Protein AF-0000000082943530 (afdb_homodimer)

Solvent-accessible surface area (backbone atoms only — not comparable to full-atom values): 60719 Å² total; per-residue (Å²): 135,61,68,66,60,54,50,53,49,55,56,57,59,56,68,56,74,73,66,83,82,76,66,76,71,78,73,72,63,73,65,62,85,60,69,64,61,62,66,66,70,58,71,59,71,58,67,74,68,72,62,75,57,73,74,65,75,77,60,71,38,73,65,57,91,74,58,45,68,85,57,67,60,75,74,64,62,39,77,55,64,95,71,57,57,83,59,52,65,48,61,49,38,38,66,67,66,25,68,68,56,41,46,41,34,31,53,23,17,39,54,50,33,54,74,78,33,87,86,64,75,79,63,41,61,65,54,50,35,30,51,52,22,50,45,47,44,47,18,49,41,36,59,83,44,82,67,38,51,66,30,79,47,69,92,44,35,35,67,57,55,49,74,70,47,54,64,68,59,51,54,48,50,65,62,28,59,33,47,32,61,72,85,73,42,57,89,84,49,87,50,43,64,41,45,59,47,51,52,53,50,31,53,46,34,47,58,39,40,44,72,57,51,52,35,27,47,50,78,46,67,45,73,48,85,51,90,54,94,49,56,38,78,42,75,89,41,89,55,33,40,10,45,41,30,39,35,34,20,28,53,84,22,46,60,41,40,70,46,68,55,52,60,80,64,53,68,70,78,65,88,90,52,54,70,50,48,49,51,50,52,61,74,36,60,90,58,57,65,35,22,24,36,39,36,40,44,46,82,51,53,44,59,65,51,48,53,54,34,50,74,34,38,23,37,40,39,25,33,45,52,70,82,53,70,92,58,65,59,75,46,58,66,52,87,72,51,72,76,39,73,46,54,33,19,36,90,80,19,45,24,42,35,31,34,23,64,79,47,79,43,34,37,37,21,31,73,42,62,84,52,70,36,75,69,84,48,60,44,100,87,64,45,76,42,67,42,41,47,53,57,55,54,46,60,62,41,54,48,3,49,55,46,33,53,52,55,32,56,59,53,44,54,77,67,80,57,77,54,64,59,57,51,52,48,46,41,46,62,69,15,52,44,44,48,38,25,50,54,49,47,29,70,54,51,67,51,86,72,44,67,70,58,48,50,49,54,31,31,56,59,36,44,50,68,64,87,58,78,67,67,56,70,75,65,42,66,60,39,77,40,69,51,85,49,52,47,74,99,49,100,44,58,41,64,37,56,12,54,59,59,30,54,53,31,29,74,74,65,31,62,78,49,20,73,74,66,42,61,62,23,44,25,20,22,73,36,42,87,89,42,52,23,33,40,74,68,49,39,57,68,70,58,118,135,61,67,66,59,52,51,52,48,56,57,55,58,55,67,55,77,71,68,82,84,77,67,74,70,80,72,71,64,71,66,60,83,61,68,62,63,61,67,66,70,58,72,58,71,58,67,73,67,74,64,76,57,74,72,66,74,76,61,71,38,72,64,58,89,73,56,44,68,84,57,68,61,74,73,64,62,40,78,54,65,93,71,57,57,84,59,50,66,48,62,49,36,38,67,68,66,26,69,68,54,41,46,43,34,31,53,23,18,38,54,50,34,54,73,79,32,88,86,62,74,77,64,42,61,66,54,49,35,30,50,52,21,52,45,48,44,46,16,49,41,36,59,86,44,81,68,39,50,64,30,81,46,70,91,44,35,34,67,56,55,50,73,70,46,54,65,67,60,50,54,48,49,65,63,29,60,33,47,32,60,74,86,74,43,54,89,86,51,87,51,43,64,42,45,60,47,51,54,53,51,32,53,46,35,47,57,38,40,43,72,58,51,54,35,26,47,50,77,43,68,44,73,48,84,52,90,54,94,48,56,38,77,41,76,90,41,89,56,33,40,11,45,41,30,40,34,35,20,27,54,83,21,47,58,39,42,70,46,66,56,52,61,82,64,53,68,72,77,66,88,89,52,54,70,50,47,48,52,50,52,60,73,36,60,90,57,57,65,35,22,24,37,39,35,40,43,47,82,52,52,44,59,66,52,48,54,54,33,49,75,34,38,23,37,40,38,26,34,46,52,71,82,54,69,94,57,64,60,76,46,60,67,50,88,69,53,73,75,38,74,49,55,32,18,36,90,80,20,45,23,42,36,30,34,22,64,81,47,81,42,35,37,37,22,32,71,43,61,84,52,70,35,72,68,84,47,59,43,99,88,64,44,73,42,66,44,41,47,53,57,56,53,46,59,62,40,53,46,4,50,55,47,32,53,52,56,31,58,58,51,44,53,77,68,80,57,76,54,65,61,56,51,52,49,46,42,47,63,68,14,52,44,44,48,37,24,49,54,51,47,29,68,53,51,67,52,86,72,45,68,70,58,48,49,50,54,31,32,56,60,37,46,50,67,64,87,58,76,67,69,57,71,74,65,42,64,59,39,78,40,69,51,84,48,50,46,74,98,50,99,44,58,40,64,37,57,12,56,59,60,30,53,53,31,29,74,73,64,32,63,76,50,20,74,74,65,42,62,64,22,45,25,21,20,74,34,41,88,90,41,51,22,32,40,75,69,49,40,56,69,71,55,119

Sequence (1088 aa):
MDLDNILEALDESFEYDSGGDYKPTSSDQSSDSSDSDIPSVNDTSQSSFSNTTTENSQQWNNVTTFNQSHFVFEENRSLLCDLGPDCKPIDVYNLFLNDDILDTIVVETNRQALRYKNTWTNTNSMDVKQFLGIVMYTGLVSYPKISDYWSRQKFFHNTFISKIMPRNRFQELLRFFHVADNDSIIEGDRLGKIQPLVCKLVSIFKKIKVPGENIVIDETMIPFRGRLIFKQYIPNKTSKYGVKLFKICDNIGYTYDCIIYSGKNTTPTCSEITTATKVVLQLMNDYLYKGRTLIIDNYYTSLNLAHILLSKDTHMVGTLRKNAKGFPKDITNAKIKKGEIKGKEDDKGVVVSIWKDKRDVRMVSTKHGIEMISTGKTSRNGVVIKKPEAIIFYNKNKQGIDVSDQMTSYFTPLRKTIRWYHKVAFQLLLGTAVVNSLLIYKELTGNKIQISNFRQQIIEELVKSQDFNLVSPSSRKHKLIETDEKLGQGNKKKRRRCVKCYEKLVSEKGRAVAQKTCKTTTLYCNSCEKNPAFCLECFQASHKMDLDNILEALDESFEYDSGGDYKPTSSDQSSDSSDSDIPSVNDTSQSSFSNTTTENSQQWNNVTTFNQSHFVFEENRSLLCDLGPDCKPIDVYNLFLNDDILDTIVVETNRQALRYKNTWTNTNSMDVKQFLGIVMYTGLVSYPKISDYWSRQKFFHNTFISKIMPRNRFQELLRFFHVADNDSIIEGDRLGKIQPLVCKLVSIFKKIKVPGENIVIDETMIPFRGRLIFKQYIPNKTSKYGVKLFKICDNIGYTYDCIIYSGKNTTPTCSEITTATKVVLQLMNDYLYKGRTLIIDNYYTSLNLAHILLSKDTHMVGTLRKNAKGFPKDITNAKIKKGEIKGKEDDKGVVVSIWKDKRDVRMVSTKHGIEMISTGKTSRNGVVIKKPEAIIFYNKNKQGIDVSDQMTSYFTPLRKTIRWYHKVAFQLLLGTAVVNSLLIYKELTGNKIQISNFRQQIIEELVKSQDFNLVSPSSRKHKLIETDEKLGQGNKKKRRRCVKCYEKLVSEKGRAVAQKTCKTTTLYCNSCEKNPAFCLECFQASHK

Foldseek 3Di:
DDPLVVVVVVVVLQPFLPDDPPPPDPPPPCPPVPPPPPPPCPCVCPVPPCPVPPVPVQDWFFFDQPQFDAFDFADDWDFDDPDFQPDALQVLLCLQVDPVQLVLQQVQLQVQLVVPPVPDDRDHSLNVLLLLLVLLVCLLPPDSYLCLCVDCDPVRDDCPNCQQDPSVSSSSCLNSGFRADPVPADPPPLCRRFVVVQVSNLVSLQNRIDAGQEKEKDKDFQAADADDPQWAADPVDPRGTHWIKIFMWWLQAATNHIFTDDDCVSQVDDPPDDPLLRRVCVNCVVPFLRQHEYEYEQVNDAPVSQVVRVVRNYKYKYWHDLPGPPDDNCFSVPDDDAQDKGWIAGNNQWIWMWHHHVHIIIMIISHGTQDWDFPPDADPVGHTDIDGPSVSVNVSTNCNNVNLNVQLSRSQSDDHHNDRSSSVSSSVSSRNSSSNSVVVSCVNNVDPDDSSVSSVSNSVVSSPDPPPPPPPVLPVLFDKDFAPDDDPPDNHADWAFAPVQLVVCCVVPNNVVSVVPGDTDRIFGPSDDPGGHHDPVRCVVPND/DDPLVVVVVVVVLQPFLPDDPPPPDSPPPCPPPPPPPPPPCPCVCPVPPCPVPPVPVQDWFFFDQPQFDAFDFADDWDFPDPDFQPDALQVLLCLQVDPVQLVLQQVQLQVQLVVPDVPDDRDHSLNVLLLLLVLLVCLLPPDSYLCLCVDCDPVRDDCPNCQQDPSVSSSSCLNSGFRADPVPADPPPLCRRFVVVQVSNLVSLQNRIDAGQEKEKDKDFQAADADDPQWAADPVDPRGIHWIKIFMWWLQAATNHIFTDDDCVSQVDDPPDDPLLRRVCVNCVVPFLRQHEYEYEQVNDAPVSQVVRVVRNYKYKYWHDLPGPPDDNCFSVPDDDAQDKGWIAGNNQWIWMWHHHVHIIIMIISHGTQDWDFPPDADPVRHTDIDGPSVSVNVSTNCNNVNLNVQLSRSQSDDHHNDRSSSVSSSVSSRNSSSNSVVVSCVNNVDPDDSSVSSVSNSVVSSPDDPPPPVPVLPQLFDKDFACDDDPPDNHADWDFAPVQLVVCCVVPNNVVSVVPGDTDRIFGPSDDPGGHHDPVRCVVPND

Radius of gyration: 35.15 Å; Cα contacts (8 Å, |Δi|>4): 1768; chains: 2; bounding box: 118×69×71 Å

Secondary structure (DSSP, 8-state):
--HHHHHHHHHHTS-----S-----GGGG-------------------------------EE--TT-----------EE-----TT--HHHHHHHHS-HHHHHHHHHHHHHHHHHH-TTPPPP-HHHHHHHHHHHHHHHHSB-SSGGGGG--STTT--HHHHTTS-HHHHHHHHHH--SS-GGGPPTT-TTTTTHHHHHHHHHHHHHHEE--SEEEEEEEEEE--S--TT-EE-TTSSS-EEEEEEEEE-TT--EEEEEE--GGGGS-S-TTS-HHHHHHHHHHGGG-SS--EEEE-TTT--HHHHHHHHHTT-EEEEE--TT-TTS-HHHHT----TT-EEEEE-TTS-EEEEEESSSEEEEEESS--S-EEEEEEE-TTSPEEEEEHHHHHHHHHHHHHHHHHHHHHTT------S-HHHHHHHHIIIIIHHHHHHHHHHHHH-----HHHHHHHHHHHHH---S------------EEE---BSTTSSPBPPEE-HHHHHHHHHHH-HHHHHHHSPEESEEESSSTT--B--HHHHHHH--/--HHHHHHHHHHTS-----S-----GGGG-------------------------------EE--TT-----------EE-----TT--HHHHHHHHS-HHHHHHHHHHHHHHHHHH-TTPPPP-HHHHHHHHHHHHHHHHSB-SSGGGGG--STTT--HHHHTTS-HHHHHHHHHH---S-GGGPPTT-TTTTTHHHHHHHHHHHHHHEE--SEEEEEEEEEE--S--TT-EE-TTSSS-EEEEEEEEE-TT--EEEEEE--GGGGS-S-TTS-HHHHHHHHHHGGG-SS--EEEE-TTT--HHHHHHHHHTT-EEEEE--TT-TTS-HHHHT----TT-EEEEE-TTS-EEEEEESSSEEEEEESS--S-EEEEEEE-TTSPEEEEEHHHHHHHHHHHHHHHHHHHHHTT------S-HHHHHHHHIIIIIHHHHHHHHHHHHH-----HHHHHHHHHHHHH---S------------EEE---BSTTSSPBPPEE-HHHHHHHHHHH-HHHHHHHSPEESEEESSSTT--B--HHHHHHH--

pLDDT: mean 82.44, std 21.34, range [21.8, 98.44]

InterPro domains:
  IPR029526 PiggyBac transposable element-derived protein [PF13843] (89-437)

Organism: Aphis glycines (NCBI:txid307491)

Structure (mmCIF, N/CA/C/O backbone):
data_AF-0000000082943530-model_v1
#
loop_
_entity.id
_entity.type
_entity.pdbx_description
1 polymer 'PiggyBac transposable element-derived protein domain-containing protein'
#
loop_
_atom_site.group_PDB
_atom_site.id
_atom_site.type_symbol
_atom_site.label_atom_id
_atom_site.label_alt_id
_atom_site.label_comp_id
_atom_site.label_asym_id
_atom_site.label_entity_id
_atom_site.label_seq_id
_atom_site.pdbx_PDB_ins_code
_atom_site.Cartn_x
_atom_site.Cartn_y
_atom_site.Cartn_z
_atom_site.occupancy
_atom_site.B_iso_or_equiv
_atom_site.auth_seq_id
_atom_site.auth_comp_id
_atom_site.auth_asym_id
_atom_site.auth_atom_id
_atom_site.pdbx_PDB_model_num
ATOM 1 N N . MET A 1 1 ? -3.836 -16.422 -26.797 1 31.38 1 MET A N 1
ATOM 2 C CA . MET A 1 1 ? -4.52 -15.312 -26.141 1 31.38 1 MET A CA 1
ATOM 3 C C . MET A 1 1 ? -3.523 -14.234 -25.719 1 31.38 1 MET A C 1
ATOM 5 O O . MET A 1 1 ? -2.539 -14.523 -25.031 1 31.38 1 MET A O 1
ATOM 9 N N . ASP A 1 2 ? -3.475 -13.148 -26.484 1 34.59 2 ASP A N 1
ATOM 10 C CA . ASP A 1 2 ? -2.504 -12.062 -26.484 1 34.59 2 ASP A CA 1
ATOM 11 C C . ASP A 1 2 ? -2.504 -11.312 -25.156 1 34.59 2 ASP A C 1
ATOM 13 O O . ASP A 1 2 ? -3.561 -11.102 -24.562 1 34.59 2 ASP A O 1
ATOM 17 N N . LEU A 1 3 ? -1.346 -11.352 -24.578 1 37.81 3 LEU A N 1
ATOM 18 C CA . LEU A 1 3 ? -1.031 -10.664 -23.328 1 37.81 3 LEU A CA 1
ATOM 19 C C . LEU A 1 3 ? -1.659 -9.273 -23.297 1 37.81 3 LEU A C 1
ATOM 21 O O . LEU A 1 3 ? -2.117 -8.82 -22.25 1 37.81 3 LEU A O 1
ATOM 25 N N . ASP A 1 4 ? -1.754 -8.641 -24.453 1 38.44 4 ASP A N 1
ATOM 26 C CA . ASP A 1 4 ? -2.301 -7.289 -24.531 1 38.44 4 ASP A CA 1
ATOM 27 C C . ASP A 1 4 ? -3.768 -7.262 -24.094 1 38.44 4 ASP A C 1
ATOM 29 O O . ASP A 1 4 ? -4.203 -6.34 -23.406 1 38.44 4 ASP A O 1
ATOM 33 N N . ASN A 1 5 ? -4.449 -8.273 -24.422 1 38.62 5 ASN A N 1
ATOM 34 C CA . ASN A 1 5 ? -5.871 -8.344 -24.109 1 38.62 5 ASN A CA 1
ATOM 35 C C . ASN A 1 5 ? -6.094 -8.602 -22.609 1 38.62 5 ASN A C 1
ATOM 37 O O . ASN A 1 5 ? -7.109 -8.18 -22.062 1 38.62 5 ASN A O 1
ATOM 41 N N . ILE A 1 6 ? -5.188 -9.32 -22.078 1 38.5 6 ILE A N 1
ATOM 42 C CA . ILE A 1 6 ? -5.328 -9.617 -20.656 1 38.5 6 ILE A CA 1
ATOM 43 C C . ILE A 1 6 ? -5.086 -8.344 -19.844 1 38.5 6 ILE A C 1
ATOM 45 O O . ILE A 1 6 ? -5.852 -8.031 -18.922 1 38.5 6 ILE A O 1
ATOM 49 N N . LEU A 1 7 ? -4.145 -7.621 -20.219 1 40 7 LEU A N 1
ATOM 50 C CA . LEU A 1 7 ? -3.797 -6.402 -19.5 1 40 7 LEU A CA 1
ATOM 51 C C . LEU A 1 7 ? -4.855 -5.324 -19.719 1 40 7 LEU A C 1
ATOM 53 O O . LEU A 1 7 ? -5.168 -4.566 -18.797 1 40 7 LEU A O 1
ATOM 57 N N . GLU A 1 8 ? -5.363 -5.258 -20.953 1 39.41 8 GLU A N 1
ATOM 58 C CA . GLU A 1 8 ? -6.453 -4.32 -21.219 1 39.41 8 GLU A CA 1
ATOM 59 C C . GLU A 1 8 ? -7.668 -4.637 -20.344 1 39.41 8 GLU A C 1
ATOM 61 O O . GLU A 1 8 ? -8.312 -3.73 -19.812 1 39.41 8 GLU A O 1
ATOM 66 N N . ALA A 1 9 ? -7.844 -5.867 -20.188 1 37.56 9 ALA A N 1
ATOM 67 C CA . ALA A 1 9 ? -8.969 -6.312 -19.359 1 37.56 9 ALA A CA 1
ATOM 68 C C . ALA A 1 9 ? -8.703 -6.039 -17.891 1 37.56 9 ALA A C 1
ATOM 70 O O . ALA A 1 9 ? -9.625 -5.715 -17.125 1 37.56 9 ALA A O 1
ATOM 71 N N . LEU A 1 10 ? -7.555 -6.254 -17.516 1 36.28 10 LEU A N 1
ATOM 72 C CA . LEU A 1 10 ? -7.188 -5.934 -16.141 1 36.28 10 LEU A CA 1
ATOM 73 C C . LEU A 1 10 ? -7.32 -4.434 -15.883 1 36.28 10 LEU A C 1
ATOM 75 O O . LEU A 1 10 ? -7.738 -4.027 -14.797 1 36.28 10 LEU A O 1
ATOM 79 N N . ASP A 1 11 ? -6.906 -3.619 -16.797 1 36.06 11 ASP A N 1
ATOM 80 C CA . ASP A 1 11 ? -7.012 -2.168 -16.672 1 36.06 11 ASP A CA 1
ATOM 81 C C . ASP A 1 11 ? -8.469 -1.731 -16.578 1 36.06 11 ASP A C 1
ATOM 83 O O . ASP A 1 11 ? -8.781 -0.746 -15.906 1 36.06 11 ASP A O 1
ATOM 87 N N . GLU A 1 12 ? -9.289 -2.438 -17.328 1 35.44 12 GLU A N 1
ATOM 88 C CA . GLU A 1 12 ? -10.711 -2.086 -17.312 1 35.44 12 GLU A CA 1
ATOM 89 C C . GLU A 1 12 ? -11.344 -2.408 -15.953 1 35.44 12 GLU A C 1
ATOM 91 O O . GLU A 1 12 ? -12.469 -1.997 -15.68 1 35.44 12 GLU A O 1
ATOM 96 N N . SER A 1 13 ? -10.719 -3.258 -15.305 1 34.78 13 SER A N 1
ATOM 97 C CA . SER A 1 13 ? -11.406 -3.621 -14.07 1 34.78 13 SER A CA 1
ATOM 98 C C . SER A 1 13 ? -11.445 -2.451 -13.094 1 34.78 13 SER A C 1
ATOM 100 O O . SER A 1 13 ? -12.188 -2.484 -12.109 1 34.78 13 SER A O 1
ATOM 102 N N . PHE A 1 14 ? -10.352 -1.693 -13.047 1 34.03 14 PHE A N 1
ATOM 103 C CA . PHE A 1 14 ? -10.555 -0.511 -12.219 1 34.03 14 PHE A CA 1
ATOM 104 C C . PHE A 1 14 ? -11.352 0.545 -12.969 1 34.03 14 PHE A C 1
ATOM 106 O O . PHE A 1 14 ? -10.875 1.113 -13.953 1 34.03 14 PHE A O 1
ATOM 113 N N . GLU A 1 15 ? -12.547 0.462 -13.078 1 32.41 15 GLU A N 1
ATOM 114 C CA . GLU A 1 15 ? -13.398 1.515 -13.633 1 32.41 15 GLU A CA 1
ATOM 115 C C . GLU A 1 15 ? -12.867 2.898 -13.266 1 32.41 15 GLU A C 1
ATOM 117 O O . GLU A 1 15 ? -12.781 3.244 -12.086 1 32.41 15 GLU A O 1
ATOM 122 N N . TYR A 1 16 ? -11.945 3.406 -14.016 1 31.28 16 TYR A N 1
ATOM 123 C CA . TYR A 1 16 ? -11.695 4.84 -13.914 1 31.28 16 TYR A CA 1
ATOM 124 C C . TYR A 1 16 ? -13 5.609 -13.742 1 31.28 16 TYR A C 1
ATOM 126 O O . TYR A 1 16 ? -14.039 5.195 -14.25 1 31.28 16 TYR A O 1
ATOM 134 N N . ASP A 1 17 ? -13.117 6.262 -12.742 1 32.56 17 ASP A N 1
ATOM 135 C CA . ASP A 1 17 ? -14.195 7.246 -12.742 1 32.56 17 ASP A CA 1
ATOM 136 C C . ASP A 1 17 ? -14.32 7.922 -14.102 1 32.56 17 ASP A C 1
ATOM 138 O O . ASP A 1 17 ? -13.375 8.562 -14.578 1 32.56 17 ASP A O 1
ATOM 142 N N . SER A 1 18 ? -14.938 7.316 -15.164 1 30.66 18 SER A N 1
ATOM 143 C CA . SER A 1 18 ? -15.219 7.691 -16.547 1 30.66 18 SER A CA 1
ATOM 144 C C . SER A 1 18 ? -15.641 9.156 -16.656 1 30.66 18 SER A C 1
ATOM 146 O O . SER A 1 18 ? -16.828 9.461 -16.703 1 30.66 18 SER A O 1
ATOM 148 N N . GLY A 1 19 ? -15.25 10.242 -16.031 1 27.19 19 GLY A N 1
ATOM 149 C CA . GLY A 1 19 ? -15.742 11.406 -16.75 1 27.19 19 GLY A CA 1
ATOM 150 C C . GLY A 1 19 ? -15.43 11.375 -18.234 1 27.19 19 GLY A C 1
ATOM 151 O O . GLY A 1 19 ? -16.094 10.672 -19 1 27.19 19 GLY A O 1
ATOM 152 N N . GLY A 1 20 ? -14.57 12.453 -18.922 1 26 20 GLY A N 1
ATOM 153 C CA . GLY A 1 20 ? -14.414 12.773 -20.328 1 26 20 GLY A CA 1
ATOM 154 C C . GLY A 1 20 ? -13.766 11.656 -21.125 1 26 20 GLY A C 1
ATOM 155 O O . GLY A 1 20 ? -13.18 10.734 -20.547 1 26 20 GLY A O 1
ATOM 156 N N . ASP A 1 21 ? -14.062 11.547 -22.594 1 26.47 21 ASP A N 1
ATOM 157 C CA . ASP A 1 21 ? -13.695 10.781 -23.781 1 26.47 21 ASP A CA 1
ATOM 158 C C . ASP A 1 21 ? -12.188 10.578 -23.859 1 26.47 21 ASP A C 1
ATOM 160 O O . ASP A 1 21 ? -11.633 10.414 -24.953 1 26.47 21 ASP A O 1
ATOM 164 N N . TYR A 1 22 ? -11.398 10.914 -23 1 23.77 22 TYR A N 1
ATOM 165 C CA . TYR A 1 22 ? -10.008 10.766 -23.438 1 23.77 22 TYR A CA 1
ATOM 166 C C . TYR A 1 22 ? -9.641 9.297 -23.609 1 23.77 22 TYR A C 1
ATOM 168 O O . TYR A 1 22 ? -9.68 8.531 -22.641 1 23.77 22 TYR A O 1
ATOM 176 N N . LYS A 1 23 ? -9.977 8.812 -24.875 1 26.34 23 LYS A N 1
ATOM 177 C CA . LYS A 1 23 ? -9.43 7.512 -25.25 1 26.34 23 LYS A CA 1
ATOM 178 C C . LYS A 1 23 ? -7.91 7.496 -25.141 1 26.34 23 LYS A C 1
ATOM 180 O O . LYS A 1 23 ? -7.223 8.25 -25.828 1 26.34 23 LYS A O 1
ATOM 185 N N . PRO A 1 24 ? -7.324 7.098 -24.094 1 24.23 24 PRO A N 1
ATOM 186 C CA . PRO A 1 24 ? -5.879 7.004 -24.312 1 24.23 24 PRO A CA 1
ATOM 187 C C . PRO A 1 24 ? -5.52 6.188 -25.547 1 24.23 24 PRO A C 1
ATOM 189 O O . PRO A 1 24 ? -6.23 5.242 -25.906 1 24.23 24 PRO A O 1
ATOM 192 N N . THR A 1 25 ? -5.062 6.781 -26.656 1 23.48 25 THR A N 1
ATOM 193 C CA . THR A 1 25 ? -4.434 6.027 -27.734 1 23.48 25 THR A CA 1
ATOM 194 C C . THR A 1 25 ? -3.572 4.898 -27.172 1 23.48 25 THR A C 1
ATOM 196 O O . THR A 1 25 ? -3.029 5.012 -26.078 1 23.48 25 THR A O 1
ATOM 199 N N . SER A 1 26 ? -3.785 3.605 -27.719 1 24.55 26 SER A N 1
ATOM 200 C CA . SER A 1 26 ? -3.201 2.285 -27.5 1 24.55 26 SER A CA 1
ATOM 201 C C . SER A 1 26 ? -1.699 2.379 -27.25 1 24.55 26 SER A C 1
ATOM 203 O O . SER A 1 26 ? -1.053 1.377 -26.938 1 24.55 26 SER A O 1
ATOM 205 N N . SER A 1 27 ? -1.104 3.467 -27.891 1 23.84 27 SER A N 1
ATOM 206 C CA . SER A 1 27 ? 0.335 3.289 -28.062 1 23.84 27 SER A CA 1
ATOM 207 C C . SER A 1 27 ? 1.042 3.176 -26.719 1 23.84 27 SER A C 1
ATOM 209 O O . SER A 1 27 ? 2.203 2.768 -26.656 1 23.84 27 SER A O 1
ATOM 211 N N . ASP A 1 28 ? 0.485 3.867 -25.781 1 24.17 28 ASP A N 1
ATOM 212 C CA . ASP A 1 28 ? 1.468 4.141 -24.734 1 24.17 28 ASP A CA 1
ATOM 213 C C . ASP A 1 28 ? 1.644 2.932 -23.812 1 24.17 28 ASP A C 1
ATOM 215 O O . ASP A 1 28 ? 2.094 3.07 -22.672 1 24.17 28 ASP A O 1
ATOM 219 N N . GLN A 1 29 ? 1.028 1.757 -24.172 1 24.05 29 GLN A N 1
ATOM 220 C CA . GLN A 1 29 ? 1.048 0.671 -23.203 1 24.05 29 GLN A CA 1
ATOM 221 C C . GLN A 1 29 ? 2.477 0.235 -22.891 1 24.05 29 GLN A C 1
ATOM 223 O O . GLN A 1 29 ? 2.693 -0.67 -22.078 1 24.05 29 GLN A O 1
ATOM 228 N N . SER A 1 30 ? 3.273 0.29 -23.938 1 23.98 30 SER A N 1
ATOM 229 C CA . SER A 1 30 ? 4.484 -0.478 -23.672 1 23.98 30 SER A CA 1
ATOM 230 C C . SER A 1 30 ? 5.188 0.008 -22.406 1 23.98 30 SER A C 1
ATOM 232 O O . SER A 1 30 ? 5.883 1.027 -22.438 1 23.98 30 SER A O 1
ATOM 234 N N . SER A 1 31 ? 4.375 0.162 -21.391 1 22.88 31 SER A N 1
ATOM 235 C CA . SER A 1 31 ? 5.188 0.484 -20.219 1 22.88 31 SER A CA 1
ATOM 236 C C . SER A 1 31 ? 6.309 -0.53 -20.031 1 22.88 31 SER A C 1
ATOM 238 O O . SER A 1 31 ? 6.059 -1.686 -19.688 1 22.88 31 SER A O 1
ATOM 240 N N . ASP A 1 32 ? 7.188 -0.664 -21 1 22.2 32 ASP A N 1
ATOM 241 C CA . ASP A 1 32 ? 8.523 -1.17 -20.688 1 22.2 32 ASP A CA 1
ATOM 242 C C . ASP A 1 32 ? 8.961 -0.761 -19.281 1 22.2 32 ASP A C 1
ATOM 244 O O . ASP A 1 32 ? 8.906 0.42 -18.938 1 22.2 32 ASP A O 1
ATOM 248 N N . SER A 1 33 ? 8.617 -1.593 -18.328 1 24.33 33 SER A N 1
ATOM 249 C CA . SER A 1 33 ? 9.203 -1.562 -17 1 24.33 33 SER A CA 1
ATOM 250 C C . SER A 1 33 ? 10.648 -1.09 -17.031 1 24.33 33 SER A C 1
ATOM 252 O O . SER A 1 33 ? 11.5 -1.603 -16.297 1 24.33 33 SER A O 1
ATOM 254 N N . SER A 1 34 ? 11.055 -0.605 -18.234 1 21.8 34 SER A N 1
ATOM 255 C CA . SER A 1 34 ? 12.375 0.015 -18.203 1 21.8 34 SER A CA 1
ATOM 256 C C . SER A 1 34 ? 12.484 1.041 -17.078 1 21.8 34 SER A C 1
ATOM 258 O O . SER A 1 34 ? 11.492 1.687 -16.734 1 21.8 34 SER A O 1
ATOM 260 N N . ASP A 1 35 ? 13.523 0.836 -16.234 1 23.05 35 ASP A N 1
ATOM 261 C CA . ASP A 1 35 ? 14.234 1.711 -15.312 1 23.05 35 ASP A CA 1
ATOM 262 C C . ASP A 1 35 ? 14.227 3.156 -15.805 1 23.05 35 ASP A C 1
ATOM 264 O O . ASP A 1 35 ? 15.109 3.562 -16.562 1 23.05 35 ASP A O 1
ATOM 268 N N . SER A 1 36 ? 13.188 3.5 -16.516 1 22.25 36 SER A N 1
ATOM 269 C CA . SER A 1 36 ? 13.273 4.879 -16.984 1 22.25 36 SER A CA 1
ATOM 270 C C . SER A 1 36 ? 13.758 5.812 -15.883 1 22.25 36 SER A C 1
ATOM 272 O O . SER A 1 36 ? 13.352 5.684 -14.727 1 22.25 36 SER A O 1
ATOM 274 N N . ASP A 1 37 ? 14.836 6.336 -16.234 1 22.69 37 ASP A N 1
ATOM 275 C CA . ASP A 1 37 ? 15.648 7.375 -15.609 1 22.69 37 ASP A CA 1
ATOM 276 C C . ASP A 1 37 ? 14.781 8.555 -15.18 1 22.69 37 ASP A C 1
ATOM 278 O O . ASP A 1 37 ? 14.453 9.43 -15.992 1 22.69 37 ASP A O 1
ATOM 282 N N . ILE A 1 38 ? 13.578 8.312 -14.781 1 26.25 38 ILE A N 1
ATOM 283 C CA . ILE A 1 38 ? 13.156 9.609 -14.266 1 26.25 38 ILE A CA 1
ATOM 284 C C . ILE A 1 38 ? 14.32 10.273 -13.531 1 26.25 38 ILE A C 1
ATOM 286 O O . ILE A 1 38 ? 14.914 9.672 -12.633 1 26.25 38 ILE A O 1
ATOM 290 N N . PRO A 1 39 ? 14.883 11.141 -14.32 1 24.67 39 PRO A N 1
ATOM 291 C CA . PRO A 1 39 ? 15.938 11.836 -13.578 1 24.67 39 PRO A CA 1
ATOM 292 C C . PRO A 1 39 ? 15.562 12.078 -12.117 1 24.67 39 PRO A C 1
ATOM 294 O O . PRO A 1 39 ? 14.406 12.398 -11.812 1 24.67 39 PRO A O 1
ATOM 297 N N . SER A 1 40 ? 15.734 11.039 -11.305 1 25.03 40 SER A N 1
ATOM 298 C CA . SER A 1 40 ? 15.82 11.648 -9.984 1 25.03 40 SER A CA 1
ATOM 299 C C . SER A 1 40 ? 16.266 13.102 -10.078 1 25.03 40 SER A C 1
ATOM 301 O O . SER A 1 40 ? 17.359 13.391 -10.562 1 25.03 40 SER A O 1
ATOM 303 N N . VAL A 1 41 ? 15.367 13.898 -10.586 1 25.38 41 VAL A N 1
ATOM 304 C CA . VAL A 1 41 ? 15.82 15.266 -10.352 1 25.38 41 VAL A CA 1
ATOM 305 C C . VAL A 1 41 ? 16.531 15.344 -9 1 25.38 41 VAL A C 1
ATOM 307 O O . VAL A 1 41 ? 15.883 15.297 -7.949 1 25.38 41 VAL A O 1
ATOM 310 N N . ASN A 1 42 ? 17.344 14.352 -8.664 1 25.16 42 ASN A N 1
ATOM 311 C CA . ASN A 1 42 ? 18.328 15.047 -7.832 1 25.16 42 ASN A CA 1
ATOM 312 C C . ASN A 1 42 ? 18.734 16.391 -8.438 1 25.16 42 ASN A C 1
ATOM 314 O O . ASN A 1 42 ? 19.297 16.438 -9.531 1 25.16 42 ASN A O 1
ATOM 318 N N . ASP A 1 43 ? 17.766 17.25 -8.562 1 27.09 43 ASP A N 1
ATOM 319 C CA . ASP A 1 43 ? 18.312 18.594 -8.758 1 27.09 43 ASP A CA 1
ATOM 320 C C . ASP A 1 43 ? 19.766 18.688 -8.266 1 27.09 43 ASP A C 1
ATOM 322 O O . ASP A 1 43 ? 20 18.953 -7.09 1 27.09 43 ASP A O 1
ATOM 326 N N . THR A 1 44 ? 20.453 17.625 -8.453 1 28.8 44 THR A N 1
ATOM 327 C CA . THR A 1 44 ? 21.875 17.906 -8.344 1 28.8 44 THR A CA 1
ATOM 328 C C . THR A 1 44 ? 22.281 19.047 -9.266 1 28.8 44 THR A C 1
ATOM 330 O O . THR A 1 44 ? 23.469 19.25 -9.539 1 28.8 44 THR A O 1
ATOM 333 N N . SER A 1 45 ? 21.297 19.453 -10.148 1 28.19 45 SER A N 1
ATOM 334 C CA . SER A 1 45 ? 21.953 20.594 -10.781 1 28.19 45 SER A CA 1
ATOM 335 C C . SER A 1 45 ? 22.453 21.594 -9.734 1 28.19 45 SER A C 1
ATOM 337 O O . SER A 1 45 ? 21.688 22.469 -9.297 1 28.19 45 SER A O 1
ATOM 339 N N . GLN A 1 46 ? 22.969 21.078 -8.633 1 27.11 46 GLN A N 1
ATOM 340 C CA . GLN A 1 46 ? 23.828 22.125 -8.086 1 27.11 46 GLN A CA 1
ATOM 341 C C . GLN A 1 46 ? 24.625 22.828 -9.188 1 27.11 46 GLN A C 1
ATOM 343 O O . GLN A 1 46 ? 25.469 22.203 -9.828 1 27.11 46 GLN A O 1
ATOM 348 N N . SER A 1 47 ? 23.938 23.469 -10.148 1 26.14 47 SER A N 1
ATOM 349 C CA . SER A 1 47 ? 24.812 24.406 -10.844 1 26.14 47 SER A CA 1
ATOM 350 C C . SER A 1 47 ? 26.016 24.797 -9.977 1 26.14 47 SER A C 1
ATOM 352 O O . SER A 1 47 ? 25.859 25.109 -8.789 1 26.14 47 SER A O 1
ATOM 354 N N . SER A 1 48 ? 27.078 24.141 -10.273 1 28.34 48 SER A N 1
ATOM 355 C CA . SER A 1 48 ? 28.359 24.672 -9.828 1 28.34 48 SER A CA 1
ATOM 356 C C . SER A 1 48 ? 28.438 26.172 -10.016 1 28.34 48 SER A C 1
ATOM 358 O O . SER A 1 48 ? 28.781 26.656 -11.094 1 28.34 48 SER A O 1
ATOM 360 N N . PHE A 1 49 ? 27.422 26.906 -9.781 1 26.31 49 PHE A N 1
ATOM 361 C CA . PHE A 1 49 ? 27.906 28.281 -9.664 1 26.31 49 PHE A CA 1
ATOM 362 C C . PHE A 1 49 ? 29.188 28.344 -8.844 1 26.31 49 PHE A C 1
ATOM 364 O O . PHE A 1 49 ? 29.25 27.828 -7.727 1 26.31 49 PHE A O 1
ATOM 371 N N . SER A 1 50 ? 30.297 28.234 -9.648 1 28.67 50 SER A N 1
ATOM 372 C CA . SER A 1 50 ? 31.562 28.766 -9.18 1 28.67 50 SER A CA 1
ATOM 373 C C . SER A 1 50 ? 31.375 30.094 -8.438 1 28.67 50 SER A C 1
ATOM 375 O O . SER A 1 50 ? 31.391 31.156 -9.055 1 28.67 50 SER A O 1
ATOM 377 N N . ASN A 1 51 ? 30.219 30.438 -7.957 1 28.19 51 ASN A N 1
ATOM 378 C CA . ASN A 1 51 ? 30.484 31.609 -7.148 1 28.19 51 ASN A CA 1
ATOM 379 C C . ASN A 1 51 ? 31.766 31.469 -6.348 1 28.19 51 ASN A C 1
ATOM 381 O O . ASN A 1 51 ? 31.906 30.562 -5.535 1 28.19 51 ASN A O 1
ATOM 385 N N . THR A 1 52 ? 32.844 31.844 -6.969 1 31.58 52 THR A N 1
ATOM 386 C CA . THR A 1 52 ? 34.062 32.281 -6.336 1 31.58 52 THR A CA 1
ATOM 387 C C . THR A 1 52 ? 33.781 32.938 -4.992 1 31.58 52 THR A C 1
ATOM 389 O O . THR A 1 52 ? 33.844 34.156 -4.871 1 31.58 52 THR A O 1
ATOM 392 N N . THR A 1 53 ? 32.469 32.938 -4.562 1 32.09 53 THR A N 1
ATOM 393 C CA . THR A 1 53 ? 32.625 33.531 -3.23 1 32.09 53 THR A CA 1
ATOM 394 C C . THR A 1 53 ? 33.781 32.875 -2.477 1 32.09 53 THR A C 1
ATOM 396 O O . THR A 1 53 ? 34 31.672 -2.582 1 32.09 53 THR A O 1
ATOM 399 N N . THR A 1 54 ? 34.656 33.656 -2.139 1 33.75 54 THR A N 1
ATOM 400 C CA . THR A 1 54 ? 35.75 33.375 -1.206 1 33.75 54 THR A CA 1
ATOM 401 C C . THR A 1 54 ? 35.344 32.312 -0.205 1 33.75 54 THR A C 1
ATOM 403 O O . THR A 1 54 ? 34.344 32.469 0.501 1 33.75 54 THR A O 1
ATOM 406 N N . GLU A 1 55 ? 35.312 31.031 -0.613 1 40.19 55 GLU A N 1
ATOM 407 C CA . GLU A 1 55 ? 35.375 30.047 0.465 1 40.19 55 GLU A CA 1
ATOM 408 C C . GLU A 1 55 ? 35.906 30.688 1.752 1 40.19 55 GLU A C 1
ATOM 410 O O . GLU A 1 55 ? 37.125 30.828 1.933 1 40.19 55 GLU A O 1
ATOM 415 N N . ASN A 1 56 ? 35.438 31.812 2.061 1 41.44 56 ASN A N 1
ATOM 416 C CA . ASN A 1 56 ? 35.875 32.188 3.402 1 41.44 56 ASN A CA 1
ATOM 417 C C . ASN A 1 56 ? 36 30.969 4.309 1 41.44 56 ASN A C 1
ATOM 419 O O . ASN A 1 56 ? 35.062 30.172 4.438 1 41.44 56 ASN A O 1
ATOM 423 N N . SER A 1 57 ? 37.062 30.281 4.309 1 53.78 57 SER A N 1
ATOM 424 C CA . SER A 1 57 ? 37.594 29.188 5.133 1 53.78 57 SER A CA 1
ATOM 425 C C . SER A 1 57 ? 36.844 29.109 6.465 1 53.78 57 SER A C 1
ATOM 427 O O . SER A 1 57 ? 37.031 29.953 7.34 1 53.78 57 SER A O 1
ATOM 429 N N . GLN A 1 58 ? 35.5 28.766 6.383 1 69.5 58 GLN A N 1
ATOM 430 C CA . GLN A 1 58 ? 34.875 28.5 7.664 1 69.5 58 GLN A CA 1
ATOM 431 C C . GLN A 1 58 ? 35.781 27.703 8.594 1 69.5 58 GLN A C 1
ATOM 433 O O . GLN A 1 58 ? 36.375 26.703 8.18 1 69.5 58 GLN A O 1
ATOM 438 N N . GLN A 1 59 ? 36.188 28.328 9.594 1 82.69 59 GLN A N 1
ATOM 439 C CA . GLN A 1 59 ? 37.031 27.688 10.594 1 82.69 59 GLN A CA 1
ATOM 440 C C . GLN A 1 59 ? 36.219 26.797 11.523 1 82.69 59 GLN A C 1
ATOM 442 O O . GLN A 1 59 ? 35.188 27.203 12.016 1 82.69 59 GLN A O 1
ATOM 447 N N . TRP A 1 60 ? 36.438 25.578 11.484 1 92.62 60 TRP A N 1
ATOM 448 C CA . TRP A 1 60 ? 35.812 24.594 12.352 1 92.62 60 TRP A CA 1
ATOM 449 C C . TRP A 1 60 ? 36.688 24.266 13.539 1 92.62 60 TRP A C 1
ATOM 451 O O . TRP A 1 60 ? 37.906 24.047 13.383 1 92.62 60 TRP A O 1
ATOM 461 N N . ASN A 1 61 ? 36.094 24.375 14.727 1 91.5 61 ASN A N 1
ATOM 462 C CA . ASN A 1 61 ? 36.781 24.125 15.984 1 91.5 61 ASN A CA 1
ATOM 463 C C . ASN A 1 61 ? 36.219 22.906 16.703 1 91.5 61 ASN A C 1
ATOM 465 O O . ASN A 1 61 ? 35.188 22.375 16.312 1 91.5 61 ASN A O 1
ATOM 469 N N . ASN A 1 62 ? 36.938 22.469 17.703 1 90.88 62 ASN A N 1
ATOM 470 C CA . ASN A 1 62 ? 36.406 21.422 18.547 1 90.88 62 ASN A CA 1
ATOM 471 C C . ASN A 1 62 ? 35.125 21.875 19.266 1 90.88 62 ASN A C 1
ATOM 473 O O . ASN A 1 62 ? 34.969 23.047 19.594 1 90.88 62 ASN A O 1
ATOM 477 N N . VAL A 1 63 ? 34.312 20.953 19.344 1 91 63 VAL A N 1
ATOM 478 C CA . VAL A 1 63 ? 33 21.281 19.938 1 91 63 VAL A CA 1
ATOM 479 C C . VAL A 1 63 ? 33.188 21.703 21.391 1 91 63 VAL A C 1
ATOM 481 O O . VAL A 1 63 ? 33.812 20.984 22.172 1 91 63 VAL A O 1
ATOM 484 N N . THR A 1 64 ? 32.781 22.953 21.641 1 77.94 64 THR A N 1
ATOM 485 C CA . THR A 1 64 ? 32.812 23.438 23.016 1 77.94 64 THR A CA 1
ATOM 486 C C . THR A 1 64 ? 31.406 23.531 23.578 1 77.94 64 THR A C 1
ATOM 488 O O . THR A 1 64 ? 30.438 23.703 22.828 1 77.94 64 THR A O 1
ATOM 491 N N . THR A 1 65 ? 30.859 22.844 24.594 1 64.12 65 THR A N 1
ATOM 492 C CA . THR A 1 65 ? 29.516 22.812 25.141 1 64.12 65 THR A CA 1
ATOM 493 C C . THR A 1 65 ? 28.953 24.234 25.297 1 64.12 65 THR A C 1
ATOM 495 O O . THR A 1 65 ? 27.766 24.406 25.547 1 64.12 65 THR A O 1
ATOM 498 N N . PHE A 1 66 ? 29.734 25.328 24.969 1 64.81 66 PHE A N 1
ATOM 499 C CA . PHE A 1 66 ? 29.297 26.625 25.469 1 64.81 66 PHE A CA 1
ATOM 500 C C . PHE A 1 66 ? 29.062 27.594 24.312 1 64.81 66 PHE A C 1
ATOM 502 O O . PHE A 1 66 ? 28.578 28.719 24.531 1 64.81 66 PHE A O 1
ATOM 509 N N . ASN A 1 67 ? 29.094 27.25 23.125 1 75.38 67 ASN A N 1
ATOM 510 C CA . ASN A 1 67 ? 29.078 28.281 22.078 1 75.38 67 ASN A CA 1
ATOM 511 C C . ASN A 1 67 ? 27.719 28.328 21.375 1 75.38 67 ASN A C 1
ATOM 513 O O . ASN A 1 67 ? 27.516 29.125 20.469 1 75.38 67 ASN A O 1
ATOM 517 N N . GLN A 1 68 ? 26.766 27.703 21.875 1 82 68 GLN A N 1
ATOM 518 C CA . GLN A 1 68 ? 25.469 27.719 21.203 1 82 68 GLN A CA 1
ATOM 519 C C . GLN A 1 68 ? 24.625 28.906 21.672 1 82 68 GLN A C 1
ATOM 521 O O . GLN A 1 68 ? 24.656 29.266 22.844 1 82 68 GLN A O 1
ATOM 526 N N . SER A 1 69 ? 23.984 29.5 20.703 1 85.94 69 SER A N 1
ATOM 527 C CA . SER A 1 69 ? 23.062 30.578 21.047 1 85.94 69 SER A CA 1
ATOM 528 C C . SER A 1 69 ? 21.906 30.062 21.891 1 85.94 69 SER A C 1
ATOM 530 O O . SER A 1 69 ? 21.547 28.891 21.812 1 85.94 69 SER A O 1
ATOM 532 N N . HIS A 1 70 ? 21.5 30.922 22.734 1 88.38 70 HIS A N 1
ATOM 533 C CA . HIS A 1 70 ? 20.344 30.609 23.547 1 88.38 70 HIS A CA 1
ATOM 534 C C . HIS A 1 70 ? 19.141 31.469 23.172 1 88.38 70 HIS A C 1
ATOM 536 O O . HIS A 1 70 ? 19.203 32.719 23.266 1 88.38 70 HIS A O 1
ATOM 542 N N . PHE A 1 71 ? 18.203 30.797 22.609 1 91.94 71 PHE A N 1
ATOM 543 C CA . PHE A 1 71 ? 16.953 31.484 22.281 1 91.94 71 P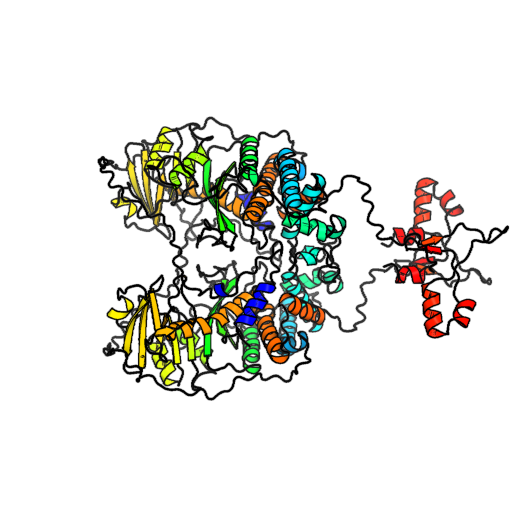HE A CA 1
ATOM 544 C C . PHE A 1 71 ? 15.828 31.031 23.219 1 91.94 71 PHE A C 1
ATOM 546 O O . PHE A 1 71 ? 15.625 29.828 23.422 1 91.94 71 PHE A O 1
ATOM 553 N N . VAL A 1 72 ? 15.148 31.938 23.812 1 90.06 72 VAL A N 1
ATOM 554 C CA . VAL A 1 72 ? 14.023 31.625 24.688 1 90.06 72 VAL A CA 1
ATOM 555 C C . VAL A 1 72 ? 12.727 31.625 23.891 1 90.06 72 VAL A C 1
ATOM 557 O O . VAL A 1 72 ? 12.461 32.562 23.125 1 90.06 72 VAL A O 1
ATOM 560 N N . PHE A 1 73 ? 12.078 30.547 24.016 1 90.94 73 PHE A N 1
ATOM 561 C CA . PHE A 1 73 ? 10.789 30.453 23.328 1 90.94 73 PHE A CA 1
ATOM 562 C C . PHE A 1 73 ? 9.781 31.391 23.984 1 90.94 73 PHE A C 1
ATOM 564 O O . PHE A 1 73 ? 9.516 31.297 25.188 1 90.94 73 PHE A O 1
ATOM 571 N N . GLU A 1 74 ? 9.203 32.281 23.234 1 85.5 74 GLU A N 1
ATOM 572 C CA . GLU A 1 74 ? 8.391 33.406 23.734 1 85.5 74 GLU A CA 1
ATOM 573 C C . GLU A 1 74 ? 6.902 33.125 23.547 1 85.5 74 GLU A C 1
ATOM 575 O O . GLU A 1 74 ? 6.062 33.781 24.172 1 85.5 74 GLU A O 1
ATOM 580 N N . GLU A 1 75 ? 6.516 32.188 22.812 1 82.44 75 GLU A N 1
ATOM 581 C CA . GLU A 1 75 ? 5.105 31.953 22.516 1 82.44 75 GLU A CA 1
ATOM 582 C C . GLU A 1 75 ? 4.586 30.766 23.328 1 82.44 75 GLU A C 1
ATOM 584 O O . GLU A 1 75 ? 5.348 30.094 24.031 1 82.44 75 GLU A O 1
ATOM 589 N N . ASN A 1 76 ? 3.299 30.766 23.5 1 78.44 76 ASN A N 1
ATOM 590 C CA . ASN A 1 76 ? 2.699 29.609 24.172 1 78.44 76 ASN A CA 1
ATOM 591 C C . ASN A 1 76 ? 1.845 28.797 23.219 1 78.44 76 ASN A C 1
ATOM 593 O O . ASN A 1 76 ? 1.121 29.344 22.391 1 78.44 76 ASN A O 1
ATOM 597 N N . ARG A 1 77 ? 2.182 27.547 23.328 1 77.12 77 ARG A N 1
ATOM 598 C CA . ARG A 1 77 ? 1.269 26.672 22.609 1 77.12 77 ARG A CA 1
ATOM 599 C C . ARG A 1 77 ? -0.175 26.906 23.047 1 77.12 77 ARG A C 1
ATOM 601 O O . ARG A 1 77 ? -0.467 26.984 24.234 1 77.12 77 ARG A O 1
ATOM 608 N N . SER A 1 78 ? -1.031 27.25 21.984 1 81.94 78 SER A N 1
ATOM 609 C CA . SER A 1 78 ? -2.406 27.547 22.359 1 81.94 78 SER A CA 1
ATOM 610 C C . SER A 1 78 ? -3.389 27.109 21.281 1 81.94 78 SER A C 1
ATOM 612 O O . SER A 1 78 ? -3.033 27.047 20.109 1 81.94 78 SER A O 1
ATOM 614 N N . LEU A 1 79 ? -4.434 26.531 21.812 1 86.69 79 LEU A N 1
ATOM 615 C CA . LEU A 1 79 ? -5.582 26.281 20.953 1 86.69 79 LEU A CA 1
ATOM 616 C C . LEU A 1 79 ? -6.5 27.5 20.891 1 86.69 79 LEU A C 1
ATOM 618 O O . LEU A 1 79 ? -6.93 28 21.938 1 86.69 79 LEU A O 1
ATOM 622 N N . LEU A 1 80 ? -6.656 27.984 19.641 1 86.75 80 LEU A N 1
ATOM 623 C CA . LEU A 1 80 ? -7.414 29.219 19.453 1 86.75 80 LEU A CA 1
ATOM 624 C C . LEU A 1 80 ? -8.797 28.922 18.891 1 86.75 80 LEU A C 1
ATOM 626 O O . LEU A 1 80 ? -9.07 29.219 17.719 1 86.75 80 LEU A O 1
ATOM 630 N N . CYS A 1 81 ? -9.57 28.156 19.609 1 84.25 81 CYS A N 1
ATOM 631 C CA . CYS A 1 81 ? -10.938 27.922 19.156 1 84.25 81 CYS A CA 1
ATOM 632 C C . CYS A 1 81 ? -11.922 28.078 20.312 1 84.25 81 CYS A C 1
ATOM 634 O O . CYS A 1 81 ? -11.539 28.016 21.484 1 84.25 81 CYS A O 1
ATOM 636 N N . ASP A 1 82 ? -13.133 28.328 19.969 1 87.5 82 ASP A N 1
ATOM 637 C CA . ASP A 1 82 ? -14.18 28.609 20.938 1 87.5 82 ASP A CA 1
ATOM 638 C C . ASP A 1 82 ? -14.938 27.328 21.312 1 87.5 82 ASP A C 1
ATOM 640 O O . ASP A 1 82 ? -16.078 27.391 21.781 1 87.5 82 ASP A O 1
ATOM 644 N N . LEU A 1 83 ? -14.328 26.25 21.172 1 92.69 83 LEU A N 1
ATOM 645 C CA . LEU A 1 83 ? -15.016 25 21.5 1 92.69 83 LEU A CA 1
ATOM 646 C C . LEU A 1 83 ? -14.625 24.5 22.875 1 92.69 83 LEU A C 1
ATOM 648 O O . LEU A 1 83 ? -13.492 24.703 23.328 1 92.69 83 LEU A O 1
ATOM 652 N N . GLY A 1 84 ? -15.586 23.938 23.594 1 91.12 84 GLY A N 1
ATOM 653 C CA . GLY A 1 84 ? -15.359 23.391 24.922 1 91.12 84 GLY A CA 1
ATOM 654 C C . GLY A 1 84 ? -15.203 21.891 24.938 1 91.12 84 GLY A C 1
ATOM 655 O O . GLY A 1 84 ? -15.211 21.25 23.891 1 91.12 84 GLY A O 1
ATOM 656 N N . PRO A 1 85 ? -15.047 21.328 26.078 1 92.69 85 PRO A N 1
ATOM 657 C CA . PRO A 1 85 ? -14.828 19.891 26.25 1 92.69 85 PRO A CA 1
ATOM 658 C C . PRO A 1 85 ? -16.047 19.062 25.859 1 92.69 85 PRO A C 1
ATOM 660 O O . PRO A 1 85 ? -15.945 17.844 25.641 1 92.69 85 PRO A O 1
ATOM 663 N N . ASP A 1 86 ? -17.172 19.656 25.734 1 94.12 86 ASP A N 1
ATOM 664 C CA . ASP A 1 86 ? -18.391 18.938 25.391 1 94.12 86 ASP A CA 1
ATOM 665 C C . ASP A 1 86 ? -18.641 18.938 23.891 1 94.12 86 ASP A C 1
ATOM 667 O O . ASP A 1 86 ? -19.688 18.516 23.422 1 94.12 86 ASP A O 1
ATOM 671 N N . CYS A 1 87 ? -17.641 19.312 23.203 1 96.12 87 CYS A N 1
ATOM 672 C CA . CYS A 1 87 ? -17.828 19.391 21.766 1 96.12 87 CYS A CA 1
ATOM 673 C C . CYS A 1 87 ? -17.891 17.984 21.156 1 96.12 87 CYS A C 1
ATOM 675 O O . CYS A 1 87 ? -17.406 17.016 21.75 1 96.12 87 CYS A O 1
ATOM 677 N N . LYS A 1 88 ? -18.547 17.922 20.016 1 97 88 LYS A N 1
ATOM 678 C CA . LYS A 1 88 ? -18.609 16.703 19.219 1 97 88 LYS A CA 1
ATOM 679 C C . LYS A 1 88 ? -17.578 16.734 18.078 1 97 88 LYS A C 1
ATOM 681 O O . LYS A 1 88 ? -17.094 17.797 17.719 1 97 88 LYS A O 1
ATOM 686 N N . PRO A 1 89 ? -17.25 15.57 17.578 1 97.62 89 PRO A N 1
ATOM 687 C CA . PRO A 1 89 ? -16.281 15.523 16.469 1 97.62 89 PRO A CA 1
ATOM 688 C C . PRO A 1 89 ? -16.641 16.453 15.32 1 97.62 89 PRO A C 1
ATOM 690 O O . PRO A 1 89 ? -15.781 17.125 14.766 1 97.62 89 PRO A O 1
ATOM 693 N N . ILE A 1 90 ? -17.922 16.578 15.008 1 97.62 90 ILE A N 1
ATOM 694 C CA . ILE A 1 90 ? -18.359 17.391 13.867 1 97.62 90 ILE A CA 1
ATOM 695 C C . ILE A 1 90 ? -18.125 18.859 14.164 1 97.62 90 ILE A C 1
ATOM 697 O O . ILE A 1 90 ? -17.812 19.641 13.25 1 97.62 90 ILE A O 1
ATOM 701 N N . ASP A 1 91 ? -18.25 19.25 15.406 1 97.19 91 ASP A N 1
ATOM 702 C CA . ASP A 1 91 ? -18.016 20.641 15.781 1 97.19 91 ASP A CA 1
ATOM 703 C C . ASP A 1 91 ? -16.594 21.078 15.477 1 97.19 91 ASP A C 1
ATOM 705 O O . ASP A 1 91 ? -16.375 22.172 14.953 1 97.19 91 ASP A O 1
ATOM 709 N N . VAL A 1 92 ? -15.703 20.219 15.781 1 97.94 92 VAL A N 1
ATOM 710 C CA . VAL A 1 92 ? -14.297 20.531 15.547 1 97.94 92 VAL A CA 1
ATOM 711 C C . VAL A 1 92 ? -14.008 20.5 14.047 1 97.94 92 VAL A C 1
ATOM 713 O O . VAL A 1 92 ? -13.336 21.391 13.523 1 97.94 92 VAL A O 1
ATOM 716 N N . TYR A 1 93 ? -14.57 19.5 13.391 1 98.31 93 TYR A N 1
ATOM 717 C CA . TYR A 1 93 ? -14.328 19.375 11.961 1 98.31 93 TYR A CA 1
ATOM 718 C C . TYR A 1 93 ? -14.898 20.578 11.211 1 98.31 93 TYR A C 1
ATOM 720 O O . TYR A 1 93 ? -14.32 21.016 10.219 1 98.31 93 TYR A O 1
ATOM 728 N N . ASN A 1 94 ? -15.906 21.141 11.68 1 97.25 94 ASN A N 1
ATOM 729 C CA . ASN A 1 94 ? -16.547 22.281 11.062 1 97.25 94 ASN A CA 1
ATOM 730 C C . ASN A 1 94 ? -15.672 23.531 11.156 1 97.25 94 ASN A C 1
ATOM 732 O O . ASN A 1 94 ? -15.914 24.516 10.453 1 97.25 94 ASN A O 1
ATOM 736 N N . LEU A 1 95 ? -14.734 23.469 12.008 1 97 95 LEU A N 1
ATOM 737 C CA . LEU A 1 95 ? -13.773 24.562 12.008 1 97 95 LEU A CA 1
ATOM 738 C C . LEU A 1 95 ? -13 24.625 10.695 1 97 95 LEU A C 1
ATOM 740 O O . LEU A 1 95 ? -12.609 25.703 10.242 1 97 95 LEU A O 1
ATOM 744 N N . PHE A 1 96 ? -12.766 23.469 10.164 1 97.81 96 PHE A N 1
ATOM 745 C CA . PHE A 1 96 ? -11.984 23.359 8.938 1 97.81 96 PHE A CA 1
ATOM 746 C C . PHE A 1 96 ? -12.891 23.375 7.715 1 97.81 96 PHE A C 1
ATOM 748 O O . PHE A 1 96 ? -12.617 24.094 6.746 1 97.81 96 PHE A O 1
ATOM 755 N N . LEU A 1 97 ? -13.859 22.516 7.77 1 97.94 97 LEU A N 1
ATOM 756 C CA . LEU A 1 97 ? -14.883 22.578 6.727 1 97.94 97 LEU A CA 1
ATOM 757 C C . LEU A 1 97 ? -15.93 23.641 7.043 1 97.94 97 LEU A C 1
ATOM 759 O O . LEU A 1 97 ? -17.109 23.312 7.234 1 97.94 97 LEU A O 1
ATOM 763 N N . ASN A 1 98 ? -15.547 24.875 7.051 1 96.5 98 ASN A N 1
ATOM 764 C CA . ASN A 1 98 ? -16.438 25.969 7.418 1 96.5 98 ASN A CA 1
ATOM 765 C C . ASN A 1 98 ? -17.234 26.469 6.219 1 96.5 98 ASN A C 1
ATOM 767 O O . ASN A 1 98 ? -17.109 25.922 5.117 1 96.5 98 ASN A O 1
ATOM 771 N N . ASP A 1 99 ? -18 27.469 6.398 1 96.06 99 ASP A N 1
ATOM 772 C CA . ASP A 1 99 ? -18.922 27.953 5.379 1 96.06 99 ASP A CA 1
ATOM 773 C C . ASP A 1 99 ? -18.156 28.516 4.184 1 96.06 99 ASP A C 1
ATOM 775 O O . ASP A 1 99 ? -18.609 28.406 3.041 1 96.06 99 ASP A O 1
ATOM 779 N N . ASP A 1 100 ? -17.062 29.094 4.48 1 96.94 100 ASP A N 1
ATOM 780 C CA . ASP A 1 100 ? -16.281 29.672 3.404 1 96.94 100 ASP A CA 1
ATOM 781 C C . ASP A 1 100 ? -15.773 28.594 2.443 1 96.94 100 ASP A C 1
ATOM 783 O O . ASP A 1 100 ? -15.852 28.766 1.224 1 96.94 100 ASP A O 1
ATOM 787 N N . ILE A 1 101 ? -15.258 27.547 3.012 1 98.19 101 ILE A N 1
ATOM 788 C CA . ILE A 1 101 ? -14.766 26.422 2.211 1 98.19 101 ILE A CA 1
ATOM 789 C C . ILE A 1 101 ? -15.922 25.781 1.446 1 98.19 101 ILE A C 1
ATOM 791 O O . ILE A 1 101 ? -15.812 25.531 0.245 1 98.19 101 ILE A O 1
ATOM 795 N N . LEU A 1 102 ? -17.016 25.578 2.096 1 97.88 102 LEU A N 1
ATOM 796 C CA . LEU A 1 102 ? -18.188 24.969 1.476 1 97.88 102 LEU A CA 1
ATOM 797 C C . LEU A 1 102 ? -18.703 25.812 0.328 1 97.88 102 LEU A C 1
ATOM 799 O O . LEU A 1 102 ? -19.016 25.297 -0.749 1 97.88 102 LEU A O 1
ATOM 803 N N . ASP A 1 103 ? -18.734 27.062 0.583 1 97.31 103 ASP A N 1
ATOM 804 C CA . ASP A 1 103 ? -19.219 27.984 -0.442 1 97.31 103 ASP A CA 1
ATOM 805 C C . ASP A 1 103 ? -18.312 27.953 -1.672 1 97.31 103 ASP A C 1
ATOM 807 O O . ASP A 1 103 ? -18.797 27.984 -2.805 1 97.31 103 ASP A O 1
ATOM 811 N N . THR A 1 104 ? -17.078 27.938 -1.41 1 97.62 104 THR A N 1
ATOM 812 C CA . THR A 1 104 ? -16.125 27.859 -2.514 1 97.62 104 THR A CA 1
ATOM 813 C C . THR A 1 104 ? -16.375 26.609 -3.355 1 97.62 104 THR A C 1
ATOM 815 O O . THR A 1 104 ? -16.391 26.688 -4.586 1 97.62 104 THR A O 1
ATOM 818 N N . ILE A 1 105 ? -16.531 25.5 -2.725 1 98.44 105 ILE A N 1
ATOM 819 C CA . ILE A 1 105 ? -16.75 24.234 -3.43 1 98.44 105 ILE A CA 1
ATOM 820 C C . ILE A 1 105 ? -18.062 24.312 -4.215 1 98.44 105 ILE A C 1
ATOM 822 O O . ILE A 1 105 ? -18.109 23.906 -5.375 1 98.44 105 ILE A O 1
ATOM 826 N N . VAL A 1 106 ? -19.109 24.859 -3.576 1 98.31 106 VAL A N 1
ATOM 827 C CA . VAL A 1 106 ? -20.422 24.938 -4.199 1 98.31 106 VAL A CA 1
ATOM 828 C C . VAL A 1 106 ? -20.344 25.812 -5.453 1 98.31 106 VAL A C 1
ATOM 830 O O . VAL A 1 106 ? -20.75 25.375 -6.535 1 98.31 106 VAL A O 1
ATOM 833 N N . VAL A 1 107 ? -19.781 26.953 -5.344 1 98 107 VAL A N 1
ATOM 834 C CA . VAL A 1 107 ? -19.75 27.938 -6.426 1 98 107 VAL A CA 1
ATOM 835 C C . VAL A 1 107 ? -18.922 27.391 -7.586 1 98 107 VAL A C 1
ATOM 837 O O . VAL A 1 107 ? -19.359 27.422 -8.734 1 98 107 VAL A O 1
ATOM 840 N N . GLU A 1 108 ? -17.781 26.891 -7.301 1 97.88 108 GLU A N 1
ATOM 841 C CA . GLU A 1 108 ? -16.875 26.453 -8.359 1 97.88 108 GLU A CA 1
ATOM 842 C C . GLU A 1 108 ? -17.344 25.156 -9.008 1 97.88 108 GLU A C 1
ATOM 844 O O . GLU A 1 108 ? -17.141 24.953 -10.203 1 97.88 108 GLU A O 1
ATOM 849 N N . THR A 1 109 ? -17.953 24.266 -8.234 1 97.94 109 THR A N 1
ATOM 850 C CA . THR A 1 109 ? -18.516 23.062 -8.812 1 97.94 109 THR A CA 1
ATOM 851 C C . THR A 1 109 ? -19.672 23.391 -9.758 1 97.94 109 THR A C 1
ATOM 853 O O . THR A 1 109 ? -19.75 22.828 -10.852 1 97.94 109 THR A O 1
ATOM 856 N N . ASN A 1 110 ? -20.531 24.281 -9.297 1 97.62 110 ASN A N 1
ATOM 857 C CA . ASN A 1 110 ? -21.609 24.703 -10.172 1 97.62 110 ASN A CA 1
ATOM 858 C C . ASN A 1 110 ? -21.078 25.359 -11.445 1 97.62 110 ASN A C 1
ATOM 860 O O . ASN A 1 110 ? -21.562 25.078 -12.547 1 97.62 110 ASN A O 1
ATOM 864 N N . ARG A 1 111 ? -20.141 26.203 -11.281 1 96.56 111 ARG A N 1
ATOM 865 C CA . ARG A 1 111 ? -19.531 26.859 -12.43 1 96.56 111 ARG A CA 1
ATOM 866 C C . ARG A 1 111 ? -18.953 25.844 -13.406 1 96.56 111 ARG A C 1
ATOM 868 O O . ARG A 1 111 ? -19.172 25.953 -14.617 1 96.56 111 ARG A O 1
ATOM 875 N N . GLN A 1 112 ? -18.266 24.891 -12.898 1 95.62 112 GLN A N 1
ATOM 876 C CA . GLN A 1 112 ? -17.641 23.859 -13.727 1 95.62 112 GLN A CA 1
ATOM 877 C C . GLN A 1 112 ? -18.703 23 -14.422 1 95.62 112 GLN A C 1
ATOM 879 O O . GLN A 1 112 ? -18.562 22.688 -15.602 1 95.62 112 GLN A O 1
ATOM 884 N N . ALA A 1 113 ? -19.656 22.609 -13.672 1 95.75 113 ALA A N 1
ATOM 885 C CA . ALA A 1 113 ? -20.719 21.766 -14.219 1 95.75 113 ALA A CA 1
ATOM 886 C C . ALA A 1 113 ? -21.469 22.469 -15.336 1 95.75 113 ALA A C 1
ATOM 888 O O . ALA A 1 113 ? -21.75 21.891 -16.375 1 95.75 113 ALA A O 1
ATOM 889 N N . LEU A 1 114 ? -21.797 23.719 -15.141 1 94.44 114 LEU A N 1
ATOM 890 C CA . LEU A 1 114 ? -22.594 24.484 -16.078 1 94.44 114 LEU A CA 1
ATOM 891 C C . LEU A 1 114 ? -21.828 24.719 -17.391 1 94.44 114 LEU A C 1
ATOM 893 O O . LEU A 1 114 ? -22.438 24.969 -18.422 1 94.44 114 LEU A O 1
ATOM 897 N N . ARG A 1 115 ? -20.594 24.641 -17.375 1 92.06 115 ARG A N 1
ATOM 898 C CA . ARG A 1 115 ? -19.781 24.766 -18.578 1 92.06 115 ARG A CA 1
ATOM 899 C C . ARG A 1 115 ? -19.984 23.562 -19.5 1 92.06 115 ARG A C 1
ATOM 901 O O . ARG A 1 115 ? -19.844 23.688 -20.719 1 92.06 115 ARG A O 1
ATOM 908 N N . TYR A 1 116 ? -20.297 22.438 -18.969 1 90.56 116 TYR A N 1
ATOM 909 C CA . TYR A 1 116 ? -20.297 21.219 -19.766 1 90.56 116 TYR A CA 1
ATOM 910 C C . TYR A 1 116 ? -21.703 20.625 -19.859 1 90.56 116 TYR A C 1
ATOM 912 O O . TYR A 1 116 ? -21.984 19.828 -20.766 1 90.56 116 TYR A O 1
ATOM 920 N N . LYS A 1 117 ? -22.469 20.938 -18.828 1 89.19 117 LYS A N 1
ATOM 921 C CA . LYS A 1 117 ? -23.797 20.328 -18.75 1 89.19 117 LYS A CA 1
ATOM 922 C C . LYS A 1 117 ? -24.891 21.391 -18.609 1 89.19 117 LYS A C 1
ATOM 924 O O . LYS A 1 117 ? -24.984 22.047 -17.578 1 89.19 117 LYS A O 1
ATOM 929 N N . ASN A 1 118 ? -25.812 21.391 -19.516 1 88.62 118 ASN A N 1
ATOM 930 C CA . ASN A 1 118 ? -26.875 22.391 -19.516 1 88.62 118 ASN A CA 1
ATOM 931 C C . ASN A 1 118 ? -27.984 22.031 -18.531 1 88.62 118 ASN A C 1
ATOM 933 O O . ASN A 1 118 ? -28.609 22.906 -17.953 1 88.62 118 ASN A O 1
ATOM 937 N N . THR A 1 119 ? -28.203 20.75 -18.266 1 91.62 119 THR A N 1
ATOM 938 C CA . THR A 1 119 ? -29.281 20.297 -17.391 1 91.62 119 THR A CA 1
ATOM 939 C C . THR A 1 119 ? -28.781 20.094 -15.961 1 91.62 119 THR A C 1
ATOM 941 O O . THR A 1 119 ? -29.375 19.328 -15.188 1 91.62 119 THR A O 1
ATOM 944 N N . TRP A 1 120 ? -27.797 20.797 -15.609 1 94.19 120 TRP A N 1
ATOM 945 C CA . TRP A 1 120 ? -27.188 20.703 -14.289 1 94.19 120 TRP A CA 1
ATOM 946 C C . TRP A 1 120 ? -28.109 21.297 -13.227 1 94.19 120 TRP A C 1
ATOM 948 O O . TRP A 1 120 ? -28.625 22.406 -13.398 1 94.19 120 TRP A O 1
ATOM 958 N N . THR A 1 121 ? -28.391 20.453 -12.148 1 94.44 121 THR A N 1
ATOM 959 C CA . THR A 1 121 ? -29.031 20.984 -10.953 1 94.44 121 THR A CA 1
ATOM 960 C C . THR A 1 121 ? -27.984 21.516 -9.977 1 94.44 121 THR A C 1
ATOM 962 O O . THR A 1 121 ? -27.172 20.766 -9.461 1 94.44 121 THR A O 1
ATOM 965 N N . ASN A 1 122 ? -28.109 22.828 -9.742 1 96.56 122 ASN A N 1
ATOM 966 C CA . ASN A 1 122 ? -27.109 23.453 -8.875 1 96.56 122 ASN A CA 1
ATOM 967 C C . ASN A 1 122 ? -27 22.734 -7.535 1 96.56 122 ASN A C 1
ATOM 969 O O . ASN A 1 122 ? -28.016 22.328 -6.957 1 96.56 122 ASN A O 1
ATOM 973 N N . THR A 1 123 ? -25.75 22.516 -7.148 1 97.12 123 THR A N 1
ATOM 974 C CA . THR A 1 123 ? -25.516 21.938 -5.828 1 97.12 123 THR A CA 1
ATOM 975 C C . THR A 1 123 ? -25.516 23.031 -4.758 1 97.12 123 THR A C 1
ATOM 977 O O . THR A 1 123 ? -25.516 24.219 -5.078 1 97.12 123 THR A O 1
ATOM 980 N N . ASN A 1 124 ? -25.672 22.672 -3.52 1 96.5 124 ASN A N 1
ATOM 981 C CA . ASN A 1 124 ? -25.656 23.562 -2.367 1 96.5 124 ASN A CA 1
ATOM 982 C C . ASN A 1 124 ? -24.812 23 -1.234 1 96.5 124 ASN A C 1
ATOM 984 O O . ASN A 1 124 ? -24.172 21.953 -1.388 1 96.5 124 ASN A O 1
ATOM 988 N N . SER A 1 125 ? -24.75 23.766 -0.215 1 96.12 125 SER A N 1
ATOM 989 C CA . SER A 1 125 ? -23.891 23.391 0.9 1 96.12 125 SER A CA 1
ATOM 990 C C . SER A 1 125 ? -24.297 22.047 1.477 1 96.12 125 SER A C 1
ATOM 992 O O . SER A 1 125 ? -23.422 21.234 1.842 1 96.12 125 SER A O 1
ATOM 994 N N . MET A 1 126 ? -25.531 21.781 1.532 1 95 126 MET A N 1
ATOM 995 C CA . MET A 1 126 ? -26 20.516 2.076 1 95 126 MET A CA 1
ATOM 996 C C . MET A 1 126 ? -25.625 19.344 1.172 1 95 126 MET A C 1
ATOM 998 O O . MET A 1 126 ? -25.141 18.312 1.648 1 95 126 MET A O 1
ATOM 1002 N N . ASP A 1 127 ? -25.797 19.578 -0.133 1 95.5 127 ASP A N 1
ATOM 1003 C CA . ASP A 1 127 ? -25.406 18.578 -1.117 1 95.5 127 ASP A CA 1
ATOM 1004 C C . ASP A 1 127 ? -23.922 18.25 -1.021 1 95.5 127 ASP A C 1
ATOM 1006 O O . ASP A 1 127 ? -23.531 17.094 -1.071 1 95.5 127 ASP A O 1
ATOM 1010 N N . VAL A 1 128 ? -23.188 19.281 -0.902 1 97.75 128 VAL A N 1
ATOM 1011 C CA . VAL A 1 128 ? -21.734 19.125 -0.875 1 97.75 128 VAL A CA 1
ATOM 1012 C C . VAL A 1 128 ? -21.312 18.391 0.402 1 97.75 128 VAL A C 1
ATOM 1014 O O . VAL A 1 128 ? -20.422 17.547 0.375 1 97.75 128 VAL A O 1
ATOM 1017 N N . LYS A 1 129 ? -21.953 18.719 1.514 1 97.62 129 LYS A N 1
ATOM 1018 C CA . LYS A 1 129 ? -21.672 18.016 2.762 1 97.62 129 LYS A CA 1
ATOM 1019 C C . LYS A 1 129 ? -21.969 16.531 2.639 1 97.62 129 LYS A C 1
ATOM 1021 O O . LYS A 1 129 ? -21.172 15.688 3.031 1 97.62 129 LYS A O 1
ATOM 1026 N N . GLN A 1 130 ? -23.109 16.25 2.074 1 97.75 130 GLN A N 1
ATOM 1027 C CA . GLN A 1 130 ? -23.484 14.852 1.874 1 97.75 130 GLN A CA 1
ATOM 1028 C C . GLN A 1 130 ? -22.516 14.148 0.932 1 97.75 130 GLN A C 1
ATOM 1030 O O . GLN A 1 130 ? -22.109 13.016 1.188 1 97.75 130 GLN A O 1
ATOM 1035 N N . PHE A 1 131 ? -22.188 14.875 -0.1 1 97.88 131 PHE A N 1
ATOM 1036 C CA . PHE A 1 131 ? -21.234 14.352 -1.07 1 97.88 131 PHE A CA 1
ATOM 1037 C C . PHE A 1 131 ? -19.906 14.008 -0.396 1 97.88 131 PHE A C 1
ATOM 1039 O O . PHE A 1 131 ? -19.391 12.898 -0.565 1 97.88 131 PHE A O 1
ATOM 1046 N N . LEU A 1 132 ? -19.359 14.891 0.401 1 98.44 132 LEU A N 1
ATOM 1047 C CA . LEU A 1 132 ? -18.094 14.672 1.101 1 98.44 132 LEU A CA 1
ATOM 1048 C C . LEU A 1 132 ? -18.234 13.555 2.129 1 98.44 132 LEU A C 1
ATOM 1050 O O . LEU A 1 132 ? -17.297 12.789 2.344 1 98.44 132 LEU A O 1
ATOM 1054 N N . GLY A 1 133 ? -19.375 13.539 2.789 1 97.75 133 GLY A N 1
ATOM 1055 C CA . GLY A 1 133 ? -19.641 12.438 3.705 1 97.75 133 GLY A CA 1
ATOM 1056 C C . GLY A 1 133 ? -19.594 11.078 3.035 1 97.75 133 GLY A C 1
ATOM 1057 O O . GLY A 1 133 ? -19.016 10.133 3.582 1 97.75 133 GLY A O 1
ATOM 1058 N N . ILE A 1 134 ? -20.156 10.984 1.843 1 97.06 134 ILE A N 1
ATOM 1059 C CA . ILE A 1 134 ? -20.156 9.734 1.096 1 97.06 134 ILE A CA 1
ATOM 1060 C C . ILE A 1 134 ? -18.719 9.391 0.684 1 97.06 134 ILE A C 1
ATOM 1062 O O . ILE A 1 134 ? -18.297 8.234 0.798 1 97.06 134 ILE A O 1
ATOM 1066 N N . VAL A 1 135 ? -17.984 10.367 0.221 1 97.62 135 VAL A N 1
ATOM 1067 C CA . VAL A 1 135 ? -16.594 10.125 -0.159 1 97.62 135 VAL A CA 1
ATOM 1068 C C . VAL A 1 135 ? -15.82 9.594 1.041 1 97.62 135 VAL A C 1
ATOM 1070 O O . VAL A 1 135 ? -15.078 8.617 0.922 1 97.62 135 VAL A O 1
ATOM 1073 N N . MET A 1 136 ? -15.977 10.188 2.15 1 97.19 136 MET A N 1
ATOM 1074 C CA . MET A 1 136 ? -15.305 9.734 3.365 1 97.19 136 MET A CA 1
ATOM 1075 C C . MET A 1 136 ? -15.727 8.312 3.719 1 97.19 136 MET A C 1
ATOM 1077 O O . MET A 1 136 ? -14.906 7.492 4.129 1 97.19 136 MET A O 1
ATOM 1081 N N . TYR A 1 137 ? -17 8.039 3.5 1 96 137 TYR A N 1
ATOM 1082 C CA . TYR A 1 137 ? -17.547 6.719 3.783 1 96 137 TYR A CA 1
ATOM 1083 C C . TYR A 1 137 ? -16.875 5.652 2.934 1 96 137 TYR A C 1
ATOM 1085 O O . TYR A 1 137 ? -16.625 4.539 3.404 1 96 137 TYR A O 1
ATOM 1093 N N . THR A 1 138 ? -16.578 5.961 1.725 1 95.06 138 THR A N 1
ATOM 1094 C CA . THR A 1 138 ? -15.961 4.988 0.833 1 95.06 138 THR A CA 1
ATOM 1095 C C . THR A 1 138 ? -14.57 4.602 1.341 1 95.06 138 THR A C 1
ATOM 1097 O O . THR A 1 138 ? -14.031 3.559 0.963 1 95.06 138 THR A O 1
ATOM 1100 N N . GLY A 1 139 ? -13.953 5.418 2.145 1 94.25 139 GLY A N 1
ATOM 1101 C CA . GLY A 1 139 ? -12.695 5.07 2.789 1 94.25 139 GLY A CA 1
ATOM 1102 C C . GLY A 1 139 ? -12.867 4.09 3.934 1 94.25 139 GLY A C 1
ATOM 1103 O O . GLY A 1 139 ? -12.016 3.217 4.141 1 94.25 139 GLY A O 1
ATOM 1104 N N . LEU A 1 140 ? -13.953 4.234 4.609 1 93.19 140 LEU A N 1
ATOM 1105 C CA . LEU A 1 140 ? -14.25 3.369 5.746 1 93.19 140 LEU A CA 1
ATOM 1106 C C . LEU A 1 140 ? -14.703 1.99 5.277 1 93.19 140 LEU A C 1
ATOM 1108 O O . LEU A 1 140 ? -14.352 0.978 5.887 1 93.19 140 LEU A O 1
ATOM 1112 N N . VAL A 1 141 ? -15.508 2.029 4.266 1 93.25 141 VAL A N 1
ATOM 1113 C CA . VAL A 1 141 ? -16.031 0.821 3.635 1 93.25 141 VAL A CA 1
ATOM 1114 C C . VAL A 1 141 ? -15.633 0.789 2.162 1 93.25 141 VAL A C 1
ATOM 1116 O O . VAL A 1 141 ? -16.016 1.674 1.391 1 93.25 141 VAL A O 1
ATOM 1119 N N . SER A 1 142 ? -14.977 -0.236 1.804 1 92.12 142 SER A N 1
ATOM 1120 C CA . SER A 1 142 ? -14.469 -0.256 0.435 1 92.12 142 SER A CA 1
ATOM 1121 C C . SER A 1 142 ? -15.141 -1.345 -0.39 1 92.12 142 SER A C 1
ATOM 1123 O O . SER A 1 142 ? -15.211 -2.5 0.033 1 92.12 142 SER A O 1
ATOM 1125 N N . TYR A 1 143 ? -15.664 -0.933 -1.499 1 91.88 143 TYR A N 1
ATOM 1126 C CA . TYR A 1 143 ? -16.234 -1.825 -2.504 1 91.88 143 TYR A CA 1
ATOM 1127 C C . TYR A 1 143 ? -15.414 -1.782 -3.791 1 91.88 143 TYR A C 1
ATOM 1129 O O . TYR A 1 143 ? -14.648 -0.845 -4.016 1 91.88 143 TYR A O 1
ATOM 1137 N N . PRO A 1 144 ? -15.492 -2.75 -4.645 1 89.38 144 PRO A N 1
ATOM 1138 C CA . PRO A 1 144 ? -14.68 -2.812 -5.867 1 89.38 144 PRO A CA 1
ATOM 1139 C C . PRO A 1 144 ? -14.953 -1.646 -6.812 1 89.38 144 PRO A C 1
ATOM 1141 O O . PRO A 1 144 ? -14.016 -1.047 -7.344 1 89.38 144 PRO A O 1
ATOM 1144 N N . LYS A 1 145 ? -16.219 -1.312 -6.949 1 89.56 145 LYS A N 1
ATOM 1145 C CA . LYS A 1 145 ? -16.609 -0.241 -7.863 1 89.56 145 LYS A CA 1
ATOM 1146 C C . LYS A 1 145 ? -17.469 0.801 -7.156 1 89.56 145 LYS A C 1
ATOM 1148 O O . LYS A 1 145 ? -18.141 0.49 -6.176 1 89.56 145 LYS A O 1
ATOM 1153 N N . ILE A 1 146 ? -17.375 2.018 -7.711 1 91.25 146 ILE A N 1
ATOM 1154 C CA . ILE A 1 146 ? -18.172 3.096 -7.137 1 91.25 146 ILE A CA 1
ATOM 1155 C C . ILE A 1 146 ? -19.656 2.74 -7.211 1 91.25 146 ILE A C 1
ATOM 1157 O O . ILE A 1 146 ? -20.406 2.99 -6.27 1 91.25 146 ILE A O 1
ATOM 1161 N N . SER A 1 147 ? -20.094 2.115 -8.305 1 91.56 147 SER A N 1
ATOM 1162 C CA . SER A 1 147 ? -21.5 1.779 -8.5 1 91.56 147 SER A CA 1
ATOM 1163 C C . SER A 1 147 ? -21.969 0.732 -7.496 1 91.56 147 SER A C 1
ATOM 1165 O O . SER A 1 147 ? -23.156 0.615 -7.227 1 91.56 147 SER A O 1
ATOM 1167 N N . ASP A 1 148 ? -21.062 0.018 -6.922 1 92 148 ASP A N 1
ATOM 1168 C CA . ASP A 1 148 ? -21.406 -1.053 -5.992 1 92 148 ASP A CA 1
ATOM 1169 C C . ASP A 1 148 ? -22.016 -0.491 -4.711 1 92 148 ASP A C 1
ATOM 1171 O O . ASP A 1 148 ? -22.75 -1.187 -4.012 1 92 148 ASP A O 1
ATOM 1175 N N . TYR A 1 149 ? -21.734 0.752 -4.438 1 93.19 149 TYR A N 1
ATOM 1176 C CA . TYR A 1 149 ? -22.266 1.377 -3.234 1 93.19 149 TYR A CA 1
ATOM 1177 C C . TYR A 1 149 ? -23.781 1.55 -3.338 1 93.19 149 TYR A C 1
ATOM 1179 O O . TYR A 1 149 ? -24.469 1.728 -2.326 1 93.19 149 TYR A O 1
ATOM 1187 N N . TRP A 1 150 ? -24.344 1.536 -4.551 1 93.31 150 TRP A N 1
ATOM 1188 C CA . TRP A 1 150 ? -25.766 1.657 -4.789 1 93.31 150 TRP A CA 1
ATOM 1189 C C . TRP A 1 150 ? -26.359 0.343 -5.301 1 93.31 150 TRP A C 1
ATOM 1191 O O . TRP A 1 150 ? -27.5 0.295 -5.742 1 93.31 150 TRP A O 1
ATOM 1201 N N . SER A 1 151 ? -25.453 -0.689 -5.27 1 90.56 151 SER A N 1
ATOM 1202 C CA . SER A 1 151 ? -25.875 -1.976 -5.82 1 90.56 151 SER A CA 1
ATOM 1203 C C . SER A 1 151 ? -26.875 -2.67 -4.914 1 90.56 151 SER A C 1
ATOM 1205 O O . SER A 1 151 ? -26.812 -2.557 -3.689 1 90.56 151 SER A O 1
ATOM 1207 N N . ARG A 1 152 ? -27.688 -3.488 -5.504 1 87.44 152 ARG A N 1
ATOM 1208 C CA . ARG A 1 152 ? -28.672 -4.266 -4.75 1 87.44 152 ARG A CA 1
ATOM 1209 C C . ARG A 1 152 ? -28.25 -5.73 -4.656 1 87.44 152 ARG A C 1
ATOM 1211 O O . ARG A 1 152 ? -29 -6.559 -4.121 1 87.44 152 ARG A O 1
ATOM 1218 N N . GLN A 1 153 ? -27.125 -5.949 -5.141 1 85.88 153 GLN A N 1
ATOM 1219 C CA . GLN A 1 153 ? -26.594 -7.305 -5.043 1 85.88 153 GLN A CA 1
ATOM 1220 C C . GLN A 1 153 ? -26.281 -7.668 -3.594 1 85.88 153 GLN A C 1
ATOM 1222 O O . GLN A 1 153 ? -25.812 -6.824 -2.824 1 85.88 153 GLN A O 1
ATOM 1227 N N . LYS A 1 154 ? -26.438 -8.891 -3.305 1 83.81 154 LYS A N 1
ATOM 1228 C CA . LYS A 1 154 ? -26.312 -9.375 -1.934 1 83.81 154 LYS A CA 1
ATOM 1229 C C . LYS A 1 154 ? -24.922 -9.047 -1.368 1 83.81 154 LYS A C 1
ATOM 1231 O O . LYS A 1 154 ? -24.797 -8.75 -0.178 1 83.81 154 LYS A O 1
ATOM 1236 N N . PHE A 1 155 ? -23.953 -9.086 -2.197 1 85.06 155 PHE A N 1
ATOM 1237 C CA . PHE A 1 155 ? -22.578 -8.898 -1.754 1 85.06 155 PHE A CA 1
ATOM 1238 C C . PHE A 1 155 ? -22.375 -7.48 -1.23 1 85.06 155 PHE A C 1
ATOM 1240 O O . PHE A 1 155 ? -21.562 -7.254 -0.327 1 85.06 155 PHE A O 1
ATOM 1247 N N . PHE A 1 156 ? -23.109 -6.57 -1.861 1 84.5 156 PHE A N 1
ATOM 1248 C CA . PHE A 1 156 ? -22.781 -5.164 -1.656 1 84.5 156 PHE A CA 1
ATOM 1249 C C . PHE A 1 156 ? -23.953 -4.406 -1.063 1 84.5 156 PHE A C 1
ATOM 1251 O O . PHE A 1 156 ? -23.875 -3.195 -0.849 1 84.5 156 PHE A O 1
ATOM 1258 N N . HIS A 1 157 ? -24.938 -5.066 -0.813 1 79.75 157 HIS A N 1
ATOM 1259 C CA . HIS A 1 157 ? -26.172 -4.375 -0.472 1 79.75 157 HIS A CA 1
ATOM 1260 C C . HIS A 1 157 ? -26.047 -3.672 0.876 1 79.75 157 HIS A C 1
ATOM 1262 O O . HIS A 1 157 ? -25.922 -4.328 1.914 1 79.75 157 HIS A O 1
ATOM 1268 N N . ASN A 1 158 ? -25.969 -2.361 0.79 1 81.81 158 ASN A N 1
ATOM 1269 C CA . ASN A 1 158 ? -26.047 -1.438 1.917 1 81.81 158 ASN A CA 1
ATOM 1270 C C . ASN A 1 158 ? -26.875 -0.198 1.57 1 81.81 158 ASN A C 1
ATOM 1272 O O . ASN A 1 158 ? -26.562 0.514 0.616 1 81.81 158 ASN A O 1
ATOM 1276 N N . THR A 1 159 ? -27.906 0.038 2.297 1 81.88 159 THR A N 1
ATOM 1277 C CA . THR A 1 159 ? -28.859 1.087 1.933 1 81.88 159 THR A CA 1
ATOM 1278 C C . THR A 1 159 ? -28.422 2.432 2.504 1 81.88 159 THR A C 1
ATOM 1280 O O . THR A 1 159 ? -29.078 3.451 2.281 1 81.88 159 THR A O 1
ATOM 1283 N N . PHE A 1 160 ? -27.359 2.486 3.121 1 88.38 160 PHE A N 1
ATOM 1284 C CA . PHE A 1 160 ? -26.938 3.703 3.805 1 88.38 160 PHE A CA 1
ATOM 1285 C C . PHE A 1 160 ? -26.719 4.836 2.807 1 88.38 160 PHE A C 1
ATOM 1287 O O . PHE A 1 160 ? -27.328 5.902 2.932 1 88.38 160 PHE A O 1
ATOM 1294 N N . ILE A 1 161 ? -25.969 4.625 1.789 1 90.94 161 ILE A N 1
ATOM 1295 C CA . ILE A 1 161 ? -25.578 5.664 0.845 1 90.94 161 ILE A CA 1
ATOM 1296 C C . ILE A 1 161 ? -26.75 5.98 -0.088 1 90.94 161 ILE A C 1
ATOM 1298 O O . ILE A 1 161 ? -26.953 7.137 -0.455 1 90.94 161 ILE A O 1
ATOM 1302 N N . SER A 1 162 ? -27.469 4.934 -0.44 1 90.12 162 SER A N 1
ATOM 1303 C CA . SER A 1 162 ? -28.562 5.121 -1.402 1 90.12 162 SER A CA 1
ATOM 1304 C C . SER A 1 162 ? -29.656 6 -0.826 1 90.12 162 SER A C 1
ATOM 1306 O O . SER A 1 162 ? -30.375 6.68 -1.569 1 90.12 162 SER A O 1
ATOM 1308 N N . LYS A 1 163 ? -29.766 6.012 0.461 1 90.5 163 LYS A N 1
ATOM 1309 C CA . LYS A 1 163 ? -30.781 6.836 1.124 1 90.5 163 LYS A CA 1
ATOM 1310 C C . LYS A 1 163 ? -30.328 8.289 1.215 1 90.5 163 LYS A C 1
ATOM 1312 O O . LYS A 1 163 ? -31.141 9.188 1.452 1 90.5 163 LYS A O 1
ATOM 1317 N N . ILE A 1 164 ? -29.125 8.562 1.036 1 93.88 164 ILE A N 1
ATOM 1318 C CA . ILE A 1 164 ? -28.562 9.898 1.204 1 93.88 164 ILE A CA 1
ATOM 1319 C C . ILE A 1 164 ? -28.578 10.641 -0.129 1 93.88 164 ILE A C 1
ATOM 1321 O O . ILE A 1 164 ? -29 11.805 -0.191 1 93.88 164 ILE A O 1
ATOM 1325 N N . MET A 1 165 ? -28.125 9.953 -1.191 1 94.62 165 MET A N 1
ATOM 1326 C CA . MET A 1 165 ? -27.969 10.578 -2.504 1 94.62 165 MET A CA 1
ATOM 1327 C C . MET A 1 165 ? -28.062 9.539 -3.613 1 94.62 165 MET A C 1
ATOM 1329 O O . MET A 1 165 ? -27.5 8.445 -3.494 1 94.62 165 MET A O 1
ATOM 1333 N N . PRO A 1 166 ? -28.828 9.875 -4.656 1 95.31 166 PRO A N 1
ATOM 1334 C CA . PRO A 1 166 ? -28.828 8.945 -5.785 1 95.31 166 PRO A CA 1
ATOM 1335 C C . PRO A 1 166 ? -27.453 8.773 -6.41 1 95.31 166 PRO A C 1
ATOM 1337 O O . PRO A 1 166 ? -26.625 9.695 -6.379 1 95.31 166 PRO A O 1
ATOM 1340 N N . ARG A 1 167 ? -27.203 7.633 -7.023 1 95.31 167 ARG A N 1
ATOM 1341 C CA . ARG A 1 167 ? -25.922 7.285 -7.621 1 95.31 167 ARG A CA 1
ATOM 1342 C C . ARG A 1 167 ? -25.516 8.297 -8.695 1 95.31 167 ARG A C 1
ATOM 1344 O O . ARG A 1 167 ? -24.391 8.797 -8.695 1 95.31 167 ARG A O 1
ATOM 1351 N N . ASN A 1 168 ? -26.406 8.656 -9.547 1 94.12 168 ASN A N 1
ATOM 1352 C CA . ASN A 1 168 ? -26.109 9.57 -10.648 1 94.12 168 ASN A CA 1
ATOM 1353 C C . ASN A 1 168 ? -25.719 10.953 -10.141 1 94.12 168 ASN A C 1
ATOM 1355 O O . ASN A 1 168 ? -24.797 11.57 -10.68 1 94.12 168 ASN A O 1
ATOM 1359 N N . ARG A 1 169 ? -26.438 11.391 -9.164 1 95.62 169 ARG A N 1
ATOM 1360 C CA . ARG A 1 169 ? -26.109 12.688 -8.578 1 95.62 169 ARG A CA 1
ATOM 1361 C C . ARG A 1 169 ? -24.703 12.672 -7.969 1 95.62 169 ARG A C 1
ATOM 1363 O O . ARG A 1 169 ? -23.938 13.609 -8.156 1 95.62 169 ARG A O 1
ATOM 1370 N N . PHE A 1 170 ? -24.422 11.648 -7.285 1 96.75 170 PHE A N 1
ATOM 1371 C CA . PHE A 1 170 ? -23.109 11.516 -6.695 1 96.75 170 PHE A CA 1
ATOM 1372 C C . PHE A 1 170 ? -22.016 11.531 -7.77 1 96.75 170 PHE A C 1
ATOM 1374 O O . PHE A 1 170 ? -21.031 12.25 -7.645 1 96.75 170 PHE A O 1
ATOM 1381 N N . GLN A 1 171 ? -22.203 10.727 -8.781 1 95.56 171 GLN A N 1
ATOM 1382 C CA . GLN A 1 171 ? -21.219 10.625 -9.852 1 95.56 171 GLN A CA 1
ATOM 1383 C C . GLN A 1 171 ? -21.047 11.953 -10.578 1 95.56 171 GLN A C 1
ATOM 1385 O O . GLN A 1 171 ? -19.938 12.297 -11 1 95.56 171 GLN A O 1
ATOM 1390 N N . GLU A 1 172 ? -22.094 12.656 -10.703 1 95.12 172 GLU A N 1
ATOM 1391 C CA . GLU A 1 172 ? -22 13.984 -11.297 1 95.12 172 GLU A CA 1
ATOM 1392 C C . GLU A 1 172 ? -21.188 14.938 -10.43 1 95.12 172 GLU A C 1
ATOM 1394 O O . GLU A 1 172 ? -20.344 15.672 -10.93 1 95.12 172 GLU A O 1
ATOM 1399 N N . LEU A 1 173 ? -21.5 14.922 -9.148 1 96.88 173 LEU A N 1
ATOM 1400 C CA . LEU A 1 173 ? -20.75 15.773 -8.227 1 96.88 173 LEU A CA 1
ATOM 1401 C C . LEU A 1 173 ? -19.281 15.414 -8.227 1 96.88 173 LEU A C 1
ATOM 1403 O O . LEU A 1 173 ? -18.422 16.297 -8.156 1 96.88 173 LEU A O 1
ATOM 1407 N N . LEU A 1 174 ? -19 14.156 -8.289 1 96.44 174 LEU A N 1
ATOM 1408 C CA . LEU A 1 174 ? -17.609 13.695 -8.344 1 96.44 174 LEU A CA 1
ATOM 1409 C C . LEU A 1 174 ? -16.922 14.18 -9.617 1 96.44 174 LEU A C 1
ATOM 1411 O O . LEU A 1 174 ? -15.766 14.609 -9.578 1 96.44 174 LEU A O 1
ATOM 1415 N N . ARG A 1 175 ? -17.594 14.188 -10.664 1 94.69 175 ARG A N 1
ATOM 1416 C CA . ARG A 1 175 ? -17.062 14.578 -11.961 1 94.69 175 ARG A CA 1
ATOM 1417 C C . ARG A 1 175 ? -16.766 16.078 -12.008 1 94.69 175 ARG A C 1
ATOM 1419 O O . ARG A 1 175 ? -15.719 16.484 -12.508 1 94.69 175 ARG A O 1
ATOM 1426 N N . PHE A 1 176 ? -17.656 16.828 -11.438 1 95.81 176 PHE A N 1
ATOM 1427 C CA . PHE A 1 176 ? -17.562 18.266 -11.648 1 95.81 176 PHE A CA 1
ATOM 1428 C C . PHE A 1 176 ? -17 18.953 -10.406 1 95.81 176 PHE A C 1
ATOM 1430 O O . PHE A 1 176 ? -16.891 20.188 -10.375 1 95.81 176 PHE A O 1
ATOM 1437 N N . PHE A 1 177 ? -16.672 18.188 -9.422 1 97.06 177 PHE A N 1
ATOM 1438 C CA . PHE A 1 177 ? -16.078 18.75 -8.211 1 97.06 177 PHE A CA 1
ATOM 1439 C C . PHE A 1 177 ? -14.945 19.719 -8.57 1 97.06 177 PHE A C 1
ATOM 1441 O O . PHE A 1 177 ? -14.055 19.375 -9.344 1 97.06 177 PHE A O 1
ATOM 1448 N N . HIS A 1 178 ? -15.039 20.859 -8.008 1 97.31 178 HIS A N 1
ATOM 1449 C CA . HIS A 1 178 ? -14.047 21.891 -8.305 1 97.31 178 HIS A CA 1
ATOM 1450 C C . HIS A 1 178 ? -13.875 22.859 -7.137 1 97.31 178 HIS A C 1
ATOM 1452 O O . HIS A 1 178 ? -14.812 23.062 -6.355 1 97.31 178 HIS A O 1
ATOM 1458 N N . VAL A 1 179 ? -12.688 23.484 -7.102 1 97.69 179 VAL A N 1
ATOM 1459 C CA . VAL A 1 179 ? -12.398 24.312 -5.941 1 97.69 179 VAL A CA 1
ATOM 1460 C C . VAL A 1 179 ? -11.734 25.625 -6.391 1 97.69 179 VAL A C 1
ATOM 1462 O O . VAL A 1 179 ? -11.227 26.375 -5.566 1 97.69 179 VAL A O 1
ATOM 1465 N N . ALA A 1 180 ? -11.68 25.828 -7.703 1 96.12 180 ALA A N 1
ATOM 1466 C CA . ALA A 1 180 ? -11.078 27.047 -8.25 1 96.12 180 ALA A CA 1
ATOM 1467 C C . ALA A 1 180 ? -11.812 27.5 -9.516 1 96.12 180 ALA A C 1
ATOM 1469 O O . ALA A 1 180 ? -12.406 26.672 -10.219 1 96.12 180 ALA A O 1
ATOM 1470 N N . ASP A 1 181 ? -11.711 28.781 -9.727 1 93.75 181 ASP A N 1
ATOM 1471 C CA . ASP A 1 181 ? -12.219 29.328 -10.984 1 93.75 181 ASP A CA 1
ATOM 1472 C C . ASP A 1 181 ? -11.211 29.125 -12.109 1 93.75 181 ASP A C 1
ATOM 1474 O O . ASP A 1 181 ? -10.18 29.797 -12.156 1 93.75 181 ASP A O 1
ATOM 1478 N N . ASN A 1 182 ? -11.531 28.344 -13.008 1 90.5 182 ASN A N 1
ATOM 1479 C CA . ASN A 1 182 ? -10.625 28.016 -14.109 1 90.5 182 ASN A CA 1
ATOM 1480 C C . ASN A 1 182 ? -10.297 29.25 -14.945 1 90.5 182 ASN A C 1
ATOM 1482 O O . ASN A 1 182 ? -9.211 29.328 -15.531 1 90.5 182 ASN A O 1
ATOM 1486 N N . ASP A 1 183 ? -11.164 30.109 -14.953 1 89.88 183 ASP A N 1
ATOM 1487 C CA . ASP A 1 183 ? -10.992 31.281 -15.797 1 89.88 183 ASP A CA 1
ATOM 1488 C C . ASP A 1 183 ? -10.008 32.281 -15.164 1 89.88 183 ASP A C 1
ATOM 1490 O O . ASP A 1 183 ? -9.453 33.125 -15.852 1 89.88 183 ASP A O 1
ATOM 1494 N N . SER A 1 184 ? -9.828 32.125 -13.945 1 90.62 184 SER A N 1
ATOM 1495 C CA . SER A 1 184 ? -8.945 33.031 -13.242 1 90.62 184 SER A CA 1
ATOM 1496 C C . SER A 1 184 ? -7.52 32.5 -13.18 1 90.62 184 SER A C 1
ATOM 1498 O O . SER A 1 184 ? -6.605 33.188 -12.719 1 90.62 184 SER A O 1
ATOM 1500 N N . ILE A 1 185 ? -7.289 31.344 -13.656 1 90.56 185 ILE A N 1
ATOM 1501 C CA . ILE A 1 185 ? -5.98 30.703 -13.555 1 90.56 185 ILE A CA 1
ATOM 1502 C C . ILE A 1 185 ? -5.035 31.281 -14.602 1 90.56 185 ILE A C 1
ATOM 1504 O O . ILE A 1 185 ? -5.359 31.312 -15.789 1 90.56 185 ILE A O 1
ATOM 1508 N N . ILE A 1 186 ? -3.986 31.703 -14.141 1 87.25 186 ILE A N 1
ATOM 1509 C CA . ILE A 1 186 ? -2.967 32.281 -15.008 1 87.25 186 ILE A CA 1
ATOM 1510 C C . ILE A 1 186 ? -2.291 31.172 -15.812 1 87.25 186 ILE A C 1
ATOM 1512 O O . ILE A 1 186 ? -2.029 30.078 -15.289 1 87.25 186 ILE A O 1
ATOM 1516 N N . GLU A 1 187 ? -1.943 31.5 -17 1 84.88 187 GLU A N 1
ATOM 1517 C CA . GLU A 1 187 ? -1.275 30.531 -17.859 1 84.88 187 GLU A CA 1
ATOM 1518 C C . GLU A 1 187 ? 0.072 30.109 -17.281 1 84.88 187 GLU A C 1
ATOM 1520 O O . GLU A 1 187 ? 0.852 30.953 -16.828 1 84.88 187 GLU A O 1
ATOM 1525 N N . GLY A 1 188 ? 0.23 28.891 -17.156 1 81.81 188 GLY A N 1
ATOM 1526 C CA . GLY A 1 188 ? 1.493 28.391 -16.641 1 81.81 188 GLY A CA 1
ATOM 1527 C C . GLY A 1 188 ? 1.434 28.016 -15.172 1 81.81 188 GLY A C 1
ATOM 1528 O O . GLY A 1 188 ? 2.348 27.359 -14.648 1 81.81 188 GLY A O 1
ATOM 1529 N N . ASP A 1 189 ? 0.395 28.5 -14.539 1 87.56 189 ASP A N 1
ATOM 1530 C CA . ASP A 1 189 ? 0.237 28.141 -13.133 1 87.56 189 ASP A CA 1
ATOM 1531 C C . ASP A 1 189 ? -0.18 26.688 -12.977 1 87.56 189 ASP A C 1
ATOM 1533 O O . ASP A 1 189 ? -1.353 26.344 -13.156 1 87.56 189 ASP A O 1
ATOM 1537 N N . ARG A 1 190 ? 0.759 25.891 -12.531 1 89.69 190 ARG A N 1
ATOM 1538 C CA . ARG A 1 190 ? 0.538 24.453 -12.461 1 89.69 190 ARG A CA 1
ATOM 1539 C C . ARG A 1 190 ? -0.394 24.109 -11.305 1 89.69 190 ARG A C 1
ATOM 1541 O O . ARG A 1 190 ? -0.999 23.031 -11.297 1 89.69 190 ARG A O 1
ATOM 1548 N N . LEU A 1 191 ? -0.512 25.031 -10.344 1 93.88 191 LEU A N 1
ATOM 1549 C CA . LEU A 1 191 ? -1.299 24.734 -9.156 1 93.88 191 LEU A CA 1
ATOM 1550 C C . LEU A 1 191 ? -2.602 25.516 -9.148 1 93.88 191 LEU A C 1
ATOM 1552 O O . LEU A 1 191 ? -3.318 25.531 -8.148 1 93.88 191 LEU A O 1
ATOM 1556 N N . GLY A 1 192 ? -2.922 26.141 -10.188 1 93.38 192 GLY A N 1
ATOM 1557 C CA . GLY A 1 192 ? -4.059 27.047 -10.258 1 93.38 192 GLY A CA 1
ATOM 1558 C C . GLY A 1 192 ? -5.375 26.391 -9.891 1 93.38 192 GLY A C 1
ATOM 1559 O O . GLY A 1 192 ? -6.262 27.031 -9.328 1 93.38 192 GLY A O 1
ATOM 1560 N N . LYS A 1 193 ? -5.527 25.141 -10.156 1 93.94 193 LYS A N 1
ATOM 1561 C CA . LYS A 1 193 ? -6.793 24.438 -9.961 1 93.94 193 LYS A CA 1
ATOM 1562 C C . LYS A 1 193 ? -7.004 24.078 -8.492 1 93.94 193 LYS A C 1
ATOM 1564 O O . LYS A 1 193 ? -8.117 23.766 -8.078 1 93.94 193 LYS A O 1
ATOM 1569 N N . ILE A 1 194 ? -5.93 24.172 -7.656 1 96.5 194 ILE A N 1
ATOM 1570 C CA . ILE A 1 194 ? -6.062 23.672 -6.293 1 96.5 194 ILE A CA 1
ATOM 1571 C C . ILE A 1 194 ? -5.602 24.75 -5.309 1 96.5 194 ILE A C 1
ATOM 1573 O O . ILE A 1 194 ? -5.949 24.703 -4.125 1 96.5 194 ILE A O 1
ATOM 1577 N N . GLN A 1 195 ? -4.906 25.734 -5.707 1 94.81 195 GLN A N 1
ATOM 1578 C CA . GLN A 1 195 ? -4.199 26.688 -4.859 1 94.81 195 GLN A CA 1
ATOM 1579 C C . GLN A 1 195 ? -5.176 27.469 -3.986 1 94.81 195 GLN A C 1
ATOM 1581 O O . GLN A 1 195 ? -4.906 27.703 -2.807 1 94.81 195 GLN A O 1
ATOM 1586 N N . PRO A 1 196 ? -6.309 27.891 -4.555 1 95.81 196 PRO A N 1
ATOM 1587 C CA . PRO A 1 196 ? -7.25 28.625 -3.711 1 95.81 196 PRO A CA 1
ATOM 1588 C C . PRO A 1 196 ? -7.699 27.828 -2.488 1 95.81 196 PRO A C 1
ATOM 1590 O O . PRO A 1 196 ? -7.793 28.391 -1.39 1 95.81 196 PRO A O 1
ATOM 1593 N N . LEU A 1 197 ? -7.965 26.594 -2.691 1 97.5 197 LEU A N 1
ATOM 1594 C CA . LEU A 1 197 ? -8.367 25.766 -1.568 1 97.5 197 LEU A CA 1
ATOM 1595 C C . LEU A 1 197 ? -7.223 25.609 -0.572 1 97.5 197 LEU A C 1
ATOM 1597 O O . LEU A 1 197 ? -7.43 25.703 0.639 1 97.5 197 LEU A O 1
ATOM 1601 N N . VAL A 1 198 ? -6.039 25.375 -1.045 1 97.31 198 VAL A N 1
ATOM 1602 C CA . VAL A 1 198 ? -4.867 25.188 -0.195 1 97.31 198 VAL A CA 1
ATOM 1603 C C . VAL A 1 198 ? -4.652 26.422 0.669 1 97.31 198 VAL A C 1
ATOM 1605 O O . VAL A 1 198 ? -4.449 26.312 1.88 1 97.31 198 VAL A O 1
ATOM 1608 N N . CYS A 1 199 ? -4.73 27.547 0.063 1 96.62 199 CYS A N 1
ATOM 1609 C CA . CYS A 1 199 ? -4.527 28.797 0.776 1 96.62 199 CYS A CA 1
ATOM 1610 C C . CYS A 1 199 ? -5.555 28.953 1.894 1 96.62 199 CYS A C 1
ATOM 1612 O O . CYS A 1 199 ? -5.199 29.328 3.016 1 96.62 199 CYS A O 1
ATOM 1614 N N . LYS A 1 200 ? -6.766 28.688 1.594 1 97.56 200 LYS A N 1
ATOM 1615 C CA . LYS A 1 200 ? -7.824 28.812 2.59 1 97.56 200 LYS A CA 1
ATOM 1616 C C . LYS A 1 200 ? -7.621 27.844 3.746 1 97.56 200 LYS A C 1
ATOM 1618 O O . LYS A 1 200 ? -7.723 28.234 4.914 1 97.56 200 LYS A O 1
ATOM 1623 N N . LEU A 1 201 ? -7.34 26.625 3.432 1 98.06 201 LEU A N 1
ATOM 1624 C CA . LEU A 1 201 ? -7.168 25.594 4.457 1 98.06 201 LEU A CA 1
ATOM 1625 C C . LEU A 1 201 ? -5.961 25.906 5.34 1 98.06 201 LEU A C 1
ATOM 1627 O O . LEU A 1 201 ? -6.035 25.797 6.562 1 98.06 201 LEU A O 1
ATOM 1631 N N . VAL A 1 202 ? -4.883 26.297 4.719 1 97.5 202 VAL A N 1
ATOM 1632 C CA . VAL A 1 202 ? -3.668 26.609 5.461 1 97.5 202 VAL A CA 1
ATOM 1633 C C . VAL A 1 202 ? -3.924 27.781 6.41 1 97.5 202 VAL A C 1
ATOM 1635 O O . VAL A 1 202 ? -3.471 27.766 7.559 1 97.5 202 VAL A O 1
ATOM 1638 N N . SER A 1 203 ? -4.609 28.75 5.906 1 97.12 203 SER A N 1
ATOM 1639 C CA . SER A 1 203 ? -4.969 29.875 6.762 1 97.12 203 SER A CA 1
ATOM 1640 C C . SER A 1 203 ? -5.746 29.422 7.988 1 97.12 203 SER A C 1
ATOM 1642 O O . SER A 1 203 ? -5.504 29.891 9.102 1 97.12 203 SER A O 1
ATOM 1644 N N . ILE A 1 204 ? -6.598 28.5 7.816 1 97.19 204 ILE A N 1
ATOM 1645 C CA . ILE A 1 204 ? -7.406 27.969 8.906 1 97.19 204 ILE A CA 1
ATOM 1646 C C . ILE A 1 204 ? -6.527 27.156 9.852 1 97.19 204 ILE A C 1
ATOM 1648 O O . ILE A 1 204 ? -6.625 27.281 11.07 1 97.19 204 ILE A O 1
ATOM 1652 N N . PHE A 1 205 ? -5.648 26.297 9.312 1 97.44 205 PHE A N 1
ATOM 1653 C CA . PHE A 1 205 ? -4.746 25.484 10.117 1 97.44 205 PHE A CA 1
ATOM 1654 C C . PHE A 1 205 ? -3.943 26.344 11.078 1 97.44 205 PHE A C 1
ATOM 1656 O O . PHE A 1 205 ? -3.797 26.016 12.258 1 97.44 205 PHE A O 1
ATOM 1663 N N . LYS A 1 206 ? -3.525 27.484 10.555 1 95.5 206 LYS A N 1
ATOM 1664 C CA . LYS A 1 206 ? -2.676 28.391 11.328 1 95.5 206 LYS A CA 1
ATOM 1665 C C . LYS A 1 206 ? -3.482 29.125 12.391 1 95.5 206 LYS A C 1
ATOM 1667 O O . LYS A 1 206 ? -2.963 29.438 13.461 1 95.5 206 LYS A O 1
ATOM 1672 N N . LYS A 1 207 ? -4.66 29.391 12.078 1 94.5 207 LYS A N 1
ATOM 1673 C CA . LYS A 1 207 ? -5.492 30.219 12.945 1 94.5 207 LYS A CA 1
ATOM 1674 C C . LYS A 1 207 ? -5.984 29.422 14.148 1 94.5 207 LYS A C 1
ATOM 1676 O O . LYS A 1 207 ? -6.176 29.984 15.234 1 94.5 207 LYS A O 1
ATOM 1681 N N . ILE A 1 208 ? -6.137 28.188 14.047 1 95.06 208 ILE A N 1
ATOM 1682 C CA . ILE A 1 208 ? -6.82 27.375 15.047 1 95.06 208 ILE A CA 1
ATOM 1683 C C . ILE A 1 208 ? -5.84 26.984 16.156 1 95.06 208 ILE A C 1
ATOM 1685 O O . ILE A 1 208 ? -6.227 26.859 17.312 1 95.06 208 ILE A O 1
ATOM 1689 N N . LYS A 1 209 ? -4.613 26.812 15.789 1 94.5 209 LYS A N 1
ATOM 1690 C CA . LYS A 1 209 ? -3.645 26.328 16.766 1 94.5 209 LYS A CA 1
ATOM 1691 C C . LYS A 1 209 ? -2.275 26.969 16.547 1 94.5 209 LYS A C 1
ATOM 1693 O O . LYS A 1 209 ? -1.844 27.141 15.398 1 94.5 209 LYS A O 1
ATOM 1698 N N . VAL A 1 210 ? -1.629 27.281 17.672 1 93.75 210 VAL A N 1
ATOM 1699 C CA . VAL A 1 210 ? -0.274 27.828 17.641 1 93.75 210 VAL A CA 1
ATOM 1700 C C . VAL A 1 210 ? 0.723 26.75 18.062 1 93.75 210 VAL A C 1
ATOM 1702 O O . VAL A 1 210 ? 0.561 26.125 19.109 1 93.75 210 VAL A O 1
ATOM 1705 N N . PRO A 1 211 ? 1.699 26.531 17.219 1 93.69 211 PRO A N 1
ATOM 1706 C CA . PRO A 1 211 ? 2.66 25.469 17.547 1 93.69 211 PRO A CA 1
ATOM 1707 C C . PRO A 1 211 ? 3.533 25.812 18.75 1 93.69 211 PRO A C 1
ATOM 1709 O O . PRO A 1 211 ? 3.682 27 19.078 1 93.69 211 PRO A O 1
ATOM 1712 N N . GLY A 1 212 ? 4.113 24.797 19.391 1 93.69 212 GLY A N 1
ATOM 1713 C CA . GLY A 1 212 ? 5.074 24.969 20.469 1 93.69 212 GLY A CA 1
ATOM 1714 C C . GLY A 1 212 ? 6.48 25.25 19.969 1 93.69 212 GLY A C 1
ATOM 1715 O O . GLY A 1 212 ? 6.664 25.781 18.875 1 93.69 212 GLY A O 1
ATOM 1716 N N . GLU A 1 213 ? 7.375 24.969 20.781 1 95.31 213 GLU A N 1
ATOM 1717 C CA . GLU A 1 213 ? 8.773 25.297 20.531 1 95.31 213 GLU A CA 1
ATOM 1718 C C . GLU A 1 213 ? 9.344 24.453 19.391 1 95.31 213 GLU A C 1
ATOM 1720 O O . GLU A 1 213 ? 10.117 24.953 18.578 1 95.31 213 GLU A O 1
ATOM 1725 N N . ASN A 1 214 ? 8.953 23.234 19.344 1 95.94 214 ASN A N 1
ATOM 1726 C CA . ASN A 1 214 ? 9.555 22.328 18.375 1 95.94 214 ASN A CA 1
ATOM 1727 C C . ASN A 1 214 ? 8.641 22.094 17.188 1 95.94 214 ASN A C 1
ATOM 1729 O O . ASN A 1 214 ? 7.488 21.688 17.344 1 95.94 214 ASN A O 1
ATOM 1733 N N . ILE A 1 215 ? 9.133 22.359 16.047 1 96 215 ILE A N 1
ATOM 1734 C CA . ILE A 1 215 ? 8.375 22.156 14.812 1 96 215 ILE A CA 1
ATOM 1735 C C . ILE A 1 215 ? 9.188 21.297 13.836 1 96 215 ILE A C 1
ATOM 1737 O O . ILE A 1 215 ? 10.414 21.297 13.883 1 96 215 ILE A O 1
ATOM 1741 N N . VAL A 1 216 ? 8.469 20.594 12.992 1 97.19 216 VAL A N 1
ATOM 1742 C CA . VAL A 1 216 ? 9.125 19.688 12.07 1 97.19 216 VAL A CA 1
ATOM 1743 C C . VAL A 1 216 ? 8.641 19.938 10.648 1 97.19 216 VAL A C 1
ATOM 1745 O O . VAL A 1 216 ? 7.453 20.188 10.422 1 97.19 216 VAL A O 1
ATOM 1748 N N . ILE A 1 217 ? 9.562 19.953 9.703 1 96.75 217 ILE A N 1
ATOM 1749 C CA . ILE A 1 217 ? 9.234 20.031 8.281 1 96.75 217 ILE A CA 1
ATOM 1750 C C . ILE A 1 217 ? 9.672 18.75 7.578 1 96.75 217 ILE A C 1
ATOM 1752 O O . ILE A 1 217 ? 10.789 18.266 7.789 1 96.75 217 ILE A O 1
ATOM 1756 N N . ASP A 1 218 ? 8.828 18.203 6.832 1 94.44 218 ASP A N 1
ATOM 1757 C CA . ASP A 1 218 ? 9.125 17.016 6.027 1 94.44 218 ASP A CA 1
ATOM 1758 C C . ASP A 1 218 ? 8.172 16.922 4.84 1 94.44 218 ASP A C 1
ATOM 1760 O O . ASP A 1 218 ? 7.281 17.75 4.672 1 94.44 218 ASP A O 1
ATOM 1764 N N . GLU A 1 219 ? 8.453 15.945 4.035 1 92.94 219 GLU A N 1
ATOM 1765 C CA . GLU A 1 219 ? 7.652 15.742 2.832 1 92.94 219 GLU A CA 1
ATOM 1766 C C . GLU A 1 219 ? 6.602 14.656 3.045 1 92.94 219 GLU A C 1
ATOM 1768 O O . GLU A 1 219 ? 6.844 13.688 3.768 1 92.94 219 GLU A O 1
ATOM 1773 N N . THR A 1 220 ? 5.457 14.859 2.52 1 93.62 220 THR A N 1
ATOM 1774 C CA . THR A 1 220 ? 4.383 13.875 2.441 1 93.62 220 THR A CA 1
ATOM 1775 C C . THR A 1 220 ? 3.996 13.617 0.99 1 93.62 220 THR A C 1
ATOM 1777 O O . THR A 1 220 ? 3.988 14.531 0.167 1 93.62 220 THR A O 1
ATOM 1780 N N . MET A 1 221 ? 3.713 12.32 0.659 1 93.88 221 MET A N 1
ATOM 1781 C CA . MET A 1 221 ? 3.352 11.953 -0.707 1 93.88 221 MET A CA 1
ATOM 1782 C C . MET A 1 221 ? 1.859 11.656 -0.813 1 93.88 221 MET A C 1
ATOM 1784 O O . MET A 1 221 ? 1.32 10.875 -0.032 1 93.88 221 MET A O 1
ATOM 1788 N N . ILE A 1 222 ? 1.153 12.344 -1.715 1 95.44 222 ILE A N 1
ATOM 1789 C CA . ILE A 1 222 ? -0.201 11.977 -2.113 1 95.44 222 ILE A CA 1
ATOM 1790 C C . ILE A 1 222 ? -0.15 11.062 -3.338 1 95.44 222 ILE A C 1
ATOM 1792 O O . ILE A 1 222 ? 0.279 11.484 -4.414 1 95.44 222 ILE A O 1
ATOM 1796 N N . PRO A 1 223 ? -0.574 9.82 -3.141 1 93.31 223 PRO A N 1
ATOM 1797 C CA . PRO A 1 223 ? -0.424 8.867 -4.242 1 93.31 223 PRO A CA 1
ATOM 1798 C C . PRO A 1 223 ? -1.16 9.305 -5.508 1 93.31 223 PRO A C 1
ATOM 1800 O O . PRO A 1 223 ? -2.352 9.617 -5.453 1 93.31 223 PRO A O 1
ATOM 1803 N N . PHE A 1 224 ? -0.51 9.32 -6.684 1 93.06 224 PHE A N 1
ATOM 1804 C CA . PHE A 1 224 ? -1.049 9.641 -8 1 93.06 224 PHE A CA 1
ATOM 1805 C C . PHE A 1 224 ? -0.197 9.023 -9.102 1 93.06 224 PHE A C 1
ATOM 1807 O O . PHE A 1 224 ? 1.01 9.266 -9.172 1 93.06 224 PHE A O 1
ATOM 1814 N N . ARG A 1 225 ? -0.789 8.281 -9.977 1 87.31 225 ARG A N 1
ATOM 1815 C CA . ARG A 1 225 ? -0.03 7.566 -10.992 1 87.31 225 ARG A CA 1
ATOM 1816 C C . ARG A 1 225 ? -0.367 8.086 -12.391 1 87.31 225 ARG A C 1
ATOM 1818 O O . ARG A 1 225 ? 0.185 7.609 -13.383 1 87.31 225 ARG A O 1
ATOM 1825 N N . GLY A 1 226 ? -1.204 9.039 -12.508 1 86.88 226 GLY A N 1
ATOM 1826 C CA . GLY A 1 226 ? -1.554 9.594 -13.805 1 86.88 226 GLY A CA 1
ATOM 1827 C C . GLY A 1 226 ? -0.472 10.492 -14.383 1 86.88 226 GLY A C 1
ATOM 1828 O O . GLY A 1 226 ? 0.619 10.594 -13.812 1 86.88 226 GLY A O 1
ATOM 1829 N N . ARG A 1 227 ? -0.744 10.984 -15.461 1 86.69 227 ARG A N 1
ATOM 1830 C CA . ARG A 1 227 ? 0.196 11.891 -16.109 1 86.69 227 ARG A CA 1
ATOM 1831 C C . ARG A 1 227 ? 0.165 13.273 -15.477 1 86.69 227 ARG A C 1
ATOM 1833 O O . ARG A 1 227 ? -0.885 13.914 -15.43 1 86.69 227 ARG A O 1
ATOM 1840 N N . LEU A 1 228 ? 1.218 13.68 -14.938 1 90.38 228 LEU A N 1
ATOM 1841 C CA . LEU A 1 228 ? 1.382 14.969 -14.273 1 90.38 228 LEU A CA 1
ATOM 1842 C C . LEU A 1 228 ? 2.83 15.438 -14.352 1 90.38 228 LEU A C 1
ATOM 1844 O O . LEU A 1 228 ? 3.748 14.695 -14 1 90.38 228 LEU A O 1
ATOM 1848 N N . ILE A 1 229 ? 3.043 16.578 -14.805 1 87.88 229 ILE A N 1
ATOM 1849 C CA . ILE A 1 229 ? 4.363 17.109 -15.125 1 87.88 229 ILE A CA 1
ATOM 1850 C C . ILE A 1 229 ? 5.227 17.125 -13.859 1 87.88 229 ILE A C 1
ATOM 1852 O O . ILE A 1 229 ? 6.438 16.922 -13.93 1 87.88 229 ILE A O 1
ATOM 1856 N N . PHE A 1 230 ? 4.637 17.391 -12.758 1 91.31 230 PHE A N 1
ATOM 1857 C CA . PHE A 1 230 ? 5.441 17.531 -11.555 1 91.31 230 PHE A CA 1
ATOM 1858 C C . PHE A 1 230 ? 5.25 16.328 -10.625 1 91.31 230 PHE A C 1
ATOM 1860 O O . PHE A 1 230 ? 5.391 16.453 -9.414 1 91.31 230 PHE A O 1
ATOM 1867 N N . LYS A 1 231 ? 4.797 15.234 -11.164 1 92.25 231 LYS A N 1
ATOM 1868 C CA . LYS A 1 231 ? 4.738 13.992 -10.398 1 92.25 231 LYS A CA 1
ATOM 1869 C C . LYS A 1 231 ? 6.109 13.625 -9.836 1 92.25 231 LYS A C 1
ATOM 1871 O O . LYS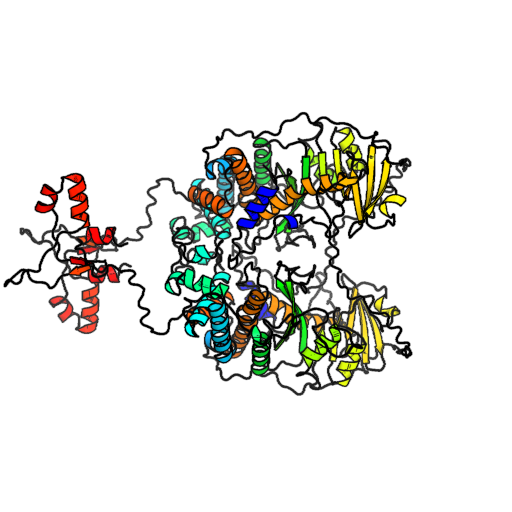 A 1 231 ? 7.125 13.766 -10.523 1 92.25 231 LYS A O 1
ATOM 1876 N N . GLN A 1 232 ? 6.105 13.195 -8.625 1 92.19 232 GLN A N 1
ATOM 1877 C CA . GLN A 1 232 ? 7.367 12.883 -7.961 1 92.19 232 GLN A CA 1
ATOM 1878 C C . GLN A 1 232 ? 7.48 11.383 -7.68 1 92.19 232 GLN A C 1
ATOM 1880 O O . GLN A 1 232 ? 6.469 10.688 -7.582 1 92.19 232 GLN A O 1
ATOM 1885 N N . TYR A 1 233 ? 8.688 10.93 -7.629 1 87.56 233 TYR A N 1
ATOM 1886 C CA . TYR A 1 233 ? 9.023 9.555 -7.273 1 87.56 233 TYR A CA 1
ATOM 1887 C C . TYR A 1 233 ? 9.961 9.516 -6.074 1 87.56 233 TYR A C 1
ATOM 1889 O O . TYR A 1 233 ? 11.086 10.008 -6.141 1 87.56 233 TYR A O 1
ATOM 1897 N N . ILE A 1 234 ? 9.5 8.945 -4.941 1 85.31 234 ILE A N 1
ATOM 1898 C CA . ILE A 1 234 ? 10.305 8.766 -3.74 1 85.31 234 ILE A CA 1
ATOM 1899 C C . ILE A 1 234 ? 10.312 7.297 -3.338 1 85.31 234 ILE A C 1
ATOM 1901 O O . ILE A 1 234 ? 9.344 6.801 -2.75 1 85.31 234 ILE A O 1
ATOM 1905 N N . PRO A 1 235 ? 11.391 6.582 -3.533 1 77.5 235 PRO A N 1
ATOM 1906 C CA . PRO A 1 235 ? 11.43 5.125 -3.389 1 77.5 235 PRO A CA 1
ATOM 1907 C C . PRO A 1 235 ? 11.188 4.668 -1.951 1 77.5 235 PRO A C 1
ATOM 1909 O O . PRO A 1 235 ? 10.633 3.584 -1.729 1 77.5 235 PRO A O 1
ATOM 1912 N N . ASN A 1 236 ? 11.633 5.457 -1.021 1 76.75 236 ASN A N 1
ATOM 1913 C CA . ASN A 1 236 ? 11.586 5.012 0.367 1 76.75 236 ASN A CA 1
ATOM 1914 C C . ASN A 1 236 ? 10.203 5.223 0.979 1 76.75 236 ASN A C 1
ATOM 1916 O O . ASN A 1 236 ? 9.945 4.781 2.1 1 76.75 236 ASN A O 1
ATOM 1920 N N . LYS A 1 237 ? 9.359 5.875 0.267 1 77.56 237 LYS A N 1
ATOM 1921 C CA . LYS A 1 237 ? 8.008 6.086 0.775 1 77.56 237 LYS A CA 1
ATOM 1922 C C . LYS A 1 237 ? 7.078 4.953 0.35 1 77.56 237 LYS A C 1
ATOM 1924 O O . LYS A 1 237 ? 7.344 4.262 -0.635 1 77.56 237 LYS A O 1
ATOM 1929 N N . THR A 1 238 ? 6.105 4.684 1.146 1 76.06 238 THR A N 1
ATOM 1930 C CA . THR A 1 238 ? 5.129 3.652 0.822 1 76.06 238 THR A CA 1
ATOM 1931 C C . THR A 1 238 ? 4.512 3.902 -0.551 1 76.06 238 THR A C 1
ATOM 1933 O O . THR A 1 238 ? 4.434 2.992 -1.378 1 76.06 238 THR A O 1
ATOM 1936 N N . SER A 1 239 ? 4.02 5.098 -0.745 1 81.25 239 SER A N 1
ATOM 1937 C CA . SER A 1 239 ? 3.605 5.52 -2.078 1 81.25 239 SER A CA 1
ATOM 1938 C C . SER A 1 239 ? 4.754 6.195 -2.824 1 81.25 239 SER A C 1
ATOM 1940 O O . SER A 1 239 ? 5.082 7.352 -2.549 1 81.25 239 SER A O 1
ATOM 1942 N N . LYS A 1 240 ? 5.211 5.523 -3.764 1 83.44 240 LYS A N 1
ATOM 1943 C CA . LYS A 1 240 ? 6.449 5.98 -4.395 1 83.44 240 LYS A CA 1
ATOM 1944 C C . LYS A 1 240 ? 6.176 7.098 -5.395 1 83.44 240 LYS A C 1
ATOM 1946 O O . LYS A 1 240 ? 7.043 7.941 -5.645 1 83.44 240 LYS A O 1
ATOM 1951 N N . TYR A 1 241 ? 4.969 7.07 -5.98 1 88.62 241 TYR A N 1
ATOM 1952 C CA . TYR A 1 241 ? 4.625 8.047 -7.004 1 88.62 241 TYR A CA 1
ATOM 1953 C C . TYR A 1 241 ? 3.473 8.938 -6.547 1 88.62 241 TYR A C 1
ATOM 1955 O O . TYR A 1 241 ? 2.523 8.453 -5.922 1 88.62 241 TYR A O 1
ATOM 1963 N N . GLY A 1 242 ? 3.627 10.211 -6.797 1 94.56 242 GLY A N 1
ATOM 1964 C CA . GLY A 1 242 ? 2.482 11.055 -6.5 1 94.56 242 GLY A CA 1
ATOM 1965 C C . GLY A 1 242 ? 2.832 12.531 -6.426 1 94.56 242 GLY A C 1
ATOM 1966 O O . GLY A 1 242 ? 3.814 12.969 -7.027 1 94.56 242 GLY A O 1
ATOM 1967 N N . VAL A 1 243 ? 1.938 13.227 -5.828 1 95.75 243 VAL A N 1
ATOM 1968 C CA . VAL A 1 243 ? 2.119 14.656 -5.602 1 95.75 243 VAL A CA 1
ATOM 1969 C C . VAL A 1 243 ? 2.803 14.883 -4.254 1 95.75 243 VAL A C 1
ATOM 1971 O O . VAL A 1 243 ? 2.336 14.391 -3.223 1 95.75 243 VAL A O 1
ATOM 1974 N N . LYS A 1 244 ? 3.895 15.562 -4.324 1 94.62 244 LYS A N 1
ATOM 1975 C CA . LYS A 1 244 ? 4.691 15.805 -3.125 1 94.62 244 LYS A CA 1
ATOM 1976 C C . LYS A 1 244 ? 4.223 17.062 -2.402 1 94.62 244 LYS A C 1
ATOM 1978 O O . LYS A 1 244 ? 4.043 18.109 -3.025 1 94.62 244 LYS A O 1
ATOM 1983 N N . LEU A 1 245 ? 4.035 16.922 -1.089 1 95.44 245 LEU A N 1
ATOM 1984 C CA . LEU A 1 245 ? 3.689 18.047 -0.214 1 95.44 245 LEU A CA 1
ATOM 1985 C C . LEU A 1 245 ? 4.785 18.281 0.822 1 95.44 245 LEU A C 1
ATOM 1987 O O . LEU A 1 245 ? 5.258 17.328 1.455 1 95.44 245 LEU A O 1
ATOM 1991 N N . PHE A 1 246 ? 5.207 19.547 0.956 1 95.88 246 PHE A N 1
ATOM 1992 C CA . PHE A 1 246 ? 6 19.953 2.109 1 95.88 246 PHE A CA 1
ATOM 1993 C C . PHE A 1 246 ? 5.105 20.438 3.244 1 95.88 246 PHE A C 1
ATOM 1995 O O . PHE A 1 246 ? 4.246 21.297 3.041 1 95.88 246 PHE A O 1
ATOM 2002 N N . LYS A 1 247 ? 5.254 19.891 4.359 1 95.75 247 LYS A N 1
ATOM 2003 C CA . LYS A 1 247 ? 4.363 20.344 5.426 1 95.75 247 LYS A CA 1
ATOM 2004 C C . LYS A 1 247 ? 5.133 20.594 6.719 1 95.75 247 LYS A C 1
ATOM 2006 O O . LYS A 1 247 ? 6.215 20.031 6.918 1 95.75 247 LYS A O 1
ATOM 2011 N N . ILE A 1 248 ? 4.676 21.438 7.508 1 96.56 248 ILE A N 1
ATOM 2012 C CA . ILE A 1 248 ? 5.18 21.719 8.852 1 96.56 248 ILE A CA 1
ATOM 2013 C C . ILE A 1 248 ? 4.203 21.172 9.891 1 96.56 248 ILE A C 1
ATOM 2015 O O . ILE A 1 248 ? 2.992 21.375 9.781 1 96.56 248 ILE A O 1
ATOM 2019 N N . CYS A 1 249 ? 4.688 20.375 10.773 1 95.94 249 CYS A N 1
ATOM 2020 C CA . CYS A 1 249 ? 3.895 19.734 11.82 1 95.94 249 CYS A CA 1
ATOM 2021 C C . CYS A 1 249 ? 4.559 19.906 13.18 1 95.94 249 CYS A C 1
ATOM 2023 O O . CYS A 1 249 ? 5.715 20.312 13.266 1 95.94 249 CYS A O 1
ATOM 2025 N N . ASP A 1 250 ? 3.826 19.688 14.164 1 93.81 250 ASP A N 1
ATOM 2026 C CA . ASP A 1 250 ? 4.418 19.625 15.5 1 93.81 250 ASP A CA 1
ATOM 2027 C C . ASP A 1 250 ? 4.68 18.172 15.914 1 93.81 250 ASP A C 1
ATOM 2029 O O . ASP A 1 250 ? 4.613 17.266 15.078 1 93.81 250 ASP A O 1
ATOM 2033 N N . ASN A 1 251 ? 5.027 17.953 17.172 1 89.44 251 ASN A N 1
ATOM 2034 C CA . ASN A 1 251 ? 5.48 16.641 17.641 1 89.44 251 ASN A CA 1
ATOM 2035 C C . ASN A 1 251 ? 4.316 15.672 17.781 1 89.44 251 ASN A C 1
ATOM 2037 O O . ASN A 1 251 ? 4.527 14.461 17.906 1 89.44 251 ASN A O 1
ATOM 2041 N N . ILE A 1 252 ? 3.053 16.156 17.688 1 90.19 252 ILE A N 1
ATOM 2042 C CA . ILE A 1 252 ? 1.917 15.258 17.859 1 90.19 252 ILE A CA 1
ATOM 2043 C C . ILE A 1 252 ? 1.249 15.016 16.5 1 90.19 252 ILE A C 1
ATOM 2045 O O . ILE A 1 252 ? 0.312 14.219 16.406 1 90.19 252 ILE A O 1
ATOM 2049 N N . GLY A 1 253 ? 1.638 15.805 15.531 1 93.94 253 GLY A N 1
ATOM 2050 C CA . GLY A 1 253 ? 1.203 15.469 14.188 1 93.94 253 GLY A CA 1
ATOM 2051 C C . GLY A 1 253 ? 0.25 16.484 13.586 1 93.94 253 GLY A C 1
ATOM 2052 O O . GLY A 1 253 ? -0.263 16.297 12.484 1 93.94 253 GLY A O 1
ATOM 2053 N N . TYR A 1 254 ? -0.026 17.609 14.32 1 96.62 254 TYR A N 1
ATOM 2054 C CA . TYR A 1 254 ? -0.875 18.656 13.766 1 96.62 254 TYR A CA 1
ATOM 2055 C C . TYR A 1 254 ? -0.182 19.359 12.609 1 96.62 254 TYR A C 1
ATOM 2057 O O . TYR A 1 254 ? 0.967 19.797 12.734 1 96.62 254 TYR A O 1
ATOM 2065 N N . THR A 1 255 ? -0.849 19.469 11.5 1 97.75 255 THR A N 1
ATOM 2066 C CA . THR A 1 255 ? -0.306 20.156 10.336 1 97.75 255 THR A CA 1
ATOM 2067 C C . THR A 1 255 ? -0.676 21.641 10.367 1 97.75 255 THR A C 1
ATOM 2069 O O . THR A 1 255 ? -1.856 21.984 10.445 1 97.75 255 THR A O 1
ATOM 2072 N N . TYR A 1 256 ? 0.311 22.516 10.266 1 97.31 256 TYR A N 1
ATOM 2073 C CA . TYR A 1 256 ? 0.085 23.953 10.344 1 97.31 256 TYR A CA 1
ATOM 2074 C C . TYR A 1 256 ? 0.09 24.594 8.953 1 97.31 256 TYR A C 1
ATOM 2076 O O . TYR A 1 256 ? -0.616 25.562 8.711 1 97.31 256 TYR A O 1
ATOM 2084 N N . ASP A 1 257 ? 0.937 24.078 8.164 1 97.06 257 ASP A N 1
ATOM 2085 C CA . ASP A 1 257 ? 1.14 24.641 6.832 1 97.06 257 ASP A CA 1
ATOM 2086 C C . ASP A 1 257 ? 1.648 23.578 5.863 1 97.06 257 ASP A C 1
ATOM 2088 O O . ASP A 1 257 ? 2.164 22.531 6.289 1 97.06 257 ASP A O 1
ATOM 2092 N N . CYS A 1 258 ? 1.379 23.844 4.566 1 96.88 258 CYS A N 1
ATOM 2093 C CA . CYS A 1 258 ? 1.902 22.938 3.557 1 96.88 258 CYS A CA 1
ATOM 2094 C C . CYS A 1 258 ? 2.084 23.641 2.221 1 96.88 258 CYS A C 1
ATOM 2096 O O . CYS A 1 258 ? 1.422 24.656 1.95 1 96.88 258 CYS A O 1
ATOM 2098 N N . ILE A 1 259 ? 3.053 23.188 1.461 1 95.75 259 ILE A N 1
ATOM 2099 C CA . ILE A 1 259 ? 3.348 23.656 0.116 1 95.75 259 ILE A CA 1
ATOM 2100 C C . ILE A 1 259 ? 3.406 22.484 -0.854 1 95.75 259 ILE A C 1
ATOM 2102 O O . ILE A 1 259 ? 4.035 21.469 -0.563 1 95.75 259 ILE A O 1
ATOM 2106 N N . ILE A 1 260 ? 2.691 22.625 -1.968 1 95.56 260 ILE A N 1
ATOM 2107 C CA . ILE A 1 260 ? 2.725 21.594 -2.988 1 95.56 260 ILE A CA 1
ATOM 2108 C C . ILE A 1 260 ? 3.936 21.797 -3.896 1 95.56 260 ILE A C 1
ATOM 2110 O O . ILE A 1 260 ? 4.172 22.906 -4.383 1 95.56 260 ILE A O 1
ATOM 2114 N N . TYR A 1 261 ? 4.684 20.781 -4.062 1 93.19 261 TYR A N 1
ATOM 2115 C CA . TYR A 1 261 ? 5.801 20.844 -5.004 1 93.19 261 TYR A CA 1
ATOM 2116 C C . TYR A 1 261 ? 5.301 20.938 -6.438 1 93.19 261 TYR A C 1
ATOM 2118 O O . TYR A 1 261 ? 4.473 20.125 -6.867 1 93.19 261 TYR A O 1
ATOM 2126 N N . SER A 1 262 ? 5.746 21.906 -7.16 1 90.44 262 SER A N 1
ATOM 2127 C CA . SER A 1 262 ? 5.324 22.094 -8.547 1 90.44 262 SER A CA 1
ATOM 2128 C C . SER A 1 262 ? 6.52 22.328 -9.461 1 90.44 262 SER A C 1
ATOM 2130 O O . SER A 1 262 ? 6.414 23.062 -10.445 1 90.44 262 SER A O 1
ATOM 2132 N N . GLY A 1 263 ? 7.605 21.75 -9.102 1 81.12 263 GLY A N 1
ATOM 2133 C CA . GLY A 1 263 ? 8.797 21.922 -9.922 1 81.12 263 GLY A CA 1
ATOM 2134 C C . GLY A 1 263 ? 9.516 23.234 -9.664 1 81.12 263 GLY A C 1
ATOM 2135 O O . GLY A 1 263 ? 9.625 23.672 -8.523 1 81.12 263 GLY A O 1
ATOM 2136 N N . LYS A 1 264 ? 10.078 23.844 -10.695 1 68.81 264 LYS A N 1
ATOM 2137 C CA . LYS A 1 264 ? 10.852 25.078 -10.633 1 68.81 264 LYS A CA 1
ATOM 2138 C C . LYS A 1 264 ? 10 26.234 -10.125 1 68.81 264 LYS A C 1
ATOM 2140 O O . LYS A 1 264 ? 10.516 27.172 -9.516 1 68.81 264 LYS A O 1
ATOM 2145 N N . ASN A 1 265 ? 8.695 26.094 -10.227 1 66.56 265 ASN A N 1
ATOM 2146 C CA . ASN A 1 265 ? 7.773 27.156 -9.875 1 66.56 265 ASN A CA 1
ATOM 2147 C C . ASN A 1 265 ? 7.336 27.062 -8.414 1 66.56 265 ASN A C 1
ATOM 2149 O O . ASN A 1 265 ? 6.547 27.891 -7.945 1 66.56 265 ASN A O 1
ATOM 2153 N N . THR A 1 266 ? 7.824 26.156 -7.746 1 72.69 266 THR A N 1
ATOM 2154 C CA . THR A 1 266 ? 7.383 26 -6.363 1 72.69 266 THR A CA 1
ATOM 2155 C C . THR A 1 266 ? 7.711 27.25 -5.551 1 72.69 266 THR A C 1
ATOM 2157 O O . THR A 1 266 ? 6.883 27.719 -4.773 1 72.69 266 THR A O 1
ATOM 2160 N N . THR A 1 267 ? 8.977 27.766 -5.758 1 67.69 267 THR A N 1
ATOM 2161 C CA . THR A 1 267 ? 9.398 28.984 -5.07 1 67.69 267 THR A CA 1
ATOM 2162 C C . THR A 1 267 ? 10.062 29.953 -6.047 1 67.69 267 THR A C 1
ATOM 2164 O O . THR A 1 267 ? 11.266 29.859 -6.297 1 67.69 267 THR A O 1
ATOM 2167 N N . PRO A 1 268 ? 9.281 30.75 -6.809 1 59.12 268 PRO A N 1
ATOM 2168 C CA . PRO A 1 268 ? 9.797 31.547 -7.922 1 59.12 268 PRO A CA 1
ATOM 2169 C C . PRO A 1 268 ? 10.875 32.531 -7.484 1 59.12 268 PRO A C 1
ATOM 2171 O O . PRO A 1 268 ? 11.594 33.062 -8.328 1 59.12 268 PRO A O 1
ATOM 2174 N N . THR A 1 269 ? 11.07 32.906 -6.402 1 60.38 269 THR A N 1
ATOM 2175 C CA . THR A 1 269 ? 11.727 34.188 -6.152 1 60.38 269 THR A CA 1
ATOM 2176 C C . THR A 1 269 ? 13.234 34.062 -6.383 1 60.38 269 THR A C 1
ATOM 2178 O O . THR A 1 269 ? 13.812 34.844 -7.148 1 60.38 269 THR A O 1
ATOM 2181 N N . CYS A 1 270 ? 14.141 33.75 -5.379 1 57.31 270 CYS A N 1
ATOM 2182 C CA . CYS A 1 270 ? 15.555 34.062 -5.18 1 57.31 270 CYS A CA 1
ATOM 2183 C C . CYS A 1 270 ? 16.438 32.938 -5.703 1 57.31 270 CYS A C 1
ATOM 2185 O O . CYS A 1 270 ? 16.297 31.797 -5.273 1 57.31 270 CYS A O 1
ATOM 2187 N N . SER A 1 271 ? 17.188 33.219 -6.797 1 62.12 271 SER A N 1
ATOM 2188 C CA . SER A 1 271 ? 18.031 32.281 -7.535 1 62.12 271 SER A CA 1
ATOM 2189 C C . SER A 1 271 ? 19.188 31.797 -6.68 1 62.12 271 SER A C 1
ATOM 2191 O O . SER A 1 271 ? 19.703 30.688 -6.902 1 62.12 271 SER A O 1
ATOM 2193 N N . GLU A 1 272 ? 19.562 32.469 -5.516 1 66.88 272 GLU A N 1
ATOM 2194 C CA . GLU A 1 272 ? 20.812 32.094 -4.855 1 66.88 272 GLU A CA 1
ATOM 2195 C C . GLU A 1 272 ? 20.594 31.016 -3.805 1 66.88 272 GLU A C 1
ATOM 2197 O O . GLU A 1 272 ? 21.562 30.422 -3.316 1 66.88 272 GLU A O 1
ATOM 2202 N N . ILE A 1 273 ? 19.344 30.766 -3.541 1 79 273 ILE A N 1
ATOM 2203 C CA . ILE A 1 273 ? 19.078 29.812 -2.471 1 79 273 ILE A CA 1
ATOM 2204 C C . ILE A 1 273 ? 18.438 28.562 -3.051 1 79 273 ILE A C 1
ATOM 2206 O O . ILE A 1 273 ? 17.734 28.625 -4.07 1 79 273 ILE A O 1
ATOM 2210 N N . THR A 1 274 ? 18.828 27.438 -2.461 1 82.81 274 THR A N 1
ATOM 2211 C CA . THR A 1 274 ? 18.297 26.156 -2.934 1 82.81 274 THR A CA 1
ATOM 2212 C C . THR A 1 274 ? 16.781 26.094 -2.744 1 82.81 274 THR A C 1
ATOM 2214 O O . THR A 1 274 ? 16.234 26.812 -1.913 1 82.81 274 THR A O 1
ATOM 2217 N N . THR A 1 275 ? 16.125 25.297 -3.551 1 84 275 THR A N 1
ATOM 2218 C CA . THR A 1 275 ? 14.688 25.094 -3.453 1 84 275 THR A CA 1
ATOM 2219 C C . THR A 1 275 ? 14.297 24.625 -2.051 1 84 275 THR A C 1
ATOM 2221 O O . THR A 1 275 ? 13.312 25.109 -1.487 1 84 275 THR A O 1
ATOM 2224 N N . ALA A 1 276 ? 15.117 23.781 -1.48 1 88.5 276 ALA A N 1
ATOM 2225 C CA . ALA A 1 276 ? 14.828 23.266 -0.145 1 88.5 276 ALA A CA 1
ATOM 2226 C C . ALA A 1 276 ? 14.844 24.391 0.893 1 88.5 276 ALA A C 1
ATOM 2228 O O . ALA A 1 276 ? 13.953 24.469 1.737 1 88.5 276 ALA A O 1
ATOM 2229 N N . THR A 1 277 ? 15.852 25.203 0.832 1 91.69 277 THR A N 1
ATOM 2230 C CA . THR A 1 277 ? 15.977 26.328 1.764 1 91.69 277 THR A CA 1
ATOM 2231 C C . THR A 1 277 ? 14.812 27.312 1.585 1 91.69 277 THR A C 1
ATOM 2233 O O . THR A 1 277 ? 14.25 27.797 2.566 1 91.69 277 THR A O 1
ATOM 2236 N N . LYS A 1 278 ? 14.43 27.547 0.4 1 91.31 278 LYS A N 1
ATOM 2237 C CA . LYS A 1 278 ? 13.312 28.453 0.127 1 91.31 278 LYS A CA 1
ATOM 2238 C C . LYS A 1 278 ? 12.016 27.922 0.725 1 91.31 278 LYS A C 1
ATOM 2240 O O . LYS A 1 278 ? 11.25 28.672 1.329 1 91.31 278 LYS A O 1
ATOM 2245 N N . VAL A 1 279 ? 11.797 26.688 0.482 1 93 279 VAL A N 1
ATOM 2246 C CA . VAL A 1 279 ? 10.594 26.031 0.992 1 93 279 VAL A CA 1
ATOM 2247 C C . VAL A 1 279 ? 10.539 26.156 2.512 1 93 279 VAL A C 1
ATOM 2249 O O . VAL A 1 279 ? 9.5 26.5 3.078 1 93 279 VAL A O 1
ATOM 2252 N N . VAL A 1 280 ? 11.68 25.922 3.184 1 95.5 280 VAL A N 1
ATOM 2253 C CA . VAL A 1 280 ? 11.742 25.984 4.641 1 95.5 280 VAL A CA 1
ATOM 2254 C C . VAL A 1 280 ? 11.422 27.406 5.102 1 95.5 280 VAL A C 1
ATOM 2256 O O . VAL A 1 280 ? 10.617 27.609 6.012 1 95.5 280 VAL A O 1
ATOM 2259 N N . LEU A 1 281 ? 12.039 28.328 4.484 1 94.5 281 LEU A N 1
ATOM 2260 C CA . LEU A 1 281 ? 11.844 29.719 4.891 1 94.5 281 LEU A CA 1
ATOM 2261 C C . LEU A 1 281 ? 10.398 30.156 4.656 1 94.5 281 LEU A C 1
ATOM 2263 O O . LEU A 1 281 ? 9.836 30.906 5.453 1 94.5 281 LEU A O 1
ATOM 2267 N N . GLN A 1 282 ? 9.844 29.672 3.609 1 93.44 282 GLN A N 1
ATOM 2268 C CA . GLN A 1 282 ? 8.453 30 3.328 1 93.44 282 GLN A CA 1
ATOM 2269 C C . GLN A 1 282 ? 7.523 29.391 4.375 1 93.44 282 GLN A C 1
ATOM 2271 O O . GLN A 1 282 ? 6.625 30.062 4.883 1 93.44 282 GLN A O 1
ATOM 2276 N N . LEU A 1 283 ? 7.723 28.172 4.664 1 95.81 283 LEU A N 1
ATOM 2277 C CA . LEU A 1 283 ? 6.891 27.469 5.641 1 95.81 283 LEU A CA 1
ATOM 2278 C C . LEU A 1 283 ? 7.07 28.062 7.031 1 95.81 283 LEU A C 1
ATOM 2280 O O . LEU A 1 283 ? 6.121 28.109 7.82 1 95.81 283 LEU A O 1
ATOM 2284 N N . MET A 1 284 ? 8.273 28.594 7.34 1 96.38 284 MET A N 1
ATOM 2285 C CA . MET A 1 284 ? 8.617 29.062 8.672 1 96.38 284 MET A CA 1
ATOM 2286 C C . MET A 1 284 ? 8.305 30.562 8.812 1 96.38 284 MET A C 1
ATOM 2288 O O . MET A 1 284 ? 8.469 31.125 9.891 1 96.38 284 MET A O 1
ATOM 2292 N N . ASN A 1 285 ? 7.836 31.094 7.816 1 94.19 285 ASN A N 1
ATOM 2293 C CA . ASN A 1 285 ? 7.695 32.562 7.766 1 94.19 285 ASN A CA 1
ATOM 2294 C C . ASN A 1 285 ? 6.973 33.094 8.992 1 94.19 285 ASN A C 1
ATOM 2296 O O . ASN A 1 285 ? 7.371 34.094 9.562 1 94.19 285 ASN A O 1
ATOM 2300 N N . ASP A 1 286 ? 5.949 32.469 9.453 1 92.81 286 ASP A N 1
ATOM 2301 C CA . ASP A 1 286 ? 5.141 32.938 10.57 1 92.81 286 ASP A CA 1
ATOM 2302 C C . ASP A 1 286 ? 5.707 32.469 11.906 1 92.81 286 ASP A C 1
ATOM 2304 O O . ASP A 1 286 ? 5.188 32.812 12.969 1 92.81 286 ASP A O 1
ATOM 2308 N N . TYR A 1 287 ? 6.836 31.75 11.867 1 94.94 287 TYR A N 1
ATOM 2309 C CA . TYR A 1 287 ? 7.262 31.062 13.086 1 94.94 287 TYR A CA 1
ATOM 2310 C C . TYR A 1 287 ? 8.703 31.438 13.438 1 94.94 287 TYR A C 1
ATOM 2312 O O . TYR A 1 287 ? 9.281 30.875 14.367 1 94.94 287 TYR A O 1
ATOM 2320 N N . LEU A 1 288 ? 9.258 32.344 12.727 1 95.75 288 LEU A N 1
ATOM 2321 C CA . LEU A 1 288 ? 10.625 32.812 12.961 1 95.75 288 LEU A CA 1
ATOM 2322 C C . LEU A 1 288 ? 10.68 33.844 14.086 1 95.75 288 LEU A C 1
ATOM 2324 O O . LEU A 1 288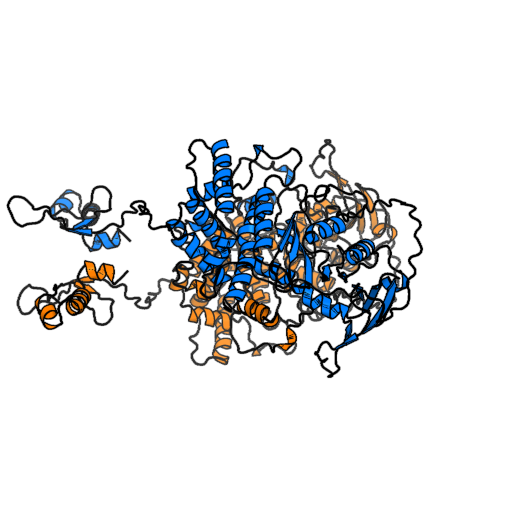 ? 9.648 34.375 14.484 1 95.75 288 LEU A O 1
ATOM 2328 N N . TYR A 1 289 ? 11.844 34.031 14.695 1 95.62 289 TYR A N 1
ATOM 2329 C CA . TYR A 1 289 ? 12.133 35.031 15.695 1 95.62 289 TYR A CA 1
ATOM 2330 C C . TYR A 1 289 ? 11.367 34.781 16.984 1 95.62 289 TYR A C 1
ATOM 2332 O O . TYR A 1 289 ? 10.969 35.688 17.688 1 95.62 289 TYR A O 1
ATOM 2340 N N . LYS A 1 290 ? 11.125 33.562 17.297 1 94.38 290 LYS A N 1
ATOM 2341 C CA . LYS A 1 290 ? 10.344 33.219 18.484 1 94.38 290 LYS A CA 1
ATOM 2342 C C . LYS A 1 290 ? 11.062 32.188 19.344 1 94.38 290 LYS A C 1
ATOM 2344 O O . LYS A 1 290 ? 10.469 31.594 20.25 1 94.38 290 LYS A O 1
ATOM 2349 N N . GLY A 1 291 ? 12.305 31.922 19 1 95.56 291 GLY A N 1
ATOM 2350 C CA . GLY A 1 291 ? 13.102 31 19.781 1 95.56 291 GLY A CA 1
ATOM 2351 C C . GLY A 1 291 ? 12.734 29.547 19.547 1 95.56 291 GLY A C 1
ATOM 2352 O O . GLY A 1 291 ? 12.898 28.703 20.438 1 95.56 291 GLY A O 1
ATOM 2353 N N . ARG A 1 292 ? 12.188 29.203 18.438 1 96.19 292 ARG A N 1
ATOM 2354 C CA . ARG A 1 292 ? 11.758 27.844 18.141 1 96.19 292 ARG A CA 1
ATOM 2355 C C . ARG A 1 292 ? 12.93 26.984 17.641 1 96.19 292 ARG A C 1
ATOM 2357 O O . ARG A 1 292 ? 14 27.516 17.359 1 96.19 292 ARG A O 1
ATOM 2364 N N . THR A 1 293 ? 12.688 25.719 17.656 1 97.25 293 THR A N 1
ATOM 2365 C CA . THR A 1 293 ? 13.633 24.766 17.078 1 97.25 293 THR A CA 1
ATOM 2366 C C . THR A 1 293 ? 13.008 24 15.914 1 97.25 293 THR A C 1
ATOM 2368 O O . THR A 1 293 ? 11.945 23.406 16.062 1 97.25 293 THR A O 1
ATOM 2371 N N . LEU A 1 294 ? 13.68 24.078 14.828 1 97.88 294 LEU A N 1
ATOM 2372 C CA . LEU A 1 294 ? 13.211 23.406 13.617 1 97.88 294 LEU A CA 1
ATOM 2373 C C . LEU A 1 294 ? 13.906 22.062 13.438 1 97.88 294 LEU A C 1
ATOM 2375 O O . LEU A 1 294 ? 15.141 21.984 13.492 1 97.88 294 LEU A O 1
ATOM 2379 N N . ILE A 1 295 ? 13.164 21.062 13.273 1 98 295 ILE A N 1
ATOM 2380 C CA . ILE A 1 295 ? 13.68 19.734 13 1 98 295 ILE A CA 1
ATOM 2381 C C . ILE A 1 295 ? 13.469 19.375 11.531 1 98 295 ILE A C 1
ATOM 2383 O O . ILE A 1 295 ? 12.352 19.484 11.016 1 98 295 ILE A O 1
ATOM 2387 N N . ILE A 1 296 ? 14.547 18.953 10.812 1 96.88 296 ILE A N 1
ATOM 2388 C CA . ILE A 1 296 ? 14.453 18.672 9.383 1 96.88 296 ILE A CA 1
ATOM 2389 C C . ILE A 1 296 ? 15.312 17.469 9.039 1 96.88 296 ILE A C 1
ATOM 2391 O O . ILE A 1 296 ? 16.125 17.016 9.852 1 96.88 296 ILE A O 1
ATOM 2395 N N . ASP A 1 297 ? 15.094 16.922 7.855 1 93.69 297 ASP A N 1
ATOM 2396 C CA . ASP A 1 297 ? 15.891 15.781 7.43 1 93.69 297 ASP A CA 1
ATOM 2397 C C . ASP A 1 297 ? 17 16.219 6.48 1 93.69 297 ASP A C 1
ATOM 2399 O O . ASP A 1 297 ? 17.25 17.422 6.305 1 93.69 297 ASP A O 1
ATOM 2403 N N . ASN A 1 298 ? 17.734 15.281 5.895 1 92.94 298 ASN A N 1
ATOM 2404 C CA . ASN A 1 298 ? 18.953 15.547 5.141 1 92.94 298 ASN A CA 1
ATOM 2405 C C . ASN A 1 298 ? 18.656 16.234 3.807 1 92.94 298 ASN A C 1
ATOM 2407 O O . ASN A 1 298 ? 19.562 16.781 3.166 1 92.94 298 ASN A O 1
ATOM 2411 N N . TYR A 1 299 ? 17.422 16.234 3.451 1 89.81 299 TYR A N 1
ATOM 2412 C CA . TYR A 1 299 ? 17.031 16.922 2.225 1 89.81 299 TYR A CA 1
ATOM 2413 C C . TYR A 1 299 ? 17.125 18.438 2.398 1 89.81 299 TYR A C 1
ATOM 2415 O O . TYR A 1 299 ? 17.5 19.156 1.467 1 89.81 299 TYR A O 1
ATOM 2423 N N . TYR A 1 300 ? 16.844 18.859 3.537 1 93.62 300 TYR A N 1
ATOM 2424 C CA . TYR A 1 300 ? 16.719 20.281 3.793 1 93.62 300 TYR A CA 1
ATOM 2425 C C . TYR A 1 300 ? 18 20.844 4.422 1 93.62 300 TYR A C 1
ATOM 2427 O O . TYR A 1 300 ? 18.312 22.031 4.262 1 93.62 300 TYR A O 1
ATOM 2435 N N . THR A 1 301 ? 18.688 20.078 5.102 1 95.19 301 THR A N 1
ATOM 2436 C CA . THR A 1 301 ? 19.766 20.516 5.969 1 95.19 301 THR A CA 1
ATOM 2437 C C . THR A 1 301 ? 20.938 21.062 5.145 1 95.19 301 THR A C 1
ATOM 2439 O O . THR A 1 301 ? 21.469 20.375 4.27 1 95.19 301 THR A O 1
ATOM 2442 N N . SER A 1 302 ? 21.297 22.281 5.375 1 94.56 302 SER A N 1
ATOM 2443 C CA . SER A 1 302 ? 22.453 22.938 4.773 1 94.56 302 SER A CA 1
ATOM 2444 C C . SER A 1 302 ? 23.078 23.953 5.738 1 94.56 302 SER A C 1
ATOM 2446 O O . SER A 1 302 ? 22.422 24.391 6.684 1 94.56 302 SER A O 1
ATOM 2448 N N . LEU A 1 303 ? 24.344 24.219 5.543 1 94.94 303 LEU A N 1
ATOM 2449 C CA . LEU A 1 303 ? 25.031 25.172 6.395 1 94.94 303 LEU A CA 1
ATOM 2450 C C . LEU A 1 303 ? 24.422 26.562 6.25 1 94.94 303 LEU A C 1
ATOM 2452 O O . LEU A 1 303 ? 24.266 27.281 7.238 1 94.94 303 LEU A O 1
ATOM 2456 N N . ASN A 1 304 ? 24.125 26.891 5.082 1 94.06 304 ASN A N 1
ATOM 2457 C CA . ASN A 1 304 ? 23.5 28.172 4.805 1 94.06 304 ASN A CA 1
ATOM 2458 C C . ASN A 1 304 ? 22.188 28.344 5.562 1 94.06 304 ASN A C 1
ATOM 2460 O O . ASN A 1 304 ? 21.938 29.375 6.18 1 94.06 304 ASN A O 1
ATOM 2464 N N . LEU A 1 305 ? 21.359 27.344 5.496 1 96 305 LEU A N 1
ATOM 2465 C CA . LEU A 1 305 ? 20.094 27.375 6.199 1 96 305 LEU A CA 1
ATOM 2466 C C . LEU A 1 305 ? 20.297 27.531 7.699 1 96 305 LEU A C 1
ATOM 2468 O O . LEU A 1 305 ? 19.578 28.281 8.359 1 96 305 LEU A O 1
ATOM 2472 N N . ALA A 1 306 ? 21.266 26.844 8.227 1 96.56 306 ALA A N 1
ATOM 2473 C CA . ALA A 1 306 ? 21.578 26.938 9.648 1 96.56 306 ALA A CA 1
ATOM 2474 C C . ALA A 1 306 ? 21.906 28.375 10.047 1 96.56 306 ALA A C 1
ATOM 2476 O O . ALA A 1 306 ? 21.391 28.875 11.047 1 96.56 306 ALA A O 1
ATOM 2477 N N . HIS A 1 307 ? 22.75 28.953 9.289 1 96.25 307 HIS A N 1
ATOM 2478 C CA . HIS A 1 307 ? 23.156 30.328 9.578 1 96.25 307 HIS A CA 1
ATOM 2479 C C . HIS A 1 307 ? 21.969 31.281 9.469 1 96.25 307 HIS A C 1
ATOM 2481 O O . HIS A 1 307 ? 21.812 32.188 10.305 1 96.25 307 HIS A O 1
ATOM 2487 N N . ILE A 1 308 ? 21.156 31.094 8.477 1 96 308 ILE A N 1
ATOM 2488 C CA . ILE A 1 308 ? 19.984 31.953 8.273 1 96 308 ILE A CA 1
ATOM 2489 C C . ILE A 1 308 ? 19.047 31.828 9.469 1 96 308 ILE A C 1
ATOM 2491 O O . ILE A 1 308 ? 18.594 32.844 10.008 1 96 308 ILE A O 1
ATOM 2495 N N . LEU A 1 309 ? 18.781 30.672 9.867 1 97.38 309 LEU A N 1
ATOM 2496 C CA . LEU A 1 309 ? 17.844 30.438 10.961 1 97.38 309 LEU A CA 1
ATOM 2497 C C . LEU A 1 309 ? 18.375 31 12.273 1 97.38 309 LEU A C 1
ATOM 2499 O O . LEU A 1 309 ? 17.625 31.562 13.078 1 97.38 309 LEU A O 1
ATOM 2503 N N . LEU A 1 310 ? 19.688 30.875 12.516 1 96.88 310 LEU A N 1
ATOM 2504 C CA . LEU A 1 310 ? 20.297 31.453 13.703 1 96.88 310 LEU A CA 1
ATOM 2505 C C . LEU A 1 310 ? 20.125 32.969 13.734 1 96.88 310 LEU A C 1
ATOM 2507 O O . LEU A 1 310 ? 19.844 33.531 14.789 1 96.88 310 LEU A O 1
ATOM 2511 N N . SER A 1 311 ? 20.234 33.5 12.594 1 96.5 311 SER A N 1
ATOM 2512 C CA . SER A 1 311 ? 20.078 34.969 12.5 1 96.5 311 SER A CA 1
ATOM 2513 C C . SER A 1 311 ? 18.625 35.375 12.75 1 96.5 311 SER A C 1
ATOM 2515 O O . SER A 1 311 ? 18.344 36.531 12.992 1 96.5 311 SER A O 1
ATOM 2517 N N . LYS A 1 312 ? 17.734 34.438 12.711 1 97 312 LYS A N 1
ATOM 2518 C CA . LYS A 1 312 ? 16.328 34.719 12.93 1 97 312 LYS A CA 1
ATOM 2519 C C . LYS A 1 312 ? 15.844 34.094 14.234 1 97 312 LYS A C 1
ATOM 2521 O O . LYS A 1 312 ? 14.68 33.719 14.367 1 97 312 LYS A O 1
ATOM 2526 N N . ASP A 1 313 ? 16.766 33.875 15.125 1 96.56 313 ASP A N 1
ATOM 2527 C CA . ASP A 1 313 ? 16.5 33.375 16.484 1 96.56 313 ASP A CA 1
ATOM 2528 C C . ASP A 1 313 ? 15.789 32.031 16.453 1 96.56 313 ASP A C 1
ATOM 2530 O O . ASP A 1 313 ? 14.812 31.828 17.172 1 96.56 313 ASP A O 1
ATOM 2534 N N . THR A 1 314 ? 16.156 31.188 15.602 1 97.31 314 THR A N 1
ATOM 2535 C CA . THR A 1 314 ? 15.57 29.859 15.445 1 97.31 314 THR A CA 1
ATOM 2536 C C . THR A 1 314 ? 16.656 28.797 15.359 1 97.31 314 THR A C 1
ATOM 2538 O O . THR A 1 314 ? 17.625 28.938 14.602 1 97.31 314 THR A O 1
ATOM 2541 N N . HIS A 1 315 ? 16.578 27.812 16.125 1 97.81 315 HIS A N 1
ATOM 2542 C CA . HIS A 1 315 ? 17.516 26.703 16.078 1 97.81 315 HIS A CA 1
ATOM 2543 C C . HIS A 1 315 ? 17.141 25.703 15 1 97.81 315 HIS A C 1
ATOM 2545 O O . HIS A 1 315 ? 15.977 25.656 14.578 1 97.81 315 HIS A O 1
ATOM 2551 N N . MET A 1 316 ? 18.141 24.906 14.617 1 97.56 316 MET A N 1
ATOM 2552 C CA . MET A 1 316 ? 17.922 23.859 13.641 1 97.56 316 MET A CA 1
ATOM 2553 C C . MET A 1 316 ? 18.594 22.562 14.07 1 97.56 316 MET A C 1
ATOM 2555 O O . MET A 1 316 ? 19.719 22.594 14.57 1 97.56 316 MET A O 1
ATOM 2559 N N . VAL A 1 317 ? 17.922 21.531 14.016 1 97.88 317 VAL A N 1
ATOM 2560 C CA . VAL A 1 317 ? 18.469 20.188 14.234 1 97.88 317 VAL A CA 1
ATOM 2561 C C . VAL A 1 317 ? 18.062 19.266 13.078 1 97.88 317 VAL A C 1
ATOM 2563 O O . VAL A 1 317 ? 16.859 19.125 12.781 1 97.88 317 VAL A O 1
ATOM 2566 N N . GLY A 1 318 ? 19 18.672 12.398 1 97.31 318 GLY A N 1
ATOM 2567 C CA . GLY A 1 318 ? 18.656 17.828 11.258 1 97.31 318 GLY A CA 1
ATOM 2568 C C . GLY A 1 318 ? 19.75 16.828 10.914 1 97.31 318 GLY A C 1
ATOM 2569 O O . GLY A 1 318 ? 20.875 16.938 11.398 1 97.31 318 GLY A O 1
ATOM 2570 N N . THR A 1 319 ? 19.469 15.867 10.164 1 96.25 319 THR A N 1
ATOM 2571 C CA . THR A 1 319 ? 20.438 14.914 9.641 1 96.25 319 THR A CA 1
ATOM 2572 C C . THR A 1 319 ? 21.156 15.484 8.422 1 96.25 319 THR A C 1
ATOM 2574 O O . THR A 1 319 ? 20.688 16.469 7.828 1 96.25 319 THR A O 1
ATOM 2577 N N . LEU A 1 320 ? 22.297 14.93 8.164 1 95.62 320 LEU A N 1
ATOM 2578 C CA . LEU A 1 320 ? 23.125 15.461 7.09 1 95.62 320 LEU A CA 1
ATOM 2579 C C . LEU A 1 320 ? 23.562 14.344 6.145 1 95.62 320 LEU A C 1
ATOM 2581 O O . LEU A 1 320 ? 23.906 13.242 6.594 1 95.62 320 LEU A O 1
ATOM 2585 N N . ARG A 1 321 ? 23.531 14.641 4.867 1 92.25 321 ARG A N 1
ATOM 2586 C CA . ARG A 1 321 ? 24.047 13.703 3.881 1 92.25 321 ARG A CA 1
ATOM 2587 C C . ARG A 1 321 ? 25.578 13.641 3.936 1 92.25 321 ARG A C 1
ATOM 2589 O O . ARG A 1 321 ? 26.219 14.625 4.285 1 92.25 321 ARG A O 1
ATOM 2596 N N . LYS A 1 322 ? 26.078 12.586 3.488 1 90 322 LYS A N 1
ATOM 2597 C CA . LYS A 1 322 ? 27.516 12.359 3.531 1 90 322 LYS A CA 1
ATOM 2598 C C . LYS A 1 322 ? 28.266 13.383 2.68 1 90 322 LYS A C 1
ATOM 2600 O O . LYS A 1 322 ? 29.297 13.891 3.088 1 90 322 LYS A O 1
ATOM 2605 N N . ASN A 1 323 ? 27.688 13.781 1.536 1 88.75 323 ASN A N 1
ATOM 2606 C CA . ASN A 1 323 ? 28.391 14.641 0.585 1 88.75 323 ASN A CA 1
ATOM 2607 C C . ASN A 1 323 ? 27.906 16.078 0.673 1 88.75 323 ASN A C 1
ATOM 2609 O O . ASN A 1 323 ? 28.078 16.859 -0.268 1 88.75 323 ASN A O 1
ATOM 2613 N N . ALA A 1 324 ? 27.312 16.438 1.802 1 90.81 324 ALA A N 1
ATOM 2614 C CA . ALA A 1 324 ? 26.812 17.797 1.946 1 90.81 324 ALA A CA 1
ATOM 2615 C C . ALA A 1 324 ? 27.938 18.828 1.847 1 90.81 324 ALA A C 1
ATOM 2617 O O . ALA A 1 324 ? 29.031 18.594 2.363 1 90.81 324 ALA A O 1
ATOM 2618 N N . LYS A 1 325 ? 27.688 19.906 1.256 1 88.56 325 LYS A N 1
ATOM 2619 C CA . LYS A 1 325 ? 28.688 20.938 1.027 1 88.56 325 LYS A CA 1
ATOM 2620 C C . LYS A 1 325 ? 28.812 21.859 2.236 1 88.56 325 LYS A C 1
ATOM 2622 O O . LYS A 1 325 ? 27.844 22.094 2.949 1 88.56 325 LYS A O 1
ATOM 2627 N N . GLY A 1 326 ? 30.031 22.438 2.467 1 90.75 326 GLY A N 1
ATOM 2628 C CA . GLY A 1 326 ? 30.25 23.469 3.465 1 90.75 326 GLY A CA 1
ATOM 2629 C C . GLY A 1 326 ? 30.641 22.922 4.82 1 90.75 326 GLY A C 1
ATOM 2630 O O . GLY A 1 326 ? 30.984 23.688 5.727 1 90.75 326 GLY A O 1
ATOM 2631 N N . PHE A 1 327 ? 30.609 21.625 4.934 1 94.56 327 PHE A N 1
ATOM 2632 C CA . PHE A 1 327 ? 30.938 21 6.203 1 94.56 327 PHE A CA 1
ATOM 2633 C C . PHE A 1 327 ? 32.312 20.359 6.145 1 94.56 327 PHE A C 1
ATOM 2635 O O . PHE A 1 327 ? 32.812 20 5.066 1 94.56 327 PHE A O 1
ATOM 2642 N N . PRO A 1 328 ? 33 20.266 7.301 1 94.31 328 PRO A N 1
ATOM 2643 C CA . PRO A 1 328 ? 34.312 19.656 7.309 1 94.31 328 PRO A CA 1
ATOM 2644 C C . PRO A 1 328 ? 34.312 18.172 6.93 1 94.31 328 PRO A C 1
ATOM 2646 O O . PRO A 1 328 ? 33.656 17.375 7.598 1 94.31 328 PRO A O 1
ATOM 2649 N N . LYS A 1 329 ? 35.062 17.781 6 1 92.06 329 LYS A N 1
ATOM 2650 C CA . LYS A 1 329 ? 35.094 16.438 5.457 1 92.06 329 LYS A CA 1
ATOM 2651 C C . LYS A 1 329 ? 35.719 15.453 6.449 1 92.06 329 LYS A C 1
ATOM 2653 O O . LYS A 1 329 ? 35.406 14.25 6.402 1 92.06 329 LYS A O 1
ATOM 2658 N N . ASP A 1 330 ? 36.531 15.945 7.32 1 92.06 330 ASP A N 1
ATOM 2659 C CA . ASP A 1 330 ? 37.156 15.086 8.32 1 92.06 330 ASP A CA 1
ATOM 2660 C C . ASP A 1 330 ? 36.094 14.547 9.305 1 92.06 330 ASP A C 1
ATOM 2662 O O . ASP A 1 330 ? 36.344 13.531 9.953 1 92.06 330 ASP A O 1
ATOM 2666 N N . ILE A 1 331 ? 35.031 15.234 9.375 1 93.88 331 ILE A N 1
ATOM 2667 C CA . ILE A 1 331 ? 33.938 14.758 10.227 1 93.88 331 ILE A CA 1
ATOM 2668 C C . ILE A 1 331 ? 32.938 13.953 9.398 1 93.88 331 ILE A C 1
ATOM 2670 O O . ILE A 1 331 ? 32.594 12.82 9.75 1 93.88 331 ILE A O 1
ATOM 2674 N N . THR A 1 332 ? 32.5 14.477 8.273 1 93.12 332 THR A N 1
ATOM 2675 C CA . THR A 1 332 ? 31.438 13.867 7.488 1 93.12 332 THR A CA 1
ATOM 2676 C C . THR A 1 332 ? 31.891 12.516 6.934 1 93.12 332 THR A C 1
ATOM 2678 O O . THR A 1 332 ? 31.062 11.617 6.723 1 93.12 332 THR A O 1
ATOM 2681 N N . ASN A 1 333 ? 33.188 12.328 6.742 1 92.19 333 ASN A N 1
ATOM 2682 C CA . ASN A 1 333 ? 33.688 11.07 6.195 1 92.19 333 ASN A CA 1
ATOM 2683 C C . ASN A 1 333 ? 34.5 10.305 7.227 1 92.19 333 ASN A C 1
ATOM 2685 O O . ASN A 1 333 ? 35.25 9.383 6.875 1 92.19 333 ASN A O 1
ATOM 2689 N N . ALA A 1 334 ? 34.406 10.656 8.422 1 92.5 334 ALA A N 1
ATOM 2690 C CA . ALA A 1 334 ? 35.188 10.023 9.484 1 92.5 334 ALA A CA 1
ATOM 2691 C C . ALA A 1 334 ? 34.812 8.562 9.656 1 92.5 334 ALA A C 1
ATOM 2693 O O . ALA A 1 334 ? 33.625 8.203 9.578 1 92.5 334 ALA A O 1
ATOM 2694 N N . LYS A 1 335 ? 35.719 7.695 9.805 1 91.88 335 LYS A N 1
ATOM 2695 C CA . LYS A 1 335 ? 35.469 6.297 10.156 1 91.88 335 LYS A CA 1
ATOM 2696 C C . LYS A 1 335 ? 35.5 6.098 11.672 1 91.88 335 LYS A C 1
ATOM 2698 O O . LYS A 1 335 ? 36.531 6.266 12.305 1 91.88 335 LYS A O 1
ATOM 2703 N N . ILE A 1 336 ? 34.406 5.852 12.219 1 93.44 336 ILE A N 1
ATOM 2704 C CA . ILE A 1 336 ? 34.312 5.73 13.672 1 93.44 336 ILE A CA 1
ATOM 2705 C C . ILE A 1 336 ? 33.719 4.367 14.047 1 93.44 336 ILE A C 1
ATOM 2707 O O . ILE A 1 336 ? 33.094 3.705 13.211 1 93.44 336 ILE A O 1
ATOM 2711 N N . LYS A 1 337 ? 33.969 3.938 15.266 1 92.62 337 LYS A N 1
ATOM 2712 C CA . LYS A 1 337 ? 33.469 2.664 15.766 1 92.62 337 LYS A CA 1
ATOM 2713 C C . LYS A 1 337 ? 32.062 2.814 16.312 1 92.62 337 LYS A C 1
ATOM 2715 O O . LYS A 1 337 ? 31.594 3.932 16.547 1 92.62 337 LYS A O 1
ATOM 2720 N N . LYS A 1 338 ? 31.453 1.693 16.453 1 90.5 338 LYS A N 1
ATOM 2721 C CA . LYS A 1 338 ? 30.094 1.692 17 1 90.5 338 LYS A CA 1
ATOM 2722 C C . LYS A 1 338 ? 30.047 2.346 18.375 1 90.5 338 LYS A C 1
ATOM 2724 O O . LYS A 1 338 ? 30.859 2.02 19.25 1 90.5 338 LYS A O 1
ATOM 2729 N N . GLY A 1 339 ? 29.219 3.309 18.547 1 89.25 339 GLY A N 1
ATOM 2730 C CA . GLY A 1 339 ? 29.047 3.988 19.812 1 89.25 339 GLY A CA 1
ATOM 2731 C C . GLY A 1 339 ? 29.891 5.25 19.938 1 89.25 339 GLY A C 1
ATOM 2732 O O . GLY A 1 339 ? 29.688 6.047 20.859 1 89.25 339 GLY A O 1
ATOM 2733 N N . GLU A 1 340 ? 30.766 5.477 19.062 1 93.62 340 GLU A N 1
ATOM 2734 C CA . GLU A 1 340 ? 31.656 6.633 19.094 1 93.62 340 GLU A CA 1
ATOM 2735 C C . GLU A 1 340 ? 31.031 7.836 18.391 1 93.62 340 GLU A C 1
ATOM 2737 O O . GLU A 1 340 ? 30.25 7.672 17.469 1 93.62 340 GLU A O 1
ATOM 2742 N N . ILE A 1 341 ? 31.375 9.07 18.875 1 95.5 341 ILE A N 1
ATOM 2743 C CA . ILE A 1 341 ? 30.875 10.312 18.297 1 95.5 341 ILE A CA 1
ATOM 2744 C C . ILE A 1 341 ? 32.031 11.273 18.062 1 95.5 341 ILE A C 1
ATOM 2746 O O . ILE A 1 341 ? 32.969 11.344 18.875 1 95.5 341 ILE A O 1
ATOM 2750 N N . LYS A 1 342 ? 32.062 11.891 16.969 1 96.19 342 LYS A N 1
ATOM 2751 C CA . LYS A 1 342 ? 32.969 12.969 16.609 1 96.19 342 LYS A CA 1
ATOM 2752 C C . LYS A 1 342 ? 32.219 14.18 16.078 1 96.19 342 LYS A C 1
ATOM 2754 O O . LYS A 1 342 ? 31.172 14.039 15.438 1 96.19 342 LYS A O 1
ATOM 2759 N N . GLY A 1 343 ? 32.719 15.367 16.422 1 96 343 GLY A N 1
ATOM 2760 C CA . GLY A 1 343 ? 32.062 16.562 15.93 1 96 343 GLY A CA 1
ATOM 2761 C C . GLY A 1 343 ? 32.938 17.797 15.961 1 96 343 GLY A C 1
ATOM 2762 O O . GLY A 1 343 ? 34 17.797 16.594 1 96 343 GLY A O 1
ATOM 2763 N N . LYS A 1 344 ? 32.562 18.734 15.242 1 96.25 344 LYS A N 1
ATOM 2764 C CA . LYS A 1 344 ? 33.188 20.062 15.219 1 96.25 344 LYS A CA 1
ATOM 2765 C C . LYS A 1 344 ? 32.125 21.172 15.242 1 96.25 344 LYS A C 1
ATOM 2767 O O . LYS A 1 344 ? 30.938 20.906 14.992 1 96.25 344 LYS A O 1
ATOM 2772 N N . GLU A 1 345 ? 32.531 22.328 15.586 1 95.31 345 GLU A N 1
ATOM 2773 C CA . GLU A 1 345 ? 31.656 23.484 15.695 1 95.31 345 GLU A CA 1
ATOM 2774 C C . GLU A 1 345 ? 32.219 24.688 14.945 1 95.31 345 GLU A C 1
ATOM 2776 O O . GLU A 1 345 ? 33.438 24.922 14.961 1 95.31 345 GLU A O 1
ATOM 2781 N N . ASP A 1 346 ? 31.328 25.391 14.32 1 93.31 346 ASP A N 1
ATOM 2782 C CA . ASP A 1 346 ? 31.797 26.594 13.648 1 93.31 346 ASP A CA 1
ATOM 2783 C C . ASP A 1 346 ? 31.672 27.812 14.562 1 93.31 346 ASP A C 1
ATOM 2785 O O . ASP A 1 346 ? 31.25 27.688 15.711 1 93.31 346 ASP A O 1
ATOM 2789 N N . ASP A 1 347 ? 32 28.938 14.102 1 89.75 347 ASP A N 1
ATOM 2790 C CA . ASP A 1 347 ? 32.062 30.156 14.906 1 89.75 347 ASP A CA 1
ATOM 2791 C C . ASP A 1 347 ? 30.688 30.641 15.305 1 89.75 347 ASP A C 1
ATOM 2793 O O . ASP A 1 347 ? 30.547 31.375 16.281 1 89.75 347 ASP A O 1
ATOM 2797 N N . LYS A 1 348 ? 29.719 30.234 14.57 1 91.31 348 LYS A N 1
ATOM 2798 C CA . LYS A 1 348 ? 28.375 30.703 14.844 1 91.31 348 LYS A CA 1
ATOM 2799 C C . LYS A 1 348 ? 27.609 29.719 15.734 1 91.31 348 LYS A C 1
ATOM 2801 O O . LYS A 1 348 ? 26.438 29.938 16.031 1 91.31 348 LYS A O 1
ATOM 2806 N N . GLY A 1 349 ? 28.266 28.656 16.094 1 92.31 349 GLY A N 1
ATOM 2807 C CA . GLY A 1 349 ? 27.656 27.719 17.016 1 92.31 349 GLY A CA 1
ATOM 2808 C C . GLY A 1 349 ? 26.984 26.547 16.312 1 92.31 349 GLY A C 1
ATOM 2809 O O . GLY A 1 349 ? 26.188 25.828 16.922 1 92.31 349 GLY A O 1
ATOM 2810 N N . VAL A 1 350 ? 27.219 26.375 15.039 1 95.62 350 VAL A N 1
ATOM 2811 C CA . VAL A 1 350 ? 26.703 25.234 14.297 1 95.62 350 VAL A CA 1
ATOM 2812 C C . VAL A 1 350 ? 27.578 24.016 14.547 1 95.62 350 VAL A C 1
ATOM 2814 O O . VAL A 1 350 ? 28.797 24.047 14.305 1 95.62 350 VAL A O 1
ATOM 2817 N N . VAL A 1 351 ? 27 22.984 15.039 1 96.56 351 VAL A N 1
ATOM 2818 C CA . VAL A 1 351 ? 27.734 21.766 15.352 1 96.56 351 VAL A CA 1
ATOM 2819 C C . VAL A 1 351 ? 27.422 20.688 14.328 1 96.56 351 VAL A C 1
ATOM 2821 O O . VAL A 1 351 ? 26.25 20.406 14.047 1 96.56 351 VAL A O 1
ATOM 2824 N N . VAL A 1 352 ? 28.422 20.141 13.695 1 96.88 352 VAL A N 1
ATOM 2825 C CA . VAL A 1 352 ? 28.297 18.969 12.836 1 96.88 352 VAL A CA 1
ATOM 2826 C C . VAL A 1 352 ? 28.938 17.75 13.508 1 96.88 352 VAL A C 1
ATOM 2828 O O . VAL A 1 352 ? 30 17.875 14.125 1 96.88 352 VAL A O 1
ATOM 2831 N N . SER A 1 353 ? 28.234 16.672 13.523 1 96.44 353 SER A N 1
ATOM 2832 C CA . SER A 1 353 ? 28.734 15.484 14.219 1 96.44 353 SER A CA 1
ATOM 2833 C C . SER A 1 353 ? 28.406 14.211 13.445 1 96.44 353 SER A C 1
ATOM 2835 O O . SER A 1 353 ? 27.531 14.211 12.586 1 96.44 353 SER A O 1
ATOM 2837 N N . ILE A 1 354 ? 29.109 13.141 13.664 1 97.12 354 ILE A N 1
ATOM 2838 C CA . ILE A 1 354 ? 28.875 11.797 13.148 1 97.12 354 ILE A CA 1
ATOM 2839 C C . ILE A 1 354 ? 28.875 10.789 14.305 1 97.12 354 ILE A C 1
ATOM 2841 O O . ILE A 1 354 ? 29.734 10.867 15.195 1 97.12 354 ILE A O 1
ATOM 2845 N N . TRP A 1 355 ? 27.891 10.039 14.375 1 96.25 355 TRP A N 1
ATOM 2846 C CA . TRP A 1 355 ? 27.719 8.992 15.375 1 96.25 355 TRP A CA 1
ATOM 2847 C C . TRP A 1 355 ? 27.406 7.656 14.719 1 96.25 355 TRP A C 1
ATOM 2849 O O . TRP A 1 355 ? 26.625 7.598 13.766 1 96.25 355 TRP A O 1
ATOM 2859 N N . LYS A 1 356 ? 28.016 6.582 15.219 1 94.12 356 LYS A N 1
ATOM 2860 C CA . LYS A 1 356 ? 27.797 5.273 14.609 1 94.12 356 LYS A CA 1
ATOM 2861 C C . LYS A 1 356 ? 26.969 4.371 15.523 1 94.12 356 LYS A C 1
ATOM 2863 O O . LYS A 1 356 ? 27.359 4.113 16.656 1 94.12 356 LYS A O 1
ATOM 2868 N N . ASP A 1 357 ? 25.859 4.027 15.102 1 88.44 357 ASP A N 1
ATOM 2869 C CA . ASP A 1 357 ? 25.062 2.949 15.688 1 88.44 357 ASP A CA 1
ATOM 2870 C C . ASP A 1 357 ? 25.172 1.677 14.852 1 88.44 357 ASP A C 1
ATOM 2872 O O . ASP A 1 357 ? 26.234 1.068 14.773 1 88.44 357 ASP A O 1
ATOM 2876 N N . LYS A 1 358 ? 24.109 1.262 14.188 1 80.94 358 LYS A N 1
ATOM 2877 C CA . LYS A 1 358 ? 24.203 0.238 13.148 1 80.94 358 LYS A CA 1
ATOM 2878 C C . LYS A 1 358 ? 24.75 0.823 11.852 1 80.94 358 LYS A C 1
ATOM 2880 O O . LYS A 1 358 ? 25.5 0.154 11.125 1 80.94 358 LYS A O 1
ATOM 2885 N N . ARG A 1 359 ? 24.438 2.111 11.734 1 89.38 359 ARG A N 1
ATOM 2886 C CA . ARG A 1 359 ? 24.922 2.896 10.602 1 89.38 359 ARG A CA 1
ATOM 2887 C C . ARG A 1 359 ? 25.469 4.242 11.062 1 89.38 359 ARG A C 1
ATOM 2889 O O . ARG A 1 359 ? 25.266 4.637 12.211 1 89.38 359 ARG A O 1
ATOM 2896 N N . ASP A 1 360 ? 26.125 4.844 10.188 1 93.62 360 ASP A N 1
ATOM 2897 C CA . ASP A 1 360 ? 26.609 6.191 10.461 1 93.62 360 ASP A CA 1
ATOM 2898 C C . ASP A 1 360 ? 25.469 7.207 10.422 1 93.62 360 ASP A C 1
ATOM 2900 O O . ASP A 1 360 ? 24.672 7.207 9.477 1 93.62 360 ASP A O 1
ATOM 2904 N N . VAL A 1 361 ? 25.375 7.957 11.438 1 95.88 361 VAL A N 1
ATOM 2905 C CA . VAL A 1 361 ? 24.391 9.023 11.477 1 95.88 361 VAL A CA 1
ATOM 2906 C C . VAL A 1 361 ? 25.094 10.383 11.57 1 95.88 361 VAL A C 1
ATOM 2908 O O . VAL A 1 361 ? 25.828 10.641 12.516 1 95.88 361 VAL A O 1
ATOM 2911 N N . ARG A 1 362 ? 24.938 11.211 10.617 1 97 362 ARG A N 1
ATOM 2912 C CA . ARG A 1 362 ? 25.469 12.562 10.594 1 97 362 ARG A CA 1
ATOM 2913 C C . ARG A 1 362 ? 24.406 13.578 10.992 1 97 362 ARG A C 1
ATOM 2915 O O . ARG A 1 362 ? 23.281 13.539 10.484 1 97 362 ARG A O 1
ATOM 2922 N N . MET A 1 363 ? 24.766 14.492 11.867 1 96.75 363 MET A N 1
ATOM 2923 C CA . MET A 1 363 ? 23.797 15.453 12.398 1 96.75 363 MET A CA 1
ATOM 2924 C C . MET A 1 363 ? 24.359 16.875 12.359 1 96.75 363 MET A C 1
ATOM 2926 O O . MET A 1 363 ? 25.562 17.062 12.484 1 96.75 363 MET A O 1
ATOM 2930 N N . VAL A 1 364 ? 23.5 17.797 12.148 1 97.25 364 VAL A N 1
ATOM 2931 C CA . VAL A 1 364 ? 23.766 19.219 12.32 1 97.25 364 VAL A CA 1
ATOM 2932 C C . VAL A 1 364 ? 22.828 19.797 13.367 1 97.25 364 VAL A C 1
ATOM 2934 O O . VAL A 1 364 ? 21.625 19.578 13.32 1 97.25 364 VAL A O 1
ATOM 2937 N N . SER A 1 365 ? 23.391 20.469 14.359 1 97 365 SER A N 1
ATOM 2938 C CA . SER A 1 365 ? 22.562 21.094 15.383 1 97 365 SER A CA 1
ATOM 2939 C C . SER A 1 365 ? 23.109 22.469 15.758 1 97 365 SER A C 1
ATOM 2941 O O . SER A 1 365 ? 24.328 22.656 15.867 1 97 365 SER A O 1
ATOM 2943 N N . THR A 1 366 ? 22.266 23.391 15.891 1 96.88 366 THR A N 1
ATOM 2944 C CA . THR A 1 366 ? 22.625 24.703 16.422 1 96.88 366 THR A CA 1
ATOM 2945 C C . THR A 1 366 ? 22.219 24.828 17.891 1 96.88 366 THR A C 1
ATOM 2947 O O . THR A 1 366 ? 22.359 25.891 18.5 1 96.88 366 THR A O 1
ATOM 2950 N N . LYS A 1 367 ? 21.75 23.75 18.438 1 95.19 367 LYS A N 1
ATOM 2951 C CA . LYS A 1 367 ? 21.203 23.75 19.797 1 95.19 367 LYS A CA 1
ATOM 2952 C C . LYS A 1 367 ? 22 22.828 20.703 1 95.19 367 LYS A C 1
ATOM 2954 O O . LYS A 1 367 ? 22.109 23.062 21.922 1 95.19 367 LYS A O 1
ATOM 2959 N N . HIS A 1 368 ? 22.594 21.875 20.141 1 94.5 368 HIS A N 1
ATOM 2960 C CA . HIS A 1 368 ? 23.234 20.812 20.938 1 94.5 368 HIS A CA 1
ATOM 2961 C C . HIS A 1 368 ? 24.719 20.703 20.609 1 94.5 368 HIS A C 1
ATOM 2963 O O . HIS A 1 368 ? 25.141 21.016 19.5 1 94.5 368 HIS A O 1
ATOM 2969 N N . GLY A 1 369 ? 25.406 20.203 21.625 1 93.94 369 GLY A N 1
ATOM 2970 C CA . GLY A 1 369 ? 26.766 19.734 21.391 1 93.94 369 GLY A CA 1
ATOM 2971 C C . GLY A 1 369 ? 26.828 18.25 21.047 1 93.94 369 GLY A C 1
ATOM 2972 O O . GLY A 1 369 ? 26.016 17.75 20.281 1 93.94 369 GLY A O 1
ATOM 2973 N N . ILE A 1 370 ? 27.859 17.594 21.422 1 94.06 370 ILE A N 1
ATOM 2974 C CA . ILE A 1 370 ? 28.016 16.172 21.109 1 94.06 370 ILE A CA 1
ATOM 2975 C C . ILE A 1 370 ? 27.938 15.359 22.391 1 94.06 370 ILE A C 1
ATOM 2977 O O . ILE A 1 370 ? 28.609 14.328 22.531 1 94.06 370 ILE A O 1
ATOM 2981 N N . GLU A 1 371 ? 27.203 15.789 23.375 1 92.5 371 GLU A N 1
ATOM 2982 C CA . GLU A 1 371 ? 27.062 15.102 24.641 1 92.5 371 GLU A CA 1
ATOM 2983 C C . GLU A 1 371 ? 26.25 13.82 24.5 1 92.5 371 GLU A C 1
ATOM 2985 O O . GLU A 1 371 ? 25.25 13.797 23.766 1 92.5 371 GLU A O 1
ATOM 2990 N N . MET A 1 372 ? 26.719 12.766 25.109 1 93.81 372 MET A N 1
ATOM 2991 C CA . MET A 1 372 ? 26 11.492 25.141 1 93.81 372 MET A CA 1
ATOM 2992 C C . MET A 1 372 ? 25.094 11.414 26.375 1 93.81 372 MET A C 1
ATOM 2994 O O . MET A 1 372 ? 25.531 11.695 27.484 1 93.81 372 MET A O 1
ATOM 2998 N N . ILE A 1 373 ? 23.906 11.102 26.125 1 93.88 373 ILE A N 1
ATOM 2999 C CA . ILE A 1 373 ? 22.984 11.008 27.25 1 93.88 373 ILE A CA 1
ATOM 3000 C C . ILE A 1 373 ? 22.344 9.625 27.266 1 93.88 373 ILE A C 1
ATOM 3002 O O . ILE A 1 373 ? 22.281 8.945 26.25 1 93.88 373 ILE A O 1
ATOM 3006 N N . SER A 1 374 ? 21.844 9.242 28.422 1 92.25 374 SER A N 1
ATOM 3007 C CA . SER A 1 374 ? 21.172 7.953 28.594 1 92.25 374 SER A CA 1
ATOM 3008 C C . SER A 1 374 ? 19.797 7.957 27.953 1 92.25 374 SER A C 1
ATOM 3010 O O . SER A 1 374 ? 19.062 8.938 28.062 1 92.25 374 SER A O 1
ATOM 3012 N N . THR A 1 375 ? 19.484 6.957 27.266 1 89.62 375 THR A N 1
ATOM 3013 C CA . THR A 1 375 ? 18.188 6.832 26.625 1 89.62 375 THR A CA 1
ATOM 3014 C C . THR A 1 375 ? 17.141 6.324 27.625 1 89.62 375 THR A C 1
ATOM 3016 O O . THR A 1 375 ? 15.938 6.406 27.359 1 89.62 375 THR A O 1
ATOM 3019 N N . GLY A 1 376 ? 17.562 5.844 28.734 1 86.56 376 GLY A N 1
ATOM 3020 C CA . GLY A 1 376 ? 16.672 5.211 29.688 1 86.56 376 GLY A CA 1
ATOM 3021 C C . GLY A 1 376 ? 16.484 3.729 29.438 1 86.56 376 GLY A C 1
ATOM 3022 O O . GLY A 1 376 ? 15.844 3.035 30.234 1 86.56 376 GLY A O 1
ATOM 3023 N N . LYS A 1 377 ? 17.016 3.189 28.312 1 85.62 377 LYS A N 1
ATOM 3024 C CA . LYS A 1 377 ? 16.922 1.771 27.984 1 85.62 377 LYS A CA 1
ATOM 3025 C C . LYS A 1 377 ? 18.219 1.04 28.328 1 85.62 377 LYS A C 1
ATOM 3027 O O . LYS A 1 377 ? 19.281 1.658 28.406 1 85.62 377 LYS A O 1
ATOM 3032 N N . THR A 1 378 ? 18.047 -0.246 28.641 1 85.69 378 THR A N 1
ATOM 3033 C CA . THR A 1 378 ? 19.203 -1.078 28.969 1 85.69 378 THR A CA 1
ATOM 3034 C C . THR A 1 378 ? 19.328 -2.234 27.969 1 85.69 378 THR A C 1
ATOM 3036 O O . THR A 1 378 ? 18.312 -2.777 27.516 1 85.69 378 THR A O 1
ATOM 3039 N N . SER A 1 379 ? 20.516 -2.428 27.578 1 79.25 379 SER A N 1
ATOM 3040 C CA . SER A 1 379 ? 20.75 -3.576 26.703 1 79.25 379 SER A CA 1
ATOM 3041 C C . SER A 1 379 ? 20.422 -4.883 27.406 1 79.25 379 SER A C 1
ATOM 3043 O O . SER A 1 379 ? 20.172 -4.898 28.625 1 79.25 379 SER A O 1
ATOM 3045 N N . ARG A 1 380 ? 20.297 -5.996 26.594 1 79.81 380 ARG A N 1
ATOM 3046 C CA . ARG A 1 380 ? 20.016 -7.332 27.109 1 79.81 380 ARG A CA 1
ATOM 3047 C C . ARG A 1 380 ? 21 -7.723 28.203 1 79.81 380 ARG A C 1
ATOM 3049 O O . ARG A 1 380 ? 20.656 -8.445 29.141 1 79.81 380 ARG A O 1
ATOM 3056 N N . ASN A 1 381 ? 22.25 -7.203 28.125 1 84.5 381 ASN A N 1
ATOM 3057 C CA . ASN A 1 381 ? 23.312 -7.488 29.094 1 84.5 381 ASN A CA 1
ATOM 3058 C C . ASN A 1 381 ? 23.297 -6.496 30.25 1 84.5 381 ASN A C 1
ATOM 3060 O O . ASN A 1 381 ? 24.234 -6.445 31.031 1 84.5 381 ASN A O 1
ATOM 3064 N N . GLY A 1 382 ? 22.297 -5.582 30.25 1 83.5 382 GLY A N 1
ATOM 3065 C CA . GLY A 1 382 ? 22.125 -4.672 31.359 1 83.5 382 GLY A CA 1
ATOM 3066 C C . GLY A 1 382 ? 22.891 -3.371 31.203 1 83.5 382 GLY A C 1
ATOM 3067 O O . GLY A 1 382 ? 23.031 -2.604 32.156 1 83.5 382 GLY A O 1
ATOM 3068 N N . VAL A 1 383 ? 23.531 -3.188 30.109 1 85.81 383 VAL A N 1
ATOM 3069 C CA . VAL A 1 383 ? 24.297 -1.963 29.906 1 85.81 383 VAL A CA 1
ATOM 3070 C C . VAL A 1 383 ? 23.359 -0.844 29.438 1 85.81 383 VAL A C 1
ATOM 3072 O O . VAL A 1 383 ? 22.516 -1.056 28.578 1 85.81 383 VAL A O 1
ATOM 3075 N N . VAL A 1 384 ? 23.594 0.324 30.156 1 88.81 384 VAL A N 1
ATOM 3076 C CA . VAL A 1 384 ? 22.781 1.485 29.812 1 88.81 384 VAL A CA 1
ATOM 3077 C C . VAL A 1 384 ? 23.125 1.948 28.391 1 88.81 384 VAL A C 1
ATOM 3079 O O . VAL A 1 384 ? 24.297 2.137 28.062 1 88.81 384 VAL A O 1
ATOM 3082 N N . ILE A 1 385 ? 22.188 2.053 27.578 1 88.62 385 ILE A N 1
ATOM 3083 C CA . ILE A 1 385 ? 22.391 2.49 26.203 1 88.62 385 ILE A CA 1
ATOM 3084 C C . ILE A 1 385 ? 22.438 4.016 26.141 1 88.62 385 ILE A C 1
ATOM 3086 O O . ILE A 1 385 ? 21.5 4.691 26.562 1 88.62 385 ILE A O 1
ATOM 3090 N N . LYS A 1 386 ? 23.547 4.555 25.703 1 91.81 386 LYS A N 1
ATOM 3091 C CA . LYS A 1 386 ? 23.719 5.996 25.578 1 91.81 386 LYS A CA 1
ATOM 3092 C C . LYS A 1 386 ? 23.703 6.414 24.109 1 91.81 386 LYS A C 1
ATOM 3094 O O . LYS A 1 386 ? 24.172 5.676 23.234 1 91.81 386 LYS A O 1
ATOM 3099 N N . LYS A 1 387 ? 23.062 7.559 23.797 1 94.38 387 LYS A N 1
ATOM 3100 C CA . LYS A 1 387 ? 23.016 8.164 22.469 1 94.38 387 LYS A CA 1
ATOM 3101 C C . LYS A 1 387 ? 23.281 9.672 22.547 1 94.38 387 LYS A C 1
ATOM 3103 O O . LYS A 1 387 ? 23.109 10.281 23.594 1 94.38 387 LYS A O 1
ATOM 3108 N N . PRO A 1 388 ? 23.812 10.266 21.516 1 95.06 388 PRO A N 1
ATOM 3109 C CA . PRO A 1 388 ? 23.953 11.719 21.516 1 95.06 388 PRO A CA 1
ATOM 3110 C C . PRO A 1 388 ? 22.625 12.445 21.781 1 95.06 388 PRO A C 1
ATOM 3112 O O . PRO A 1 388 ? 21.578 12.023 21.281 1 95.06 388 PRO A O 1
ATOM 3115 N N . GLU A 1 389 ? 22.672 13.477 22.516 1 94.94 389 GLU A N 1
ATOM 3116 C CA . GLU A 1 389 ? 21.484 14.234 22.891 1 94.94 389 GLU A CA 1
ATOM 3117 C C . GLU A 1 389 ? 20.734 14.727 21.656 1 94.94 389 GLU A C 1
ATOM 3119 O O . GLU A 1 389 ? 19.5 14.695 21.609 1 94.94 389 GLU A O 1
ATOM 3124 N N . ALA A 1 390 ? 21.516 15.203 20.672 1 95.12 390 ALA A N 1
ATOM 3125 C CA . ALA A 1 390 ? 20.906 15.711 19.438 1 95.12 390 ALA A CA 1
ATOM 3126 C C . ALA A 1 390 ? 20.078 14.633 18.75 1 95.12 390 ALA A C 1
ATOM 3128 O O . ALA A 1 390 ? 19 14.914 18.203 1 95.12 390 ALA A O 1
ATOM 3129 N N . ILE A 1 391 ? 20.516 13.422 18.766 1 95.75 391 ILE A N 1
ATOM 3130 C CA . ILE A 1 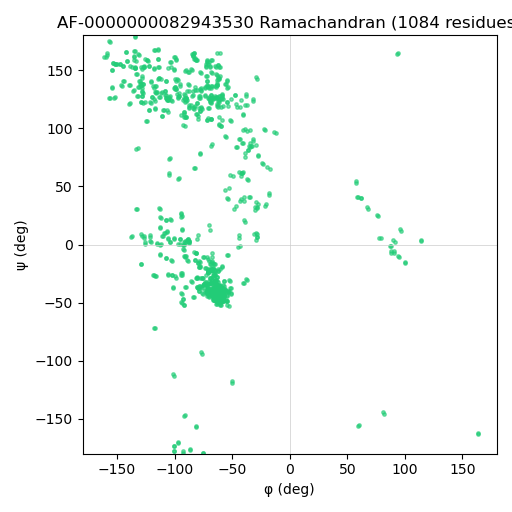391 ? 19.844 12.312 18.109 1 95.75 391 ILE A CA 1
ATOM 3131 C C . ILE A 1 391 ? 18.562 11.961 18.875 1 95.75 391 ILE A C 1
ATOM 3133 O O . ILE A 1 391 ? 17.516 11.711 18.266 1 95.75 391 ILE A O 1
ATOM 3137 N N . ILE A 1 392 ? 18.641 11.914 20.188 1 94.5 392 ILE A N 1
ATOM 3138 C CA . ILE A 1 392 ? 17.469 11.633 21 1 94.5 392 ILE A CA 1
ATOM 3139 C C . ILE A 1 392 ? 16.406 12.695 20.766 1 94.5 392 ILE A C 1
ATOM 3141 O O . ILE A 1 392 ? 15.227 12.375 20.578 1 94.5 392 ILE A O 1
ATOM 3145 N N . PHE A 1 393 ? 16.906 13.953 20.781 1 94.69 393 PHE A N 1
ATOM 3146 C CA . PHE A 1 393 ? 16.016 15.078 20.547 1 94.69 393 PHE A CA 1
ATOM 3147 C C . PHE A 1 393 ? 15.359 14.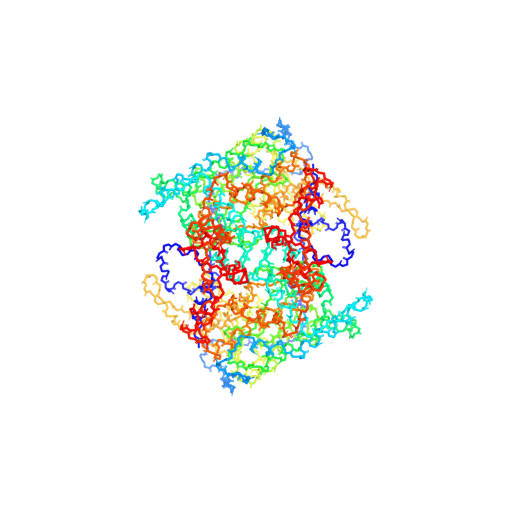977 19.172 1 94.69 393 PHE A C 1
ATOM 3149 O O . PHE A 1 393 ? 14.141 15.117 19.047 1 94.69 393 PHE A O 1
ATOM 3156 N N . TYR A 1 394 ? 16.141 14.672 18.188 1 95.88 394 TYR A N 1
ATOM 3157 C CA . TYR A 1 394 ? 15.68 14.555 16.812 1 95.88 394 TYR A CA 1
ATOM 3158 C C . TYR A 1 394 ? 14.617 13.469 16.688 1 95.88 394 TYR A C 1
ATOM 3160 O O . TYR A 1 394 ? 13.539 13.711 16.125 1 95.88 394 TYR A O 1
ATOM 3168 N N . ASN A 1 395 ? 14.875 12.273 17.172 1 91.88 395 ASN A N 1
ATOM 3169 C CA . ASN A 1 395 ? 13.977 11.133 17.047 1 91.88 395 ASN A CA 1
ATOM 3170 C C . ASN A 1 395 ? 12.648 11.383 17.766 1 91.88 395 ASN A C 1
ATOM 3172 O O . ASN A 1 395 ? 11.594 10.969 17.281 1 91.88 395 ASN A O 1
ATOM 3176 N N . LYS A 1 396 ? 12.711 12.031 18.812 1 91 396 LYS A N 1
ATOM 3177 C CA . LYS A 1 396 ? 11.516 12.328 19.594 1 91 396 LYS A CA 1
ATOM 3178 C C . LYS A 1 396 ? 10.594 13.289 18.844 1 91 396 LYS A C 1
ATOM 3180 O O . LYS A 1 396 ? 9.375 13.133 18.875 1 91 396 LYS A O 1
ATOM 3185 N N . ASN A 1 397 ? 11.164 14.242 18.219 1 92.5 397 ASN A N 1
ATOM 3186 C CA . ASN A 1 397 ? 10.352 15.312 17.656 1 92.5 397 ASN A CA 1
ATOM 3187 C C . ASN A 1 397 ? 10 15.031 16.188 1 92.5 397 ASN A C 1
ATOM 3189 O O . ASN A 1 397 ? 8.977 15.508 15.695 1 92.5 397 ASN A O 1
ATOM 3193 N N . LYS A 1 398 ? 10.773 14.25 15.508 1 92.81 398 LYS A N 1
ATOM 3194 C CA . LYS A 1 398 ? 10.508 13.938 14.109 1 92.81 398 LYS A CA 1
ATOM 3195 C C . LYS A 1 398 ? 9.289 13.031 13.969 1 92.81 398 LYS A C 1
ATOM 3197 O O . LYS A 1 398 ? 8.641 13.016 12.914 1 92.81 398 LYS A O 1
ATOM 3202 N N . GLN A 1 399 ? 8.914 12.312 14.898 1 89.69 399 GLN A N 1
ATOM 3203 C CA . GLN A 1 399 ? 7.867 11.297 14.867 1 89.69 399 GLN A CA 1
ATOM 3204 C C . GLN A 1 399 ? 6.508 11.922 14.555 1 89.69 399 GLN A C 1
ATOM 3206 O O . GLN A 1 399 ? 5.617 11.25 14.031 1 89.69 399 GLN A O 1
ATOM 3211 N N . GLY A 1 400 ? 6.352 13.203 14.812 1 88.88 400 GLY A N 1
ATOM 3212 C CA . GLY A 1 400 ? 5.07 13.867 14.625 1 88.88 400 GLY A CA 1
ATOM 3213 C C . GLY A 1 400 ? 4.562 13.781 13.195 1 88.88 400 GLY A C 1
ATOM 3214 O O . GLY A 1 400 ? 3.389 13.492 12.969 1 88.88 400 GLY A O 1
ATOM 3215 N N . ILE A 1 401 ? 5.387 13.992 12.32 1 90.62 401 ILE A N 1
ATOM 3216 C CA . ILE A 1 401 ? 4.988 13.984 10.922 1 90.62 401 ILE A CA 1
ATOM 3217 C C . ILE A 1 401 ? 4.648 12.562 10.484 1 90.62 401 ILE A C 1
ATOM 3219 O O . ILE A 1 401 ? 3.734 12.359 9.68 1 90.62 401 ILE A O 1
ATOM 3223 N N . ASP A 1 402 ? 5.375 11.633 10.93 1 87.88 402 ASP A N 1
ATOM 3224 C CA . ASP A 1 402 ? 5.082 10.234 10.617 1 87.88 402 ASP A CA 1
ATOM 3225 C C . ASP A 1 402 ? 3.703 9.836 11.141 1 87.88 402 ASP A C 1
ATOM 3227 O O . ASP A 1 402 ? 2.967 9.117 10.461 1 87.88 402 ASP A O 1
ATOM 3231 N N . VAL A 1 403 ? 3.453 10.328 12.258 1 90.06 403 VAL A N 1
ATOM 3232 C CA . VAL A 1 403 ? 2.15 10.055 12.859 1 90.06 403 VAL A CA 1
ATOM 3233 C C . VAL A 1 403 ? 1.051 10.703 12.016 1 90.06 403 VAL A C 1
ATOM 3235 O O . VAL A 1 403 ? 0.03 10.07 11.734 1 90.06 403 VAL A O 1
ATOM 3238 N N . SER A 1 404 ? 1.279 11.898 11.695 1 93.31 404 SER A N 1
ATOM 3239 C CA . SER A 1 404 ? 0.314 12.602 10.852 1 93.31 404 SER A CA 1
ATOM 3240 C C . SER A 1 404 ? 0.045 11.836 9.562 1 93.31 404 SER A C 1
ATOM 3242 O O . SER A 1 404 ? -1.111 11.625 9.195 1 93.31 404 SER A O 1
ATOM 3244 N N . ASP A 1 405 ? 1.069 11.422 8.914 1 92.12 405 ASP A N 1
ATOM 3245 C CA . ASP A 1 405 ? 0.941 10.711 7.652 1 92.12 405 ASP A CA 1
ATOM 3246 C C . ASP A 1 405 ? 0.26 9.359 7.852 1 92.12 405 ASP A C 1
ATOM 3248 O O . ASP A 1 405 ? -0.565 8.945 7.031 1 92.12 405 ASP A O 1
ATOM 3252 N N . GLN A 1 406 ? 0.66 8.711 8.883 1 90.62 406 GLN A N 1
ATOM 3253 C CA . GLN A 1 406 ? 0.048 7.422 9.18 1 90.62 406 GLN A CA 1
ATOM 3254 C C . GLN A 1 406 ? -1.449 7.566 9.438 1 90.62 406 GLN A C 1
ATOM 3256 O O . GLN A 1 406 ? -2.256 6.816 8.883 1 90.62 406 GLN A O 1
ATOM 3261 N N . MET A 1 407 ? -1.793 8.492 10.227 1 93.25 407 MET A N 1
ATOM 3262 C CA . MET A 1 407 ? -3.195 8.703 10.57 1 93.25 407 MET A CA 1
ATOM 3263 C C . MET A 1 407 ? -4.016 9.07 9.344 1 93.25 407 MET A C 1
ATOM 3265 O O . MET A 1 407 ? -5.156 8.633 9.195 1 93.25 407 MET A O 1
ATOM 3269 N N . THR A 1 408 ? -3.439 9.836 8.539 1 94.19 408 THR A N 1
ATOM 3270 C CA . THR A 1 408 ? -4.137 10.258 7.332 1 94.19 408 THR A CA 1
ATOM 3271 C C . THR A 1 408 ? -4.359 9.078 6.391 1 94.19 408 THR A C 1
ATOM 3273 O O . THR A 1 408 ? -5.305 9.078 5.602 1 94.19 408 THR A O 1
ATOM 3276 N N . SER A 1 409 ? -3.521 8.125 6.473 1 91.94 409 SER A N 1
ATOM 3277 C CA . SER A 1 409 ? -3.6 6.98 5.57 1 91.94 409 SER A CA 1
ATOM 3278 C C . SER A 1 409 ? -4.68 6 6.016 1 91.94 409 SER A C 1
ATOM 3280 O O . SER A 1 409 ? -5.141 5.176 5.227 1 91.94 409 SER A O 1
ATOM 3282 N N . TYR A 1 410 ? -5.059 6.113 7.273 1 92.19 410 TYR A N 1
ATOM 3283 C CA . TYR A 1 410 ? -6.09 5.207 7.766 1 92.19 410 TYR A CA 1
ATOM 3284 C C . TYR A 1 410 ? -7.445 5.547 7.168 1 92.19 410 TYR A C 1
ATOM 3286 O O . TYR A 1 410 ? -7.957 6.652 7.367 1 92.19 410 TYR A O 1
ATOM 3294 N N . PHE A 1 411 ? -7.973 4.617 6.438 1 93.88 411 PHE A N 1
ATOM 3295 C CA . PHE A 1 411 ? -9.297 4.723 5.84 1 93.88 411 PHE A CA 1
ATOM 3296 C C . PHE A 1 411 ? -9.359 5.895 4.867 1 93.88 411 PHE A C 1
ATOM 3298 O O . PHE A 1 411 ? -10.297 6.699 4.914 1 93.88 411 PHE A O 1
ATOM 3305 N N . THR A 1 412 ? -8.281 6.027 4.137 1 93.25 412 THR A N 1
ATOM 3306 C CA . THR A 1 412 ? -8.203 7.086 3.137 1 93.25 412 THR A CA 1
ATOM 3307 C C . THR A 1 412 ? -9.258 6.883 2.053 1 93.25 412 THR A C 1
ATOM 3309 O O . THR A 1 412 ? -9.508 5.754 1.623 1 93.25 412 THR A O 1
ATOM 3312 N N . PRO A 1 413 ? -9.922 7.953 1.641 1 92.81 413 PRO A N 1
ATOM 3313 C CA . PRO A 1 413 ? -10.938 7.848 0.594 1 92.81 413 PRO A CA 1
ATOM 3314 C C . PRO A 1 413 ? -10.359 7.992 -0.811 1 92.81 413 PRO A C 1
ATOM 3316 O O . PRO A 1 413 ? -11.109 8.008 -1.793 1 92.81 413 PRO A O 1
ATOM 3319 N N . LEU A 1 414 ? -9.117 8.086 -0.967 1 91.38 414 LEU A N 1
ATOM 3320 C CA . LEU A 1 414 ? -8.5 8.344 -2.262 1 91.38 414 LEU A CA 1
ATOM 3321 C C . LEU A 1 414 ? -8.641 7.137 -3.184 1 91.38 414 LEU A C 1
ATOM 3323 O O . LEU A 1 414 ? -8.328 6.012 -2.795 1 91.38 414 LEU A O 1
ATOM 3327 N N . ARG A 1 415 ? -9.164 7.348 -4.285 1 87.56 415 ARG A N 1
ATOM 3328 C CA . ARG A 1 415 ? -9.328 6.336 -5.324 1 87.56 415 ARG A CA 1
ATOM 3329 C C . ARG A 1 415 ? -8.547 6.707 -6.578 1 87.56 415 ARG A C 1
ATOM 3331 O O . ARG A 1 415 ? -8.047 7.828 -6.699 1 87.56 415 ARG A O 1
ATOM 3338 N N . LYS A 1 416 ? -8.438 5.754 -7.414 1 84.12 416 LYS A N 1
ATOM 3339 C CA . LYS A 1 416 ? -7.75 6.008 -8.68 1 84.12 416 LYS A CA 1
ATOM 3340 C C . LYS A 1 416 ? -8.523 7.016 -9.523 1 84.12 416 LYS A C 1
ATOM 3342 O O . LYS A 1 416 ? -9.742 6.926 -9.648 1 84.12 416 LYS A O 1
ATOM 3347 N N . THR A 1 417 ? -7.809 8.039 -9.938 1 84.56 417 THR A N 1
ATOM 3348 C CA . THR A 1 417 ? -8.391 9.078 -10.773 1 84.56 417 THR A CA 1
ATOM 3349 C C . THR A 1 417 ? -7.324 9.711 -11.664 1 84.56 417 THR A C 1
ATOM 3351 O O . THR A 1 417 ? -6.129 9.625 -11.375 1 84.56 417 THR A O 1
ATOM 3354 N N . ILE A 1 418 ? -7.77 10.25 -12.75 1 82.06 418 ILE A N 1
ATOM 3355 C CA . ILE A 1 418 ? -6.84 10.938 -13.641 1 82.06 418 ILE A CA 1
ATOM 3356 C C . ILE A 1 418 ? -6.719 12.398 -13.227 1 82.06 418 ILE A C 1
ATOM 3358 O O . ILE A 1 418 ? -5.82 13.109 -13.688 1 82.06 418 ILE A O 1
ATOM 3362 N N . ARG A 1 419 ? -7.648 12.836 -12.383 1 91.5 419 ARG A N 1
ATOM 3363 C CA . ARG A 1 419 ? -7.641 14.227 -11.938 1 91.5 419 ARG A CA 1
ATOM 3364 C C . ARG A 1 419 ? -6.836 14.391 -10.656 1 91.5 419 ARG A C 1
ATOM 3366 O O . ARG A 1 419 ? -7.367 14.203 -9.555 1 91.5 419 ARG A O 1
ATOM 3373 N N . TRP A 1 420 ? -5.68 14.875 -10.812 1 93.88 420 TRP A N 1
ATOM 3374 C CA . TRP A 1 420 ? -4.754 14.953 -9.688 1 93.88 420 TRP A CA 1
ATOM 3375 C C . TRP A 1 420 ? -5.266 15.922 -8.625 1 93.88 420 TRP A C 1
ATOM 3377 O O . TRP A 1 420 ? -5.074 15.695 -7.43 1 93.88 420 TRP A O 1
ATOM 3387 N N . TYR A 1 421 ? -5.906 17.047 -9.055 1 94.94 421 TYR A N 1
ATOM 3388 C CA . TYR A 1 421 ? -6.32 18.078 -8.109 1 94.94 421 TYR A CA 1
ATOM 3389 C C . TYR A 1 421 ? -7.484 17.594 -7.254 1 94.94 421 TYR A C 1
ATOM 3391 O O . TYR A 1 421 ? -7.672 18.062 -6.129 1 94.94 421 TYR A O 1
ATOM 3399 N N . HIS A 1 422 ? -8.312 16.594 -7.695 1 95.75 422 HIS A N 1
ATOM 3400 C CA . HIS A 1 422 ? -9.312 15.953 -6.848 1 95.75 422 HIS A CA 1
ATOM 3401 C C . HIS A 1 422 ? -8.656 15.219 -5.684 1 95.75 422 HIS A C 1
ATOM 3403 O O . HIS A 1 422 ? -9.094 15.336 -4.539 1 95.75 422 HIS A O 1
ATOM 3409 N N . LYS A 1 423 ? -7.641 14.516 -6.055 1 95.88 423 LYS A N 1
ATOM 3410 C CA . LYS A 1 423 ? -6.945 13.719 -5.051 1 95.88 423 LYS A CA 1
ATOM 3411 C C . LYS A 1 423 ? -6.348 14.602 -3.961 1 95.88 423 LYS A C 1
ATOM 3413 O O . LYS A 1 423 ? -6.453 14.297 -2.773 1 95.88 423 LYS A O 1
ATOM 3418 N N . VAL A 1 424 ? -5.738 15.641 -4.402 1 97.25 424 VAL A N 1
ATOM 3419 C CA . VAL A 1 424 ? -5.129 16.562 -3.449 1 97.25 424 VAL A CA 1
ATOM 3420 C C . VAL A 1 424 ? -6.207 17.203 -2.584 1 97.25 424 VAL A C 1
ATOM 3422 O O . VAL A 1 424 ? -6.062 17.297 -1.362 1 97.25 424 VAL A O 1
ATOM 3425 N N . ALA A 1 425 ? -7.262 17.609 -3.213 1 98.06 425 ALA A N 1
ATOM 3426 C CA . ALA A 1 425 ? -8.359 18.25 -2.482 1 98.06 425 ALA A CA 1
ATOM 3427 C C . ALA A 1 425 ? -8.938 17.297 -1.438 1 98.06 425 ALA A C 1
ATOM 3429 O O . ALA A 1 425 ? -9.117 17.672 -0.278 1 98.06 425 ALA A O 1
ATOM 3430 N N . PHE A 1 426 ? -9.195 16.094 -1.82 1 97.81 426 PHE A N 1
ATOM 3431 C CA . PHE A 1 426 ? -9.766 15.117 -0.904 1 97.81 426 PHE A CA 1
ATOM 3432 C C . PHE A 1 426 ? -8.781 14.773 0.205 1 97.81 426 PHE A C 1
ATOM 3434 O O . PHE A 1 426 ? -9.18 14.562 1.354 1 97.81 426 PHE A O 1
ATOM 3441 N N . GLN A 1 427 ? -7.543 14.695 -0.133 1 97.69 427 GLN A N 1
ATOM 3442 C CA . GLN A 1 427 ? -6.531 14.43 0.885 1 97.69 427 GLN A CA 1
ATOM 3443 C C . GLN A 1 427 ? -6.516 15.539 1.938 1 97.69 427 GLN A C 1
ATOM 3445 O O . GLN A 1 427 ? -6.434 15.258 3.137 1 97.69 427 GLN A O 1
ATOM 3450 N N . LEU A 1 428 ? -6.559 16.719 1.49 1 98.06 428 LEU A N 1
ATOM 3451 C CA . LEU A 1 428 ? -6.48 17.844 2.418 1 98.06 428 LEU A CA 1
ATOM 3452 C C . LEU A 1 428 ? -7.77 17.969 3.221 1 98.06 428 LEU A C 1
ATOM 3454 O O . LEU A 1 428 ? -7.727 18.156 4.441 1 98.06 428 LEU A O 1
ATOM 3458 N N . LEU A 1 429 ? -8.922 17.781 2.58 1 98.44 429 LEU A N 1
ATOM 3459 C CA . LEU A 1 429 ? -10.219 18 3.209 1 98.44 429 LEU A CA 1
ATOM 3460 C C . LEU A 1 429 ? -10.594 16.812 4.098 1 98.44 429 LEU A C 1
ATOM 3462 O O . LEU A 1 429 ? -11.148 17 5.184 1 98.44 429 LEU A O 1
ATOM 3466 N N . LEU A 1 430 ? -10.297 15.625 3.598 1 98.25 430 LEU A N 1
ATOM 3467 C CA . LEU A 1 430 ? -10.828 14.43 4.246 1 98.25 430 LEU A CA 1
ATOM 3468 C C . LEU A 1 430 ? -9.703 13.625 4.898 1 98.25 430 LEU A C 1
ATOM 3470 O O . LEU A 1 430 ? -9.953 12.57 5.48 1 98.25 430 LEU A O 1
ATOM 3474 N N . GLY A 1 431 ? -8.531 14.055 4.809 1 97.44 431 GLY A N 1
ATOM 3475 C CA . GLY A 1 431 ? -7.383 13.438 5.449 1 97.44 431 GLY A CA 1
ATOM 3476 C C . GLY A 1 431 ? -6.707 14.344 6.457 1 97.44 431 GLY A C 1
ATOM 3477 O O . GLY A 1 431 ? -6.977 14.258 7.656 1 97.44 431 GLY A O 1
ATOM 3478 N N . THR A 1 432 ? -6.027 15.344 5.961 1 97.88 432 THR A N 1
ATOM 3479 C CA . THR A 1 432 ? -5.258 16.234 6.816 1 97.88 432 THR A CA 1
ATOM 3480 C C . THR A 1 432 ? -6.172 16.984 7.777 1 97.88 432 THR A C 1
ATOM 3482 O O . THR A 1 432 ? -5.91 17.047 8.984 1 97.88 432 THR A O 1
ATOM 3485 N N . ALA A 1 433 ? -7.199 17.562 7.242 1 98.38 433 ALA A N 1
ATOM 3486 C CA . ALA A 1 433 ? -8.133 18.312 8.078 1 98.38 433 ALA A CA 1
ATOM 3487 C C . ALA A 1 433 ? -8.781 17.406 9.125 1 98.38 433 ALA A C 1
ATOM 3489 O O . ALA A 1 433 ? -9.008 17.812 10.258 1 98.38 433 ALA A O 1
ATOM 3490 N N . VAL A 1 434 ? -9.078 16.203 8.758 1 98.25 434 VAL A N 1
ATOM 3491 C CA . VAL A 1 434 ? -9.695 15.258 9.68 1 98.25 434 VAL A CA 1
ATOM 3492 C C . VAL A 1 434 ? -8.711 14.898 10.789 1 98.25 434 VAL A C 1
ATOM 3494 O O . VAL A 1 434 ? -9.078 14.867 11.969 1 98.25 434 VAL A O 1
ATOM 3497 N N . VAL A 1 435 ? -7.5 14.664 10.453 1 97.88 435 VAL A N 1
ATOM 3498 C CA . VAL A 1 435 ? -6.484 14.336 11.453 1 97.88 435 VAL A CA 1
ATOM 3499 C C . VAL A 1 435 ? -6.262 15.531 12.375 1 97.88 435 VAL A C 1
ATOM 3501 O O . VAL A 1 435 ? -6.184 15.367 13.594 1 97.88 435 VAL A O 1
ATOM 3504 N N . ASN A 1 436 ? -6.133 16.734 11.781 1 97.94 436 ASN A N 1
ATOM 3505 C CA . ASN A 1 436 ? -6.047 17.938 12.609 1 97.94 436 ASN A CA 1
ATOM 3506 C C . ASN A 1 436 ? -7.23 18.031 13.57 1 97.94 436 ASN A C 1
ATOM 3508 O O . ASN A 1 436 ? -7.051 18.344 14.75 1 97.94 436 ASN A O 1
ATOM 3512 N N . SER A 1 437 ? -8.422 17.75 13.047 1 98.06 437 SER A N 1
ATOM 3513 C CA . SER A 1 437 ? -9.625 17.797 13.867 1 98.06 437 SER A CA 1
ATOM 3514 C C . SER A 1 437 ? -9.562 16.766 14.992 1 98.06 437 SER A C 1
ATOM 3516 O O . SER A 1 437 ? -9.961 17.047 16.125 1 98.06 437 SER A O 1
ATOM 3518 N N . LEU A 1 438 ? -9.148 15.625 14.688 1 97.81 438 LEU A N 1
ATOM 3519 C CA . LEU A 1 438 ? -9.023 14.555 15.672 1 97.81 438 LEU A CA 1
ATOM 3520 C C . LEU A 1 438 ? -8.094 14.961 16.812 1 97.81 438 LEU A C 1
ATOM 3522 O O . LEU A 1 438 ? -8.414 14.781 17.984 1 97.81 438 LEU A O 1
ATOM 3526 N N . LEU A 1 439 ? -6.977 15.531 16.438 1 96.38 439 LEU A N 1
ATOM 3527 C CA . LEU A 1 439 ? -5.98 15.93 17.422 1 96.38 439 LEU A CA 1
ATOM 3528 C C . LEU A 1 439 ? -6.523 17.047 18.328 1 96.38 439 LEU A C 1
ATOM 3530 O O . LEU A 1 439 ? -6.312 17.016 19.547 1 96.38 439 LEU A O 1
ATOM 3534 N N . ILE A 1 440 ? -7.207 17.969 17.734 1 96.69 440 ILE A N 1
ATOM 3535 C CA . ILE A 1 440 ? -7.824 19.047 18.5 1 96.69 440 ILE A CA 1
ATOM 3536 C C . ILE A 1 440 ? -8.898 18.484 19.422 1 96.69 440 ILE A C 1
ATOM 3538 O O . ILE A 1 440 ? -8.977 18.859 20.609 1 96.69 440 ILE A O 1
ATOM 3542 N N . TYR A 1 441 ? -9.711 17.578 18.906 1 97.44 441 TYR A N 1
ATOM 3543 C CA . TYR A 1 441 ? -10.773 16.969 19.688 1 97.44 441 TYR A CA 1
ATOM 3544 C C . TYR A 1 441 ? -10.211 16.266 20.906 1 97.44 441 TYR A C 1
ATOM 3546 O O . TYR A 1 441 ? -10.734 16.406 22.016 1 97.44 441 TYR A O 1
ATOM 3554 N N . LYS A 1 442 ? -9.203 15.531 20.719 1 95.81 442 LYS A N 1
ATOM 3555 C CA . LYS A 1 442 ? -8.57 14.812 21.812 1 95.81 442 LYS A CA 1
ATOM 3556 C C . LYS A 1 442 ? -8.008 15.781 22.859 1 95.81 442 LYS A C 1
ATOM 3558 O O . LYS A 1 442 ? -8.078 15.523 24.062 1 95.81 442 LYS A O 1
ATOM 3563 N N . GLU A 1 443 ? -7.426 16.875 22.391 1 93.38 443 GLU A N 1
ATOM 3564 C CA . GLU A 1 443 ? -6.863 17.875 23.281 1 93.38 443 GLU A CA 1
ATOM 3565 C C . GLU A 1 443 ? -7.961 18.562 24.094 1 93.38 443 GLU A C 1
ATOM 3567 O O . GLU A 1 443 ? -7.785 18.828 25.281 1 93.38 443 GLU A O 1
ATOM 3572 N N . LEU A 1 444 ? -9.039 18.828 23.438 1 94.69 444 LEU A N 1
ATOM 3573 C CA . LEU A 1 444 ? -10.141 19.547 24.078 1 94.69 444 LEU A CA 1
ATOM 3574 C C . LEU A 1 444 ? -10.867 18.641 25.078 1 94.69 444 LEU A C 1
ATOM 3576 O O . LEU A 1 444 ? -11.258 19.078 26.156 1 94.69 444 LEU A O 1
ATOM 3580 N N . THR A 1 445 ? -11.07 17.375 24.75 1 95.31 445 THR A N 1
ATOM 3581 C CA . THR A 1 445 ? -11.977 16.516 25.516 1 95.31 445 THR A CA 1
ATOM 3582 C C . THR A 1 445 ? -11.195 15.531 26.375 1 95.31 445 THR A C 1
ATOM 3584 O O . THR A 1 445 ? -11.727 14.984 27.328 1 95.31 445 THR A O 1
ATOM 3587 N N . GLY A 1 446 ? -10 15.195 25.969 1 93.44 446 GLY A N 1
ATOM 3588 C CA . GLY A 1 446 ? -9.25 14.148 26.625 1 93.44 446 GLY A CA 1
ATOM 3589 C C . GLY A 1 446 ? -9.688 12.75 26.219 1 93.44 446 GLY A C 1
ATOM 3590 O O . GLY A 1 446 ? -9.172 11.758 26.734 1 93.44 446 GLY A O 1
ATOM 3591 N N . ASN A 1 447 ? -10.609 12.703 25.234 1 92.69 447 ASN A N 1
ATOM 3592 C CA . ASN A 1 447 ? -11.148 11.43 24.766 1 92.69 447 ASN A CA 1
ATOM 3593 C C . ASN A 1 447 ? -10.172 10.711 23.844 1 92.69 447 ASN A C 1
ATOM 3595 O O . ASN A 1 447 ? -9.602 11.328 22.938 1 92.69 447 ASN A O 1
ATOM 3599 N N . LYS A 1 448 ? -9.992 9.43 24.078 1 92.19 448 LYS A N 1
ATOM 3600 C CA . LYS A 1 448 ? -9.086 8.633 23.25 1 92.19 448 LYS A CA 1
ATOM 3601 C C . LYS A 1 448 ? -9.852 7.898 22.156 1 92.19 448 LYS A C 1
ATOM 3603 O O . LYS A 1 448 ? -9.648 6.703 21.938 1 92.19 448 LYS A O 1
ATOM 3608 N N . ILE A 1 449 ? -10.555 8.641 21.359 1 94.19 449 ILE A N 1
ATOM 3609 C CA . ILE A 1 449 ? -11.391 8.078 20.312 1 94.19 449 ILE A CA 1
ATOM 3610 C C . ILE A 1 449 ? -10.516 7.535 19.188 1 94.19 449 ILE A C 1
ATOM 3612 O O . ILE A 1 449 ? -9.5 8.148 18.828 1 94.19 449 ILE A O 1
ATOM 3616 N N . GLN A 1 450 ? -10.906 6.379 18.625 1 93.62 450 GLN A N 1
ATOM 3617 C CA . GLN A 1 450 ? -10.219 5.84 17.453 1 93.62 450 GLN A CA 1
ATOM 3618 C C . GLN A 1 450 ? -10.625 6.578 16.188 1 93.62 450 GLN A C 1
ATOM 3620 O O . GLN A 1 450 ? -11.758 7.055 16.078 1 93.62 450 GLN A O 1
ATOM 3625 N N . ILE A 1 451 ? -9.695 6.66 15.305 1 94.81 451 ILE A N 1
ATOM 3626 C CA . ILE A 1 451 ? -9.906 7.445 14.094 1 94.81 451 ILE A CA 1
ATOM 3627 C C . ILE A 1 451 ? -11.094 6.891 13.312 1 94.81 451 ILE A C 1
ATOM 3629 O O . ILE A 1 451 ? -11.852 7.648 12.703 1 94.81 451 ILE A O 1
ATOM 3633 N N . SER A 1 452 ? -11.281 5.535 13.281 1 93.62 452 SER A N 1
ATOM 3634 C CA . SER A 1 452 ? -12.414 4.949 12.586 1 93.62 452 SER A CA 1
ATOM 3635 C C . SER A 1 452 ? -13.742 5.453 13.156 1 93.62 452 SER A C 1
ATOM 3637 O O . SER A 1 452 ? -14.625 5.879 12.406 1 93.62 452 SER A O 1
ATOM 3639 N N . ASN A 1 453 ? -13.844 5.461 14.453 1 94.69 453 ASN A N 1
ATOM 3640 C CA . ASN A 1 453 ? -15.047 5.957 15.117 1 94.69 453 ASN A CA 1
ATOM 3641 C C . ASN A 1 453 ? -15.211 7.461 14.93 1 94.69 453 ASN A C 1
ATOM 3643 O O . ASN A 1 453 ? -16.328 7.957 14.781 1 94.69 453 ASN A O 1
ATOM 3647 N N . PHE A 1 454 ? -14.117 8.164 15.062 1 97.19 454 PHE A N 1
ATOM 3648 C CA . PHE A 1 454 ? -14.141 9.609 14.852 1 97.19 454 PHE A CA 1
ATOM 3649 C C . PHE A 1 454 ? -14.711 9.945 13.477 1 97.19 454 PHE A C 1
ATOM 3651 O O . PHE A 1 454 ? -15.602 10.789 13.359 1 97.19 454 PHE A O 1
ATOM 3658 N N . ARG A 1 455 ? -14.203 9.258 12.422 1 96.94 455 ARG A N 1
ATOM 3659 C CA . ARG A 1 455 ? -14.695 9.453 11.062 1 96.94 455 ARG A CA 1
ATOM 3660 C C . ARG A 1 455 ? -16.172 9.086 10.953 1 96.94 455 ARG A C 1
ATOM 3662 O O . ARG A 1 455 ? -16.938 9.773 10.273 1 96.94 455 ARG A O 1
ATOM 3669 N N . GLN A 1 456 ? -16.562 8.016 11.602 1 95.38 456 GLN A N 1
ATOM 3670 C CA . GLN A 1 456 ? -17.953 7.59 11.57 1 95.38 456 GLN A CA 1
ATOM 3671 C C . GLN A 1 456 ? -18.875 8.68 12.117 1 95.38 456 GLN A C 1
ATOM 3673 O O . GLN A 1 456 ? -19.906 8.984 11.523 1 95.38 456 GLN A O 1
ATOM 3678 N N . GLN A 1 457 ? -18.484 9.258 13.18 1 96.75 457 GLN A N 1
ATOM 3679 C CA . GLN A 1 457 ? -19.297 10.305 13.797 1 96.75 457 GLN A CA 1
ATOM 3680 C C . GLN A 1 457 ? -19.391 11.539 12.906 1 96.75 457 GLN A C 1
ATOM 3682 O O . GLN A 1 457 ? -20.438 12.164 12.805 1 96.75 457 GLN A O 1
ATOM 3687 N N . ILE A 1 458 ? -18.266 11.859 12.281 1 97.81 458 ILE A N 1
ATOM 3688 C CA . ILE A 1 458 ? -18.281 12.992 11.359 1 97.81 458 ILE A CA 1
ATOM 3689 C C . ILE A 1 458 ? -19.203 12.703 10.188 1 97.81 458 ILE A C 1
ATOM 3691 O O . ILE A 1 458 ? -20.031 13.539 9.812 1 97.81 458 ILE A O 1
ATOM 3695 N N . ILE A 1 459 ? -19.078 11.5 9.625 1 97.12 459 ILE A N 1
ATOM 3696 C CA . ILE A 1 459 ? -19.875 11.109 8.469 1 97.12 459 ILE A CA 1
ATOM 3697 C C . ILE A 1 459 ? -21.359 11.18 8.828 1 97.12 459 ILE A C 1
ATOM 3699 O O . ILE A 1 459 ? -22.172 11.727 8.062 1 97.12 459 ILE A O 1
ATOM 3703 N N . GLU A 1 460 ? -21.734 10.68 9.961 1 95.19 460 GLU A N 1
ATOM 3704 C CA . GLU A 1 460 ? -23.125 10.664 10.406 1 95.19 460 GLU A CA 1
ATOM 3705 C C . GLU A 1 460 ? -23.719 12.07 10.43 1 95.19 460 GLU A C 1
ATOM 3707 O O . GLU A 1 460 ? -24.859 12.281 10.031 1 95.19 460 GLU A O 1
ATOM 3712 N N . GLU A 1 461 ? -22.922 12.961 10.836 1 95.94 461 GLU A N 1
ATOM 3713 C CA . GLU A 1 461 ? -23.391 14.336 10.953 1 95.94 461 GLU A CA 1
ATOM 3714 C C . GLU A 1 461 ? -23.406 15.039 9.594 1 95.94 461 GLU A C 1
ATOM 3716 O O . GLU A 1 461 ? -24.281 15.867 9.32 1 95.94 461 GLU A O 1
ATOM 3721 N N . LEU A 1 462 ? -22.422 14.75 8.758 1 96.38 462 LEU A N 1
ATOM 3722 C CA . LEU A 1 462 ? -22.344 15.375 7.445 1 96.38 462 LEU A CA 1
ATOM 3723 C C . LEU A 1 462 ? -23.531 14.977 6.582 1 96.38 462 LEU A C 1
ATOM 3725 O O . LEU A 1 462 ? -24.047 15.789 5.801 1 96.38 462 LEU A O 1
ATOM 3729 N N . VAL A 1 463 ? -23.969 13.734 6.715 1 94.31 463 VAL A N 1
ATOM 3730 C CA . VAL A 1 463 ? -24.969 13.219 5.789 1 94.31 463 VAL A CA 1
ATOM 3731 C C . VAL A 1 463 ? -26.375 13.469 6.352 1 94.31 463 VAL A C 1
ATOM 3733 O O . VAL A 1 463 ? -27.375 13.266 5.656 1 94.31 463 VAL A O 1
ATOM 3736 N N . LYS A 1 464 ? -26.453 13.875 7.609 1 85.38 464 LYS A N 1
ATOM 3737 C CA . LYS A 1 464 ? -27.75 14.148 8.234 1 85.38 464 LYS A CA 1
ATOM 3738 C C . LYS A 1 464 ? -28.5 15.242 7.48 1 85.38 464 LYS A C 1
ATOM 3740 O O . LYS A 1 464 ? -27.906 16.234 7.066 1 85.38 464 LYS A O 1
ATOM 3745 N N . SER A 1 465 ? -29.469 14.742 6.695 1 64.25 465 SER A N 1
ATOM 3746 C CA . SER A 1 465 ? -30.297 15.711 6 1 64.25 465 SER A CA 1
ATOM 3747 C C . SER A 1 465 ? -31.047 16.609 6.984 1 64.25 465 SER A C 1
ATOM 3749 O O . SER A 1 465 ? -31.375 16.172 8.094 1 64.25 465 SER A O 1
ATOM 3751 N N . GLN A 1 466 ? -30.719 17.875 7.113 1 49.47 466 GLN A N 1
ATOM 3752 C CA . GLN A 1 466 ? -31.719 18.688 7.797 1 49.47 466 GLN A CA 1
ATOM 3753 C C . GLN A 1 466 ? -33.125 18.125 7.578 1 49.47 466 GLN A C 1
ATOM 3755 O O . GLN A 1 466 ? -33.375 17.422 6.594 1 49.47 466 GLN A O 1
ATOM 3760 N N . ASP A 1 467 ? -33.938 18.203 8.508 1 40.28 467 ASP A N 1
ATOM 3761 C CA . ASP A 1 467 ? -35.344 17.828 8.469 1 40.28 467 ASP A CA 1
ATOM 3762 C C . ASP A 1 467 ? -35.938 17.984 7.066 1 40.28 467 ASP A C 1
ATOM 3764 O O . ASP A 1 467 ? -36.75 18.875 6.812 1 40.28 467 ASP A O 1
ATOM 3768 N N . PHE A 1 468 ? -35.031 18.234 6.07 1 36.31 468 PHE A N 1
ATOM 3769 C CA . PHE A 1 468 ? -35.969 18.391 4.961 1 36.31 468 PHE A CA 1
ATOM 3770 C C . PHE A 1 468 ? -36.781 17.125 4.758 1 36.31 468 PHE A C 1
ATOM 3772 O O . PHE A 1 468 ? -36.312 16.016 5.059 1 36.31 468 PHE A O 1
ATOM 3779 N N . ASN A 1 469 ? -38 17.219 4.762 1 33.34 469 ASN A N 1
ATOM 3780 C CA . ASN A 1 469 ? -39 16.312 4.219 1 33.34 469 ASN A CA 1
ATOM 3781 C C . ASN A 1 469 ? -38.469 15.523 3.027 1 33.34 469 ASN A C 1
ATOM 3783 O O . ASN A 1 469 ? -38.5 16.016 1.896 1 33.34 469 ASN A O 1
ATOM 3787 N N . LEU A 1 470 ? -37.25 15.258 3.088 1 35.62 470 LEU A N 1
ATOM 3788 C CA . LEU A 1 470 ? -36.844 14.469 1.923 1 35.62 470 LEU A CA 1
ATOM 3789 C C . LEU A 1 470 ? -37.969 13.531 1.509 1 35.62 470 LEU A C 1
ATOM 3791 O O . LEU A 1 470 ? -38.438 12.703 2.307 1 35.62 470 LEU A O 1
ATOM 3795 N N . VAL A 1 471 ? -38.719 14.07 0.763 1 31.14 471 VAL A N 1
ATOM 3796 C CA . VAL A 1 471 ? -39.688 13.305 -0.002 1 31.14 471 VAL A CA 1
ATOM 3797 C C . VAL A 1 471 ? -39.062 12.031 -0.542 1 31.14 471 VAL A C 1
ATOM 3799 O O . VAL A 1 471 ? -38.094 12.094 -1.312 1 31.14 471 VAL A O 1
ATOM 3802 N N . SER A 1 472 ? -38.594 11.125 0.268 1 32.41 472 SER A N 1
ATOM 3803 C CA . SER A 1 472 ? -38.25 9.82 -0.285 1 32.41 472 SER A CA 1
ATOM 3804 C C . SER A 1 472 ? -38.812 9.648 -1.689 1 32.41 472 SER A C 1
ATOM 3806 O O . SER A 1 472 ? -39.938 10.031 -1.955 1 32.41 472 SER A O 1
ATOM 3808 N N . PRO A 1 473 ? -38.031 9.898 -2.604 1 30.92 473 PRO A N 1
ATOM 3809 C CA . PRO A 1 473 ? -38.938 9.422 -3.654 1 30.92 473 PRO A CA 1
ATOM 3810 C C . PRO A 1 473 ? -39.844 8.273 -3.191 1 30.92 473 PRO A C 1
ATOM 3812 O O . PRO A 1 473 ? -39.469 7.559 -2.244 1 30.92 473 PRO A O 1
ATOM 3815 N N . SER A 1 474 ? -41.094 8.367 -3.27 1 31.75 474 SER A N 1
ATOM 3816 C CA . SER A 1 474 ? -42.156 7.398 -2.986 1 31.75 474 SER A CA 1
ATOM 3817 C C . SER A 1 474 ? -41.656 5.969 -3.189 1 31.75 474 SER A C 1
ATOM 3819 O O . SER A 1 474 ? -41.5 5.512 -4.324 1 31.75 474 SER A O 1
ATOM 3821 N N . SER A 1 475 ? -40.375 5.797 -2.852 1 36.62 475 SER A N 1
ATOM 3822 C CA . SER A 1 475 ? -40.406 4.34 -2.783 1 36.62 475 SER A CA 1
ATOM 3823 C C . SER A 1 475 ? -41.625 3.84 -2.021 1 36.62 475 SER A C 1
ATOM 3825 O O . SER A 1 475 ? -41.844 4.223 -0.869 1 36.62 475 SER A O 1
ATOM 3827 N N . ARG A 1 476 ? -42.625 3.742 -2.621 1 38.44 476 ARG A N 1
ATOM 3828 C CA . ARG A 1 476 ? -43.969 3.438 -2.182 1 38.44 476 ARG A CA 1
ATOM 3829 C C . ARG A 1 476 ? -43.969 2.418 -1.047 1 38.44 476 ARG A C 1
ATOM 3831 O O . ARG A 1 476 ? -43.656 1.244 -1.264 1 38.44 476 ARG A O 1
ATOM 3838 N N . LYS A 1 477 ? -43.281 2.672 0.009 1 46.41 477 LYS A N 1
ATOM 3839 C CA . LYS A 1 477 ? -43.656 1.745 1.066 1 46.41 477 LYS A CA 1
ATOM 3840 C C . LYS A 1 477 ? -45.156 1.415 0.981 1 46.41 477 LYS A C 1
ATOM 3842 O O . LYS A 1 477 ? -46 2.311 1.047 1 46.41 477 LYS A O 1
ATOM 3847 N N . HIS A 1 478 ? -45.25 0.314 0.384 1 55.41 478 HIS A N 1
ATOM 3848 C CA . HIS A 1 478 ? -46.625 -0.113 0.219 1 55.41 478 HIS A CA 1
ATOM 3849 C C . HIS A 1 478 ? -47.312 -0.306 1.568 1 55.41 478 HIS A C 1
ATOM 3851 O O . HIS A 1 478 ? -46.75 -0.937 2.467 1 55.41 478 HIS A O 1
ATOM 3857 N N . LYS A 1 479 ? -48.094 0.502 1.989 1 62.38 479 LYS A N 1
ATOM 3858 C CA . LYS A 1 479 ? -48.906 0.361 3.176 1 62.38 479 LYS A CA 1
ATOM 3859 C C . LYS A 1 479 ? -50.281 -0.221 2.818 1 62.38 479 LYS A C 1
ATOM 3861 O O . LYS A 1 479 ? -50.938 0.235 1.873 1 62.38 479 LYS A O 1
ATOM 3866 N N . LEU A 1 480 ? -50.5 -1.264 3.48 1 68.88 480 LEU A N 1
ATOM 3867 C CA . LEU A 1 480 ? -51.844 -1.856 3.332 1 68.88 480 LEU A CA 1
ATOM 3868 C C . LEU A 1 480 ? -52.844 -1.119 4.188 1 68.88 480 LEU A C 1
ATOM 3870 O O . LEU A 1 480 ? -52.688 -1.021 5.406 1 68.88 480 LEU A O 1
ATOM 3874 N N . ILE A 1 481 ? -53.719 -0.414 3.6 1 76.5 481 ILE A N 1
ATOM 3875 C CA . ILE A 1 481 ? -54.75 0.346 4.293 1 76.5 481 ILE A CA 1
ATOM 3876 C C . ILE A 1 481 ? -56.125 -0.236 3.967 1 76.5 481 ILE A C 1
ATOM 3878 O O . ILE A 1 481 ? -56.344 -0.743 2.863 1 76.5 481 ILE A O 1
ATOM 3882 N N . GLU A 1 482 ? -56.938 -0.237 4.969 1 77.38 482 GLU A N 1
ATOM 3883 C CA . GLU A 1 482 ? -58.344 -0.653 4.754 1 77.38 482 GLU A CA 1
ATOM 3884 C C . GLU A 1 482 ? -59.156 0.464 4.113 1 77.38 482 GLU A C 1
ATOM 3886 O O . GLU A 1 482 ? -59.031 1.629 4.5 1 77.38 482 GLU A O 1
ATOM 3891 N N . THR A 1 483 ? -59.75 0.138 3.137 1 77.75 483 THR A N 1
ATOM 3892 C CA . THR A 1 483 ? -60.562 1.138 2.457 1 77.75 483 THR A CA 1
ATOM 3893 C C . THR A 1 483 ? -61.688 1.617 3.357 1 77.75 483 THR A C 1
ATOM 3895 O O . THR A 1 483 ? -62.312 0.821 4.074 1 77.75 483 THR A O 1
ATOM 3898 N N . ASP A 1 484 ? -62 2.891 3.393 1 73.81 484 ASP A N 1
ATOM 3899 C CA . ASP A 1 484 ? -63.156 3.457 4.062 1 73.81 484 ASP A CA 1
ATOM 3900 C C . ASP A 1 484 ? -64.312 3.625 3.086 1 73.81 484 ASP A C 1
ATOM 3902 O O . ASP A 1 484 ? -65.375 4.176 3.445 1 73.81 484 ASP A O 1
ATOM 3906 N N . GLU A 1 485 ? -64.125 3.168 1.914 1 74.81 485 GLU A N 1
ATOM 3907 C CA . GLU A 1 485 ? -65.188 3.309 0.936 1 74.81 485 GLU A CA 1
ATOM 3908 C C . GLU A 1 485 ? -66.25 2.268 1.162 1 74.81 485 GLU A C 1
ATOM 3910 O O . GLU A 1 485 ? -66 1.078 1.312 1 74.81 485 GLU A O 1
ATOM 3915 N N . LYS A 1 486 ? -67.438 2.732 1.465 1 70.06 486 LYS A N 1
ATOM 3916 C CA . LYS A 1 486 ? -68.625 1.868 1.678 1 70.06 486 LYS A CA 1
ATOM 3917 C C . LYS A 1 486 ? -69.312 1.509 0.354 1 70.06 486 LYS A C 1
ATOM 3919 O O . LYS A 1 486 ? -69.25 2.275 -0.609 1 70.06 486 LYS A O 1
ATOM 3924 N N . LEU A 1 487 ? -69.562 0.082 0.336 1 65.38 487 LEU A N 1
ATOM 3925 C CA . LEU A 1 487 ? -70.375 -0.367 -0.794 1 65.38 487 LEU A CA 1
ATOM 3926 C C . LEU A 1 487 ? -71.812 0.143 -0.676 1 65.38 487 LEU A C 1
ATOM 3928 O O . LEU A 1 487 ? -72.562 -0.281 0.212 1 65.38 487 LEU A O 1
ATOM 3932 N N . GLY A 1 488 ? -72.375 1.099 -1.411 1 64.44 488 GLY A N 1
ATOM 3933 C CA . GLY A 1 488 ? -73.75 1.651 -1.375 1 64.44 488 GLY A CA 1
ATOM 3934 C C . GLY A 1 488 ? -74.062 2.25 -0.03 1 64.44 488 GLY A C 1
ATOM 3935 O O . GLY A 1 488 ? -73.25 2.732 0.697 1 64.44 488 GLY A O 1
ATOM 3936 N N . GLN A 1 489 ? -75.5 2.291 0.285 1 64.25 489 GLN A N 1
ATOM 3937 C CA . GLN A 1 489 ? -76.125 2.855 1.49 1 64.25 489 GLN A CA 1
ATOM 3938 C C . GLN A 1 489 ? -75.75 2.01 2.717 1 64.25 489 GLN A C 1
ATOM 3940 O O . GLN A 1 489 ? -76.062 2.408 3.848 1 64.25 489 GLN A O 1
ATOM 3945 N N . GLY A 1 490 ? -75.125 0.793 2.654 1 61.16 490 GLY A N 1
ATOM 3946 C CA . GLY A 1 490 ? -74.938 -0.041 3.828 1 61.16 490 GLY A CA 1
ATOM 3947 C C . GLY A 1 490 ? -73.5 0.083 4.41 1 61.16 490 GLY A C 1
ATOM 3948 O O . GLY A 1 490 ? -72.688 0.8 3.869 1 61.16 490 GLY A O 1
ATOM 3949 N N . ASN A 1 491 ? -73.312 -0.33 5.719 1 66.12 491 ASN A N 1
ATOM 3950 C CA . ASN A 1 491 ? -72.062 -0.242 6.547 1 66.12 491 ASN A CA 1
ATOM 3951 C C . ASN A 1 491 ? -71 -1.188 6.059 1 66.12 491 ASN A C 1
ATOM 3953 O O . ASN A 1 491 ? -70 -1.42 6.758 1 66.12 491 ASN A O 1
ATOM 3957 N N . LYS A 1 492 ? -71.125 -1.746 4.75 1 72.75 492 LYS A N 1
ATOM 3958 C CA . LYS A 1 492 ? -70.125 -2.688 4.324 1 72.75 492 LYS A CA 1
ATOM 3959 C C . LYS A 1 492 ? -69.062 -1.997 3.467 1 72.75 492 LYS A C 1
ATOM 3961 O O . LYS A 1 492 ? -69.375 -1.224 2.564 1 72.75 492 LYS A O 1
ATOM 3966 N N . LYS A 1 493 ? -67.812 -2.203 3.797 1 77.19 493 LYS A N 1
ATOM 3967 C CA . LYS A 1 493 ? -66.688 -1.601 3.107 1 77.19 493 LYS A CA 1
ATOM 3968 C C . LYS A 1 493 ? -66.5 -2.229 1.731 1 77.19 493 LYS A C 1
ATOM 3970 O O . LYS A 1 493 ? -66.812 -3.41 1.534 1 77.19 493 LYS A O 1
ATOM 3975 N N . LYS A 1 494 ? -66.25 -1.413 0.792 1 79.31 494 LYS A N 1
ATOM 3976 C CA . LYS A 1 494 ? -66 -1.869 -0.573 1 79.31 494 LYS A CA 1
ATOM 3977 C C . LYS A 1 494 ? -64.812 -2.834 -0.626 1 79.31 494 LYS A C 1
ATOM 3979 O O . LYS A 1 494 ? -63.75 -2.531 -0.111 1 79.31 494 LYS A O 1
ATOM 3984 N N . ARG A 1 495 ? -65.125 -4.027 -1.066 1 81.62 495 ARG A N 1
ATOM 3985 C CA . ARG A 1 495 ? -64.125 -5.055 -1.176 1 81.62 495 ARG A CA 1
ATOM 3986 C C . ARG A 1 495 ? -63.625 -5.188 -2.615 1 81.62 495 ARG A C 1
ATOM 3988 O O . ARG A 1 495 ? -64.438 -5.027 -3.557 1 81.62 495 ARG A O 1
ATOM 3995 N N . ARG A 1 496 ? -62.312 -5.27 -2.822 1 84.56 496 ARG A N 1
ATOM 3996 C CA . ARG A 1 496 ? -61.656 -5.477 -4.113 1 84.56 496 ARG A CA 1
ATOM 3997 C C . ARG A 1 496 ? -60.875 -6.781 -4.129 1 84.56 496 ARG A C 1
ATOM 3999 O O . ARG A 1 496 ? -60.5 -7.309 -3.074 1 84.56 496 ARG A O 1
ATOM 4006 N N . ARG A 1 497 ? -60.75 -7.348 -5.312 1 84.19 497 ARG A N 1
ATOM 4007 C CA . ARG A 1 497 ? -60 -8.578 -5.457 1 84.19 497 ARG A CA 1
ATOM 4008 C C . ARG A 1 497 ? -58.5 -8.328 -5.246 1 84.19 497 ARG A C 1
ATOM 4010 O O . ARG A 1 497 ? -57.969 -7.309 -5.699 1 84.19 497 ARG A O 1
ATOM 4017 N N . CYS A 1 498 ? -57.875 -9.18 -4.48 1 85.31 498 CYS A N 1
ATOM 4018 C CA . CYS A 1 498 ? -56.406 -9.141 -4.328 1 85.31 498 CYS A CA 1
ATOM 4019 C C . CYS A 1 498 ? -55.719 -9.359 -5.668 1 85.31 498 CYS A C 1
ATOM 4021 O O . CYS A 1 498 ? -55.969 -10.367 -6.336 1 85.31 498 CYS A O 1
ATOM 4023 N N . VAL A 1 499 ? -54.875 -8.562 -6.051 1 85.44 499 VAL A N 1
ATOM 4024 C CA . VAL A 1 499 ? -54.281 -8.57 -7.383 1 85.44 499 VAL A CA 1
ATOM 4025 C C . VAL A 1 499 ? -53.375 -9.805 -7.543 1 85.44 499 VAL A C 1
ATOM 4027 O O . VAL A 1 499 ? -53.406 -10.453 -8.586 1 85.44 499 VAL A O 1
ATOM 4030 N N . LYS A 1 500 ? -52.75 -10.242 -6.551 1 82.88 500 LYS A N 1
ATOM 4031 C CA . LYS A 1 500 ? -51.812 -11.359 -6.656 1 82.88 500 LYS A CA 1
ATOM 4032 C C . LYS A 1 500 ? -52.562 -12.695 -6.605 1 82.88 500 LYS A C 1
ATOM 4034 O O . LYS A 1 500 ? -52.219 -13.617 -7.348 1 82.88 500 LYS A O 1
ATOM 4039 N N . CYS A 1 501 ? -53.469 -12.781 -5.688 1 81 501 CYS A N 1
ATOM 4040 C CA . CYS A 1 501 ? -54.312 -13.984 -5.664 1 81 501 CYS A CA 1
ATOM 4041 C C . CYS A 1 501 ? -55.031 -14.172 -6.992 1 81 501 CYS A C 1
ATOM 4043 O O . CYS A 1 501 ? -55.156 -15.297 -7.48 1 81 501 CYS A O 1
ATOM 4045 N N . TYR A 1 502 ? -55.469 -13.07 -7.527 1 85.12 502 TYR A N 1
ATOM 4046 C CA . TYR A 1 502 ? -56.125 -13.125 -8.82 1 85.12 502 TYR A CA 1
ATOM 4047 C C . TYR A 1 502 ? -55.188 -13.617 -9.914 1 85.12 502 TYR A C 1
ATOM 4049 O O . TYR A 1 502 ? -55.562 -14.484 -10.703 1 85.12 502 TYR A O 1
ATOM 4057 N N . GLU A 1 503 ? -54.062 -13.07 -9.977 1 83.25 503 GLU A N 1
ATOM 4058 C CA . GLU A 1 503 ? -53.062 -13.469 -10.969 1 83.25 503 GLU A CA 1
ATOM 4059 C C . GLU A 1 503 ? -52.719 -14.953 -10.844 1 83.25 503 GLU A C 1
ATOM 4061 O O . GLU A 1 503 ? -52.625 -15.648 -11.852 1 83.25 503 GLU A O 1
ATOM 4066 N N . LYS A 1 504 ? -52.562 -15.422 -9.68 1 82.06 504 LYS A N 1
ATOM 4067 C CA . LYS A 1 504 ? -52.281 -16.828 -9.422 1 82.06 504 LYS A CA 1
ATOM 4068 C C . LYS A 1 504 ? -53.438 -17.719 -9.883 1 82.06 504 LYS A C 1
ATOM 4070 O O . LYS A 1 504 ? -53.188 -18.75 -10.523 1 82.06 504 LYS A O 1
ATOM 4075 N N . LEU A 1 505 ? -54.594 -17.266 -9.602 1 81.69 505 LEU A N 1
ATOM 4076 C CA . LEU A 1 505 ? -55.75 -18.062 -9.961 1 81.69 505 LEU A CA 1
ATOM 4077 C C . LEU A 1 505 ? -56 -18.047 -11.469 1 81.69 505 LEU A C 1
ATOM 4079 O O . LEU A 1 505 ? -56.406 -19.047 -12.047 1 81.69 505 LEU A O 1
ATOM 4083 N N . VAL A 1 506 ? -55.719 -16.969 -12.016 1 83 506 VAL A N 1
ATOM 4084 C CA . VAL A 1 506 ? -55.844 -16.906 -13.469 1 83 506 VAL A CA 1
ATOM 4085 C C . VAL A 1 506 ? -54.875 -17.859 -14.125 1 83 506 VAL A C 1
ATOM 4087 O O . VAL A 1 506 ? -55.219 -18.562 -15.078 1 83 506 VAL A O 1
ATOM 4090 N N . SER A 1 507 ? -53.719 -17.875 -13.594 1 80.94 507 SER A N 1
ATOM 4091 C CA . SER A 1 507 ? -52.688 -18.75 -14.148 1 80.94 507 SER A CA 1
ATOM 4092 C C . SER A 1 507 ? -53.031 -20.219 -13.93 1 80.94 507 SER A C 1
ATOM 4094 O O . SER A 1 507 ? -52.75 -21.047 -14.789 1 80.94 507 SER A O 1
ATOM 4096 N N . GLU A 1 508 ? -53.75 -20.547 -12.836 1 78.25 508 GLU A N 1
ATOM 4097 C CA . GLU A 1 508 ? -54 -21.938 -12.477 1 78.25 508 GLU A CA 1
ATOM 4098 C C . GLU A 1 508 ? -55.344 -22.406 -13.047 1 78.25 508 GLU A C 1
ATOM 4100 O O . GLU A 1 508 ? -55.438 -23.531 -13.562 1 78.25 508 GLU A O 1
ATOM 4105 N N . LYS A 1 509 ? -56.438 -21.516 -12.961 1 80.81 509 LYS A N 1
ATOM 4106 C CA . LYS A 1 509 ? -57.781 -22.016 -13.258 1 80.81 509 LYS A CA 1
ATOM 4107 C C . LYS A 1 509 ? -58.469 -21.172 -14.336 1 80.81 509 LYS A C 1
ATOM 4109 O O . LYS A 1 509 ? -59.625 -21.422 -14.695 1 80.81 509 LYS A O 1
ATOM 4114 N N . GLY A 1 510 ? -57.781 -20.203 -14.797 1 77.94 510 GLY A N 1
ATOM 4115 C CA . GLY A 1 510 ? -58.344 -19.391 -15.859 1 77.94 510 GLY A CA 1
ATOM 4116 C C . GLY A 1 510 ? -59.062 -18.156 -15.344 1 77.94 510 GLY A C 1
ATOM 4117 O O . GLY A 1 510 ? -59.406 -18.062 -14.164 1 77.94 510 GLY A O 1
ATOM 4118 N N . ARG A 1 511 ? -59.344 -17.188 -16.25 1 79.12 511 ARG A N 1
ATOM 4119 C CA . ARG A 1 511 ? -59.875 -15.867 -15.922 1 79.12 511 ARG A CA 1
ATOM 4120 C C . ARG A 1 511 ? -61.281 -15.977 -15.375 1 79.12 511 ARG A C 1
ATOM 4122 O O . ARG A 1 511 ? -61.656 -15.289 -14.422 1 79.12 511 ARG A O 1
ATOM 4129 N N . ALA A 1 512 ? -62.125 -16.828 -15.969 1 79.44 512 ALA A N 1
ATOM 4130 C CA . ALA A 1 512 ? -63.562 -16.953 -15.617 1 79.44 512 ALA A CA 1
ATOM 4131 C C . ALA A 1 512 ? -63.719 -17.469 -14.188 1 79.44 512 ALA A C 1
ATOM 4133 O O . ALA A 1 512 ? -64.562 -16.953 -13.43 1 79.44 512 ALA A O 1
ATOM 4134 N N . VAL A 1 513 ? -62.875 -18.328 -13.828 1 79.62 513 VAL A N 1
ATOM 4135 C CA . VAL A 1 513 ? -62.938 -18.922 -12.492 1 79.62 513 VAL A CA 1
ATOM 4136 C C . VAL A 1 513 ? -62.312 -17.953 -11.477 1 79.62 513 VAL A C 1
ATOM 4138 O O . VAL A 1 513 ? -62.812 -17.797 -10.367 1 79.62 513 VAL A O 1
ATOM 4141 N N . ALA A 1 514 ? -61.281 -17.266 -11.852 1 80.19 514 ALA A N 1
ATOM 4142 C CA . ALA A 1 514 ? -60.594 -16.328 -10.969 1 80.19 514 ALA A CA 1
ATOM 4143 C C . ALA A 1 514 ? -61.5 -15.164 -10.578 1 80.19 514 ALA A C 1
ATOM 4145 O O . ALA A 1 514 ? -61.5 -14.719 -9.43 1 80.19 514 ALA A O 1
ATOM 4146 N N . GLN A 1 515 ? -62.281 -14.805 -11.516 1 79.94 515 GLN A N 1
ATOM 4147 C CA . GLN A 1 515 ? -63.188 -13.695 -11.273 1 79.94 515 GLN A CA 1
ATOM 4148 C C . GLN A 1 515 ? -64.25 -14.055 -10.227 1 79.94 515 GLN A C 1
ATOM 4150 O O . GLN A 1 515 ? -64.688 -13.203 -9.461 1 79.94 515 GLN A O 1
ATOM 4155 N N . LYS A 1 516 ? -64.625 -15.359 -10.156 1 79.38 516 LYS A N 1
ATOM 4156 C CA . LYS A 1 516 ? -65.688 -15.797 -9.273 1 79.38 516 LYS A CA 1
ATOM 4157 C C . LYS A 1 516 ? -65.125 -16.266 -7.926 1 79.38 516 LYS A C 1
ATOM 4159 O O . LYS A 1 516 ? -65.812 -16.125 -6.895 1 79.38 516 LYS A O 1
ATOM 4164 N N . THR A 1 517 ? -63.875 -16.719 -7.918 1 79.94 517 THR A N 1
ATOM 4165 C CA . THR A 1 517 ? -63.406 -17.422 -6.73 1 79.94 517 THR A CA 1
ATOM 4166 C C . THR A 1 517 ? -62.312 -16.609 -6.012 1 79.94 517 THR A C 1
ATOM 4168 O O . THR A 1 517 ? -61.938 -16.953 -4.891 1 79.94 517 THR A O 1
ATOM 4171 N N . CYS A 1 518 ? -61.812 -15.555 -6.531 1 82.44 518 CYS A N 1
ATOM 4172 C CA . CYS A 1 518 ? -60.688 -14.828 -5.957 1 82.44 518 CYS A CA 1
ATOM 4173 C C . CYS A 1 518 ? -61.094 -14.156 -4.645 1 82.44 518 CYS A C 1
ATOM 4175 O O . CYS A 1 518 ? -62.188 -13.609 -4.523 1 82.44 518 CYS A O 1
ATOM 4177 N N . LYS A 1 519 ? -60.219 -14.273 -3.697 1 79.62 519 LYS A N 1
ATOM 4178 C CA . LYS A 1 519 ? -60.406 -13.664 -2.387 1 79.62 519 LYS A CA 1
ATOM 4179 C C . LYS A 1 519 ? -60.5 -12.141 -2.5 1 79.62 519 LYS A C 1
ATOM 4181 O O . LYS A 1 519 ? -59.719 -11.516 -3.213 1 79.62 519 LYS A O 1
ATOM 4186 N N . THR A 1 520 ? -61.594 -11.594 -1.957 1 83.81 520 THR A N 1
ATOM 4187 C CA . THR A 1 520 ? -61.75 -10.148 -1.928 1 83.81 520 THR A CA 1
ATOM 4188 C C . THR A 1 520 ? -61.281 -9.578 -0.591 1 83.81 520 THR A C 1
ATOM 4190 O O . THR A 1 520 ? -61.375 -10.25 0.439 1 83.81 520 THR A O 1
ATOM 4193 N N . THR A 1 521 ? -60.594 -8.5 -0.639 1 84.31 521 THR A N 1
ATOM 4194 C CA . THR A 1 521 ? -60.062 -7.871 0.563 1 84.31 521 THR A CA 1
ATOM 4195 C C . THR A 1 521 ? -60.438 -6.387 0.599 1 84.31 521 THR A C 1
ATOM 4197 O O . THR A 1 521 ? -60.719 -5.785 -0.44 1 84.31 521 THR A O 1
ATOM 4200 N N . THR A 1 522 ? -60.531 -5.852 1.863 1 81.75 522 THR A N 1
ATOM 4201 C CA . THR A 1 522 ? -60.781 -4.426 2.059 1 81.75 522 THR A CA 1
ATOM 4202 C C . THR A 1 522 ? -59.469 -3.654 2.156 1 81.75 522 THR A C 1
ATOM 4204 O O . THR A 1 522 ? -59.469 -2.428 2.279 1 81.75 522 THR A O 1
ATOM 4207 N N . LEU A 1 523 ? -58.469 -4.402 1.992 1 84.81 523 LEU A N 1
ATOM 4208 C CA . LEU A 1 523 ? -57.125 -3.816 2.18 1 84.81 523 LEU A CA 1
ATOM 4209 C C . LEU A 1 523 ? -56.5 -3.473 0.839 1 84.81 523 LEU A C 1
ATOM 4211 O O . LEU A 1 523 ? -56.688 -4.191 -0.146 1 84.81 523 LEU A O 1
ATOM 4215 N N . TYR A 1 524 ? -55.906 -2.32 0.74 1 84.69 524 TYR A N 1
ATOM 4216 C CA . TYR A 1 524 ? -55.188 -1.948 -0.469 1 84.69 524 TYR A CA 1
ATOM 4217 C C . TYR A 1 524 ? -53.875 -1.242 -0.127 1 84.69 524 TYR A C 1
ATOM 4219 O O . TYR A 1 524 ? -53.719 -0.711 0.976 1 84.69 524 TYR A O 1
ATOM 4227 N N . CYS A 1 525 ? -52.938 -1.358 -1.037 1 76.31 525 CYS A N 1
ATOM 4228 C CA . CYS A 1 525 ? -51.656 -0.672 -0.873 1 76.31 525 CYS A CA 1
ATOM 4229 C C . CYS A 1 525 ? -51.75 0.771 -1.354 1 76.31 525 CYS A C 1
ATOM 4231 O O . CYS A 1 525 ? -52 1.021 -2.539 1 76.31 525 CYS A O 1
ATOM 4233 N N . ASN A 1 526 ? -51.562 1.728 -0.49 1 74.69 526 ASN A N 1
ATOM 4234 C CA . ASN A 1 526 ? -51.75 3.139 -0.813 1 74.69 526 ASN A CA 1
ATOM 4235 C C . ASN A 1 526 ? -50.5 3.719 -1.498 1 74.69 526 ASN A C 1
ATOM 4237 O O . ASN A 1 526 ? -50.562 4.797 -2.094 1 74.69 526 ASN A O 1
ATOM 4241 N N . SER A 1 527 ? -49.562 2.861 -1.501 1 71.19 527 SER A N 1
ATOM 4242 C CA . SER A 1 527 ? -48.312 3.422 -1.997 1 71.19 527 SER A CA 1
ATOM 4243 C C . SER A 1 527 ? -48.031 2.992 -3.436 1 71.19 527 SER A C 1
ATOM 4245 O O . SER A 1 527 ? -47.25 3.625 -4.141 1 71.19 527 SER A O 1
ATOM 4247 N N . CYS A 1 528 ? -48.594 1.838 -3.785 1 69.19 528 CYS A N 1
ATOM 4248 C CA . CYS A 1 528 ? -48.438 1.373 -5.156 1 69.19 528 CYS A CA 1
ATOM 4249 C C . CYS A 1 528 ? -49.219 2.25 -6.129 1 69.19 528 CYS A C 1
ATOM 4251 O O . CYS A 1 528 ? -50.188 2.875 -5.746 1 69.19 528 CYS A O 1
ATOM 4253 N N . GLU A 1 529 ? -48.719 2.264 -7.352 1 73.5 529 GLU A N 1
ATOM 4254 C CA . GLU A 1 529 ? -49.438 2.953 -8.398 1 73.5 529 GLU A CA 1
ATOM 4255 C C . GLU A 1 529 ? -50.812 2.312 -8.609 1 73.5 529 GLU A C 1
ATOM 4257 O O . GLU A 1 529 ? -50.938 1.086 -8.594 1 73.5 529 GLU A O 1
ATOM 4262 N N . LYS A 1 530 ? -52.062 3.012 -8.523 1 75.25 530 LYS A N 1
ATOM 4263 C CA . LYS A 1 530 ? -53.469 2.633 -8.773 1 75.25 530 LYS A CA 1
ATOM 4264 C C . LYS A 1 530 ? -54.094 2.021 -7.527 1 75.25 530 LYS A C 1
ATOM 4266 O O . LYS A 1 530 ? -55.188 1.456 -7.598 1 75.25 530 LYS A O 1
ATOM 4271 N N . ASN A 1 531 ? -53.25 1.913 -6.43 1 79.38 531 ASN A N 1
ATOM 4272 C CA . ASN A 1 531 ? -53.75 1.444 -5.141 1 79.38 531 ASN A CA 1
ATOM 4273 C C . ASN A 1 531 ? -54.375 0.049 -5.25 1 79.38 531 ASN A C 1
ATOM 4275 O O . ASN A 1 531 ? -55.562 -0.136 -4.992 1 79.38 531 ASN A O 1
ATOM 4279 N N . PRO A 1 532 ? -53.625 -0.924 -5.785 1 83 532 PRO A N 1
ATOM 4280 C CA . PRO A 1 532 ? -54.156 -2.281 -5.926 1 83 532 PRO A CA 1
ATOM 4281 C C . PRO A 1 532 ? -54.5 -2.922 -4.582 1 83 532 PRO A C 1
ATOM 4283 O O . PRO A 1 532 ? -53.875 -2.629 -3.572 1 83 532 PRO A O 1
ATOM 4286 N N . ALA A 1 533 ? -55.594 -3.74 -4.566 1 86.56 533 ALA A N 1
ATOM 4287 C CA . ALA A 1 533 ? -56 -4.484 -3.377 1 86.56 533 ALA A CA 1
ATOM 4288 C C . ALA A 1 533 ? -55.125 -5.711 -3.168 1 86.56 533 ALA A C 1
ATOM 4290 O O . ALA A 1 533 ? -54.781 -6.414 -4.125 1 86.56 533 ALA A O 1
ATOM 4291 N N . PHE A 1 534 ? -54.656 -5.895 -1.933 1 85.56 534 PHE A N 1
ATOM 4292 C CA . PHE A 1 534 ? -53.844 -7.039 -1.533 1 85.56 534 PHE A CA 1
ATOM 4293 C C . PHE A 1 534 ? -54.438 -7.703 -0.289 1 85.56 534 PHE A C 1
ATOM 4295 O O . PHE A 1 534 ? -54.906 -7.023 0.625 1 85.56 534 PHE A O 1
ATOM 4302 N N . CYS A 1 535 ? -54.5 -9.102 -0.362 1 79.94 535 CYS A N 1
ATOM 4303 C CA . CYS A 1 535 ? -54.656 -9.773 0.922 1 79.94 535 CYS A CA 1
ATOM 4304 C C . CYS A 1 535 ? -53.375 -9.703 1.729 1 79.94 535 CYS A C 1
ATOM 4306 O O . CYS A 1 535 ? -52.312 -9.406 1.184 1 79.94 535 CYS A O 1
ATOM 4308 N N . LEU A 1 536 ? -53.5 -9.859 2.99 1 77 536 LEU A N 1
ATOM 4309 C CA . LEU A 1 536 ? -52.375 -9.688 3.906 1 77 536 LEU A CA 1
ATOM 4310 C C . LEU A 1 536 ? -51.188 -10.547 3.475 1 77 536 LEU A C 1
ATOM 4312 O O . LEU A 1 536 ? -50.062 -10.078 3.471 1 77 536 LEU A O 1
ATOM 4316 N N . GLU A 1 537 ? -51.438 -11.758 3.047 1 76.31 537 GLU A N 1
ATOM 4317 C CA . GLU A 1 537 ? -50.375 -12.68 2.664 1 76.31 537 GLU A CA 1
ATOM 4318 C C . GLU A 1 537 ? -49.656 -12.227 1.385 1 76.31 537 GLU A C 1
ATOM 4320 O O . GLU A 1 537 ? -48.438 -12.234 1.302 1 76.31 537 GLU A O 1
ATOM 4325 N N . CYS A 1 538 ? -50.438 -11.82 0.515 1 78.19 538 CYS A N 1
ATOM 4326 C CA . CYS A 1 538 ? -49.906 -11.414 -0.779 1 78.19 538 CYS A CA 1
ATOM 4327 C C . CYS A 1 538 ? -49.125 -10.102 -0.659 1 78.19 538 CYS A C 1
ATOM 4329 O O . CYS A 1 538 ? -48.125 -9.906 -1.341 1 78.19 538 CYS A O 1
ATOM 4331 N N . PHE A 1 539 ? -49.562 -9.211 0.142 1 77.31 539 PHE A N 1
ATOM 4332 C CA . PHE A 1 539 ? -48.875 -7.953 0.359 1 77.31 539 PHE A CA 1
ATOM 4333 C C . PHE A 1 539 ? -47.469 -8.195 0.92 1 77.31 539 PHE A C 1
ATOM 4335 O O . PHE A 1 539 ? -46.5 -7.633 0.43 1 77.31 539 PHE A O 1
ATOM 4342 N N . GLN A 1 540 ? -47.5 -9.094 1.908 1 71.94 540 GLN A N 1
ATOM 4343 C CA . GLN A 1 540 ? -46.219 -9.398 2.562 1 71.94 540 GLN A CA 1
ATOM 4344 C C . GLN A 1 540 ? -45.25 -10.062 1.593 1 71.94 540 GLN A C 1
ATOM 4346 O O . GLN A 1 540 ? -44.062 -9.836 1.664 1 71.94 540 GLN A O 1
ATOM 4351 N N . ALA A 1 541 ? -45.781 -10.773 0.698 1 72.19 541 ALA A N 1
ATOM 4352 C CA . ALA A 1 541 ? -44.969 -11.508 -0.266 1 72.19 541 ALA A CA 1
ATOM 4353 C C . ALA A 1 541 ? -44.469 -10.578 -1.363 1 72.19 541 ALA A C 1
ATOM 4355 O O . ALA A 1 541 ? -43.344 -10.75 -1.851 1 72.19 541 ALA A O 1
ATOM 4356 N N . SER A 1 542 ? -45.312 -9.617 -1.722 1 69.69 542 SER A N 1
ATOM 4357 C CA . SER A 1 542 ? -45.031 -8.789 -2.887 1 69.69 542 SER A CA 1
ATOM 4358 C C . SER A 1 542 ? -44.25 -7.539 -2.496 1 69.69 542 SER A C 1
ATOM 4360 O O . SER A 1 542 ? -43.531 -6.965 -3.32 1 69.69 542 SER A O 1
ATOM 4362 N N . HIS A 1 543 ? -44.594 -7.062 -1.362 1 66.38 543 HIS A N 1
ATOM 4363 C CA . HIS A 1 543 ? -43.938 -5.84 -0.918 1 66.38 543 HIS A CA 1
ATOM 4364 C C . HIS A 1 543 ? -42.906 -6.129 0.168 1 66.38 543 HIS A C 1
ATOM 4366 O O . HIS A 1 543 ? -43.281 -6.609 1.25 1 66.38 543 HIS A O 1
ATOM 4372 N N . LYS A 1 544 ? -41.75 -6.727 -0.205 1 55.78 544 LYS A N 1
ATOM 4373 C CA . LYS A 1 544 ? -40.688 -7.016 0.758 1 55.78 544 LYS A CA 1
ATOM 4374 C C . LYS A 1 544 ? -39.969 -5.738 1.196 1 55.78 544 LYS A C 1
ATOM 4376 O O . LYS A 1 544 ? -39.75 -4.832 0.39 1 55.78 544 LYS A O 1
ATOM 4381 N N . MET B 1 1 ? 0.08 15.312 26.953 1 30.53 1 MET B N 1
ATOM 4382 C CA . MET B 1 1 ? -0.433 14.039 26.469 1 30.53 1 MET B CA 1
ATOM 4383 C C . MET B 1 1 ? 0.646 13.273 25.703 1 30.53 1 MET B C 1
ATOM 4385 O O . MET B 1 1 ? 1.25 13.805 24.766 1 30.53 1 MET B O 1
ATOM 4389 N N . ASP B 1 2 ? 1.231 12.273 26.344 1 34.06 2 ASP B N 1
ATOM 4390 C CA . ASP B 1 2 ? 2.424 11.5 26 1 34.06 2 ASP B CA 1
ATOM 4391 C C . ASP B 1 2 ? 2.227 10.734 24.703 1 34.06 2 ASP B C 1
ATOM 4393 O O . ASP B 1 2 ? 1.133 10.234 24.422 1 34.06 2 ASP B O 1
ATOM 4397 N N . LEU B 1 3 ? 3.094 11.062 23.797 1 37.16 3 LEU B N 1
ATOM 4398 C CA . LEU B 1 3 ? 3.193 10.438 22.484 1 37.16 3 LEU B CA 1
ATOM 4399 C C . LEU B 1 3 ? 2.98 8.93 22.594 1 37.16 3 LEU B C 1
ATOM 4401 O O . LEU B 1 3 ? 2.371 8.328 21.703 1 37.16 3 LEU B O 1
ATOM 4405 N N . ASP B 1 4 ? 3.393 8.344 23.688 1 37.97 4 ASP B N 1
ATOM 4406 C CA . ASP B 1 4 ? 3.277 6.902 23.875 1 37.97 4 ASP B CA 1
ATOM 4407 C C . ASP B 1 4 ? 1.814 6.469 23.906 1 37.97 4 ASP B C 1
ATOM 4409 O O . ASP B 1 4 ? 1.456 5.434 23.344 1 37.97 4 ASP B O 1
ATOM 4413 N N . ASN B 1 5 ? 1.016 7.25 24.469 1 38.19 5 ASN B N 1
ATOM 4414 C CA . ASN B 1 5 ? -0.401 6.922 24.594 1 38.19 5 ASN B CA 1
ATOM 4415 C C . ASN B 1 5 ? -1.117 7.043 23.25 1 38.19 5 ASN B C 1
ATOM 4417 O O . ASN B 1 5 ? -2.109 6.352 23 1 38.19 5 ASN B O 1
ATOM 4421 N N . ILE B 1 6 ? -0.635 7.969 22.484 1 37.81 6 ILE B N 1
ATOM 4422 C CA . ILE B 1 6 ? -1.263 8.156 21.188 1 37.81 6 ILE B CA 1
ATOM 4423 C C . ILE B 1 6 ? -0.938 6.965 20.281 1 37.81 6 ILE B C 1
ATOM 4425 O O . ILE B 1 6 ? -1.824 6.414 19.625 1 37.81 6 ILE B O 1
ATOM 4429 N N . LEU B 1 7 ? 0.223 6.539 20.328 1 39.22 7 LEU B N 1
ATOM 4430 C CA . LEU B 1 7 ? 0.662 5.426 19.484 1 39.22 7 LEU B CA 1
ATOM 4431 C C . LEU B 1 7 ? 0.046 4.117 19.969 1 39.22 7 LEU B C 1
ATOM 4433 O O . LEU B 1 7 ? -0.299 3.256 19.156 1 39.22 7 LEU B O 1
ATOM 4437 N N . GLU B 1 8 ? -0.052 3.994 21.328 1 39.34 8 GLU B N 1
ATOM 4438 C CA . GLU B 1 8 ? -0.726 2.811 21.844 1 39.34 8 GLU B CA 1
ATOM 4439 C C . GLU B 1 8 ? -2.174 2.744 21.375 1 39.34 8 GLU B C 1
ATOM 4441 O O . GLU B 1 8 ? -2.67 1.671 21.016 1 39.34 8 GLU B O 1
ATOM 4446 N N . ALA B 1 9 ? -2.734 3.908 21.328 1 36.44 9 ALA B N 1
ATOM 4447 C CA . ALA B 1 9 ? -4.117 4 20.875 1 36.44 9 ALA B CA 1
ATOM 4448 C C . ALA B 1 9 ? -4.219 3.723 19.375 1 36.44 9 ALA B C 1
ATOM 4450 O O . ALA B 1 9 ? -5.199 3.131 18.906 1 36.44 9 ALA B O 1
ATOM 4451 N N . LEU B 1 10 ? -3.336 4.219 18.656 1 36.22 10 LEU B N 1
ATOM 4452 C CA . LEU B 1 10 ? -3.299 3.932 17.234 1 36.22 10 LEU B CA 1
ATOM 4453 C C . LEU B 1 10 ? -3.092 2.441 16.984 1 36.22 10 LEU B C 1
ATOM 4455 O O . LEU B 1 10 ? -3.662 1.879 16.047 1 36.22 10 LEU B O 1
ATOM 4459 N N . ASP B 1 11 ? -2.223 1.792 17.703 1 35.62 11 ASP B N 1
ATOM 4460 C CA . ASP B 1 11 ? -1.975 0.358 17.594 1 35.62 11 ASP B CA 1
ATOM 4461 C C . ASP B 1 11 ? -3.23 -0.445 17.922 1 35.62 11 ASP B C 1
ATOM 4463 O O . ASP B 1 11 ? -3.451 -1.521 17.359 1 35.62 11 ASP B O 1
ATOM 4467 N N . GLU B 1 12 ? -3.975 0.075 18.891 1 34.78 12 GLU B N 1
ATOM 4468 C CA . GLU B 1 12 ? -5.191 -0.626 19.281 1 34.78 12 GLU B CA 1
ATOM 4469 C C . GLU B 1 12 ? -6.262 -0.536 18.203 1 34.78 12 GLU B C 1
ATOM 4471 O O . GLU B 1 12 ? -7.285 -1.216 18.281 1 34.78 12 GLU B O 1
ATOM 4476 N N . SER B 1 13 ? -6.102 0.418 17.422 1 35 13 SER B N 1
ATOM 4477 C CA . SER B 1 13 ? -7.203 0.535 16.469 1 35 13 SER B CA 1
ATOM 4478 C C . SER B 1 13 ? -7.242 -0.661 15.516 1 35 13 SER B C 1
ATOM 4480 O O . SER B 1 13 ? -8.227 -0.86 14.805 1 35 13 SER B O 1
ATOM 4482 N N . PHE B 1 14 ? -6.039 -1.108 15.109 1 33.72 14 PHE B N 1
ATOM 4483 C CA . PHE B 1 14 ? -6.176 -2.342 14.344 1 33.72 14 PHE B CA 1
ATOM 4484 C C . PHE B 1 14 ? -6.395 -3.531 15.273 1 33.72 14 PHE B C 1
ATOM 4486 O O . PHE B 1 14 ? -5.492 -3.914 16.016 1 33.72 14 PHE B O 1
ATOM 4493 N N . GLU B 1 15 ? -7.473 -3.736 15.758 1 32.28 15 GLU B N 1
ATOM 4494 C CA . GLU B 1 15 ? -7.801 -4.945 16.5 1 32.28 15 GLU B CA 1
ATOM 4495 C C . GLU B 1 15 ? -7.086 -6.164 15.922 1 32.28 15 GLU B C 1
ATOM 4497 O O . GLU B 1 15 ? -7.293 -6.516 14.758 1 32.28 15 GLU B O 1
ATOM 4502 N N . TYR B 1 16 ? -5.883 -6.359 16.312 1 31.59 16 TYR B N 1
ATOM 4503 C CA . TYR B 1 16 ? -5.34 -7.688 16.047 1 31.59 16 TYR B CA 1
ATOM 4504 C C . TYR B 1 16 ? -6.402 -8.758 16.234 1 31.59 16 TYR B C 1
ATOM 4506 O O . TYR B 1 16 ? -7.301 -8.609 17.062 1 31.59 16 TYR B O 1
ATOM 4514 N N . ASP B 1 17 ? -6.656 -9.445 15.266 1 32.06 17 ASP B N 1
ATOM 4515 C CA . ASP B 1 17 ? -7.418 -10.656 15.531 1 32.06 17 ASP B CA 1
ATOM 4516 C C . ASP B 1 17 ? -6.969 -11.312 16.844 1 32.06 17 ASP B C 1
ATOM 4518 O O . ASP B 1 17 ? -5.816 -11.734 16.969 1 32.06 17 ASP B O 1
ATOM 4522 N N . SER B 1 18 ? -7.32 -10.805 18.062 1 30.58 18 SER B N 1
ATOM 4523 C CA . SER B 1 18 ? -7.055 -11.188 19.453 1 30.58 18 SER B CA 1
ATOM 4524 C C . SER B 1 18 ? -7.113 -12.703 19.625 1 30.58 18 SER B C 1
ATOM 4526 O O . SER B 1 18 ? -8.156 -13.25 20 1 30.58 18 SER B O 1
ATOM 4528 N N . GLY B 1 19 ? -6.684 -13.695 18.906 1 27.03 19 GLY B N 1
ATOM 4529 C CA . GLY B 1 19 ? -6.648 -14.891 19.734 1 27.03 19 GLY B CA 1
ATOM 4530 C C . GLY B 1 19 ? -5.938 -14.672 21.047 1 27.03 19 GLY B C 1
ATOM 4531 O O . GLY B 1 19 ? -6.527 -14.148 22 1 27.03 19 GLY B O 1
ATOM 4532 N N . GLY B 1 20 ? -4.656 -15.445 21.422 1 25.75 20 GLY B N 1
ATOM 4533 C CA . GLY B 1 20 ? -4.004 -15.602 22.703 1 25.75 20 GLY B CA 1
ATOM 4534 C C . GLY B 1 20 ? -3.477 -14.297 23.281 1 25.75 20 GLY B C 1
ATOM 4535 O O . GLY B 1 20 ? -3.354 -13.305 22.562 1 25.75 20 GLY B O 1
ATOM 4536 N N . ASP B 1 21 ? -3.342 -14.133 24.766 1 26.67 21 ASP B N 1
ATOM 4537 C CA . ASP B 1 21 ? -2.859 -13.203 25.781 1 26.67 21 ASP B CA 1
ATOM 4538 C C . ASP B 1 21 ? -1.5 -12.625 25.391 1 26.67 21 ASP B C 1
ATOM 4540 O O . ASP B 1 21 ? -0.705 -12.258 26.266 1 26.67 21 ASP B O 1
ATOM 4544 N N . TYR B 1 22 ? -0.958 -12.789 24.312 1 24.12 22 TYR B N 1
ATOM 4545 C CA . TYR B 1 22 ? 0.405 -12.266 24.281 1 24.12 22 TYR B CA 1
ATOM 4546 C C . TYR B 1 22 ? 0.413 -10.75 24.359 1 24.12 22 TYR B C 1
ATOM 4548 O O . TYR B 1 22 ? -0.117 -10.07 23.469 1 24.12 22 TYR B O 1
ATOM 4556 N N . LYS B 1 23 ? 0.355 -10.266 25.656 1 26.92 23 LYS B N 1
ATOM 4557 C CA . LYS B 1 23 ? 0.631 -8.859 25.906 1 26.92 23 LYS B CA 1
ATOM 4558 C C . LYS B 1 23 ? 1.999 -8.461 25.359 1 26.92 23 LYS B C 1
ATOM 4560 O O . LYS B 1 23 ? 3.025 -8.992 25.781 1 26.92 23 LYS B O 1
ATOM 4565 N N . PRO B 1 24 ? 2.139 -7.988 24.188 1 24.78 24 PRO B N 1
ATOM 4566 C CA . PRO B 1 24 ? 3.51 -7.527 23.969 1 24.78 24 PRO B CA 1
ATOM 4567 C C . PRO B 1 24 ? 4.008 -6.59 25.062 1 24.78 24 PRO B C 1
ATOM 4569 O O . PRO B 1 24 ? 3.223 -5.832 25.641 1 24.78 24 PRO B O 1
ATOM 4572 N N . THR B 1 25 ? 4.895 -7.027 25.953 1 23.81 25 THR B N 1
ATOM 4573 C CA . THR B 1 25 ? 5.613 -6.109 26.828 1 23.81 25 THR B CA 1
ATOM 4574 C C . THR B 1 25 ? 5.977 -4.824 26.094 1 23.81 25 THR B C 1
ATOM 4576 O O . THR B 1 25 ? 6.203 -4.844 24.875 1 23.81 25 THR B O 1
ATOM 4579 N N . SER B 1 26 ? 5.609 -3.588 26.703 1 25.05 26 SER B N 1
ATOM 4580 C CA . SER B 1 26 ? 5.777 -2.176 26.375 1 25.05 26 SER B CA 1
ATOM 4581 C C . SER B 1 26 ? 7.133 -1.918 25.734 1 25.05 26 SER B C 1
ATOM 4583 O O . SER B 1 26 ? 7.406 -0.805 25.281 1 25.05 26 SER B O 1
ATOM 4585 N N . SER B 1 27 ? 8.125 -2.787 26.172 1 23.75 27 SER B N 1
ATOM 4586 C CA . SER B 1 27 ? 9.469 -2.281 25.922 1 23.75 27 SER B CA 1
ATOM 4587 C C . SER B 1 27 ? 9.719 -2.082 24.438 1 23.75 27 SER B C 1
ATOM 4589 O O . SER B 1 27 ? 10.641 -1.36 24.047 1 23.75 27 SER B O 1
ATOM 4591 N N . ASP B 1 28 ? 9.156 -2.973 23.688 1 23.8 28 ASP B N 1
ATOM 4592 C CA . ASP B 1 28 ? 9.844 -3.07 22.406 1 23.8 28 ASP B CA 1
ATOM 4593 C C . ASP B 1 28 ? 9.398 -1.954 21.469 1 23.8 28 ASP B C 1
ATOM 4595 O O . ASP B 1 28 ? 9.578 -2.057 20.25 1 23.8 28 ASP B O 1
ATOM 4599 N N . GLN B 1 29 ? 8.539 -1.021 21.984 1 23.78 29 GLN B N 1
ATOM 4600 C CA . GLN B 1 29 ? 8.016 -0.077 21 1 23.78 29 GLN B CA 1
ATOM 4601 C C . GLN B 1 29 ? 9.117 0.826 20.453 1 23.78 29 GLN B C 1
ATOM 4603 O O . GLN B 1 29 ? 8.844 1.78 19.734 1 23.78 29 GLN B O 1
ATOM 4608 N N . SER B 1 30 ? 10.117 0.938 21.281 1 23.98 30 SER B N 1
ATOM 4609 C CA . SER B 1 30 ? 11.023 1.961 20.75 1 23.98 30 SER B CA 1
ATOM 4610 C C . SER B 1 30 ? 11.414 1.668 19.312 1 23.98 30 SER B C 1
ATOM 4612 O O . SER B 1 30 ? 12.273 0.82 19.047 1 23.98 30 SER B O 1
ATOM 4614 N N . SER B 1 31 ? 10.391 1.391 18.531 1 23.03 31 SER B N 1
ATOM 4615 C CA . SER B 1 31 ? 10.852 1.323 17.141 1 23.03 31 SER B CA 1
ATOM 4616 C C . SER B 1 31 ? 11.695 2.541 16.781 1 23.03 31 SER B C 1
ATOM 4618 O O . SER B 1 31 ? 11.172 3.65 16.656 1 23.03 31 SER B O 1
ATOM 4620 N N . ASP B 1 32 ? 12.758 2.771 17.469 1 22.12 32 ASP B N 1
ATOM 4621 C CA . ASP B 1 32 ? 13.844 3.531 16.859 1 22.12 32 ASP B CA 1
ATOM 4622 C C . ASP B 1 32 ? 13.914 3.289 15.352 1 22.12 32 ASP B C 1
ATOM 4624 O O . ASP B 1 32 ? 13.891 2.141 14.898 1 22.12 32 ASP B O 1
ATOM 4628 N N . SER B 1 33 ? 13.203 4.121 14.586 1 24.33 33 SER B N 1
ATOM 4629 C CA . SER B 1 33 ? 13.453 4.293 13.164 1 24.33 33 SER B CA 1
ATOM 4630 C C . SER B 1 33 ? 14.922 4.035 12.828 1 24.33 33 SER B C 1
ATOM 4632 O O . SER B 1 33 ? 15.461 4.625 11.883 1 24.33 33 SER B O 1
ATOM 4634 N N . SER B 1 34 ? 15.656 3.576 13.852 1 21.89 34 SER B N 1
ATOM 4635 C CA . SER B 1 34 ? 17.016 3.201 13.445 1 21.89 34 SER B CA 1
ATOM 4636 C C . SER B 1 34 ? 16.984 2.221 12.281 1 21.89 34 SER B C 1
ATOM 4638 O O . SER B 1 34 ? 16.094 1.37 12.195 1 21.89 34 SER B O 1
ATOM 4640 N N . ASP B 1 35 ? 17.594 2.658 11.148 1 23.52 35 ASP B N 1
ATOM 4641 C CA . ASP B 1 35 ? 18.188 1.937 10.031 1 23.52 35 ASP B CA 1
ATOM 4642 C C . ASP B 1 35 ? 18.703 0.57 10.477 1 23.52 35 ASP B C 1
ATOM 4644 O O . ASP B 1 35 ? 19.844 0.448 10.922 1 23.52 35 ASP B O 1
ATOM 4648 N N . SER B 1 36 ? 18.062 0.011 11.43 1 22.41 36 SER B N 1
ATOM 4649 C CA . SER B 1 36 ? 18.625 -1.28 11.828 1 22.41 36 SER B CA 1
ATOM 4650 C C . SER B 1 36 ? 19.016 -2.107 10.602 1 22.41 36 SER B C 1
ATOM 4652 O O . SER B 1 36 ? 18.312 -2.084 9.586 1 22.41 36 SER B O 1
ATOM 4654 N N . ASP B 1 37 ? 20.219 -2.432 10.688 1 22.75 37 ASP B N 1
ATOM 4655 C CA . ASP B 1 37 ? 21.078 -3.258 9.844 1 22.75 37 ASP B CA 1
ATOM 4656 C C . ASP B 1 37 ? 20.391 -4.59 9.516 1 22.75 37 ASP B C 1
ATOM 4658 O O . ASP B 1 37 ? 20.469 -5.535 10.305 1 22.75 37 ASP B O 1
ATOM 4662 N N . ILE B 1 38 ? 19.125 -4.605 9.438 1 26.42 38 ILE B N 1
ATOM 4663 C CA . ILE B 1 38 ? 18.906 -5.957 8.93 1 26.42 38 ILE B CA 1
ATOM 4664 C C . ILE B 1 38 ? 19.969 -6.281 7.875 1 26.42 38 ILE B C 1
ATOM 4666 O O . ILE B 1 38 ? 20.156 -5.523 6.918 1 26.42 38 ILE B O 1
ATOM 4670 N N . PRO B 1 39 ? 20.922 -6.992 8.422 1 24.77 39 PRO B N 1
ATOM 4671 C CA . PRO B 1 39 ? 21.875 -7.375 7.387 1 24.77 39 PRO B CA 1
ATOM 4672 C C . PRO B 1 39 ? 21.219 -7.672 6.043 1 24.77 39 PRO B C 1
ATOM 4674 O O . PRO B 1 39 ? 20.141 -8.273 6 1 24.77 39 PRO B O 1
ATOM 4677 N N . SER B 1 40 ? 20.922 -6.594 5.293 1 24.98 40 SER B N 1
ATOM 4678 C CA . SER B 1 40 ? 20.828 -7.121 3.936 1 24.98 40 SER B CA 1
ATOM 4679 C C . SER B 1 40 ? 21.609 -8.422 3.785 1 24.98 40 SER B C 1
ATOM 4681 O O . SER B 1 40 ? 22.828 -8.445 3.971 1 24.98 40 SER B O 1
ATOM 4683 N N . VAL B 1 41 ? 21.078 -9.414 4.43 1 25.17 41 VAL B N 1
ATOM 4684 C CA . VAL B 1 41 ? 21.766 -10.617 3.959 1 25.17 41 VAL B CA 1
ATOM 4685 C C . VAL B 1 41 ? 22.109 -10.469 2.475 1 25.17 41 VAL B C 1
ATOM 4687 O O . VAL B 1 41 ? 21.219 -10.547 1.621 1 25.17 41 VAL B O 1
ATOM 4690 N N . ASN B 1 42 ? 22.562 -9.273 2.047 1 24.86 42 ASN B N 1
ATOM 4691 C CA . ASN B 1 42 ? 23.438 -9.672 0.948 1 24.86 42 ASN B CA 1
ATOM 4692 C C . ASN B 1 42 ? 24.281 -10.891 1.319 1 24.86 42 ASN B C 1
ATOM 4694 O O . ASN B 1 42 ? 25.125 -10.812 2.217 1 24.86 42 ASN B O 1
ATOM 4698 N N . ASP B 1 43 ? 23.609 -11.945 1.65 1 26.94 43 ASP B N 1
ATOM 4699 C CA . ASP B 1 43 ? 24.484 -13.117 1.577 1 26.94 43 ASP B CA 1
ATOM 4700 C C . ASP B 1 43 ? 25.688 -12.852 0.676 1 26.94 43 ASP B C 1
ATOM 4702 O O . ASP B 1 43 ? 25.625 -13.086 -0.533 1 26.94 43 ASP B O 1
ATOM 4706 N N . THR B 1 44 ? 26.109 -11.633 0.69 1 28.48 44 THR B N 1
ATOM 4707 C CA . THR B 1 44 ? 27.453 -11.555 0.142 1 28.48 44 THR B CA 1
ATOM 4708 C C . THR B 1 44 ? 28.406 -12.508 0.871 1 28.48 44 THR B C 1
ATOM 4710 O O . THR B 1 44 ? 29.625 -12.398 0.752 1 28.48 44 THR B O 1
ATOM 4713 N N . SER B 1 45 ? 27.859 -13.078 2.006 1 28.02 45 SER B N 1
ATOM 4714 C CA . SER B 1 45 ? 28.938 -13.984 2.367 1 28.02 45 SER B CA 1
ATOM 4715 C C . SER B 1 45 ? 29.312 -14.898 1.202 1 28.02 45 SER B C 1
ATOM 4717 O O . SER B 1 45 ? 28.703 -15.945 1.007 1 28.02 45 SER B O 1
ATOM 4719 N N . GLN B 1 46 ? 29.328 -14.336 0.011 1 27.33 46 GLN B N 1
ATOM 4720 C CA . GLN B 1 46 ? 30.203 -15.164 -0.814 1 27.33 46 GLN B CA 1
ATOM 4721 C C . GLN B 1 46 ? 31.438 -15.617 -0.034 1 27.33 46 GLN B C 1
ATOM 4723 O O . GLN B 1 46 ? 32.25 -14.789 0.359 1 27.33 46 GLN B O 1
ATOM 4728 N N . SER B 1 47 ? 31.25 -16.391 1.056 1 26.16 47 SER B N 1
ATOM 4729 C CA . SER B 1 47 ? 32.5 -17.062 1.411 1 26.16 47 SER B CA 1
ATOM 4730 C C . SER B 1 47 ? 33.438 -17.125 0.217 1 26.16 47 SER B C 1
ATOM 4732 O O . SER B 1 47 ? 33.031 -17.516 -0.881 1 26.16 47 SER B O 1
ATOM 4734 N N . SER B 1 48 ? 34.344 -16.203 0.223 1 28.31 48 SER B N 1
ATOM 4735 C CA . SER B 1 48 ? 35.531 -16.375 -0.597 1 28.31 48 SER B CA 1
ATOM 4736 C C . SER B 1 48 ? 36.062 -17.797 -0.501 1 28.31 48 SER B C 1
ATOM 4738 O O . SER B 1 48 ? 36.812 -18.125 0.41 1 28.31 48 SER B O 1
ATOM 4740 N N . PHE B 1 49 ? 35.25 -18.781 -0.426 1 26.36 49 PHE B N 1
ATOM 4741 C CA . PHE B 1 49 ? 36.031 -19.969 -0.739 1 26.36 49 PHE B CA 1
ATOM 4742 C C . PHE B 1 49 ? 36.938 -19.734 -1.928 1 26.36 49 PHE B C 1
ATOM 4744 O O . PHE B 1 49 ? 36.5 -19.281 -2.986 1 26.36 49 PHE B O 1
ATOM 4751 N N . SER B 1 50 ? 38.156 -19.281 -1.515 1 28.92 50 SER B N 1
ATOM 4752 C CA . SER B 1 50 ? 39.312 -19.484 -2.383 1 28.92 50 SER B CA 1
ATOM 4753 C C . SER B 1 50 ? 39.281 -20.844 -3.053 1 28.92 50 SER B C 1
ATOM 4755 O O . SER B 1 50 ? 39.781 -21.828 -2.498 1 28.92 50 SER B O 1
ATOM 4757 N N . ASN B 1 51 ? 38.156 -21.5 -3.168 1 28.16 51 ASN B N 1
ATOM 4758 C CA . ASN B 1 51 ? 38.469 -22.625 -4.055 1 28.16 51 ASN B CA 1
ATOM 4759 C C . ASN B 1 51 ? 39.375 -22.188 -5.215 1 28.16 51 ASN B C 1
ATOM 4761 O O . ASN B 1 51 ? 39 -21.281 -5.977 1 28.16 51 ASN B O 1
ATOM 4765 N N . THR B 1 52 ? 40.656 -22.234 -4.969 1 31.5 52 THR B N 1
ATOM 4766 C CA . THR B 1 52 ? 41.688 -22.359 -5.98 1 31.5 52 THR B CA 1
ATOM 4767 C C . THR B 1 52 ? 41.156 -23.109 -7.203 1 31.5 52 THR B C 1
ATOM 4769 O O . THR B 1 52 ? 41.469 -24.297 -7.383 1 31.5 52 THR B O 1
ATOM 4772 N N . THR B 1 53 ? 39.844 -23.406 -7.234 1 32.03 53 THR B N 1
ATOM 4773 C CA . THR B 1 53 ? 39.688 -23.969 -8.578 1 32.03 53 THR B CA 1
ATOM 4774 C C . THR B 1 53 ? 40.406 -23.094 -9.602 1 32.03 53 THR B C 1
ATOM 4776 O O . THR B 1 53 ? 40.344 -21.859 -9.516 1 32.03 53 THR B O 1
ATOM 4779 N N . THR B 1 54 ? 41.312 -23.641 -10.203 1 33.75 54 THR B N 1
ATOM 4780 C CA . THR B 1 54 ? 41.969 -23.125 -11.406 1 33.75 54 THR B CA 1
ATOM 4781 C C . THR B 1 54 ? 41 -22.234 -12.195 1 33.75 54 THR B C 1
ATOM 4783 O O . THR B 1 54 ? 39.906 -22.672 -12.578 1 33.75 54 THR B O 1
ATOM 4786 N N . GLU B 1 55 ? 40.781 -21 -11.742 1 40.12 55 GLU B N 1
ATOM 4787 C CA . GLU B 1 55 ? 40.281 -20.078 -12.75 1 40.12 55 GLU B CA 1
ATOM 4788 C C . GLU B 1 55 ? 40.531 -20.594 -14.164 1 40.12 55 GLU B C 1
ATOM 4790 O O . GLU B 1 55 ? 41.625 -20.422 -14.703 1 40.12 55 GLU B O 1
ATOM 4795 N N . ASN B 1 56 ? 40.312 -21.812 -14.367 1 41.44 56 ASN B N 1
ATOM 4796 C CA . ASN B 1 56 ? 40.406 -22.109 -15.797 1 41.44 56 ASN B CA 1
ATOM 4797 C C . ASN B 1 56 ? 39.938 -20.922 -16.641 1 41.44 56 ASN B C 1
ATOM 4799 O O . ASN B 1 56 ? 38.812 -20.438 -16.469 1 41.44 56 ASN B O 1
ATOM 4803 N N . SER B 1 57 ? 40.75 -19.969 -16.922 1 53.75 57 SER B N 1
ATOM 4804 C CA . SER B 1 57 ? 40.656 -18.812 -17.812 1 53.75 57 SER B CA 1
ATOM 4805 C C . SER B 1 57 ? 39.594 -18.984 -18.859 1 53.75 57 SER B C 1
ATOM 4807 O O . SER B 1 57 ? 39.719 -19.781 -19.797 1 53.75 57 SER B O 1
ATOM 4809 N N . GLN B 1 58 ? 38.281 -19.016 -18.375 1 69.62 58 GLN B N 1
ATOM 4810 C CA . GLN B 1 58 ? 37.25 -18.984 -19.406 1 69.62 58 GLN B CA 1
ATOM 4811 C C . GLN B 1 58 ? 37.594 -18.016 -20.531 1 69.62 58 GLN B C 1
ATOM 4813 O O . GLN B 1 58 ? 38 -16.891 -20.266 1 69.62 58 GLN B O 1
ATOM 4818 N N . GLN B 1 59 ? 37.844 -18.547 -21.625 1 82.81 59 GLN B N 1
ATOM 4819 C CA . GLN B 1 59 ? 38.156 -17.734 -22.812 1 82.81 59 GLN B CA 1
ATOM 4820 C C . GLN B 1 59 ? 36.875 -17.141 -23.406 1 82.81 59 GLN B C 1
ATOM 4822 O O . GLN B 1 59 ? 35.875 -17.828 -23.578 1 82.81 59 GLN B O 1
ATOM 4827 N N . TRP B 1 60 ? 36.75 -15.906 -23.375 1 92.62 60 TRP B N 1
ATOM 4828 C CA . TRP B 1 60 ? 35.656 -15.164 -23.969 1 92.62 60 TRP B CA 1
ATOM 4829 C C . TRP B 1 60 ? 36.031 -14.648 -25.359 1 92.62 60 TRP B C 1
ATOM 4831 O O . TRP B 1 60 ? 37.125 -14.117 -25.562 1 92.62 60 TRP B O 1
ATOM 4841 N N . ASN B 1 61 ? 35.156 -14.961 -26.312 1 91.62 61 ASN B N 1
ATOM 4842 C CA . ASN B 1 61 ? 35.344 -14.57 -27.703 1 91.62 61 ASN B CA 1
ATOM 4843 C C . ASN B 1 61 ? 34.281 -13.586 -28.172 1 91.62 61 ASN B C 1
ATOM 4845 O O . ASN B 1 61 ? 33.312 -13.328 -27.453 1 91.62 61 ASN B O 1
ATOM 4849 N N . ASN B 1 62 ? 34.531 -13.031 -29.312 1 90.94 62 ASN B N 1
ATOM 4850 C CA . ASN B 1 62 ? 33.469 -12.195 -29.922 1 90.94 62 ASN B CA 1
ATOM 4851 C C . ASN B 1 62 ? 32.219 -13 -30.25 1 90.94 62 ASN B C 1
ATOM 4853 O O . ASN B 1 62 ? 32.312 -14.195 -30.547 1 90.94 62 ASN B O 1
ATOM 4857 N N . VAL B 1 63 ? 31.203 -12.344 -30.016 1 90.94 63 VAL B N 1
ATOM 4858 C CA . VAL B 1 63 ? 29.938 -13.039 -30.203 1 90.94 63 VAL B CA 1
ATOM 4859 C C . VAL B 1 63 ? 29.766 -13.453 -31.656 1 90.94 63 VAL B C 1
ATOM 4861 O O . VAL B 1 63 ? 29.922 -12.625 -32.562 1 90.94 63 VAL B O 1
ATOM 4864 N N . THR B 1 64 ? 29.672 -14.781 -31.844 1 78.25 64 THR B N 1
ATOM 4865 C CA . THR B 1 64 ? 29.391 -15.305 -33.188 1 78.25 64 THR B CA 1
ATOM 4866 C C . THR B 1 64 ? 27.938 -15.797 -33.281 1 78.25 64 THR B C 1
ATOM 4868 O O . THR B 1 64 ? 27.359 -16.203 -32.281 1 78.25 64 THR B O 1
ATOM 4871 N N . THR B 1 65 ? 26.969 -15.312 -34 1 64.94 65 THR B N 1
ATOM 4872 C CA . THR B 1 65 ? 25.562 -15.672 -34.125 1 64.94 65 THR B CA 1
ATOM 4873 C C . THR B 1 65 ? 25.406 -17.188 -34.188 1 64.94 65 THR B C 1
ATOM 4875 O O . THR B 1 65 ? 24.281 -17.703 -34.094 1 64.94 65 THR B O 1
ATOM 4878 N N . PHE B 1 66 ? 26.5 -18 -34.156 1 66.12 66 PHE B N 1
ATOM 4879 C CA . PHE B 1 66 ? 26.328 -19.391 -34.594 1 66.12 66 PHE B CA 1
ATOM 4880 C C . PHE B 1 66 ? 26.719 -20.344 -33.469 1 66.12 66 PHE B C 1
ATOM 4882 O O . PHE B 1 66 ? 26.531 -21.547 -33.594 1 66.12 66 PHE B O 1
ATOM 4889 N N . ASN B 1 67 ? 27.016 -19.969 -32.312 1 76.12 67 ASN B N 1
ATOM 4890 C CA . ASN B 1 67 ? 27.578 -20.906 -31.359 1 76.12 67 ASN B CA 1
ATOM 4891 C C . ASN B 1 67 ? 26.547 -21.281 -30.297 1 76.12 67 ASN B C 1
ATOM 4893 O O . ASN B 1 67 ? 26.844 -22.078 -29.391 1 76.12 67 ASN B O 1
ATOM 4897 N N . GLN B 1 68 ? 25.375 -20.938 -30.469 1 82.62 68 GLN B N 1
ATOM 4898 C CA . GLN B 1 68 ? 24.375 -21.281 -29.453 1 82.62 68 GLN B CA 1
ATOM 4899 C C . GLN B 1 68 ? 23.781 -22.656 -29.703 1 82.62 68 GLN B C 1
ATOM 4901 O O . GLN B 1 68 ? 23.578 -23.047 -30.844 1 82.62 68 GLN B O 1
ATOM 4906 N N . SER B 1 69 ? 23.656 -23.375 -28.625 1 86.12 69 SER B N 1
ATOM 4907 C CA . SER B 1 69 ? 23 -24.672 -28.719 1 86.12 69 SER B CA 1
ATOM 4908 C C . SER B 1 69 ? 21.547 -24.531 -29.156 1 86.12 69 SER B C 1
ATOM 4910 O O . SER B 1 69 ? 20.922 -23.484 -28.922 1 86.12 69 SER B O 1
ATOM 4912 N N . HIS B 1 70 ? 21.156 -25.5 -29.891 1 88.56 70 HIS B N 1
ATOM 4913 C CA . HIS B 1 70 ? 19.766 -25.531 -30.312 1 88.56 70 HIS B CA 1
ATOM 4914 C C . HIS B 1 70 ? 19.016 -26.672 -29.641 1 88.56 70 HIS B C 1
ATOM 4916 O O . HIS B 1 70 ? 19.359 -27.844 -29.797 1 88.56 70 HIS B O 1
ATOM 4922 N N . PHE B 1 71 ? 18.141 -26.25 -28.781 1 92.06 71 PHE B N 1
ATOM 4923 C CA . PHE B 1 71 ? 17.281 -27.219 -28.141 1 92.06 71 PHE B CA 1
ATOM 4924 C C . PHE B 1 71 ? 15.852 -27.125 -28.672 1 92.06 71 PHE B C 1
ATOM 4926 O O . PHE B 1 71 ? 15.289 -26.031 -28.766 1 92.06 71 PHE B O 1
ATOM 4933 N N . VAL B 1 72 ? 15.289 -28.188 -29.078 1 90.12 72 VAL B N 1
ATOM 4934 C CA . VAL B 1 72 ? 13.914 -28.234 -29.562 1 90.12 72 VAL B CA 1
ATOM 4935 C C . VAL B 1 72 ? 12.961 -28.547 -28.406 1 90.12 72 VAL B C 1
ATOM 4937 O O . VAL B 1 72 ? 13.188 -29.484 -27.641 1 90.12 72 VAL B O 1
ATOM 4940 N N . PHE B 1 73 ? 12.039 -27.688 -28.281 1 91.06 73 PHE B N 1
ATOM 4941 C CA . PHE B 1 73 ? 11.039 -27.922 -27.25 1 91.06 73 PHE B CA 1
ATOM 4942 C C . PHE B 1 73 ? 10.172 -29.125 -27.594 1 91.06 73 PHE B C 1
ATOM 4944 O O . PHE B 1 73 ? 9.539 -29.156 -28.656 1 91.06 73 PHE B O 1
ATOM 4951 N N . GLU B 1 74 ? 10.102 -30.109 -26.781 1 85.44 74 GLU B N 1
ATOM 4952 C CA . GLU B 1 74 ? 9.508 -31.422 -27.047 1 85.44 74 GLU B CA 1
ATOM 4953 C C . GLU B 1 74 ? 8.125 -31.547 -26.406 1 85.44 74 GLU B C 1
ATOM 4955 O O . GLU B 1 74 ? 7.348 -32.438 -26.766 1 85.44 74 GLU B O 1
ATOM 4960 N N . GLU B 1 75 ? 7.75 -30.719 -25.547 1 82.38 75 GLU B N 1
ATOM 4961 C CA . GLU B 1 75 ? 6.48 -30.844 -24.844 1 82.38 75 GLU B CA 1
ATOM 4962 C C . GLU B 1 75 ? 5.441 -29.875 -25.391 1 82.38 75 GLU B C 1
ATOM 4964 O O . GLU B 1 75 ? 5.75 -29.047 -26.25 1 82.38 75 GLU B O 1
ATOM 4969 N N . ASN B 1 76 ? 4.211 -30.234 -25.172 1 78.25 76 ASN B N 1
ATOM 4970 C CA . ASN B 1 76 ? 3.152 -29.312 -25.578 1 78.25 76 ASN B CA 1
ATOM 4971 C C . ASN B 1 76 ? 2.436 -28.719 -24.375 1 78.25 76 ASN B C 1
ATOM 4973 O O . ASN B 1 76 ? 2.176 -29.406 -23.391 1 78.25 76 ASN B O 1
ATOM 4977 N N . ARG B 1 77 ? 2.371 -27.438 -24.531 1 76.81 77 ARG B N 1
ATOM 4978 C CA . ARG B 1 77 ? 1.513 -26.797 -23.531 1 76.81 77 ARG B CA 1
ATOM 4979 C C . ARG B 1 77 ? 0.126 -27.438 -23.516 1 76.81 77 ARG B C 1
ATOM 4981 O O . ARG B 1 77 ? -0.479 -27.641 -24.578 1 76.81 77 ARG B O 1
ATOM 4988 N N . SER B 1 78 ? -0.238 -27.953 -22.281 1 82 78 SER B N 1
ATOM 4989 C CA . SER B 1 78 ? -1.532 -28.641 -22.234 1 82 78 SER B CA 1
ATOM 4990 C C . SER B 1 78 ? -2.223 -28.422 -20.891 1 82 78 SER B C 1
ATOM 4992 O O . SER B 1 78 ? -1.559 -28.219 -19.875 1 82 78 SER B O 1
ATOM 4994 N N . LEU B 1 79 ? -3.486 -28.172 -21.062 1 86.69 79 LEU B N 1
ATOM 4995 C CA . LEU B 1 79 ? -4.348 -28.188 -19.875 1 86.69 79 LEU B CA 1
ATOM 4996 C C . LEU B 1 79 ? -4.855 -29.609 -19.609 1 86.69 79 LEU B C 1
ATOM 4998 O O . LEU B 1 79 ? -5.43 -30.25 -20.484 1 86.69 79 LEU B O 1
ATOM 5002 N N . LEU B 1 80 ? -4.484 -30.078 -18.391 1 86.94 80 LEU B N 1
ATOM 5003 C CA . LEU B 1 80 ? -4.793 -31.453 -18.047 1 86.94 80 LEU B CA 1
ATOM 5004 C C . LEU B 1 80 ? -5.965 -31.531 -17.062 1 86.94 80 LEU B C 1
ATOM 5006 O O . LEU B 1 80 ? -5.777 -31.844 -15.891 1 86.94 80 LEU B O 1
ATOM 5010 N N . CYS B 1 81 ? -7.094 -31.047 -17.5 1 84.44 81 CYS B N 1
ATOM 5011 C CA . CYS B 1 81 ? -8.273 -31.172 -16.656 1 84.44 81 CYS B CA 1
ATOM 5012 C C . CYS B 1 81 ? -9.484 -31.625 -17.469 1 84.44 81 CYS B C 1
ATOM 5014 O O . CYS B 1 81 ? -9.492 -31.516 -18.688 1 84.44 81 CYS B O 1
ATOM 5016 N N . ASP B 1 82 ? -10.422 -32.156 -16.797 1 87.5 82 ASP B N 1
ATOM 5017 C CA . ASP B 1 82 ? -11.602 -32.75 -17.422 1 87.5 82 ASP B CA 1
ATOM 5018 C C . ASP B 1 82 ? -12.75 -31.734 -17.5 1 87.5 82 ASP B C 1
ATOM 5020 O O . ASP B 1 82 ? -13.914 -32.125 -17.609 1 87.5 82 ASP B O 1
ATOM 5024 N N . LEU B 1 83 ? -12.438 -30.531 -17.484 1 92.69 83 LEU B N 1
ATOM 5025 C CA . LEU B 1 83 ? -13.5 -29.516 -17.531 1 92.69 83 LEU B CA 1
ATOM 5026 C C . LEU B 1 83 ? -13.695 -28.984 -18.938 1 92.69 83 LEU B C 1
ATOM 5028 O O . LEU B 1 83 ? -12.734 -28.891 -19.719 1 92.69 83 LEU B O 1
ATOM 5032 N N . GLY B 1 84 ? -14.938 -28.734 -19.297 1 91.19 84 GLY B N 1
ATOM 5033 C CA . GLY B 1 84 ? -15.273 -28.203 -20.609 1 91.19 84 GLY B CA 1
ATOM 5034 C C . GLY B 1 84 ? -15.539 -26.703 -20.609 1 91.19 84 GLY B C 1
ATOM 5035 O O . GLY B 1 84 ? -15.406 -26.047 -19.578 1 91.19 84 GLY B O 1
ATOM 5036 N N . PRO B 1 85 ? -15.891 -26.172 -21.734 1 92.69 85 PRO B N 1
ATOM 5037 C CA . PRO B 1 85 ? -16.125 -24.734 -21.875 1 92.69 85 PRO B CA 1
ATOM 5038 C C . PRO B 1 85 ? -17.359 -24.25 -21.109 1 92.69 85 PRO B C 1
ATOM 5040 O O . PRO B 1 85 ? -17.516 -23.047 -20.891 1 92.69 85 PRO B O 1
ATOM 5043 N N . ASP B 1 86 ? -18.188 -25.125 -20.672 1 94.19 86 ASP B N 1
ATOM 5044 C CA . ASP B 1 86 ? -19.391 -24.75 -19.969 1 94.19 86 ASP B CA 1
ATOM 5045 C C . ASP B 1 86 ? -19.172 -24.75 -18.453 1 94.19 86 ASP B C 1
ATOM 5047 O O . ASP B 1 86 ? -20.109 -24.609 -17.672 1 94.19 86 ASP B O 1
ATOM 5051 N N . CYS B 1 87 ? -17.953 -24.828 -18.125 1 96.19 87 CYS B N 1
ATOM 5052 C CA . CYS B 1 87 ? -17.656 -24.875 -16.688 1 96.19 87 CYS B CA 1
ATOM 5053 C C . CYS B 1 87 ? -17.922 -23.531 -16.031 1 96.19 87 CYS B C 1
ATOM 5055 O O . CYS B 1 87 ? -17.922 -22.5 -16.703 1 96.19 87 CYS B O 1
ATOM 5057 N N . LYS B 1 88 ? -18.188 -23.594 -14.742 1 96.94 88 LYS B N 1
ATOM 5058 C CA . LYS B 1 88 ? -18.328 -22.406 -13.914 1 96.94 88 LYS B CA 1
ATOM 5059 C C . LYS B 1 88 ? -17.047 -22.125 -13.141 1 96.94 88 LYS B C 1
ATOM 5061 O O . LYS B 1 88 ? -16.203 -23 -12.977 1 96.94 88 LYS B O 1
ATOM 5066 N N . PRO B 1 89 ? -16.891 -20.891 -12.703 1 97.69 89 PRO B N 1
ATOM 5067 C CA . PRO B 1 89 ? -15.688 -20.531 -11.953 1 97.69 89 PRO B CA 1
ATOM 5068 C C . PRO B 1 89 ? -15.43 -21.484 -10.781 1 97.69 89 PRO B C 1
ATOM 5070 O O . PRO B 1 89 ? -14.281 -21.875 -10.547 1 97.69 89 PRO B O 1
ATOM 5073 N N . ILE B 1 90 ? -16.453 -21.938 -10.102 1 97.62 90 ILE B N 1
ATOM 5074 C CA . ILE B 1 90 ? -16.312 -22.781 -8.922 1 97.62 90 ILE B CA 1
ATOM 5075 C C . ILE B 1 90 ? -15.781 -24.156 -9.336 1 97.62 90 ILE B C 1
ATOM 5077 O O . ILE B 1 90 ? -15.023 -24.781 -8.594 1 97.62 90 ILE B O 1
ATOM 5081 N N . ASP B 1 91 ? -16.172 -24.609 -10.508 1 97.25 91 ASP B N 1
ATOM 5082 C CA . ASP B 1 91 ? -15.711 -25.906 -10.992 1 97.25 91 ASP B CA 1
ATOM 5083 C C . ASP B 1 91 ? -14.195 -25.922 -11.148 1 97.25 91 ASP B C 1
ATOM 5085 O O . ASP B 1 91 ? -13.539 -26.906 -10.766 1 97.25 91 ASP B O 1
ATOM 5089 N N . VAL B 1 92 ? -13.703 -24.875 -11.656 1 97.94 92 VAL B N 1
ATOM 5090 C CA . VAL B 1 92 ? -12.258 -24.797 -11.867 1 97.94 92 VAL B CA 1
ATOM 5091 C C . VAL B 1 92 ? -11.547 -24.625 -10.523 1 97.94 92 VAL B C 1
ATOM 5093 O O . VAL B 1 92 ? -10.539 -25.281 -10.266 1 97.94 92 VAL B O 1
ATOM 5096 N N . TYR B 1 93 ? -12.141 -23.781 -9.688 1 98.31 93 TYR B N 1
ATOM 5097 C CA . TYR B 1 93 ? -11.523 -23.547 -8.391 1 98.31 93 TYR B CA 1
ATOM 5098 C C . TYR B 1 93 ? -11.492 -24.828 -7.559 1 98.31 93 TYR B C 1
ATOM 5100 O O . TYR B 1 93 ? -10.547 -25.062 -6.809 1 98.31 93 TYR B O 1
ATOM 5108 N N . ASN B 1 94 ? -12.406 -25.641 -7.73 1 97.25 94 ASN B N 1
ATOM 5109 C CA . ASN B 1 94 ? -12.5 -26.906 -7 1 97.25 94 ASN B CA 1
ATOM 5110 C C . ASN B 1 94 ? -11.398 -27.875 -7.406 1 97.25 94 ASN B C 1
ATOM 5112 O O . ASN B 1 94 ? -11.141 -28.859 -6.715 1 97.25 94 ASN B O 1
ATOM 5116 N N . LEU B 1 95 ? -10.805 -27.594 -8.492 1 96.94 95 LEU B N 1
ATOM 5117 C CA . LEU B 1 95 ? -9.633 -28.391 -8.836 1 96.94 95 LEU B CA 1
ATOM 5118 C C . LEU B 1 95 ? -8.516 -28.188 -7.816 1 96.94 95 LEU B C 1
ATOM 5120 O O . LEU B 1 95 ? -7.734 -29.109 -7.551 1 96.94 95 LEU B O 1
ATOM 5124 N N . PHE B 1 96 ? -8.445 -27 -7.32 1 97.81 96 PHE B N 1
ATOM 5125 C CA . PHE B 1 96 ? -7.395 -26.625 -6.383 1 97.81 96 PHE B CA 1
ATOM 5126 C C . PHE B 1 96 ? -7.855 -26.844 -4.945 1 97.81 96 PHE B C 1
ATOM 5128 O O . PHE B 1 96 ? -7.133 -27.422 -4.133 1 97.81 96 PHE B O 1
ATOM 5135 N N . LEU B 1 97 ? -8.992 -26.281 -4.672 1 97.94 97 LEU B N 1
ATOM 5136 C CA . LEU B 1 97 ? -9.602 -26.562 -3.375 1 97.94 97 LEU B CA 1
ATOM 5137 C C . LEU B 1 97 ? -10.375 -27.875 -3.412 1 97.94 97 LEU B C 1
ATOM 5139 O O . LEU B 1 97 ? -11.594 -27.891 -3.232 1 97.94 97 LEU B O 1
ATOM 5143 N N . ASN B 1 98 ? -9.695 -28.969 -3.588 1 96.5 98 ASN B N 1
ATOM 5144 C CA . ASN B 1 98 ? -10.328 -30.266 -3.717 1 96.5 98 ASN B CA 1
ATOM 5145 C C . ASN B 1 98 ? -10.57 -30.922 -2.355 1 96.5 98 ASN B C 1
ATOM 5147 O O . ASN B 1 98 ? -10.273 -30.312 -1.319 1 96.5 98 ASN B O 1
ATOM 5151 N N . ASP B 1 99 ? -11.039 -32.094 -2.35 1 96.12 99 ASP B N 1
ATOM 5152 C CA . ASP B 1 99 ? -11.453 -32.75 -1.12 1 96.12 99 ASP B CA 1
ATOM 5153 C C . ASP B 1 99 ? -10.242 -33.062 -0.233 1 96.12 99 ASP B C 1
ATOM 5155 O O . ASP B 1 99 ? -10.344 -33.031 0.995 1 96.12 99 ASP B O 1
ATOM 5159 N N . ASP B 1 100 ? -9.18 -33.344 -0.862 1 97 100 ASP B N 1
ATOM 5160 C CA . ASP B 1 100 ? -7.977 -33.656 -0.098 1 97 100 ASP B CA 1
ATOM 5161 C C . ASP B 1 100 ? -7.52 -32.438 0.713 1 97 100 ASP B C 1
ATOM 5163 O O . ASP B 1 100 ? -7.191 -32.562 1.896 1 97 100 ASP B O 1
ATOM 5167 N N . ILE B 1 101 ? -7.504 -31.297 0.057 1 98.19 101 ILE B N 1
ATOM 5168 C CA . ILE B 1 101 ? -7.105 -30.062 0.72 1 98.19 101 ILE B CA 1
ATOM 5169 C C . ILE B 1 101 ? -8.109 -29.719 1.822 1 98.19 101 ILE B C 1
ATOM 5171 O O . ILE B 1 101 ? -7.719 -29.406 2.947 1 98.19 101 ILE B O 1
ATOM 5175 N N . LEU B 1 102 ? -9.359 -29.844 1.538 1 97.88 102 LEU B N 1
ATOM 5176 C CA . LEU B 1 102 ? -10.414 -29.531 2.504 1 97.88 102 LEU B CA 1
ATOM 5177 C C . LEU B 1 102 ? -10.312 -30.453 3.719 1 97.88 102 LEU B C 1
ATOM 5179 O O . LEU B 1 102 ? -10.414 -30 4.859 1 97.88 102 LEU B O 1
ATOM 5183 N N . ASP B 1 103 ? -10.086 -31.656 3.434 1 97.25 103 ASP B N 1
ATOM 5184 C CA . ASP B 1 103 ? -9.977 -32.625 4.516 1 97.25 103 ASP B CA 1
ATOM 5185 C C . ASP B 1 103 ? -8.789 -32.312 5.418 1 97.25 103 ASP B C 1
ATOM 5187 O O . ASP B 1 103 ? -8.883 -32.438 6.645 1 97.25 103 ASP B O 1
ATOM 5191 N N . THR B 1 104 ? -7.738 -31.984 4.805 1 97.62 104 THR B N 1
ATOM 5192 C CA . THR B 1 104 ? -6.555 -31.609 5.57 1 97.62 104 THR B CA 1
ATOM 5193 C C . THR B 1 104 ? -6.855 -30.438 6.5 1 97.62 104 THR B C 1
ATOM 5195 O O . THR B 1 104 ? -6.488 -30.469 7.676 1 97.62 104 THR B O 1
ATOM 5198 N N . ILE B 1 105 ? -7.496 -29.438 5.992 1 98.44 105 ILE B N 1
ATOM 5199 C CA . ILE B 1 105 ? -7.82 -28.25 6.785 1 98.44 105 ILE B CA 1
ATOM 5200 C C . ILE B 1 105 ? -8.766 -28.641 7.922 1 98.44 105 ILE B C 1
ATOM 5202 O O . ILE B 1 105 ? -8.578 -28.219 9.062 1 98.44 105 ILE B O 1
ATOM 5206 N N . VAL B 1 106 ? -9.773 -29.469 7.609 1 98.25 106 VAL B N 1
ATOM 5207 C CA . VAL B 1 106 ? -10.766 -29.891 8.594 1 98.25 106 VAL B CA 1
ATOM 5208 C C . VAL B 1 106 ? -10.086 -30.641 9.727 1 98.25 106 VAL B C 1
ATOM 5210 O O . VAL B 1 106 ? -10.258 -30.297 10.898 1 98.25 106 VAL B O 1
ATOM 5213 N N . VAL B 1 107 ? -9.297 -31.609 9.406 1 97.94 107 VAL B N 1
ATOM 5214 C CA . VAL B 1 107 ? -8.68 -32.5 10.383 1 97.94 107 VAL B CA 1
ATOM 5215 C C . VAL B 1 107 ? -7.715 -31.703 11.266 1 97.94 107 VAL B C 1
ATOM 5217 O O . VAL B 1 107 ? -7.77 -31.797 12.492 1 97.94 107 VAL B O 1
ATOM 5220 N N . GLU B 1 108 ? -6.895 -30.922 10.672 1 97.88 108 GLU B N 1
ATOM 5221 C CA . GLU B 1 108 ? -5.855 -30.234 11.422 1 97.88 108 GLU B CA 1
ATOM 5222 C C . GLU B 1 108 ? -6.438 -29.078 12.234 1 97.88 108 GLU B C 1
ATOM 5224 O O . GLU B 1 108 ? -5.949 -28.766 13.328 1 97.88 108 GLU B O 1
ATOM 5229 N N . THR B 1 109 ? -7.469 -28.406 11.727 1 97.88 109 THR B N 1
ATOM 5230 C CA . THR B 1 109 ? -8.133 -27.375 12.5 1 97.88 109 THR B CA 1
ATOM 5231 C C . THR B 1 109 ? -8.812 -27.953 13.734 1 97.88 109 THR B C 1
ATOM 5233 O O . THR B 1 109 ? -8.719 -27.391 14.828 1 97.88 109 THR B O 1
ATOM 5236 N N . ASN B 1 110 ? -9.492 -29.047 13.508 1 97.62 110 ASN B N 1
ATOM 5237 C CA . ASN B 1 110 ? -10.109 -29.719 14.648 1 97.62 110 ASN B CA 1
ATOM 5238 C C . ASN B 1 110 ? -9.07 -30.156 15.672 1 97.62 110 ASN B C 1
ATOM 5240 O O . ASN B 1 110 ? -9.258 -29.969 16.875 1 97.62 110 ASN B O 1
ATOM 5244 N N . ARG B 1 111 ? -8.039 -30.719 15.203 1 96.5 111 ARG B N 1
ATOM 5245 C CA . ARG B 1 111 ? -6.961 -31.156 16.094 1 96.5 111 ARG B CA 1
ATOM 5246 C C . ARG B 1 111 ? -6.41 -29.984 16.891 1 96.5 111 ARG B C 1
ATOM 5248 O O . ARG B 1 111 ? -6.219 -30.094 18.109 1 96.5 111 ARG B O 1
ATOM 5255 N N . GLN B 1 112 ? -6.18 -28.906 16.234 1 95.56 112 GLN B N 1
ATOM 5256 C CA . GLN B 1 112 ? -5.645 -27.703 16.891 1 95.56 112 GLN B CA 1
ATOM 5257 C C . GLN B 1 112 ? -6.633 -27.141 17.891 1 95.56 112 GLN B C 1
ATOM 5259 O O . GLN B 1 112 ? -6.246 -26.766 19 1 95.56 112 GLN B O 1
ATOM 5264 N N . ALA B 1 113 ? -7.848 -27.047 17.484 1 95.69 113 ALA B N 1
ATOM 5265 C CA . ALA B 1 113 ? -8.875 -26.484 18.359 1 95.69 113 ALA B CA 1
ATOM 5266 C C . ALA B 1 113 ? -9.047 -27.328 19.625 1 95.69 113 ALA B C 1
ATOM 5268 O O . ALA B 1 113 ? -9.133 -26.797 20.734 1 95.69 113 ALA B O 1
ATOM 5269 N N . LEU B 1 114 ? -9.07 -28.609 19.469 1 94.38 114 LEU B N 1
ATOM 5270 C CA . LEU B 1 114 ? -9.32 -29.531 20.578 1 94.38 114 LEU B CA 1
ATOM 5271 C C . LEU B 1 114 ? -8.164 -29.5 21.578 1 94.38 114 LEU B C 1
ATOM 5273 O O . LEU B 1 114 ? -8.344 -29.859 22.75 1 94.38 114 LEU B O 1
ATOM 5277 N N . ARG B 1 115 ? -7.043 -29.094 21.203 1 91.88 115 ARG B N 1
ATOM 5278 C CA . ARG B 1 115 ? -5.898 -28.938 22.109 1 91.88 115 ARG B CA 1
ATOM 5279 C C . ARG B 1 115 ? -6.133 -27.812 23.094 1 91.88 115 ARG B C 1
ATOM 5281 O O . ARG B 1 115 ? -5.613 -27.844 24.219 1 91.88 115 ARG B O 1
ATOM 5288 N N . TYR B 1 116 ? -6.898 -26.828 22.734 1 90.5 116 TYR B N 1
ATOM 5289 C CA . TYR B 1 116 ? -6.984 -25.609 23.547 1 90.5 116 TYR B CA 1
ATOM 5290 C C . TYR B 1 116 ? -8.398 -25.422 24.078 1 90.5 116 TYR B C 1
ATOM 5292 O O . TYR B 1 116 ? -8.609 -24.703 25.062 1 90.5 116 TYR B O 1
ATOM 5300 N N . LYS B 1 117 ? -9.344 -25.969 23.328 1 89.44 117 LYS B N 1
ATOM 5301 C CA . LYS B 1 117 ? -10.742 -25.734 23.688 1 89.44 117 LYS B CA 1
ATOM 5302 C C . LYS B 1 117 ? -11.5 -27.062 23.812 1 89.44 117 LYS B C 1
ATOM 5304 O O . LYS B 1 117 ? -11.75 -27.734 22.812 1 89.44 117 LYS B O 1
ATOM 5309 N N . ASN B 1 118 ? -12.047 -27.297 24.953 1 88.69 118 ASN B N 1
ATOM 5310 C CA . ASN B 1 118 ? -12.75 -28.547 25.203 1 88.69 118 ASN B CA 1
ATOM 5311 C C . ASN B 1 118 ? -14.164 -28.531 24.625 1 88.69 118 ASN B C 1
ATOM 5313 O O . ASN B 1 118 ? -14.688 -29.578 24.219 1 88.69 118 ASN B O 1
ATOM 5317 N N . THR B 1 119 ? -14.789 -27.359 24.5 1 91.62 119 THR B N 1
ATOM 5318 C CA . THR B 1 119 ? -16.156 -27.25 24.016 1 91.62 119 THR B CA 1
ATOM 5319 C C . THR B 1 119 ? -16.188 -26.984 22.516 1 91.62 119 THR B C 1
ATOM 5321 O O . THR B 1 119 ? -17.172 -26.453 21.984 1 91.62 119 THR B O 1
ATOM 5324 N N . TRP B 1 120 ? -15.188 -27.391 21.844 1 94.25 120 TRP B N 1
ATOM 5325 C CA . TRP B 1 120 ? -15.062 -27.188 20.406 1 94.25 120 TRP B CA 1
ATOM 5326 C C . TRP B 1 120 ? -16.062 -28.047 19.641 1 94.25 120 TRP B C 1
ATOM 5328 O O . TRP B 1 120 ? -16.188 -29.25 19.922 1 94.25 120 TRP B O 1
ATOM 5338 N N . THR B 1 121 ? -16.875 -27.344 18.734 1 94.44 121 THR B N 1
ATOM 5339 C CA . THR B 1 121 ? -17.672 -28.078 17.766 1 94.44 121 THR B CA 1
ATOM 5340 C C . THR B 1 121 ? -16.859 -28.359 16.5 1 94.44 121 THR B C 1
ATOM 5342 O O . THR B 1 121 ? -16.469 -27.438 15.797 1 94.44 121 THR B O 1
ATOM 5345 N N . ASN B 1 122 ? -16.688 -29.672 16.266 1 96.62 122 ASN B N 1
ATOM 5346 C CA . ASN B 1 122 ? -15.867 -30.031 15.109 1 96.62 122 ASN B CA 1
ATOM 5347 C C . ASN B 1 122 ? -16.359 -29.359 13.828 1 96.62 122 ASN B C 1
ATOM 5349 O O . ASN B 1 122 ? -17.578 -29.281 13.602 1 96.62 122 ASN B O 1
ATOM 5353 N N . THR B 1 123 ? -15.414 -28.844 13.102 1 97.12 123 THR B N 1
ATOM 5354 C CA . THR B 1 123 ? -15.742 -28.297 11.789 1 97.12 123 THR B CA 1
ATOM 5355 C C . THR B 1 123 ? -15.773 -29.391 10.727 1 97.12 123 THR B C 1
ATOM 5357 O O . THR B 1 123 ? -15.352 -30.516 10.984 1 97.12 123 THR B O 1
ATOM 5360 N N . ASN B 1 124 ? -16.375 -29.125 9.609 1 96.56 124 ASN B N 1
ATOM 5361 C CA . ASN B 1 124 ? -16.469 -30.031 8.469 1 96.56 124 ASN B CA 1
ATOM 5362 C C . ASN B 1 124 ? -16.172 -29.312 7.156 1 96.56 124 ASN B C 1
ATOM 5364 O O . ASN B 1 124 ? -15.836 -28.125 7.156 1 96.56 124 ASN B O 1
ATOM 5368 N N . SER B 1 125 ? -16.234 -30.078 6.133 1 96.19 125 SER B N 1
ATOM 5369 C CA . SER B 1 125 ? -15.875 -29.531 4.828 1 96.19 125 SER B CA 1
ATOM 5370 C C . SER B 1 125 ? -16.781 -28.359 4.457 1 96.19 125 SER B C 1
ATOM 5372 O O . SER B 1 125 ? -16.312 -27.375 3.887 1 96.19 125 SER B O 1
ATOM 5374 N N . MET B 1 126 ? -18 -28.438 4.785 1 95 126 MET B N 1
ATOM 5375 C CA . MET B 1 126 ? -18.938 -27.375 4.465 1 95 126 MET B CA 1
ATOM 5376 C C . MET B 1 126 ? -18.625 -26.109 5.262 1 95 126 MET B C 1
ATOM 5378 O O . MET B 1 126 ? -18.594 -25.016 4.707 1 95 126 MET B O 1
ATOM 5382 N N . ASP B 1 127 ? -18.328 -26.328 6.547 1 95.44 127 ASP B N 1
ATOM 5383 C CA . ASP B 1 127 ? -17.953 -25.219 7.414 1 95.44 127 ASP B CA 1
ATOM 5384 C C . ASP B 1 127 ? -16.703 -24.516 6.895 1 95.44 127 ASP B C 1
ATOM 5386 O O . ASP B 1 127 ? -16.641 -23.281 6.871 1 95.44 127 ASP B O 1
ATOM 5390 N N . VAL B 1 128 ? -15.797 -25.312 6.516 1 97.75 128 VAL B N 1
ATOM 5391 C CA . VAL B 1 128 ? -14.516 -24.781 6.062 1 97.75 128 VAL B CA 1
ATOM 5392 C C . VAL B 1 128 ? -14.711 -24.016 4.75 1 97.75 128 VAL B C 1
ATOM 5394 O O . VAL B 1 128 ? -14.117 -22.953 4.547 1 97.75 128 VAL B O 1
ATOM 5397 N N . LYS B 1 129 ? -15.531 -24.547 3.869 1 97.62 129 LYS B N 1
ATOM 5398 C CA . LYS B 1 129 ? -15.836 -23.844 2.623 1 97.62 129 LYS B CA 1
ATOM 5399 C C . LYS B 1 129 ? -16.484 -22.484 2.898 1 97.62 129 LYS B C 1
ATOM 5401 O O . LYS B 1 129 ? -16.078 -21.469 2.318 1 97.62 129 LYS B O 1
ATOM 5406 N N . GLN B 1 130 ? -17.422 -22.484 3.783 1 97.69 130 GLN B N 1
ATOM 5407 C CA . GLN B 1 130 ? -18.078 -21.234 4.148 1 97.69 130 GLN B CA 1
ATOM 5408 C C . GLN B 1 130 ? -17.109 -20.266 4.785 1 97.69 130 GLN B C 1
ATOM 5410 O O . GLN B 1 130 ? -17.109 -19.062 4.473 1 97.69 130 GLN B O 1
ATOM 5415 N N . PHE B 1 131 ? -16.297 -20.828 5.645 1 97.88 131 PHE B N 1
ATOM 5416 C CA . PHE B 1 131 ? -15.273 -20.031 6.309 1 97.88 131 PHE B CA 1
ATOM 5417 C C . PHE B 1 131 ? -14.352 -19.375 5.285 1 97.88 131 PHE B C 1
ATOM 5419 O O . PHE B 1 131 ? -14.125 -18.156 5.344 1 97.88 131 PHE B O 1
ATOM 5426 N N . LEU B 1 132 ? -13.859 -20.109 4.324 1 98.38 132 LEU B N 1
ATOM 5427 C CA . LEU B 1 132 ? -12.977 -19.594 3.291 1 98.38 132 LEU B CA 1
ATOM 5428 C C . LEU B 1 132 ? -13.703 -18.594 2.396 1 98.38 132 LEU B C 1
ATOM 5430 O O . LEU B 1 132 ? -13.109 -17.609 1.942 1 98.38 132 LEU B O 1
ATOM 5434 N N . GLY B 1 133 ? -14.953 -18.906 2.115 1 97.69 133 GLY B N 1
ATOM 5435 C CA . GLY B 1 133 ? -15.766 -17.953 1.366 1 97.69 133 GLY B CA 1
ATOM 5436 C C . GLY B 1 133 ? -15.883 -16.609 2.047 1 97.69 133 GLY B C 1
ATOM 5437 O O . GLY B 1 133 ? -15.773 -15.57 1.396 1 97.69 133 GLY B O 1
ATOM 5438 N N . ILE B 1 134 ? -16.078 -16.609 3.355 1 97 134 ILE B N 1
ATOM 5439 C CA . ILE B 1 134 ? -16.188 -15.375 4.121 1 97 134 ILE B CA 1
ATOM 5440 C C . ILE B 1 134 ? -14.844 -14.641 4.098 1 97 134 ILE B C 1
ATOM 5442 O O . ILE B 1 134 ? -14.797 -13.422 3.912 1 97 134 ILE B O 1
ATOM 5446 N N . VAL B 1 135 ? -13.766 -15.375 4.273 1 97.62 135 VAL B N 1
ATOM 5447 C CA . VAL B 1 135 ? -12.445 -14.758 4.23 1 97.62 135 VAL B CA 1
ATOM 5448 C C . VAL B 1 135 ? -12.234 -14.078 2.875 1 97.62 135 VAL B C 1
ATOM 5450 O O . VAL B 1 135 ? -11.781 -12.938 2.807 1 97.62 135 VAL B O 1
ATOM 5453 N N . MET B 1 136 ? -12.547 -14.75 1.836 1 97.12 136 MET B N 1
ATOM 5454 C CA . MET B 1 136 ? -12.422 -14.18 0.497 1 97.12 136 MET B CA 1
ATOM 5455 C C . MET B 1 136 ? -13.297 -12.938 0.349 1 97.12 136 MET B C 1
ATOM 5457 O O . MET B 1 136 ? -12.883 -11.953 -0.259 1 97.12 136 MET B O 1
ATOM 5461 N N . TYR B 1 137 ? -14.477 -13 0.947 1 95.94 137 TYR B N 1
ATOM 5462 C CA . TYR B 1 137 ? -15.414 -11.891 0.901 1 95.94 137 TYR B CA 1
ATOM 5463 C C . TYR B 1 137 ? -14.82 -10.648 1.551 1 95.94 137 TYR B C 1
ATOM 5465 O O . TYR B 1 137 ? -15.039 -9.531 1.076 1 95.94 137 TYR B O 1
ATOM 5473 N N . THR B 1 138 ? -14.102 -10.812 2.6 1 95 138 THR B N 1
ATOM 5474 C CA . THR B 1 138 ? -13.523 -9.672 3.305 1 95 138 THR B CA 1
ATOM 5475 C C . THR B 1 138 ? -12.508 -8.953 2.422 1 95 138 THR B C 1
ATOM 5477 O O . THR B 1 138 ? -12.18 -7.789 2.666 1 95 138 THR B O 1
ATOM 5480 N N . GLY B 1 139 ? -11.953 -9.609 1.437 1 94.25 139 GLY B N 1
ATOM 5481 C CA . GLY B 1 139 ? -11.094 -8.961 0.462 1 94.25 139 GLY B CA 1
ATOM 5482 C C . GLY B 1 139 ? -11.852 -8.117 -0.54 1 94.25 139 GLY B C 1
ATOM 5483 O O . GLY B 1 139 ? -11.367 -7.059 -0.958 1 94.25 139 GLY B O 1
ATOM 5484 N N . LEU B 1 140 ? -13.008 -8.578 -0.864 1 93 140 LEU B N 1
ATOM 5485 C CA . LEU B 1 140 ? -13.859 -7.879 -1.822 1 93 140 LEU B CA 1
ATOM 5486 C C . LEU B 1 140 ? -14.5 -6.652 -1.186 1 93 140 LEU B C 1
ATOM 5488 O O . LEU B 1 140 ? -14.633 -5.613 -1.832 1 93 140 LEU B O 1
ATOM 5492 N N . VAL B 1 141 ? -14.938 -6.863 0.018 1 93.25 141 VAL B N 1
ATOM 5493 C CA . VAL B 1 141 ? -15.555 -5.816 0.825 1 93.25 141 VAL B CA 1
ATOM 5494 C C . VAL B 1 141 ? -14.758 -5.613 2.109 1 93.25 141 VAL B C 1
ATOM 5496 O O . VAL B 1 141 ? -14.633 -6.531 2.922 1 93.25 141 VAL B O 1
ATOM 5499 N N . SER B 1 142 ? -14.305 -4.438 2.293 1 92.12 142 SER B N 1
ATOM 5500 C CA . SER B 1 142 ? -13.438 -4.223 3.445 1 92.12 142 SER B CA 1
ATOM 5501 C C . SER B 1 142 ? -14.102 -3.32 4.48 1 92.12 142 SER B C 1
ATOM 5503 O O . SER B 1 142 ? -14.602 -2.242 4.145 1 92.12 142 SER B O 1
ATOM 5505 N N . TYR B 1 143 ? -14.141 -3.797 5.684 1 91.94 143 TYR B N 1
ATOM 5506 C CA . TYR B 1 143 ? -14.594 -3.047 6.848 1 91.94 143 TYR B CA 1
ATOM 5507 C C . TYR B 1 143 ? -13.453 -2.812 7.828 1 91.94 143 TYR B C 1
ATOM 5509 O O . TYR B 1 143 ? -12.43 -3.496 7.77 1 91.94 143 TYR B O 1
ATOM 5517 N N . PRO B 1 144 ? -13.523 -1.874 8.695 1 89.56 144 PRO B N 1
ATOM 5518 C CA . PRO B 1 144 ? -12.438 -1.543 9.617 1 89.56 144 PRO B CA 1
ATOM 5519 C C . PRO B 1 144 ? -12.086 -2.697 10.547 1 89.56 144 PRO B C 1
ATOM 5521 O O . PRO B 1 144 ? -10.906 -2.998 10.75 1 89.56 144 PRO B O 1
ATOM 5524 N N . LYS B 1 145 ? -13.109 -3.344 11.055 1 89.69 145 LYS B N 1
ATOM 5525 C CA . LYS B 1 145 ? -12.898 -4.438 12 1 89.69 145 LYS B CA 1
ATOM 5526 C C . LYS B 1 145 ? -13.617 -5.703 11.539 1 89.69 145 LYS B C 1
ATOM 5528 O O . LYS B 1 145 ? -14.617 -5.629 10.828 1 89.69 145 LYS B O 1
ATOM 5533 N N . ILE B 1 146 ? -13.047 -6.828 11.992 1 91.31 146 ILE B N 1
ATOM 5534 C CA . ILE B 1 146 ? -13.656 -8.109 11.641 1 91.31 146 ILE B CA 1
ATOM 5535 C C . ILE B 1 146 ? -15.086 -8.156 12.172 1 91.31 146 ILE B C 1
ATOM 5537 O O . ILE B 1 146 ? -15.992 -8.641 11.484 1 91.31 146 ILE B O 1
ATOM 5541 N N . SER B 1 147 ? -15.336 -7.629 13.367 1 91.69 147 SER B N 1
ATOM 5542 C CA . SER B 1 147 ? -16.656 -7.676 13.992 1 91.69 147 SER B CA 1
ATOM 5543 C C . SER B 1 147 ? -17.672 -6.836 13.219 1 91.69 147 SER B C 1
ATOM 5545 O O . SER B 1 147 ? -18.875 -7.055 13.32 1 91.69 147 SER B O 1
ATOM 5547 N N . ASP B 1 148 ? -17.188 -5.922 12.43 1 92.06 148 ASP B N 1
ATOM 5548 C CA . ASP B 1 148 ? -18.078 -5.023 11.688 1 92.06 148 ASP B CA 1
ATOM 5549 C C . ASP B 1 148 ? -18.859 -5.781 10.625 1 92.06 148 ASP B C 1
ATOM 5551 O O . ASP B 1 148 ? -19.938 -5.34 10.211 1 92.06 148 ASP B O 1
ATOM 5555 N N . TYR B 1 149 ? -18.359 -6.918 10.227 1 93.12 149 TYR B N 1
ATOM 5556 C CA . TYR B 1 149 ? -19.047 -7.715 9.219 1 93.12 149 TYR B CA 1
ATOM 5557 C C . TYR B 1 149 ? -20.359 -8.281 9.758 1 93.12 149 TYR B C 1
ATOM 5559 O O . TYR B 1 149 ? -21.234 -8.68 8.992 1 93.12 149 TYR B O 1
ATOM 5567 N N . TRP B 1 150 ? -20.5 -8.367 11.086 1 93.31 150 TRP B N 1
ATOM 5568 C CA . TRP B 1 150 ? -21.703 -8.859 11.734 1 93.31 150 TRP B CA 1
ATOM 5569 C C . TRP B 1 150 ? -22.438 -7.727 12.445 1 93.31 150 TRP B C 1
ATOM 5571 O O . TRP B 1 150 ? -23.375 -7.973 13.219 1 93.31 150 TRP B O 1
ATOM 5581 N N . SER B 1 151 ? -21.906 -6.492 12.195 1 90.81 151 SER B N 1
ATOM 5582 C CA . SER B 1 151 ? -22.469 -5.344 12.898 1 90.81 151 SER B CA 1
ATOM 5583 C C . SER B 1 151 ? -23.859 -4.984 12.359 1 90.81 151 SER B C 1
ATOM 5585 O O . SER B 1 151 ? -24.109 -5.129 11.164 1 90.81 151 SER B O 1
ATOM 5587 N N . ARG B 1 152 ? -24.641 -4.398 13.195 1 87.81 152 ARG B N 1
ATOM 5588 C CA . ARG B 1 152 ? -25.969 -3.945 12.797 1 87.81 152 ARG B CA 1
ATOM 5589 C C . ARG B 1 152 ? -26.016 -2.428 12.648 1 87.81 152 ARG B C 1
ATOM 5591 O O . ARG B 1 152 ? -27.078 -1.85 12.391 1 87.81 152 ARG B O 1
ATOM 5598 N N . GLN B 1 153 ? -24.891 -1.886 12.789 1 86.31 153 GLN B N 1
ATOM 5599 C CA . GLN B 1 153 ? -24.812 -0.441 12.594 1 86.31 153 GLN B CA 1
ATOM 5600 C C . GLN B 1 153 ? -25.047 -0.062 11.141 1 86.31 153 GLN B C 1
ATOM 5602 O O . GLN B 1 153 ? -24.625 -0.777 10.227 1 86.31 153 GLN B O 1
ATOM 5607 N N . LYS B 1 154 ? -25.609 1.062 10.961 1 84.25 154 LYS B N 1
ATOM 5608 C CA . LYS B 1 154 ? -26.016 1.509 9.633 1 84.25 154 LYS B CA 1
ATOM 5609 C C . LYS B 1 154 ? -24.844 1.531 8.664 1 84.25 154 LYS B C 1
ATOM 5611 O O . LYS B 1 154 ? -24.984 1.23 7.48 1 84.25 154 LYS B O 1
ATOM 5616 N N . PHE B 1 155 ? -23.703 1.868 9.172 1 85.5 155 PHE B N 1
ATOM 5617 C CA . PHE B 1 155 ? -22.531 2.029 8.328 1 85.5 155 PHE B CA 1
ATOM 5618 C C . PHE B 1 155 ? -22.109 0.697 7.715 1 85.5 155 PHE B C 1
ATOM 5620 O O . PHE B 1 155 ? -21.578 0.658 6.605 1 85.5 155 PHE B O 1
ATOM 5627 N N . PHE B 1 156 ? -22.359 -0.346 8.5 1 84.88 156 PHE B N 1
ATOM 5628 C CA . PHE B 1 156 ? -21.734 -1.614 8.148 1 84.88 156 PHE B CA 1
ATOM 5629 C C . PHE B 1 156 ? -22.781 -2.691 7.91 1 84.88 156 PHE B C 1
ATOM 5631 O O . PHE B 1 156 ? -22.438 -3.842 7.625 1 84.88 156 PHE B O 1
ATOM 5638 N N . HIS B 1 157 ? -23.938 -2.334 7.992 1 80.06 157 HIS B N 1
ATOM 5639 C CA . HIS B 1 157 ? -24.984 -3.346 8.008 1 80.06 157 HIS B CA 1
ATOM 5640 C C . HIS B 1 157 ? -25.094 -4.047 6.656 1 80.06 157 HIS B C 1
ATOM 5642 O O . HIS B 1 157 ? -25.469 -3.426 5.66 1 80.06 157 HIS B O 1
ATOM 5648 N N . ASN B 1 158 ? -24.641 -5.289 6.656 1 82 158 ASN B N 1
ATOM 5649 C CA . ASN B 1 158 ? -24.797 -6.242 5.566 1 82 158 ASN B CA 1
ATOM 5650 C C . ASN B 1 158 ? -25.125 -7.641 6.086 1 82 158 ASN B C 1
ATOM 5652 O O . ASN B 1 158 ? -24.359 -8.203 6.871 1 82 158 ASN B O 1
ATOM 5656 N N . THR B 1 159 ? -26.219 -8.18 5.684 1 82.12 159 THR B N 1
ATOM 5657 C CA . THR B 1 159 ? -26.703 -9.43 6.266 1 82.12 159 THR B CA 1
ATOM 5658 C C . THR B 1 159 ? -26.109 -10.625 5.531 1 82.12 159 THR B C 1
ATOM 5660 O O . THR B 1 159 ? -26.375 -11.773 5.895 1 82.12 159 THR B O 1
ATOM 5663 N N . PHE B 1 160 ? -25.297 -10.422 4.637 1 88.12 160 PHE B N 1
ATOM 5664 C CA . PHE B 1 160 ? -24.797 -11.508 3.807 1 88.12 160 PHE B CA 1
ATOM 5665 C C . PHE B 1 160 ? -24 -12.5 4.645 1 88.12 160 PHE B C 1
ATOM 5667 O O . PHE B 1 160 ? -24.297 -13.695 4.66 1 88.12 160 PHE B O 1
ATOM 5674 N N . ILE B 1 161 ? -23.062 -12.055 5.41 1 90.69 161 ILE B N 1
ATOM 5675 C CA . ILE B 1 161 ? -22.141 -12.914 6.148 1 90.69 161 ILE B CA 1
ATOM 5676 C C . ILE B 1 161 ? -22.844 -13.484 7.375 1 90.69 161 ILE B C 1
ATOM 5678 O O . ILE B 1 161 ? -22.625 -14.641 7.742 1 90.69 161 ILE B O 1
ATOM 5682 N N . SER B 1 162 ? -23.688 -12.648 7.965 1 89.94 162 SER B N 1
ATOM 5683 C CA . SER B 1 162 ? -24.344 -13.086 9.195 1 89.94 162 SER B CA 1
ATOM 5684 C C . SER B 1 162 ? -25.297 -14.25 8.938 1 89.94 162 SER B C 1
ATOM 5686 O O . SER B 1 162 ? -25.531 -15.062 9.836 1 89.94 162 SER B O 1
ATOM 5688 N N . LYS B 1 163 ? -25.781 -14.352 7.758 1 90.5 163 LYS B N 1
ATOM 5689 C CA . LYS B 1 163 ? -26.672 -15.445 7.395 1 90.5 163 LYS B CA 1
ATOM 5690 C C . LYS B 1 163 ? -25.891 -16.719 7.109 1 90.5 163 LYS B C 1
ATOM 5692 O O . LYS B 1 163 ? -26.469 -17.812 7.09 1 90.5 163 LYS B O 1
ATOM 5697 N N . ILE B 1 164 ? -24.672 -16.656 6.914 1 93.81 164 ILE B N 1
ATOM 5698 C CA . ILE B 1 164 ? -23.859 -17.797 6.523 1 93.81 164 ILE B CA 1
ATOM 5699 C C . ILE B 1 164 ? -23.281 -18.469 7.77 1 93.81 164 ILE B C 1
ATOM 5701 O O . ILE B 1 164 ? -23.312 -19.688 7.902 1 93.81 164 ILE B O 1
ATOM 5705 N N . MET B 1 165 ? -22.719 -17.625 8.672 1 94.62 165 MET B N 1
ATOM 5706 C CA . MET B 1 165 ? -22.031 -18.141 9.852 1 94.62 165 MET B CA 1
ATOM 5707 C C . MET B 1 165 ? -22.047 -17.109 10.977 1 94.62 165 MET B C 1
ATOM 5709 O O . MET B 1 165 ? -21.844 -15.922 10.742 1 94.62 165 MET B O 1
ATOM 5713 N N . PRO B 1 166 ? -22.344 -17.609 12.195 1 95.31 166 PRO B N 1
ATOM 5714 C CA . PRO B 1 166 ? -22.266 -16.672 13.312 1 95.31 166 PRO B CA 1
ATOM 5715 C C . PRO B 1 166 ? -20.859 -16.094 13.492 1 95.31 166 PRO B C 1
ATOM 5717 O O . PRO B 1 166 ? -19.875 -16.766 13.18 1 95.31 166 PRO B O 1
ATOM 5720 N N . ARG B 1 167 ? -20.75 -14.914 14.039 1 95.25 167 ARG B N 1
ATOM 5721 C CA . ARG B 1 167 ? -19.484 -14.203 14.242 1 95.25 167 ARG B CA 1
ATOM 5722 C C . ARG B 1 167 ? -18.531 -15.031 15.102 1 95.25 167 ARG B C 1
ATOM 5724 O O . ARG B 1 167 ? -17.359 -15.203 14.75 1 95.25 167 ARG B O 1
ATOM 5731 N N . ASN B 1 168 ? -19 -15.578 16.172 1 94.19 168 ASN B N 1
ATOM 5732 C CA . ASN B 1 168 ? -18.141 -16.328 17.094 1 94.19 168 ASN B CA 1
ATOM 5733 C C . ASN B 1 168 ? -17.562 -17.578 16.422 1 94.19 168 ASN B C 1
ATOM 5735 O O . ASN B 1 168 ? -16.406 -17.906 16.641 1 94.19 168 ASN B O 1
ATOM 5739 N N . ARG B 1 169 ? -18.406 -18.234 15.688 1 95.75 169 ARG B N 1
ATOM 5740 C CA . ARG B 1 169 ? -17.938 -19.422 14.984 1 95.75 169 ARG B CA 1
ATOM 5741 C C . ARG B 1 169 ? -16.844 -19.062 13.977 1 95.75 169 ARG B C 1
ATOM 5743 O O . ARG B 1 169 ? -15.82 -19.75 13.891 1 95.75 169 ARG B O 1
ATOM 5750 N N . PHE B 1 170 ? -17.062 -18.016 13.297 1 96.75 170 PHE B N 1
ATOM 5751 C CA . PHE B 1 170 ? -16.062 -17.562 12.344 1 96.75 170 PHE B CA 1
ATOM 5752 C C . PHE B 1 170 ? -14.75 -17.25 13.047 1 96.75 170 PHE B C 1
ATOM 5754 O O . PHE B 1 170 ? -13.68 -17.672 12.602 1 96.75 170 PHE B O 1
ATOM 5761 N N . GLN B 1 171 ? -14.812 -16.484 14.094 1 95.56 171 GLN B N 1
ATOM 5762 C CA . GLN B 1 171 ? -13.625 -16.062 14.828 1 95.56 171 GLN B CA 1
ATOM 5763 C C . GLN B 1 171 ? -12.898 -17.281 15.406 1 95.56 171 GLN B C 1
ATOM 5765 O O . GLN B 1 171 ? -11.664 -17.297 15.469 1 95.56 171 GLN B O 1
ATOM 5770 N N . GLU B 1 172 ? -13.633 -18.234 15.805 1 95.12 172 GLU B N 1
ATOM 5771 C CA . GLU B 1 172 ? -13.023 -19.469 16.297 1 95.12 172 GLU B CA 1
ATOM 5772 C C . GLU B 1 172 ? -12.281 -20.188 15.18 1 95.12 172 GLU B C 1
ATOM 5774 O O . GLU B 1 172 ? -11.156 -20.656 15.367 1 95.12 172 GLU B O 1
ATOM 5779 N N . LEU B 1 173 ? -12.938 -20.312 14.055 1 96.94 173 LEU B N 1
ATOM 5780 C CA . LEU B 1 173 ? -12.305 -20.969 12.914 1 96.94 173 LEU B CA 1
ATOM 5781 C C . LEU B 1 173 ? -11.047 -20.234 12.484 1 96.94 173 LEU B C 1
ATOM 5783 O O . LEU B 1 173 ? -10.047 -20.844 12.125 1 96.94 173 LEU B O 1
ATOM 5787 N N . LEU B 1 174 ? -11.109 -18.938 12.523 1 96.38 174 LEU B N 1
ATOM 5788 C CA . LEU B 1 174 ? -9.953 -18.109 12.18 1 96.38 174 LEU B CA 1
ATOM 5789 C C . LEU B 1 174 ? -8.812 -18.344 13.164 1 96.38 174 LEU B C 1
ATOM 5791 O O . LEU B 1 174 ? -7.652 -18.453 12.766 1 96.38 174 LEU B O 1
ATOM 5795 N N . ARG B 1 175 ? -9.109 -18.5 14.367 1 94.62 175 ARG B N 1
ATOM 5796 C CA . ARG B 1 175 ? -8.125 -18.672 15.43 1 94.62 175 ARG B CA 1
ATOM 5797 C C . ARG B 1 175 ? -7.441 -20.031 15.312 1 94.62 175 ARG B C 1
ATOM 5799 O O . ARG B 1 175 ? -6.223 -20.141 15.461 1 94.62 175 ARG B O 1
ATOM 5806 N N . PHE B 1 176 ? -8.219 -21.016 15.008 1 95.75 176 PHE B N 1
ATOM 5807 C CA . PHE B 1 176 ? -7.688 -22.375 15.117 1 95.75 176 PHE B CA 1
ATOM 5808 C C . PHE B 1 176 ? -7.371 -22.938 13.742 1 95.75 176 PHE B C 1
ATOM 5810 O O . PHE B 1 176 ? -6.934 -24.094 13.617 1 95.75 176 PHE B O 1
ATOM 5817 N N . PHE B 1 177 ? -7.57 -22.141 12.727 1 97 177 PHE B N 1
ATOM 5818 C CA . PHE B 1 177 ? -7.234 -22.578 11.375 1 97 177 PHE B CA 1
ATOM 5819 C C . PHE B 1 177 ? -5.84 -23.188 11.336 1 97 177 PHE B C 1
ATOM 5821 O O . PHE B 1 177 ? -4.879 -22.594 11.82 1 97 177 PHE B O 1
ATOM 5828 N N . HIS B 1 178 ? -5.781 -24.359 10.781 1 97.19 178 HIS B N 1
ATOM 5829 C CA . HIS B 1 178 ? -4.512 -25.078 10.727 1 97.19 178 HIS B CA 1
ATOM 5830 C C . HIS B 1 178 ? -4.449 -26 9.523 1 97.19 178 HIS B C 1
ATOM 5832 O O . HIS B 1 178 ? -5.484 -26.484 9.055 1 97.19 178 HIS B O 1
ATOM 5838 N N . VAL B 1 179 ? -3.199 -26.281 9.102 1 97.69 179 VAL B N 1
ATOM 5839 C CA . VAL B 1 179 ? -3.064 -27.062 7.879 1 97.69 179 VAL B CA 1
ATOM 5840 C C . VAL B 1 179 ? -1.974 -28.109 8.055 1 97.69 179 VAL B C 1
ATOM 5842 O O . VAL B 1 179 ? -1.554 -28.75 7.082 1 97.69 179 VAL B O 1
ATOM 5845 N N . ALA B 1 180 ? -1.463 -28.25 9.273 1 96.06 180 ALA B N 1
ATOM 5846 C CA . ALA B 1 180 ? -0.423 -29.234 9.562 1 96.06 180 ALA B CA 1
ATOM 5847 C C . ALA B 1 180 ? -0.591 -29.812 10.969 1 96.06 180 ALA B C 1
ATOM 5849 O O . ALA B 1 180 ? -1.15 -29.156 11.852 1 96.06 180 ALA B O 1
ATOM 5850 N N . ASP B 1 181 ? -0.093 -31 11.086 1 93.56 181 ASP B N 1
ATOM 5851 C CA . ASP B 1 181 ? -0.036 -31.609 12.414 1 93.56 181 ASP B CA 1
ATOM 5852 C C . ASP B 1 181 ? 1.173 -31.109 13.195 1 93.56 181 ASP B C 1
ATOM 5854 O O . ASP B 1 181 ? 2.311 -31.484 12.906 1 93.56 181 ASP B O 1
ATOM 5858 N N . ASN B 1 182 ? 0.94 -30.406 14.172 1 90.31 182 ASN B N 1
ATOM 5859 C CA . ASN B 1 182 ? 2.006 -29.797 14.961 1 90.31 182 ASN B CA 1
ATOM 5860 C C . ASN B 1 182 ? 2.889 -30.859 15.617 1 90.31 182 ASN B C 1
ATOM 5862 O O . ASN B 1 182 ? 4.074 -30.625 15.852 1 90.31 182 ASN B O 1
ATOM 5866 N N . ASP B 1 183 ? 2.322 -31.922 15.844 1 89.62 183 ASP B N 1
ATOM 5867 C CA . ASP B 1 183 ? 3.049 -32.969 16.547 1 89.62 183 ASP B CA 1
ATOM 5868 C C . ASP B 1 183 ? 4.023 -33.688 15.609 1 89.62 183 ASP B C 1
ATOM 5870 O O . ASP B 1 183 ? 4.965 -34.344 16.062 1 89.62 183 ASP B O 1
ATOM 5874 N N . SER B 1 184 ? 3.799 -33.562 14.406 1 90.38 184 SER B N 1
ATOM 5875 C CA . SER B 1 184 ? 4.645 -34.219 13.43 1 90.38 184 SER B CA 1
ATOM 5876 C C . SER B 1 184 ? 5.785 -33.344 12.969 1 90.38 184 SER B C 1
ATOM 5878 O O . SER B 1 184 ? 6.668 -33.781 12.227 1 90.38 184 SER B O 1
ATOM 5880 N N . ILE B 1 185 ? 5.816 -32.156 13.398 1 90.38 185 ILE B N 1
ATOM 5881 C CA . ILE B 1 185 ? 6.809 -31.188 12.938 1 90.38 185 ILE B CA 1
ATOM 5882 C C . ILE B 1 185 ? 8.148 -31.453 13.625 1 90.38 185 ILE B C 1
ATOM 5884 O O . ILE B 1 185 ? 8.219 -31.516 14.852 1 90.38 185 ILE B O 1
ATOM 5888 N N . ILE B 1 186 ? 9.07 -31.594 12.852 1 87.06 186 ILE B N 1
ATOM 5889 C CA . ILE B 1 186 ? 10.422 -31.828 13.352 1 87.06 186 ILE B CA 1
ATOM 5890 C C . ILE B 1 186 ? 10.984 -30.547 13.969 1 87.06 186 ILE B C 1
ATOM 5892 O O . ILE B 1 186 ? 10.773 -29.453 13.445 1 87.06 186 ILE B O 1
ATOM 5896 N N . GLU B 1 187 ? 11.742 -30.734 14.984 1 84.69 187 GLU B N 1
ATOM 5897 C CA . GLU B 1 187 ? 12.352 -29.578 15.648 1 84.69 187 GLU B CA 1
ATOM 5898 C C . GLU B 1 187 ? 13.297 -28.844 14.703 1 84.69 187 GLU B C 1
ATOM 5900 O O . GLU B 1 187 ? 14.102 -29.453 14.008 1 84.69 187 GLU B O 1
ATOM 5905 N N . GLY B 1 188 ? 13.078 -27.625 14.586 1 81.88 188 GLY B N 1
ATOM 5906 C CA . GLY B 1 188 ? 13.945 -26.812 13.742 1 81.88 188 GLY B CA 1
ATOM 5907 C C . GLY B 1 188 ? 13.359 -26.531 12.375 1 81.88 188 GLY B C 1
ATOM 5908 O O . GLY B 1 188 ? 13.867 -25.688 11.633 1 81.88 188 GLY B O 1
ATOM 5909 N N . ASP B 1 189 ? 12.344 -27.312 12.062 1 87.69 189 ASP B N 1
ATOM 5910 C CA . ASP B 1 189 ? 11.688 -27.062 10.781 1 87.69 189 ASP B CA 1
ATOM 5911 C C . ASP B 1 189 ? 10.867 -25.781 10.82 1 87.69 189 ASP B C 1
ATOM 5913 O O . ASP B 1 189 ? 9.75 -25.766 11.352 1 87.69 189 ASP B O 1
ATOM 5917 N N . ARG B 1 190 ? 11.391 -24.781 10.156 1 89.69 190 ARG B N 1
ATOM 5918 C CA . ARG B 1 190 ? 10.773 -23.453 10.211 1 89.69 190 ARG B CA 1
ATOM 5919 C C . ARG B 1 190 ? 9.477 -23.422 9.406 1 89.69 190 ARG B C 1
ATOM 5921 O O . ARG B 1 190 ? 8.633 -22.547 9.625 1 89.69 190 ARG B O 1
ATOM 5928 N N . LEU B 1 191 ? 9.336 -24.391 8.492 1 93.88 191 LEU B N 1
ATOM 5929 C CA . LEU B 1 191 ? 8.172 -24.359 7.602 1 93.88 191 LEU B CA 1
ATOM 5930 C C . LEU B 1 191 ? 7.191 -25.469 7.949 1 93.88 191 LEU B C 1
ATOM 5932 O O . LEU B 1 191 ? 6.238 -25.719 7.211 1 93.88 191 LEU B O 1
ATOM 5936 N N . GLY B 1 192 ? 7.375 -26.109 9.008 1 93.31 192 GLY B N 1
ATOM 5937 C CA . GLY B 1 192 ? 6.598 -27.281 9.383 1 93.31 192 GLY B CA 1
ATOM 5938 C C . GLY B 1 192 ? 5.105 -27.016 9.453 1 93.31 192 GLY B C 1
ATOM 5939 O O . GLY B 1 192 ? 4.293 -27.891 9.156 1 93.31 192 GLY B O 1
ATOM 5940 N N . LYS B 1 193 ? 4.707 -25.844 9.805 1 93.88 193 LYS B N 1
ATOM 5941 C CA . LYS B 1 193 ? 3.303 -25.5 10.031 1 93.88 193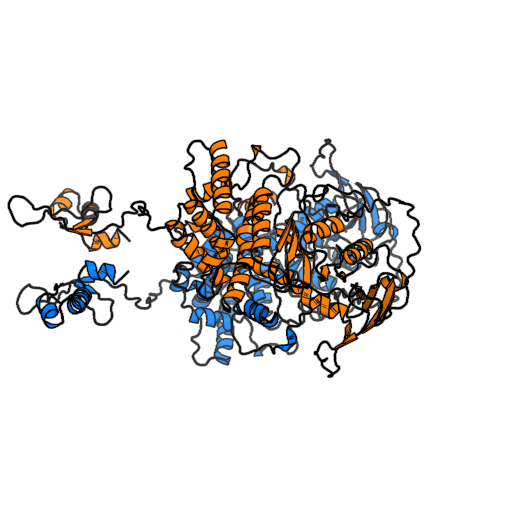 LYS B CA 1
ATOM 5942 C C . LYS B 1 193 ? 2.572 -25.281 8.703 1 93.88 193 LYS B C 1
ATOM 5944 O O . LYS B 1 193 ? 1.341 -25.281 8.664 1 93.88 193 LYS B O 1
ATOM 5949 N N . ILE B 1 194 ? 3.332 -25.125 7.582 1 96.5 194 ILE B N 1
ATOM 5950 C CA . ILE B 1 194 ? 2.67 -24.734 6.34 1 96.5 194 ILE B CA 1
ATOM 5951 C C . ILE B 1 194 ? 3.084 -25.688 5.219 1 96.5 194 ILE B C 1
ATOM 5953 O O . ILE B 1 194 ? 2.4 -25.797 4.195 1 96.5 194 ILE B O 1
ATOM 5957 N N . GLN B 1 195 ? 4.098 -26.422 5.348 1 94.81 195 GLN B N 1
ATOM 5958 C CA . GLN B 1 195 ? 4.746 -27.188 4.293 1 94.81 195 GLN B CA 1
ATOM 5959 C C . GLN B 1 195 ? 3.799 -28.234 3.713 1 94.81 195 GLN B C 1
ATOM 5961 O O . GLN B 1 195 ? 3.758 -28.438 2.498 1 94.81 195 GLN B O 1
ATOM 5966 N N . PRO B 1 196 ? 3.061 -28.922 4.57 1 95.88 196 PRO B N 1
ATOM 5967 C CA . PRO B 1 196 ? 2.145 -29.922 4.012 1 95.88 196 PRO B CA 1
ATOM 5968 C C . PRO B 1 196 ? 1.155 -29.328 3.016 1 95.88 196 PRO B C 1
ATOM 5970 O O . PRO B 1 196 ? 0.885 -29.922 1.973 1 95.88 196 PRO B O 1
ATOM 5973 N N . LEU B 1 197 ? 0.632 -28.203 3.344 1 97.5 197 LEU B N 1
ATOM 5974 C CA . LEU B 1 197 ? -0.295 -27.547 2.43 1 97.5 197 LEU B CA 1
ATOM 5975 C C . LEU B 1 197 ? 0.413 -27.125 1.146 1 97.5 197 LEU B C 1
ATOM 5977 O O . LEU B 1 197 ? -0.115 -27.312 0.048 1 97.5 197 LEU B O 1
ATOM 5981 N N . VAL B 1 198 ? 1.575 -26.562 1.25 1 97.31 198 VAL B N 1
ATOM 5982 C CA . VAL B 1 198 ? 2.344 -26.109 0.097 1 97.31 198 VAL B CA 1
ATOM 5983 C C . VAL B 1 198 ? 2.611 -27.281 -0.844 1 97.31 198 VAL B C 1
ATOM 5985 O O . VAL B 1 198 ? 2.406 -27.172 -2.055 1 97.31 198 VAL B O 1
ATOM 5988 N N . CYS B 1 199 ? 3.02 -28.359 -0.292 1 96.62 199 CYS B N 1
ATOM 5989 C CA . CYS B 1 199 ? 3.326 -29.547 -1.085 1 96.62 199 CYS B CA 1
ATOM 5990 C C . CYS B 1 199 ? 2.096 -30.016 -1.851 1 96.62 199 CYS B C 1
ATOM 5992 O O . CYS B 1 199 ? 2.18 -30.312 -3.043 1 96.62 199 CYS B O 1
ATOM 5994 N N . LYS B 1 200 ? 1.001 -30.062 -1.191 1 97.62 200 LYS B N 1
ATOM 5995 C CA . LYS B 1 200 ? -0.232 -30.516 -1.83 1 97.62 200 LYS B CA 1
ATOM 5996 C C . LYS B 1 200 ? -0.648 -29.578 -2.953 1 97.62 200 LYS B C 1
ATOM 5998 O O . LYS B 1 200 ? -0.986 -30.016 -4.051 1 97.62 200 LYS B O 1
ATOM 6003 N N . LEU B 1 201 ? -0.618 -28.312 -2.689 1 98.06 201 LEU B N 1
ATOM 6004 C CA . LEU B 1 201 ? -1.04 -27.328 -3.676 1 98.06 201 LEU B CA 1
ATOM 6005 C C . LEU B 1 201 ? -0.115 -27.328 -4.887 1 98.06 201 LEU B C 1
ATOM 6007 O O . LEU B 1 201 ? -0.579 -27.281 -6.027 1 98.06 201 LEU B O 1
ATOM 6011 N N . VAL B 1 202 ? 1.157 -27.391 -4.633 1 97.5 202 VAL B N 1
ATOM 6012 C CA . VAL B 1 202 ? 2.133 -27.391 -5.719 1 97.5 202 VAL B CA 1
ATOM 6013 C C . VAL B 1 202 ? 1.926 -28.625 -6.598 1 97.5 202 VAL B C 1
ATOM 6015 O O . VAL B 1 202 ? 1.995 -28.531 -7.824 1 97.5 202 VAL B O 1
ATOM 6018 N N . SER B 1 203 ? 1.704 -29.719 -5.961 1 97.19 203 SER B N 1
ATOM 6019 C CA . SER B 1 203 ? 1.422 -30.938 -6.715 1 97.19 203 SER B CA 1
ATOM 6020 C C . SER B 1 203 ? 0.219 -30.75 -7.633 1 97.19 203 SER B C 1
ATOM 6022 O O . SER B 1 203 ? 0.238 -31.188 -8.789 1 97.19 203 SER B O 1
ATOM 6024 N N . ILE B 1 204 ? -0.758 -30.094 -7.164 1 97.19 204 ILE B N 1
ATOM 6025 C CA . ILE B 1 204 ? -1.967 -29.844 -7.941 1 97.19 204 ILE B CA 1
ATOM 6026 C C . ILE B 1 204 ? -1.662 -28.859 -9.062 1 97.19 204 ILE B C 1
ATOM 6028 O O . ILE B 1 204 ? -2.082 -29.062 -10.211 1 97.19 204 ILE B O 1
ATOM 6032 N N . PHE B 1 205 ? -0.927 -27.781 -8.781 1 97.5 205 PHE B N 1
ATOM 6033 C CA . PHE B 1 205 ? -0.559 -26.781 -9.781 1 97.5 205 PHE B CA 1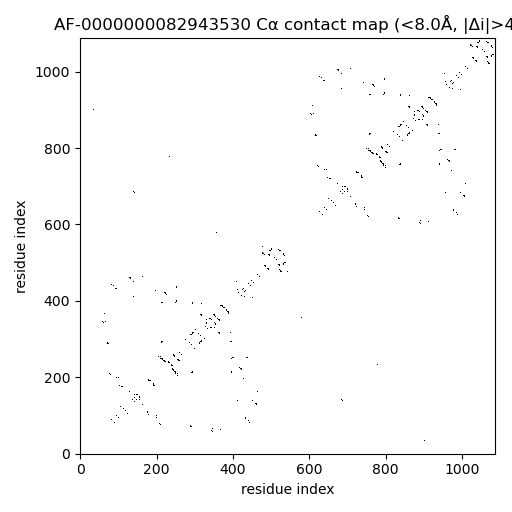
ATOM 6034 C C . PHE B 1 205 ? 0.124 -27.438 -10.977 1 97.5 205 PHE B C 1
ATOM 6036 O O . PHE B 1 205 ? -0.182 -27.109 -12.125 1 97.5 205 PHE B O 1
ATOM 6043 N N . LYS B 1 206 ? 0.97 -28.391 -10.656 1 95.5 206 LYS B N 1
ATOM 6044 C CA . LYS B 1 206 ? 1.758 -29.062 -11.688 1 95.5 206 LYS B CA 1
ATOM 6045 C C . LYS B 1 206 ? 0.897 -30.031 -12.492 1 95.5 206 LYS B C 1
ATOM 6047 O O . LYS B 1 206 ? 1.135 -30.25 -13.68 1 95.5 206 LYS B O 1
ATOM 6052 N N . LYS B 1 207 ? -0.013 -30.609 -11.844 1 94.56 207 LYS B N 1
ATOM 6053 C CA . LYS B 1 207 ? -0.815 -31.656 -12.461 1 94.56 207 LYS B CA 1
ATOM 6054 C C . LYS B 1 207 ? -1.838 -31.078 -13.43 1 94.56 207 LYS B C 1
ATOM 6056 O O . LYS B 1 207 ? -2.18 -31.703 -14.43 1 94.56 207 LYS B O 1
ATOM 6061 N N . ILE B 1 208 ? -2.287 -29.922 -13.242 1 95.06 208 ILE B N 1
ATOM 6062 C CA . ILE B 1 208 ? -3.43 -29.375 -13.953 1 95.06 208 ILE B CA 1
ATOM 6063 C C . ILE B 1 208 ? -2.965 -28.766 -15.281 1 95.06 208 ILE B C 1
ATOM 6065 O O . ILE B 1 208 ? -3.697 -28.797 -16.266 1 95.06 208 ILE B O 1
ATOM 6069 N N . LYS B 1 209 ? -1.771 -28.266 -15.289 1 94.5 209 LYS B N 1
ATOM 6070 C CA . LYS B 1 209 ? -1.304 -27.578 -16.484 1 94.5 209 LYS B CA 1
ATOM 6071 C C . LYS B 1 209 ? 0.187 -27.812 -16.703 1 94.5 209 LYS B C 1
ATOM 6073 O O . LYS B 1 209 ? 0.969 -27.812 -15.758 1 94.5 209 LYS B O 1
ATOM 6078 N N . VAL B 1 210 ? 0.53 -27.984 -17.984 1 93.62 210 VAL B N 1
ATOM 6079 C CA . VAL B 1 210 ? 1.925 -28.141 -18.375 1 93.62 210 VAL B CA 1
ATOM 6080 C C . VAL B 1 210 ? 2.422 -26.859 -19.031 1 93.62 210 VAL B C 1
ATOM 6082 O O . VAL B 1 210 ? 1.794 -26.344 -19.969 1 93.62 210 VAL B O 1
ATOM 6085 N N . PRO B 1 211 ? 3.5 -26.328 -18.516 1 93.69 211 PRO B N 1
ATOM 6086 C CA . PRO B 1 211 ? 3.998 -25.078 -19.078 1 93.69 211 PRO B CA 1
ATOM 6087 C C . PRO B 1 211 ? 4.531 -25.219 -20.5 1 93.69 211 PRO B C 1
ATOM 6089 O O . PRO B 1 211 ? 4.883 -26.328 -20.906 1 93.69 211 PRO B O 1
ATOM 6092 N N . GLY B 1 212 ? 4.602 -24.125 -21.234 1 93.69 212 GLY B N 1
ATOM 6093 C CA . GLY B 1 212 ? 5.203 -24.078 -22.562 1 93.69 212 GLY B CA 1
ATOM 6094 C C . GLY B 1 212 ? 6.715 -23.953 -22.516 1 93.69 212 GLY B C 1
ATOM 6095 O O . GLY B 1 212 ? 7.355 -24.359 -21.547 1 93.69 212 GLY B O 1
ATOM 6096 N N . GLU B 1 213 ? 7.207 -23.453 -23.547 1 95.31 213 GLU B N 1
ATOM 6097 C CA . GLU B 1 213 ? 8.656 -23.391 -23.734 1 95.31 213 GLU B CA 1
ATOM 6098 C C . GLU B 1 213 ? 9.289 -22.375 -22.781 1 95.31 213 GLU B C 1
ATOM 6100 O O . GLU B 1 213 ? 10.375 -22.625 -22.25 1 95.31 213 GLU B O 1
ATOM 6105 N N . ASN B 1 214 ? 8.617 -21.312 -22.578 1 95.94 214 ASN B N 1
ATOM 6106 C CA . ASN B 1 214 ? 9.211 -20.234 -21.797 1 95.94 214 ASN B CA 1
ATOM 6107 C C . ASN B 1 214 ? 8.672 -20.203 -20.375 1 95.94 214 ASN B C 1
ATOM 6109 O O . ASN B 1 214 ? 7.461 -20.141 -20.156 1 95.94 214 ASN B O 1
ATOM 6113 N N . ILE B 1 215 ? 9.523 -20.281 -19.438 1 96 215 ILE B N 1
ATOM 6114 C CA . ILE B 1 215 ? 9.148 -20.25 -18.031 1 96 215 ILE B CA 1
ATOM 6115 C C . ILE B 1 215 ? 9.945 -19.172 -17.312 1 96 215 ILE B C 1
ATOM 6117 O O . ILE B 1 215 ? 11.062 -18.828 -17.719 1 96 215 ILE B O 1
ATOM 6121 N N . VAL B 1 216 ? 9.359 -18.656 -16.25 1 97.19 216 VAL B N 1
ATOM 6122 C CA . VAL B 1 216 ? 9.992 -17.547 -15.531 1 97.19 216 VAL B CA 1
ATOM 6123 C C . VAL B 1 216 ? 10.047 -17.875 -14.047 1 97.19 216 VAL B C 1
ATOM 6125 O O . VAL B 1 216 ? 9.094 -18.422 -13.484 1 97.19 216 VAL B O 1
ATOM 6128 N N . ILE B 1 217 ? 11.172 -17.594 -13.414 1 96.75 217 ILE B N 1
ATOM 6129 C CA . ILE B 1 217 ? 11.32 -17.703 -11.969 1 96.75 217 ILE B CA 1
ATOM 6130 C C . ILE B 1 217 ? 11.594 -16.328 -11.367 1 96.75 217 ILE B C 1
ATOM 6132 O O . ILE B 1 217 ? 12.414 -15.57 -11.891 1 96.75 217 ILE B O 1
ATOM 6136 N N . ASP B 1 218 ? 10.891 -16 -10.391 1 94.44 218 ASP B N 1
ATOM 6137 C CA . ASP B 1 218 ? 11.086 -14.75 -9.664 1 94.44 218 ASP B CA 1
ATOM 6138 C C . ASP B 1 218 ? 10.547 -14.852 -8.234 1 94.44 218 ASP B C 1
ATOM 6140 O O . ASP B 1 218 ? 9.992 -15.891 -7.852 1 94.44 218 ASP B O 1
ATOM 6144 N N . GLU B 1 219 ? 10.797 -13.82 -7.508 1 93 219 GLU B N 1
ATOM 6145 C CA . GLU B 1 219 ? 10.359 -13.797 -6.113 1 93 219 GLU B CA 1
ATOM 6146 C C . GLU B 1 219 ? 9.039 -13.047 -5.957 1 93 219 GLU B C 1
ATOM 6148 O O . GLU B 1 219 ? 8.781 -12.078 -6.68 1 93 219 GLU B O 1
ATOM 6153 N N . THR B 1 220 ? 8.211 -13.516 -5.125 1 93.69 220 THR B N 1
ATOM 6154 C CA . THR B 1 220 ? 6.984 -12.859 -4.688 1 93.69 220 THR B CA 1
ATOM 6155 C C . THR B 1 220 ? 6.992 -12.648 -3.178 1 93.69 220 THR B C 1
ATOM 6157 O O . THR B 1 220 ? 7.457 -13.508 -2.428 1 93.69 220 THR B O 1
ATOM 6160 N N . MET B 1 221 ? 6.504 -11.461 -2.727 1 93.94 221 MET B N 1
ATOM 6161 C CA . MET B 1 221 ? 6.484 -11.148 -1.3 1 93.94 221 MET B CA 1
ATOM 6162 C C . MET B 1 221 ? 5.066 -11.25 -0.741 1 93.94 221 MET B C 1
ATOM 6164 O O . MET B 1 221 ? 4.133 -10.664 -1.29 1 93.94 221 MET B O 1
ATOM 6168 N N . ILE B 1 222 ? 4.867 -12.07 0.308 1 95.44 222 ILE B N 1
ATOM 6169 C CA . ILE B 1 222 ? 3.648 -12.062 1.109 1 95.44 222 ILE B CA 1
ATOM 6170 C C . ILE B 1 222 ? 3.816 -11.117 2.297 1 95.44 222 ILE B C 1
ATOM 6172 O O . ILE B 1 222 ? 4.648 -11.359 3.178 1 95.44 222 ILE B O 1
ATOM 6176 N N . PRO B 1 223 ? 3.039 -10.047 2.287 1 93.38 223 PRO B N 1
ATOM 6177 C CA . PRO B 1 223 ? 3.246 -9.039 3.332 1 93.38 223 PRO B CA 1
ATOM 6178 C C . PRO B 1 223 ? 3.074 -9.602 4.738 1 93.38 223 PRO B C 1
ATOM 6180 O O . PRO B 1 223 ? 2.057 -10.242 5.035 1 93.38 223 PRO B O 1
ATOM 6183 N N . PHE B 1 224 ? 4.031 -9.406 5.664 1 93.19 224 PHE B N 1
ATOM 6184 C CA . PHE B 1 224 ? 4.02 -9.805 7.066 1 93.19 224 PHE B CA 1
ATOM 6185 C C . PHE B 1 224 ? 4.965 -8.93 7.887 1 93.19 224 PHE B C 1
ATOM 6187 O O . PHE B 1 224 ? 6.156 -8.836 7.578 1 93.19 224 PHE B O 1
ATOM 6194 N N . ARG B 1 225 ? 4.488 -8.336 8.93 1 87.19 225 ARG B N 1
ATOM 6195 C CA . ARG B 1 225 ? 5.297 -7.398 9.703 1 87.19 225 ARG B CA 1
ATOM 6196 C C . ARG B 1 225 ? 5.547 -7.93 11.109 1 87.19 225 ARG B C 1
ATOM 6198 O O . ARG B 1 225 ? 6.234 -7.289 11.906 1 87.19 225 ARG B O 1
ATOM 6205 N N . GLY B 1 226 ? 5.07 -9.07 11.438 1 87.25 226 GLY B N 1
ATOM 6206 C CA . GLY B 1 226 ? 5.289 -9.648 12.758 1 87.25 226 GLY B CA 1
ATOM 6207 C C . GLY B 1 226 ? 6.688 -10.203 12.938 1 87.25 226 GLY B C 1
ATOM 6208 O O . GLY B 1 226 ? 7.543 -10.047 12.062 1 87.25 226 GLY B O 1
ATOM 6209 N N . ARG B 1 227 ? 6.902 -10.711 14.031 1 86.81 227 ARG B N 1
ATOM 6210 C CA . ARG B 1 227 ? 8.203 -11.305 14.336 1 86.81 227 ARG B CA 1
ATOM 6211 C C . ARG B 1 227 ? 8.344 -12.672 13.672 1 86.81 227 ARG B C 1
ATOM 6213 O O . ARG B 1 227 ? 7.535 -13.57 13.906 1 86.81 227 ARG B O 1
ATOM 6220 N N . LEU B 1 228 ? 9.266 -12.805 12.836 1 90.5 228 LEU B N 1
ATOM 6221 C CA . LEU B 1 228 ? 9.555 -14.023 12.094 1 90.5 228 LEU B CA 1
ATOM 6222 C C . LEU B 1 228 ? 11.031 -14.086 11.711 1 90.5 228 LEU B C 1
ATOM 6224 O O . LEU B 1 228 ? 11.57 -13.141 11.133 1 90.5 228 LEU B O 1
ATOM 6228 N N . ILE B 1 229 ? 11.672 -15.102 12.031 1 87.94 229 ILE B N 1
ATOM 6229 C CA . ILE B 1 229 ? 13.125 -15.25 11.914 1 87.94 229 ILE B CA 1
ATOM 6230 C C . ILE B 1 229 ? 13.539 -15.102 10.445 1 87.94 229 ILE B C 1
ATOM 6232 O O . ILE B 1 229 ? 14.609 -14.578 10.156 1 87.94 229 ILE B O 1
ATOM 6236 N N . PHE B 1 230 ? 12.727 -15.562 9.562 1 91.38 230 PHE B N 1
ATOM 6237 C CA . PHE B 1 230 ? 13.141 -15.539 8.164 1 91.38 230 PHE B CA 1
ATOM 6238 C C . PHE B 1 230 ? 12.367 -14.477 7.395 1 91.38 230 PHE B C 1
ATOM 6240 O O . PHE B 1 230 ? 12.164 -14.602 6.184 1 91.38 230 PHE B O 1
ATOM 6247 N N . LYS B 1 231 ? 11.812 -13.508 8.078 1 92.38 231 LYS B N 1
ATOM 6248 C CA . LYS B 1 231 ? 11.203 -12.359 7.418 1 92.38 231 LYS B CA 1
ATOM 6249 C C . LYS B 1 231 ? 12.195 -11.664 6.488 1 92.38 231 LYS B C 1
ATOM 6251 O O . LYS B 1 231 ? 13.367 -11.516 6.832 1 92.38 231 LYS B O 1
ATOM 6256 N N . GLN B 1 232 ? 11.703 -11.289 5.359 1 92.19 232 GLN B N 1
ATOM 6257 C CA . GLN B 1 232 ? 12.578 -10.68 4.363 1 92.19 232 GLN B CA 1
ATOM 6258 C C . GLN B 1 232 ? 12.195 -9.219 4.125 1 92.19 232 GLN B C 1
ATOM 6260 O O . GLN B 1 232 ? 11.055 -8.82 4.367 1 92.19 232 GLN B O 1
ATOM 6265 N N . TYR B 1 233 ? 13.156 -8.469 3.74 1 87.81 233 TYR B N 1
ATOM 6266 C CA . TYR B 1 233 ? 12.992 -7.066 3.361 1 87.81 233 TYR B CA 1
ATOM 6267 C C . TYR B 1 233 ? 13.477 -6.828 1.938 1 87.81 233 TYR B C 1
ATOM 6269 O O . TYR B 1 233 ? 14.664 -7.008 1.641 1 87.81 233 TYR B O 1
ATOM 6277 N N . ILE B 1 234 ? 12.57 -6.438 1.02 1 85.38 234 ILE B N 1
ATOM 6278 C CA . ILE B 1 234 ? 12.898 -6.098 -0.361 1 85.38 234 ILE B CA 1
ATOM 6279 C C . ILE B 1 234 ? 12.391 -4.695 -0.682 1 85.38 234 ILE B C 1
ATOM 6281 O O . ILE B 1 234 ? 11.203 -4.5 -0.934 1 85.38 234 ILE B O 1
ATOM 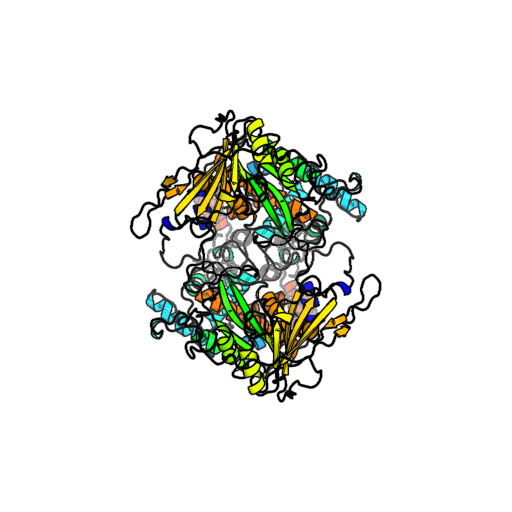6285 N N . PRO B 1 235 ? 13.25 -3.715 -0.782 1 77.5 235 PRO B N 1
ATOM 6286 C CA . PRO B 1 235 ? 12.859 -2.309 -0.865 1 77.5 235 PRO B CA 1
ATOM 6287 C C . PRO B 1 235 ? 12.086 -1.986 -2.143 1 77.5 235 PRO B C 1
ATOM 6289 O O . PRO B 1 235 ? 11.227 -1.102 -2.141 1 77.5 235 PRO B O 1
ATOM 6292 N N . ASN B 1 236 ? 12.43 -2.666 -3.201 1 76.69 236 ASN B N 1
ATOM 6293 C CA . ASN B 1 236 ? 11.852 -2.301 -4.492 1 76.69 236 ASN B CA 1
ATOM 6294 C C . ASN B 1 236 ? 10.461 -2.896 -4.676 1 76.69 236 ASN B C 1
ATOM 6296 O O . ASN B 1 236 ? 9.773 -2.586 -5.648 1 76.69 236 ASN B O 1
ATOM 6300 N N . LYS B 1 237 ? 10.062 -3.723 -3.768 1 77.5 237 LYS B N 1
ATOM 6301 C CA . LYS B 1 237 ? 8.727 -4.305 -3.857 1 77.5 237 LYS B CA 1
ATOM 6302 C C . LYS B 1 237 ? 7.707 -3.449 -3.119 1 77.5 237 LYS B C 1
ATOM 6304 O O . LYS B 1 237 ? 8.062 -2.686 -2.219 1 77.5 237 LYS B O 1
ATOM 6309 N N . THR B 1 238 ? 6.508 -3.461 -3.578 1 76.06 238 THR B N 1
ATOM 6310 C CA . THR B 1 238 ? 5.434 -2.719 -2.926 1 76.06 238 THR B CA 1
ATOM 6311 C C . THR B 1 238 ? 5.352 -3.078 -1.445 1 76.06 238 THR B C 1
ATOM 6313 O O . THR B 1 238 ? 5.281 -2.193 -0.589 1 76.06 238 THR B O 1
ATOM 6316 N N . SER B 1 239 ? 5.273 -4.359 -1.175 1 81.31 239 SER B N 1
ATOM 6317 C CA . SER B 1 239 ? 5.41 -4.832 0.199 1 81.31 239 SER B CA 1
ATOM 6318 C C . SER B 1 239 ? 6.867 -5.141 0.535 1 81.31 239 SER B C 1
ATOM 6320 O O . SER B 1 239 ? 7.402 -6.164 0.11 1 81.31 239 SER B O 1
ATOM 6322 N N . LYS B 1 240 ? 7.383 -4.328 1.341 1 83.44 240 LYS B N 1
ATOM 6323 C CA . LYS B 1 240 ? 8.82 -4.402 1.554 1 83.44 240 LYS B CA 1
ATOM 6324 C C . LYS B 1 240 ? 9.18 -5.512 2.543 1 83.44 240 LYS B C 1
ATOM 6326 O O . LYS B 1 240 ? 10.273 -6.074 2.488 1 83.44 240 LYS B O 1
ATOM 6331 N N . TYR B 1 241 ? 8.234 -5.797 3.453 1 88.69 241 TYR B N 1
ATOM 6332 C CA . TYR B 1 241 ? 8.492 -6.789 4.488 1 88.69 241 TYR B CA 1
ATOM 6333 C C . TYR B 1 241 ? 7.535 -7.973 4.359 1 88.69 241 TYR B C 1
ATOM 6335 O O . TYR B 1 241 ? 6.352 -7.789 4.074 1 88.69 241 TYR B O 1
ATOM 6343 N N . GLY B 1 242 ? 8.094 -9.156 4.5 1 94.62 242 GLY B N 1
ATOM 6344 C CA . GLY B 1 242 ? 7.18 -10.289 4.523 1 94.62 242 GLY B CA 1
ATOM 6345 C C . GLY B 1 242 ? 7.871 -11.617 4.285 1 94.62 242 GLY B C 1
ATOM 6346 O O . GLY B 1 242 ? 9.07 -11.758 4.539 1 94.62 242 GLY B O 1
ATOM 6347 N N . VAL B 1 243 ? 7.059 -12.547 3.963 1 95.81 243 VAL B N 1
ATOM 6348 C CA . VAL B 1 243 ? 7.535 -13.883 3.625 1 95.81 243 VAL B CA 1
ATOM 6349 C C . VAL B 1 243 ? 7.816 -13.969 2.127 1 95.81 243 VAL B C 1
ATOM 6351 O O . VAL B 1 243 ? 6.949 -13.664 1.307 1 95.81 243 VAL B O 1
ATOM 6354 N N . LYS B 1 244 ? 9.016 -14.344 1.833 1 94.62 244 LYS B N 1
ATOM 6355 C CA . LYS B 1 244 ? 9.445 -14.406 0.441 1 94.62 244 LYS B CA 1
ATOM 6356 C C . LYS B 1 244 ? 9.141 -15.773 -0.167 1 94.62 244 LYS B C 1
ATOM 6358 O O . LYS B 1 244 ? 9.445 -16.812 0.433 1 94.62 244 LYS B O 1
ATOM 6363 N N . LEU B 1 245 ? 8.539 -15.742 -1.353 1 95.44 245 LEU B N 1
ATOM 6364 C CA . LEU B 1 245 ? 8.266 -16.938 -2.137 1 95.44 245 LEU B CA 1
ATOM 6365 C C . LEU B 1 245 ? 9.031 -16.922 -3.457 1 95.44 245 LEU B C 1
ATOM 6367 O O . LEU B 1 245 ? 9.031 -15.898 -4.152 1 95.44 245 LEU B O 1
ATOM 6371 N N . PHE B 1 246 ? 9.711 -18.047 -3.77 1 95.81 246 PHE B N 1
ATOM 6372 C CA . PHE B 1 246 ? 10.203 -18.266 -5.125 1 95.81 246 PHE B CA 1
ATOM 6373 C C . PHE B 1 246 ? 9.172 -19.016 -5.961 1 95.81 246 PHE B C 1
ATOM 6375 O O . PHE B 1 246 ? 8.68 -20.062 -5.551 1 95.81 246 PHE B O 1
ATOM 6382 N N . LYS B 1 247 ? 8.828 -18.484 -7.039 1 95.75 247 LYS B N 1
ATOM 6383 C CA . LYS B 1 247 ? 7.812 -19.203 -7.809 1 95.75 247 LYS B CA 1
ATOM 6384 C C . LYS B 1 247 ? 8.188 -19.281 -9.281 1 95.75 247 LYS B C 1
ATOM 6386 O O . LYS B 1 247 ? 8.969 -18.453 -9.773 1 95.75 247 LYS B O 1
ATOM 6391 N N . ILE B 1 248 ? 7.754 -20.25 -9.93 1 96.56 248 ILE B N 1
ATOM 6392 C CA . ILE B 1 248 ? 7.887 -20.438 -11.375 1 96.56 248 ILE B CA 1
ATOM 6393 C C . ILE B 1 248 ? 6.535 -20.219 -12.047 1 96.56 248 ILE B C 1
ATOM 6395 O O . ILE B 1 248 ? 5.516 -20.734 -11.586 1 96.56 248 ILE B O 1
ATOM 6399 N N . CYS B 1 249 ? 6.496 -19.359 -13.008 1 95.94 249 CYS B N 1
ATOM 6400 C CA . CYS B 1 249 ? 5.285 -19.016 -13.742 1 95.94 249 CYS B CA 1
ATOM 6401 C C . CYS B 1 249 ? 5.531 -19.047 -15.242 1 95.94 249 CYS B C 1
ATOM 6403 O O . CYS B 1 249 ? 6.676 -19.141 -15.688 1 95.94 249 CYS B O 1
ATOM 6405 N N . ASP B 1 250 ? 4.516 -19.078 -15.953 1 93.75 250 ASP B N 1
ATOM 6406 C CA . ASP B 1 250 ? 4.641 -18.906 -17.391 1 93.75 250 ASP B CA 1
ATOM 6407 C C . ASP B 1 250 ? 4.367 -17.469 -17.812 1 93.75 250 ASP B C 1
ATOM 6409 O O . ASP B 1 250 ? 4.297 -16.578 -16.953 1 93.75 250 ASP B O 1
ATOM 6413 N N . ASN B 1 251 ? 4.258 -17.203 -19.094 1 89.31 251 ASN B N 1
ATOM 6414 C CA . ASN B 1 251 ? 4.176 -15.844 -19.625 1 89.31 251 ASN B CA 1
ATOM 6415 C C . ASN B 1 251 ? 2.807 -15.219 -19.375 1 89.31 251 ASN B C 1
ATOM 6417 O O . ASN B 1 251 ? 2.639 -14.008 -19.5 1 89.31 251 ASN B O 1
ATOM 6421 N N . ILE B 1 252 ? 1.802 -16.031 -18.922 1 90 252 ILE B N 1
ATOM 6422 C CA . ILE B 1 252 ? 0.471 -15.469 -18.703 1 90 252 ILE B CA 1
ATOM 6423 C C . ILE B 1 252 ? 0.2 -15.359 -17.203 1 90 252 ILE B C 1
ATOM 6425 O O . ILE B 1 252 ? -0.841 -14.844 -16.797 1 90 252 ILE B O 1
ATOM 6429 N N . GLY B 1 253 ? 1.062 -15.984 -16.438 1 93.88 253 GLY B N 1
ATOM 6430 C CA . GLY B 1 253 ? 0.977 -15.719 -15.008 1 93.88 253 GLY B CA 1
ATOM 6431 C C . GLY B 1 253 ? 0.557 -16.938 -14.195 1 93.88 253 GLY B C 1
ATOM 6432 O O . GLY B 1 253 ? 0.364 -16.844 -12.984 1 93.88 253 GLY B O 1
ATOM 6433 N N . TYR B 1 254 ? 0.382 -18.109 -14.867 1 96.62 254 TYR B N 1
ATOM 6434 C CA . TYR B 1 254 ? 0.052 -19.328 -14.125 1 96.62 254 TYR B CA 1
ATOM 6435 C C . TYR B 1 254 ? 1.225 -19.781 -13.266 1 96.62 254 TYR B C 1
ATOM 6437 O O . TYR B 1 254 ? 2.355 -19.875 -13.742 1 96.62 254 TYR B O 1
ATOM 6445 N N . THR B 1 255 ? 0.97 -20.016 -12.016 1 97.75 255 THR B N 1
ATOM 6446 C CA . THR B 1 255 ? 2.002 -20.484 -11.102 1 97.75 255 THR B CA 1
ATOM 6447 C C . THR B 1 255 ? 2.055 -22.016 -11.078 1 97.75 255 THR B C 1
ATOM 6449 O O . THR B 1 255 ? 1.047 -22.672 -10.812 1 97.75 255 THR B O 1
ATOM 6452 N N . TYR B 1 256 ? 3.227 -22.594 -11.312 1 97.31 256 TYR B N 1
ATOM 6453 C CA . TYR B 1 256 ? 3.387 -24.031 -11.375 1 97.31 256 TYR B CA 1
ATOM 6454 C C . TYR B 1 256 ? 3.975 -24.578 -10.078 1 97.31 256 TYR B C 1
ATOM 6456 O O . TYR B 1 256 ? 3.668 -25.703 -9.68 1 97.31 256 TYR B O 1
ATOM 6464 N N . ASP B 1 257 ? 4.844 -23.828 -9.555 1 97.06 257 ASP B N 1
ATOM 6465 C CA . ASP B 1 257 ? 5.578 -24.266 -8.375 1 97.06 257 ASP B CA 1
ATOM 6466 C C . ASP B 1 257 ? 6.051 -23.062 -7.551 1 97.06 257 ASP B C 1
ATOM 6468 O O . ASP B 1 257 ? 6.129 -21.938 -8.07 1 97.06 257 ASP B O 1
ATOM 6472 N N . CYS B 1 258 ? 6.262 -23.344 -6.254 1 96.88 258 CYS B N 1
ATOM 6473 C CA . CYS B 1 258 ? 6.801 -22.281 -5.41 1 96.88 258 CYS B CA 1
ATOM 6474 C C . CYS B 1 258 ? 7.559 -22.875 -4.223 1 96.88 258 CYS B C 1
ATOM 6476 O O . CYS B 1 258 ? 7.297 -24 -3.807 1 96.88 258 CYS B O 1
ATOM 6478 N N . ILE B 1 259 ? 8.547 -22.141 -3.766 1 95.75 259 ILE B N 1
ATOM 6479 C CA . ILE B 1 259 ? 9.352 -22.469 -2.594 1 95.75 259 ILE B CA 1
ATOM 6480 C C . ILE B 1 259 ? 9.383 -21.281 -1.637 1 95.75 259 ILE B C 1
ATOM 6482 O O . ILE B 1 259 ? 9.594 -20.141 -2.059 1 95.75 259 ILE B O 1
ATOM 6486 N N . ILE B 1 260 ? 9.109 -21.562 -0.367 1 95.5 260 ILE B N 1
ATOM 6487 C CA . ILE B 1 260 ? 9.164 -20.516 0.641 1 95.5 260 ILE B CA 1
ATOM 6488 C C . ILE B 1 260 ? 10.602 -20.359 1.138 1 95.5 260 ILE B C 1
ATOM 6490 O O . ILE B 1 260 ? 11.258 -21.328 1.484 1 95.5 260 ILE B O 1
ATOM 6494 N N . TYR B 1 261 ? 11.07 -19.172 1.112 1 93.12 261 TYR B N 1
ATOM 6495 C CA . TYR B 1 261 ? 12.383 -18.891 1.673 1 93.12 261 TYR B CA 1
ATOM 6496 C C . TYR B 1 261 ? 12.383 -19.062 3.188 1 93.12 261 TYR B C 1
ATOM 6498 O O . TYR B 1 261 ? 11.531 -18.5 3.879 1 93.12 261 TYR B O 1
ATOM 6506 N N . SER B 1 262 ? 13.273 -19.828 3.705 1 90.44 262 SER B N 1
ATOM 6507 C CA . SER B 1 262 ? 13.344 -20.078 5.145 1 90.44 262 SER B CA 1
ATOM 6508 C C . SER B 1 262 ? 14.773 -19.953 5.652 1 90.44 262 SER B C 1
ATOM 6510 O O . SER B 1 262 ? 15.172 -20.625 6.602 1 90.44 262 SER B O 1
ATOM 6512 N N . GLY B 1 263 ? 15.516 -19.109 4.992 1 81.12 263 GLY B N 1
ATOM 6513 C CA . GLY B 1 263 ? 16.891 -18.922 5.418 1 81.12 263 GLY B CA 1
ATOM 6514 C C . GLY B 1 263 ? 17.828 -20 4.895 1 81.12 263 GLY B C 1
ATOM 6515 O O . GLY B 1 263 ? 17.703 -20.438 3.748 1 81.12 263 GLY B O 1
ATOM 6516 N N . LYS B 1 264 ? 18.844 -20.375 5.672 1 68.62 264 LYS B N 1
ATOM 6517 C CA . LYS B 1 264 ? 19.859 -21.344 5.316 1 68.62 264 LYS B CA 1
ATOM 6518 C C . LYS B 1 264 ? 19.25 -22.719 5.035 1 68.62 264 LYS B C 1
ATOM 6520 O O . LYS B 1 264 ? 19.797 -23.5 4.246 1 68.62 264 LYS B O 1
ATOM 6525 N N . ASN B 1 265 ? 18.062 -22.938 5.547 1 66.5 265 ASN B N 1
ATOM 6526 C CA . ASN B 1 265 ? 17.406 -24.25 5.438 1 66.5 265 ASN B CA 1
ATOM 6527 C C . ASN B 1 265 ? 16.531 -24.328 4.195 1 66.5 265 ASN B C 1
ATOM 6529 O O . ASN B 1 265 ? 15.875 -25.344 3.961 1 66.5 265 ASN B O 1
ATOM 6533 N N . THR B 1 266 ? 16.516 -23.359 3.457 1 72.38 266 THR B N 1
ATOM 6534 C CA . THR B 1 266 ? 15.633 -23.391 2.293 1 72.38 266 THR B CA 1
ATOM 6535 C C . THR B 1 266 ? 16.016 -24.531 1.364 1 72.38 266 THR B C 1
ATOM 6537 O O . THR B 1 266 ? 15.133 -25.25 0.868 1 72.38 266 THR B O 1
ATOM 6540 N N . THR B 1 267 ? 17.359 -24.672 1.125 1 67.12 267 THR B N 1
ATOM 6541 C CA . THR B 1 267 ? 17.844 -25.766 0.285 1 67.12 267 THR B CA 1
ATOM 6542 C C . THR B 1 267 ? 19 -26.5 0.96 1 67.12 267 THR B C 1
ATOM 6544 O O . THR B 1 267 ? 20.156 -26.078 0.851 1 67.12 267 THR B O 1
ATOM 6547 N N . PRO B 1 268 ? 18.719 -27.453 1.874 1 58.72 268 PRO B N 1
ATOM 6548 C CA . PRO B 1 268 ? 19.75 -28.047 2.738 1 58.72 268 PRO B CA 1
ATOM 6549 C C . PRO B 1 268 ? 20.875 -28.719 1.949 1 58.72 268 PRO B C 1
ATOM 6551 O O . PRO B 1 268 ? 21.922 -29.031 2.512 1 58.72 268 PRO B O 1
ATOM 6554 N N . THR B 1 269 ? 20.812 -29.047 0.835 1 60.19 269 THR B N 1
ATOM 6555 C CA . THR B 1 269 ? 21.703 -30.094 0.342 1 60.19 269 THR B CA 1
ATOM 6556 C C . THR B 1 269 ? 23.109 -29.562 0.123 1 60.19 269 THR B C 1
ATOM 6558 O O . THR B 1 269 ? 24.078 -30.125 0.657 1 60.19 269 THR B O 1
ATOM 6561 N N . CYS B 1 270 ? 23.547 -29.094 -1.089 1 57.5 270 CYS B N 1
ATOM 6562 C CA . CYS B 1 270 ? 24.875 -29.016 -1.7 1 57.5 270 CYS B CA 1
ATOM 6563 C C . CYS B 1 270 ? 25.531 -27.672 -1.403 1 57.5 270 CYS B C 1
ATOM 6565 O O . CYS B 1 270 ? 24.984 -26.625 -1.717 1 57.5 270 CYS B O 1
ATOM 6567 N N . SER B 1 271 ? 26.625 -27.719 -0.588 1 62.06 271 SER B N 1
ATOM 6568 C CA . SER B 1 271 ? 27.375 -26.562 -0.079 1 62.06 271 SER B CA 1
ATOM 6569 C C . SER B 1 271 ? 28.047 -25.797 -1.211 1 62.06 271 SER B C 1
ATOM 6571 O O . SER B 1 271 ? 28.297 -24.594 -1.092 1 62.06 271 SER B O 1
ATOM 6573 N N . GLU B 1 272 ? 28.219 -26.375 -2.479 1 67.25 272 GLU B N 1
ATOM 6574 C CA . GLU B 1 272 ? 29.078 -25.719 -3.459 1 67.25 272 GLU B CA 1
ATOM 6575 C C . GLU B 1 272 ? 28.281 -24.781 -4.348 1 67.25 272 GLU B C 1
ATOM 6577 O O . GLU B 1 272 ? 28.859 -23.969 -5.074 1 67.25 272 GLU B O 1
ATOM 6582 N N . ILE B 1 273 ? 27 -24.875 -4.219 1 79.06 273 ILE B N 1
ATOM 6583 C CA . ILE B 1 273 ? 26.172 -24.062 -5.117 1 79.06 273 ILE B CA 1
ATOM 6584 C C . ILE B 1 273 ? 25.422 -23.016 -4.312 1 79.06 273 ILE B C 1
ATOM 6586 O O . ILE B 1 273 ? 25.109 -23.219 -3.139 1 79.06 273 ILE B O 1
ATOM 6590 N N . THR B 1 274 ? 25.312 -21.859 -4.941 1 82.88 274 THR B N 1
ATOM 6591 C CA . THR B 1 274 ? 24.625 -20.75 -4.277 1 82.88 274 THR B CA 1
ATOM 6592 C C . THR B 1 274 ? 23.172 -21.094 -4 1 82.88 274 THR B C 1
ATOM 6594 O O . THR B 1 274 ? 22.594 -21.969 -4.656 1 82.88 274 THR B O 1
ATOM 6597 N N . THR B 1 275 ? 22.594 -20.453 -2.992 1 83.94 275 THR B N 1
ATOM 6598 C CA . THR B 1 275 ? 21.188 -20.641 -2.643 1 83.94 275 THR B CA 1
ATOM 6599 C C . THR B 1 275 ? 20.297 -20.375 -3.846 1 83.94 275 THR B C 1
ATOM 6601 O O . THR B 1 275 ? 19.344 -21.109 -4.102 1 83.94 275 THR B O 1
ATOM 6604 N N . ALA B 1 276 ? 20.641 -19.359 -4.598 1 88.56 276 ALA B N 1
ATOM 6605 C CA . ALA B 1 276 ? 19.844 -18.984 -5.762 1 88.56 276 ALA B CA 1
ATOM 6606 C C . ALA B 1 276 ? 19.844 -20.109 -6.801 1 88.56 276 ALA B C 1
ATOM 6608 O O . ALA B 1 276 ? 18.781 -20.453 -7.344 1 88.56 276 ALA B O 1
ATOM 6609 N N . THR B 1 277 ? 21 -20.625 -7.09 1 91.69 277 THR B N 1
ATOM 6610 C CA . THR B 1 277 ? 21.125 -21.719 -8.062 1 91.69 277 THR B CA 1
ATOM 6611 C C . THR B 1 277 ? 20.375 -22.953 -7.586 1 91.69 277 THR B C 1
ATOM 6613 O O . THR B 1 277 ? 19.703 -23.625 -8.375 1 91.69 277 THR B O 1
ATOM 6616 N N . LYS B 1 278 ? 20.453 -23.25 -6.344 1 91.19 278 LYS B N 1
ATOM 6617 C CA . LYS B 1 278 ? 19.75 -24.406 -5.789 1 91.19 278 LYS B CA 1
ATOM 6618 C C . LYS B 1 278 ? 18.234 -24.266 -5.949 1 91.19 278 LYS B C 1
ATOM 6620 O O . LYS B 1 278 ? 17.562 -25.219 -6.332 1 91.19 278 LYS B O 1
ATOM 6625 N N . VAL B 1 279 ? 17.781 -23.109 -5.59 1 92.94 279 VAL B N 1
ATOM 6626 C CA . VAL B 1 279 ? 16.359 -22.828 -5.688 1 92.94 279 VAL B CA 1
ATOM 6627 C C . VAL B 1 279 ? 15.883 -23.031 -7.129 1 92.94 279 VAL B C 1
ATOM 6629 O O . VAL B 1 279 ? 14.852 -23.656 -7.367 1 92.94 279 VAL B O 1
ATOM 6632 N N . VAL B 1 280 ? 16.656 -22.516 -8.102 1 95.44 280 VAL B N 1
ATOM 6633 C CA . VAL B 1 280 ? 16.312 -22.625 -9.508 1 95.44 280 VAL B CA 1
ATOM 6634 C C . VAL B 1 280 ? 16.25 -24.094 -9.914 1 95.44 280 VAL B C 1
ATOM 6636 O O . VAL B 1 280 ? 15.289 -24.547 -10.547 1 95.44 280 VAL B O 1
ATOM 6639 N N . LEU B 1 281 ? 17.25 -24.797 -9.555 1 94.44 281 LEU B N 1
ATOM 6640 C CA . LEU B 1 281 ? 17.312 -26.203 -9.953 1 94.44 281 LEU B CA 1
ATOM 6641 C C . LEU B 1 281 ? 16.188 -27 -9.312 1 94.44 281 LEU B C 1
ATOM 6643 O O . LEU B 1 281 ? 15.625 -27.906 -9.938 1 94.44 281 LEU B O 1
ATOM 6647 N N . GLN B 1 282 ? 15.859 -26.656 -8.125 1 93.38 282 GLN B N 1
ATOM 6648 C CA . GLN B 1 282 ? 14.758 -27.328 -7.457 1 93.38 282 GLN B CA 1
ATOM 6649 C C . GLN B 1 282 ? 13.43 -27.031 -8.148 1 93.38 282 GLN B C 1
ATOM 6651 O O . GLN B 1 282 ? 12.633 -27.953 -8.391 1 93.38 282 GLN B O 1
ATOM 6656 N N . LEU B 1 283 ? 13.195 -25.812 -8.422 1 95.88 283 LEU B N 1
ATOM 6657 C CA . LEU B 1 283 ? 11.961 -25.406 -9.07 1 95.88 283 LEU B CA 1
ATOM 6658 C C . LEU B 1 283 ? 11.859 -25.984 -10.477 1 95.88 283 LEU B C 1
ATOM 6660 O O . LEU B 1 283 ? 10.766 -26.328 -10.945 1 95.88 283 LEU B O 1
ATOM 6664 N N . MET B 1 284 ? 13.008 -26.188 -11.164 1 96.31 284 MET B N 1
ATOM 6665 C CA . MET B 1 284 ? 13.055 -26.609 -12.562 1 96.31 284 MET B CA 1
ATOM 6666 C C . MET B 1 284 ? 13.125 -28.125 -12.664 1 96.31 284 MET B C 1
ATOM 6668 O O . MET B 1 284 ? 13.102 -28.672 -13.766 1 96.31 284 MET B O 1
ATOM 6672 N N . ASN B 1 285 ? 13.141 -28.734 -11.594 1 94.19 285 ASN B N 1
ATOM 6673 C CA . ASN B 1 285 ? 13.414 -30.156 -11.57 1 94.19 285 ASN B CA 1
ATOM 6674 C C . ASN B 1 285 ? 12.523 -30.922 -12.555 1 94.19 285 ASN B C 1
ATOM 6676 O O . ASN B 1 285 ? 13 -31.812 -13.258 1 94.19 285 ASN B O 1
ATOM 6680 N N . ASP B 1 286 ? 11.289 -30.625 -12.648 1 92.88 286 ASP B N 1
ATOM 6681 C CA . ASP B 1 286 ? 10.344 -31.344 -13.492 1 92.88 286 ASP B CA 1
ATOM 6682 C C . ASP B 1 286 ? 10.328 -30.781 -14.906 1 92.88 286 ASP B C 1
ATOM 6684 O O . ASP B 1 286 ? 9.641 -31.297 -15.781 1 92.88 286 ASP B O 1
ATOM 6688 N N . TYR B 1 287 ? 11.172 -29.781 -15.18 1 94.94 287 TYR B N 1
ATOM 6689 C CA . TYR B 1 287 ? 11.016 -29.078 -16.438 1 94.94 287 TYR B CA 1
ATOM 6690 C C . TYR B 1 287 ? 12.328 -29.047 -17.219 1 94.94 287 TYR B C 1
ATOM 6692 O O . TYR B 1 287 ? 12.43 -28.391 -18.266 1 94.94 287 TYR B O 1
ATOM 6700 N N . LEU B 1 288 ? 13.297 -29.75 -16.75 1 95.75 288 LEU B N 1
ATOM 6701 C CA . LEU B 1 288 ? 14.602 -29.828 -17.406 1 95.75 288 LEU B CA 1
ATOM 6702 C C . LEU B 1 288 ? 14.594 -30.844 -18.547 1 95.75 288 LEU B C 1
ATOM 6704 O O . LEU B 1 288 ? 13.672 -31.656 -18.641 1 95.75 288 LEU B O 1
ATOM 6708 N N . TYR B 1 289 ? 15.531 -30.734 -19.484 1 95.56 289 TYR B N 1
ATOM 6709 C CA . TYR B 1 289 ? 15.766 -31.688 -20.578 1 95.56 289 TYR B CA 1
ATOM 6710 C C . TYR B 1 289 ? 14.609 -31.672 -21.562 1 95.56 289 TYR B C 1
ATOM 6712 O O . TYR B 1 289 ? 14.281 -32.688 -22.156 1 95.56 289 TYR B O 1
ATOM 6720 N N . LYS B 1 290 ? 13.969 -30.594 -21.734 1 94.38 290 LYS B N 1
ATOM 6721 C CA . LYS B 1 290 ? 12.805 -30.516 -22.609 1 94.38 290 LYS B CA 1
ATOM 6722 C C . LYS B 1 290 ? 12.938 -29.375 -23.609 1 94.38 290 LYS B C 1
ATOM 6724 O O . LYS B 1 290 ? 11.969 -29 -24.266 1 94.38 290 LYS B O 1
ATOM 6729 N N . GLY B 1 291 ? 14.117 -28.766 -23.625 1 95.56 291 GLY B N 1
ATOM 6730 C CA . GLY B 1 291 ? 14.367 -27.688 -24.578 1 95.56 291 GLY B CA 1
ATOM 6731 C C . GLY B 1 291 ? 13.711 -26.375 -24.188 1 95.56 291 GLY B C 1
ATOM 6732 O O . GLY B 1 291 ? 13.375 -25.562 -25.047 1 95.56 291 GLY B O 1
ATOM 6733 N N . ARG B 1 292 ? 13.445 -26.156 -22.938 1 96.19 292 ARG B N 1
ATOM 6734 C CA . ARG B 1 292 ? 12.773 -24.953 -22.469 1 96.19 292 ARG B CA 1
ATOM 6735 C C . ARG B 1 292 ? 13.766 -23.797 -22.297 1 96.19 292 ARG B C 1
ATOM 6737 O O . ARG B 1 292 ? 14.977 -24.016 -22.375 1 96.19 292 ARG B O 1
ATOM 6744 N N . THR B 1 293 ? 13.203 -22.641 -22.188 1 97.31 293 THR B N 1
ATOM 6745 C CA . THR B 1 293 ? 13.984 -21.438 -21.891 1 97.31 293 THR B CA 1
ATOM 6746 C C . THR B 1 293 ? 13.562 -20.828 -20.562 1 97.31 293 THR B C 1
ATOM 6748 O O . THR B 1 293 ? 12.383 -20.547 -20.344 1 97.31 293 THR B O 1
ATOM 6751 N N . LEU B 1 294 ? 14.508 -20.688 -19.719 1 97.88 294 LEU B N 1
ATOM 6752 C CA . LEU B 1 294 ? 14.258 -20.125 -18.391 1 97.88 294 LEU B CA 1
ATOM 6753 C C . LEU B 1 294 ? 14.602 -18.625 -18.359 1 97.88 294 LEU B C 1
ATOM 6755 O O . LEU B 1 294 ? 15.688 -18.234 -18.781 1 97.88 294 LEU B O 1
ATOM 6759 N N . ILE B 1 295 ? 13.695 -17.859 -17.953 1 98 295 ILE B N 1
ATOM 6760 C CA . ILE B 1 295 ? 13.898 -16.422 -17.797 1 98 295 ILE B CA 1
ATOM 6761 C C . ILE B 1 295 ? 14.047 -16.094 -16.312 1 98 295 ILE B C 1
ATOM 6763 O O . ILE B 1 295 ? 13.203 -16.469 -15.492 1 98 295 ILE B O 1
ATOM 6767 N N . ILE B 1 296 ? 15.133 -15.367 -15.922 1 96.88 296 ILE B N 1
ATOM 6768 C CA . ILE B 1 296 ? 15.398 -15.062 -14.516 1 96.88 296 ILE B CA 1
ATOM 6769 C C . ILE B 1 296 ? 15.961 -13.648 -14.391 1 96.88 296 ILE B C 1
ATOM 6771 O O . ILE B 1 296 ? 16.328 -13.031 -15.383 1 96.88 296 ILE B O 1
ATOM 6775 N N . ASP B 1 297 ? 15.977 -13.141 -13.18 1 93.69 297 ASP B N 1
ATOM 6776 C CA . ASP B 1 297 ? 16.531 -11.812 -12.961 1 93.69 297 ASP B CA 1
ATOM 6777 C C . ASP B 1 297 ? 17.953 -11.891 -12.406 1 93.69 297 ASP B C 1
ATOM 6779 O O . ASP B 1 297 ? 18.547 -12.969 -12.367 1 93.69 297 ASP B O 1
ATOM 6783 N N . ASN B 1 298 ? 18.547 -10.766 -12.023 1 93 298 ASN B N 1
ATOM 6784 C CA . ASN B 1 298 ? 19.969 -10.664 -11.68 1 93 298 ASN B CA 1
ATOM 6785 C C . ASN B 1 298 ? 20.266 -11.344 -10.344 1 93 298 ASN B C 1
ATOM 6787 O O . ASN B 1 298 ? 21.438 -11.602 -10.031 1 93 298 ASN B O 1
ATOM 6791 N N . TYR B 1 299 ? 19.25 -11.688 -9.641 1 89.88 299 TYR B N 1
ATOM 6792 C CA . TYR B 1 299 ? 19.453 -12.406 -8.383 1 89.88 299 TYR B CA 1
ATOM 6793 C C . TYR B 1 299 ? 19.891 -13.844 -8.648 1 89.88 299 TYR B C 1
ATOM 6795 O O . TYR B 1 299 ? 20.703 -14.391 -7.906 1 89.88 299 TYR B O 1
ATOM 6803 N N . TYR B 1 300 ? 19.406 -14.359 -9.664 1 93.62 300 TYR B N 1
ATOM 6804 C CA . TYR B 1 300 ? 19.594 -15.781 -9.93 1 93.62 300 TYR B CA 1
ATOM 6805 C C . TYR B 1 300 ? 20.703 -16 -10.938 1 93.62 300 TYR B C 1
ATOM 6807 O O . TYR B 1 300 ? 21.359 -17.047 -10.945 1 93.62 300 TYR B O 1
ATOM 6815 N N . THR B 1 301 ? 20.953 -15.102 -11.766 1 95.12 301 THR B N 1
ATOM 6816 C CA . THR B 1 301 ? 21.797 -15.273 -12.938 1 95.12 301 THR B CA 1
ATOM 6817 C C . THR B 1 301 ? 23.25 -15.461 -12.523 1 95.12 301 THR B C 1
ATOM 6819 O O . THR B 1 301 ? 23.812 -14.617 -11.82 1 95.12 301 THR B O 1
ATOM 6822 N N . SER B 1 302 ? 23.844 -16.531 -12.906 1 94.56 302 SER B N 1
ATOM 6823 C CA . SER B 1 302 ? 25.266 -16.844 -12.703 1 94.56 302 SER B CA 1
ATOM 6824 C C . SER B 1 302 ? 25.812 -17.672 -13.859 1 94.56 302 SER B C 1
ATOM 6826 O O . SER B 1 302 ? 25.047 -18.312 -14.578 1 94.56 302 SER B O 1
ATOM 6828 N N . LEU B 1 303 ? 27.094 -17.578 -14.055 1 94.94 303 LEU B N 1
ATOM 6829 C CA . LEU B 1 303 ? 27.734 -18.359 -15.117 1 94.94 303 LEU B CA 1
ATOM 6830 C C . LEU B 1 303 ? 27.594 -19.844 -14.859 1 94.94 303 LEU B C 1
ATOM 6832 O O . LEU B 1 303 ? 27.328 -20.625 -15.781 1 94.94 303 LEU B O 1
ATOM 6836 N N . ASN B 1 304 ? 27.75 -20.203 -13.672 1 94 304 ASN B N 1
ATOM 6837 C CA . ASN B 1 304 ? 27.609 -21.594 -13.273 1 94 304 ASN B CA 1
ATOM 6838 C C . ASN B 1 304 ? 26.219 -22.125 -13.609 1 94 304 ASN B C 1
ATOM 6840 O O . ASN B 1 304 ? 26.094 -23.219 -14.172 1 94 304 ASN B O 1
ATOM 6844 N N . LEU B 1 305 ? 25.219 -21.391 -13.258 1 95.94 305 LEU B N 1
ATOM 6845 C CA . LEU B 1 305 ? 23.859 -21.812 -13.547 1 95.94 305 LEU B CA 1
ATOM 6846 C C . LEU B 1 305 ? 23.641 -21.953 -15.055 1 95.94 305 LEU B C 1
ATOM 6848 O O . LEU B 1 305 ? 22.984 -22.906 -15.5 1 95.94 305 LEU B O 1
ATOM 6852 N N . ALA B 1 306 ? 24.188 -21.047 -15.812 1 96.56 306 ALA B N 1
ATOM 6853 C CA . ALA B 1 306 ? 24.062 -21.109 -17.266 1 96.56 306 ALA B CA 1
ATOM 6854 C C . ALA B 1 306 ? 24.625 -22.422 -17.812 1 96.56 306 ALA B C 1
ATOM 6856 O O . ALA B 1 306 ? 24 -23.094 -18.625 1 96.56 306 ALA B O 1
ATOM 6857 N N . HIS B 1 307 ? 25.781 -22.734 -17.359 1 96.25 307 HIS B N 1
ATOM 6858 C CA . HIS B 1 307 ? 26.438 -23.953 -17.812 1 96.25 307 HIS B CA 1
ATOM 6859 C C . HIS B 1 307 ? 25.641 -25.188 -17.406 1 96.25 307 HIS B C 1
ATOM 6861 O O . HIS B 1 307 ? 25.484 -26.125 -18.188 1 96.25 307 HIS B O 1
ATOM 6867 N N . ILE B 1 308 ? 25.141 -25.172 -16.203 1 95.94 308 ILE B N 1
ATOM 6868 C CA . ILE B 1 308 ? 24.359 -26.297 -15.703 1 95.94 308 ILE B CA 1
ATOM 6869 C C . ILE B 1 308 ? 23.109 -26.5 -16.562 1 95.94 308 ILE B C 1
ATOM 6871 O O . ILE B 1 308 ? 22.812 -27.609 -16.969 1 95.94 308 ILE B O 1
ATOM 6875 N N . LEU B 1 309 ? 22.422 -25.469 -16.797 1 97.38 309 LEU B N 1
ATOM 6876 C CA . LEU B 1 309 ? 21.172 -25.547 -17.547 1 97.38 309 LEU B CA 1
ATOM 6877 C C . LEU B 1 309 ? 21.438 -26 -18.984 1 97.38 309 LEU B C 1
ATOM 6879 O O . LEU B 1 309 ? 20.656 -26.766 -19.547 1 97.38 309 LEU B O 1
ATOM 6883 N N . LEU B 1 310 ? 22.516 -25.516 -19.609 1 96.94 310 LEU B N 1
ATOM 6884 C CA . LEU B 1 310 ? 22.891 -25.953 -20.953 1 96.94 310 LEU B CA 1
ATOM 6885 C C . LEU B 1 310 ? 23.109 -27.453 -21 1 96.94 310 LEU B C 1
ATOM 6887 O O . LEU B 1 310 ? 22.703 -28.125 -21.953 1 96.94 310 LEU B O 1
ATOM 6891 N N . SER B 1 311 ? 23.719 -27.922 -19.969 1 96.5 311 SER B N 1
ATOM 6892 C CA . SER B 1 311 ? 23.984 -29.344 -19.891 1 96.5 311 SER B CA 1
ATOM 6893 C C . SER B 1 311 ? 22.688 -30.141 -19.719 1 96.5 311 SER B C 1
ATOM 6895 O O . SER B 1 311 ? 22.672 -31.359 -19.906 1 96.5 311 SER B O 1
ATOM 6897 N N . LYS B 1 312 ? 21.656 -29.5 -19.375 1 96.94 312 LYS B N 1
ATOM 6898 C CA . LYS B 1 312 ? 20.359 -30.141 -19.172 1 96.94 312 LYS B CA 1
ATOM 6899 C C . LYS B 1 312 ? 19.359 -29.719 -20.25 1 96.94 312 LYS B C 1
ATOM 6901 O O . LYS B 1 312 ? 18.156 -29.688 -20.016 1 96.94 312 LYS B O 1
ATOM 6906 N N . ASP B 1 313 ? 19.875 -29.281 -21.359 1 96.62 313 ASP B N 1
ATOM 6907 C CA . ASP B 1 313 ? 19.109 -28.938 -22.547 1 96.62 313 ASP B CA 1
ATOM 6908 C C . ASP B 1 313 ? 18.094 -27.844 -22.25 1 96.62 313 ASP B C 1
ATOM 6910 O O . ASP B 1 313 ? 16.922 -27.938 -22.641 1 96.62 313 ASP B O 1
ATOM 6914 N N . THR B 1 314 ? 18.453 -26.891 -21.516 1 97.31 314 THR B N 1
ATOM 6915 C CA . THR B 1 314 ? 17.609 -25.766 -21.125 1 97.31 314 THR B CA 1
ATOM 6916 C C . THR B 1 314 ? 18.359 -24.453 -21.328 1 97.31 314 THR B C 1
ATOM 6918 O O . THR B 1 314 ? 19.5 -24.297 -20.906 1 97.31 314 THR B O 1
ATOM 6921 N N . HIS B 1 315 ? 17.781 -23.547 -22 1 97.81 315 HIS B N 1
ATOM 6922 C CA . HIS B 1 315 ? 18.359 -22.234 -22.172 1 97.81 315 HIS B CA 1
ATOM 6923 C C . HIS B 1 315 ? 18.062 -21.328 -20.984 1 97.81 315 HIS B C 1
ATOM 6925 O O . HIS B 1 315 ? 17.109 -21.562 -20.234 1 97.81 315 HIS B O 1
ATOM 6931 N N . MET B 1 316 ? 18.891 -20.281 -20.875 1 97.62 316 MET B N 1
ATOM 6932 C CA . MET B 1 316 ? 18.688 -19.281 -19.828 1 97.62 316 MET B CA 1
ATOM 6933 C C . MET B 1 316 ? 18.844 -17.875 -20.391 1 97.62 316 MET B C 1
ATOM 6935 O O . MET B 1 316 ? 19.734 -17.609 -21.203 1 97.62 316 MET B O 1
ATOM 6939 N N . VAL B 1 317 ? 17.969 -17.047 -20.094 1 97.88 317 VAL B N 1
ATOM 6940 C CA . VAL B 1 317 ? 18.031 -15.625 -20.406 1 97.88 317 VAL B CA 1
ATOM 6941 C C . VAL B 1 317 ? 17.766 -14.812 -19.141 1 97.88 317 VAL B C 1
ATOM 6943 O O . VAL B 1 317 ? 16.734 -14.984 -18.484 1 97.88 317 VAL B O 1
ATOM 6946 N N . GLY B 1 318 ? 18.656 -13.953 -18.734 1 97.31 318 GLY B N 1
ATOM 6947 C CA . GLY B 1 318 ? 18.469 -13.188 -17.516 1 97.31 318 GLY B CA 1
ATOM 6948 C C . GLY B 1 318 ? 19.297 -11.922 -17.469 1 97.31 318 GLY B C 1
ATOM 6949 O O . GLY B 1 318 ? 20.219 -11.742 -18.266 1 97.31 318 GLY B O 1
ATOM 6950 N N . THR B 1 319 ? 19 -11.039 -16.641 1 96.19 319 THR B N 1
ATOM 6951 C CA . THR B 1 319 ? 19.797 -9.836 -16.391 1 96.19 319 THR B CA 1
ATOM 6952 C C . THR B 1 319 ? 20.969 -10.148 -15.461 1 96.19 319 THR B C 1
ATOM 6954 O O . THR B 1 319 ? 20.984 -11.188 -14.797 1 96.19 319 THR B O 1
ATOM 6957 N N . LEU B 1 320 ? 21.938 -9.305 -15.523 1 95.69 320 LEU B N 1
ATOM 6958 C CA . LEU B 1 320 ? 23.172 -9.539 -14.773 1 95.69 320 LEU B CA 1
ATOM 6959 C C . LEU B 1 320 ? 23.562 -8.305 -13.961 1 95.69 320 LEU B C 1
ATOM 6961 O O . LEU B 1 320 ? 23.453 -7.18 -14.445 1 95.69 320 LEU B O 1
ATOM 6965 N N . ARG B 1 321 ? 23.984 -8.555 -12.75 1 92.31 321 ARG B N 1
ATOM 6966 C CA . ARG B 1 321 ? 24.5 -7.469 -11.922 1 92.31 321 ARG B CA 1
ATOM 6967 C C . ARG B 1 321 ? 25.875 -7.008 -12.43 1 92.31 321 ARG B C 1
ATOM 6969 O O . ARG B 1 321 ? 26.625 -7.797 -13 1 92.31 321 ARG B O 1
ATOM 6976 N N . LYS B 1 322 ? 26.188 -5.832 -12.086 1 90 322 LYS B N 1
ATOM 6977 C CA . LYS B 1 322 ? 27.438 -5.227 -12.555 1 90 322 LYS B CA 1
ATOM 6978 C C . LYS B 1 322 ? 28.641 -5.98 -12.008 1 90 322 LYS B C 1
ATOM 6980 O O . LYS B 1 322 ? 29.609 -6.211 -12.734 1 90 322 LYS B O 1
ATOM 6985 N N . ASN B 1 323 ? 28.562 -6.484 -10.781 1 88.5 323 ASN B N 1
ATOM 6986 C CA . ASN B 1 323 ? 29.719 -7.09 -10.125 1 88.5 323 ASN B CA 1
ATOM 6987 C C . ASN B 1 323 ? 29.641 -8.609 -10.125 1 88.5 323 ASN B C 1
ATOM 6989 O O . ASN B 1 323 ? 30.281 -9.273 -9.312 1 88.5 323 ASN B O 1
ATOM 6993 N N . ALA B 1 324 ? 28.859 -9.156 -11.039 1 90.75 324 ALA B N 1
ATOM 6994 C CA . ALA B 1 324 ? 28.719 -10.609 -11.086 1 90.75 324 ALA B CA 1
ATOM 6995 C C . ALA B 1 324 ? 30.062 -11.281 -11.367 1 90.75 324 ALA B C 1
ATOM 6997 O O . ALA B 1 324 ? 30.844 -10.789 -12.18 1 90.75 324 ALA B O 1
ATOM 6998 N N . LYS B 1 325 ? 30.281 -12.367 -10.781 1 88.5 325 LYS B N 1
ATOM 6999 C CA . LYS B 1 325 ? 31.547 -13.078 -10.914 1 88.5 325 LYS B CA 1
ATOM 7000 C C . LYS B 1 325 ? 31.547 -13.984 -12.141 1 88.5 325 LYS B C 1
ATOM 7002 O O . LYS B 1 325 ? 30.5 -14.5 -12.539 1 88.5 325 LYS B O 1
ATOM 7007 N N . GLY B 1 326 ? 32.75 -14.234 -12.742 1 90.69 326 GLY B N 1
ATOM 7008 C CA . GLY B 1 326 ? 32.938 -15.211 -13.797 1 90.69 326 GLY B CA 1
ATOM 7009 C C . GLY B 1 326 ? 32.75 -14.625 -15.188 1 90.69 326 GLY B C 1
ATOM 7010 O O . GLY B 1 326 ? 33 -15.297 -16.188 1 90.69 326 GLY B O 1
ATOM 7011 N N . PHE B 1 327 ? 32.312 -13.406 -15.234 1 94.56 327 PHE B N 1
ATOM 7012 C CA . PHE B 1 327 ? 32.062 -12.758 -16.516 1 94.56 327 PHE B CA 1
ATOM 7013 C C . PHE B 1 327 ? 33.188 -11.773 -16.844 1 94.56 327 PHE B C 1
ATOM 7015 O O . PHE B 1 327 ? 33.844 -11.25 -15.938 1 94.56 327 PHE B O 1
ATOM 7022 N N . PRO B 1 328 ? 33.438 -11.531 -18.141 1 94.31 328 PRO B N 1
ATOM 7023 C CA . PRO B 1 328 ? 34.469 -10.594 -18.516 1 94.31 328 PRO B CA 1
ATOM 7024 C C . PRO B 1 328 ? 34.188 -9.156 -18.078 1 94.31 328 PRO B C 1
ATOM 7026 O O . PRO B 1 328 ? 33.156 -8.594 -18.484 1 94.31 328 PRO B O 1
ATOM 7029 N N . LYS B 1 329 ? 35.062 -8.547 -17.422 1 92.06 329 LYS B N 1
ATOM 7030 C CA . LYS B 1 329 ? 34.875 -7.215 -16.844 1 92.06 329 LYS B CA 1
ATOM 7031 C C . LYS B 1 329 ? 34.875 -6.145 -17.922 1 92.06 329 LYS B C 1
ATOM 7033 O O . LYS B 1 329 ? 34.312 -5.062 -17.75 1 92.06 329 LYS B O 1
ATOM 7038 N N . ASP B 1 330 ? 35.531 -6.426 -19.016 1 92.06 330 ASP B N 1
ATOM 7039 C CA . ASP B 1 330 ? 35.562 -5.465 -20.109 1 92.06 330 ASP B CA 1
ATOM 7040 C C . ASP B 1 330 ? 34.156 -5.266 -20.719 1 92.06 330 ASP B C 1
ATOM 7042 O O . ASP B 1 330 ? 33.906 -4.246 -21.344 1 92.06 330 ASP B O 1
ATOM 7046 N N . ILE B 1 331 ? 33.344 -6.223 -20.516 1 93.94 331 ILE B N 1
ATOM 7047 C CA . ILE B 1 331 ? 31.953 -6.094 -20.984 1 93.94 331 ILE B CA 1
ATOM 7048 C C . ILE B 1 331 ? 31.078 -5.555 -19.859 1 93.94 331 ILE B C 1
ATOM 7050 O O . ILE B 1 331 ? 30.359 -4.57 -20.047 1 93.94 331 ILE B O 1
ATOM 7054 N N . THR B 1 332 ? 31.141 -6.137 -18.672 1 93.12 332 THR B N 1
ATOM 7055 C CA . THR B 1 332 ? 30.234 -5.797 -17.578 1 93.12 332 THR B CA 1
ATOM 7056 C C . THR B 1 332 ? 30.453 -4.355 -17.125 1 93.12 332 THR B C 1
ATOM 7058 O O . THR B 1 332 ? 29.516 -3.709 -16.641 1 93.12 332 THR B O 1
ATOM 7061 N N . ASN B 1 333 ? 31.641 -3.811 -17.328 1 92.19 333 ASN B N 1
ATOM 7062 C CA . ASN B 1 333 ? 31.938 -2.447 -16.906 1 92.19 333 ASN B CA 1
ATOM 7063 C C . ASN B 1 333 ? 32.156 -1.527 -18.109 1 92.19 333 ASN B C 1
ATOM 7065 O O . ASN B 1 333 ? 32.719 -0.433 -17.953 1 92.19 333 ASN B O 1
ATOM 7069 N N . ALA B 1 334 ? 31.797 -1.954 -19.234 1 92.62 334 ALA B N 1
ATOM 7070 C CA . ALA B 1 334 ? 32.031 -1.181 -20.453 1 92.62 334 ALA B CA 1
ATOM 7071 C C . ALA B 1 334 ? 31.25 0.122 -20.438 1 92.62 334 ALA B C 1
ATOM 7073 O O . ALA B 1 334 ? 30.094 0.15 -19.984 1 92.62 334 ALA B O 1
ATOM 7074 N N . LYS B 1 335 ? 31.812 1.19 -20.797 1 91.88 335 LYS B N 1
ATOM 7075 C CA . LYS B 1 335 ? 31.109 2.459 -21 1 91.88 335 LYS B CA 1
ATOM 7076 C C . LYS B 1 335 ? 30.625 2.596 -22.453 1 91.88 335 LYS B C 1
ATOM 7078 O O . LYS B 1 335 ? 31.438 2.697 -23.375 1 91.88 335 LYS B O 1
ATOM 7083 N N . ILE B 1 336 ? 29.375 2.512 -22.625 1 93.5 336 ILE B N 1
ATOM 7084 C CA . ILE B 1 336 ? 28.828 2.547 -23.984 1 93.5 336 ILE B CA 1
ATOM 7085 C C . ILE B 1 336 ? 27.812 3.689 -24.094 1 93.5 336 ILE B C 1
ATOM 7087 O O . ILE B 1 336 ? 27.312 4.184 -23.094 1 93.5 336 ILE B O 1
ATOM 7091 N N . LYS B 1 337 ? 27.578 4.125 -25.312 1 92.75 337 LYS B N 1
ATOM 7092 C CA . LYS B 1 337 ? 26.625 5.191 -25.578 1 92.75 337 LYS B CA 1
ATOM 7093 C C . LYS B 1 337 ? 25.203 4.645 -25.688 1 92.75 337 LYS B C 1
ATOM 7095 O O . LYS B 1 337 ? 25.016 3.434 -25.828 1 92.75 337 LYS B O 1
ATOM 7100 N N . LYS B 1 338 ? 24.297 5.547 -25.594 1 90.38 338 LYS B N 1
ATOM 7101 C CA . LYS B 1 338 ? 22.906 5.16 -25.688 1 90.38 338 LYS B CA 1
ATOM 7102 C C . LYS B 1 338 ? 22.609 4.465 -27.016 1 90.38 338 LYS B C 1
ATOM 7104 O O . LYS B 1 338 ? 23 4.961 -28.078 1 90.38 338 LYS B O 1
ATOM 7109 N N . GLY B 1 339 ? 22.062 3.318 -26.984 1 89.19 339 GLY B N 1
ATOM 7110 C CA . GLY B 1 339 ? 21.703 2.566 -28.172 1 89.19 339 GLY B CA 1
ATOM 7111 C C . GLY B 1 339 ? 22.781 1.572 -28.594 1 89.19 339 GLY B C 1
ATOM 7112 O O . GLY B 1 339 ? 22.531 0.707 -29.438 1 89.19 339 GLY B O 1
ATOM 7113 N N . GLU B 1 340 ? 23.906 1.629 -28.047 1 93.62 340 GLU B N 1
ATOM 7114 C CA . GLU B 1 340 ? 25.016 0.755 -28.391 1 93.62 340 GLU B CA 1
ATOM 7115 C C . GLU B 1 340 ? 24.984 -0.541 -27.594 1 93.62 340 GLU B C 1
ATOM 7117 O O . GLU B 1 340 ? 24.5 -0.559 -26.453 1 93.62 340 GLU B O 1
ATOM 7122 N N . ILE B 1 341 ? 25.484 -1.658 -28.203 1 95.56 341 ILE B N 1
ATOM 7123 C CA . ILE B 1 341 ? 25.531 -2.961 -27.547 1 95.56 341 ILE B CA 1
ATOM 7124 C C . ILE B 1 341 ? 26.922 -3.57 -27.719 1 95.56 341 ILE B C 1
ATOM 7126 O O . ILE B 1 341 ? 27.547 -3.418 -28.766 1 95.56 341 ILE B O 1
ATOM 7130 N N . LYS B 1 342 ? 27.438 -4.105 -26.703 1 96.25 342 LYS B N 1
ATOM 7131 C CA . LYS B 1 342 ? 28.672 -4.879 -26.703 1 96.25 342 LYS B CA 1
ATOM 7132 C C . LYS B 1 342 ? 28.469 -6.23 -26.016 1 96.25 342 LYS B C 1
ATOM 7134 O O . LYS B 1 342 ? 27.672 -6.348 -25.094 1 96.25 342 LYS B O 1
ATOM 7139 N N . GLY B 1 343 ? 29.156 -7.258 -26.531 1 96 343 GLY B N 1
ATOM 7140 C CA . GLY B 1 343 ? 29 -8.57 -25.922 1 96 343 GLY B CA 1
ATOM 7141 C C . GLY B 1 343 ? 30.125 -9.523 -26.281 1 96 343 GLY B C 1
ATOM 7142 O O . GLY B 1 343 ? 30.906 -9.266 -27.188 1 96 343 GLY B O 1
ATOM 7143 N N . LYS B 1 344 ? 30.25 -10.508 -25.516 1 96.25 344 LYS B N 1
ATOM 7144 C CA . LYS B 1 344 ? 31.172 -11.609 -25.734 1 96.25 344 LYS B CA 1
ATOM 7145 C C . LYS B 1 344 ? 30.5 -12.953 -25.484 1 96.25 344 LYS B C 1
ATOM 7147 O O . LYS B 1 344 ? 29.422 -13.016 -24.875 1 96.25 344 LYS B O 1
ATOM 7152 N N . GLU B 1 345 ? 31.094 -13.977 -25.984 1 95.38 345 GLU B N 1
ATOM 7153 C CA . GLU B 1 345 ? 30.547 -15.328 -25.875 1 95.38 345 GLU B CA 1
ATOM 7154 C C . GLU B 1 345 ? 31.625 -16.312 -25.375 1 95.38 345 GLU B C 1
ATOM 7156 O O . GLU B 1 345 ? 32.781 -16.203 -25.766 1 95.38 345 GLU B O 1
ATOM 7161 N N . ASP B 1 346 ? 31.188 -17.188 -24.547 1 93.38 346 ASP B N 1
ATOM 7162 C CA . ASP B 1 346 ? 32.125 -18.203 -24.109 1 93.38 346 ASP B CA 1
ATOM 7163 C C . ASP B 1 346 ? 32.062 -19.453 -24.984 1 93.38 346 ASP B C 1
ATOM 7165 O O . ASP B 1 346 ? 31.297 -19.484 -25.953 1 93.38 346 ASP B O 1
ATOM 7169 N N . ASP B 1 347 ? 32.812 -20.422 -24.703 1 89.94 347 ASP B N 1
ATOM 7170 C CA . ASP B 1 347 ? 32.969 -21.594 -25.547 1 89.94 347 ASP B CA 1
ATOM 7171 C C . ASP B 1 347 ? 31.703 -22.453 -25.531 1 89.94 347 ASP B C 1
ATOM 7173 O O . ASP B 1 347 ? 31.469 -23.25 -26.453 1 89.94 347 ASP B O 1
ATOM 7177 N N . LYS B 1 348 ? 30.922 -22.281 -24.531 1 91.38 348 LYS B N 1
ATOM 7178 C CA . LYS B 1 348 ? 29.734 -23.125 -24.406 1 91.38 348 LYS B CA 1
ATOM 7179 C C . LYS B 1 348 ? 28.516 -22.406 -24.969 1 91.38 348 LYS B C 1
ATOM 7181 O O . LYS B 1 348 ? 27.406 -22.938 -24.922 1 91.38 348 LYS B O 1
ATOM 7186 N N . GLY B 1 349 ? 28.719 -21.234 -25.453 1 92.31 349 GLY B N 1
ATOM 7187 C CA . GLY B 1 349 ? 27.641 -20.531 -26.109 1 92.31 349 GLY B CA 1
ATOM 7188 C C . GLY B 1 349 ? 26.906 -19.562 -25.188 1 92.31 349 GLY B C 1
ATOM 7189 O O . GLY B 1 349 ? 25.812 -19.109 -25.5 1 92.31 349 GLY B O 1
ATOM 7190 N N . VAL B 1 350 ? 27.469 -19.281 -24.047 1 95.62 350 VAL B N 1
ATOM 7191 C CA . VAL B 1 350 ? 26.906 -18.281 -23.141 1 95.62 350 VAL B CA 1
ATOM 7192 C C . VAL B 1 350 ? 27.312 -16.875 -23.594 1 95.62 350 VAL B C 1
ATOM 7194 O O . VAL B 1 350 ? 28.5 -16.594 -23.719 1 95.62 350 VAL B O 1
ATOM 7197 N N . VAL B 1 351 ? 26.359 -16.078 -23.844 1 96.56 351 VAL B N 1
ATOM 7198 C CA . VAL B 1 351 ? 26.625 -14.711 -24.312 1 96.56 351 VAL B CA 1
ATOM 7199 C C . VAL B 1 351 ? 26.344 -13.719 -23.188 1 96.56 351 VAL B C 1
ATOM 7201 O O . VAL B 1 351 ? 25.281 -13.75 -22.562 1 96.56 351 VAL B O 1
ATOM 7204 N N . VAL B 1 352 ? 27.297 -12.898 -22.859 1 96.94 352 VAL B N 1
ATOM 7205 C CA . VAL B 1 352 ? 27.125 -11.766 -21.953 1 96.94 352 VAL B CA 1
ATOM 7206 C C . VAL B 1 352 ? 27.188 -10.461 -22.734 1 96.94 352 VAL B C 1
ATOM 7208 O O . VAL B 1 352 ? 28 -10.312 -23.641 1 96.94 352 VAL B O 1
ATOM 7211 N N . SER B 1 353 ? 26.266 -9.594 -22.5 1 96.5 353 SER B N 1
ATOM 7212 C CA . SER B 1 353 ? 26.188 -8.344 -23.25 1 96.5 353 SER B CA 1
ATOM 7213 C C . SER B 1 353 ? 25.781 -7.18 -22.359 1 96.5 353 SER B C 1
ATOM 7215 O O . SER B 1 353 ? 25.219 -7.383 -21.281 1 96.5 353 SER B O 1
ATOM 7217 N N . ILE B 1 354 ? 26.078 -5.973 -22.734 1 97.12 354 ILE B N 1
ATOM 7218 C CA . ILE B 1 354 ? 25.656 -4.723 -22.109 1 97.12 354 ILE B CA 1
ATOM 7219 C C . ILE B 1 354 ? 25.047 -3.801 -23.172 1 97.12 354 ILE B C 1
ATOM 7221 O O . ILE B 1 354 ? 25.578 -3.674 -24.281 1 97.12 354 ILE B O 1
ATOM 7225 N N . TRP B 1 355 ? 23.906 -3.342 -22.922 1 96.19 355 TRP B N 1
ATOM 7226 C CA . TRP B 1 355 ? 23.172 -2.42 -23.781 1 96.19 355 TRP B CA 1
ATOM 7227 C C . TRP B 1 355 ? 22.719 -1.192 -23 1 96.19 355 TRP B C 1
ATOM 7229 O O . TRP B 1 355 ? 22.266 -1.308 -21.859 1 96.19 355 TRP B O 1
ATOM 7239 N N . LYS B 1 356 ? 22.844 -0.014 -23.609 1 94 356 LYS B N 1
ATOM 7240 C CA . LYS B 1 356 ? 22.469 1.21 -22.906 1 94 356 LYS B CA 1
ATOM 7241 C C . LYS B 1 356 ? 21.203 1.815 -23.484 1 94 356 LYS B C 1
ATOM 7243 O O . LYS B 1 356 ? 21.141 2.121 -24.672 1 94 356 LYS B O 1
ATOM 7248 N N . ASP B 1 357 ? 20.203 1.855 -22.734 1 88.25 357 ASP B N 1
ATOM 7249 C CA . ASP B 1 357 ? 19.016 2.654 -23 1 88.25 357 ASP B CA 1
ATOM 7250 C C . ASP B 1 357 ? 19.031 3.943 -22.172 1 88.25 357 ASP B C 1
ATOM 7252 O O . ASP B 1 357 ? 19.891 4.801 -22.375 1 88.25 357 ASP B O 1
ATOM 7256 N N . LYS B 1 358 ? 18.141 4.113 -21.219 1 80.94 358 LYS B N 1
ATOM 7257 C CA . LYS B 1 358 ? 18.266 5.168 -20.219 1 80.94 358 LYS B CA 1
ATOM 7258 C C . LYS B 1 358 ? 19.312 4.805 -19.172 1 80.94 358 LYS B C 1
ATOM 7260 O O . LYS B 1 358 ? 20.016 5.676 -18.672 1 80.94 358 LYS B O 1
ATOM 7265 N N . ARG B 1 359 ? 19.406 3.48 -19.031 1 89.25 359 ARG B N 1
ATOM 7266 C CA . ARG B 1 359 ? 20.406 2.9 -18.125 1 89.25 359 ARG B CA 1
ATOM 7267 C C . ARG B 1 359 ? 21.125 1.73 -18.781 1 89.25 359 ARG B C 1
ATOM 7269 O O . ARG B 1 359 ? 20.703 1.244 -19.828 1 89.25 359 ARG B O 1
ATOM 7276 N N . ASP B 1 360 ? 22.156 1.372 -18.172 1 93.5 360 ASP B N 1
ATOM 7277 C CA . ASP B 1 360 ? 22.875 0.193 -18.641 1 93.5 360 ASP B CA 1
ATOM 7278 C C . ASP B 1 360 ? 22.109 -1.087 -18.297 1 93.5 360 ASP B C 1
ATOM 7280 O O . ASP B 1 360 ? 21.656 -1.267 -17.172 1 93.5 360 ASP B O 1
ATOM 7284 N N . VAL B 1 361 ? 21.922 -1.887 -19.281 1 95.88 361 VAL B N 1
ATOM 7285 C CA . VAL B 1 361 ? 21.297 -3.182 -19.062 1 95.88 361 VAL B CA 1
ATOM 7286 C C . VAL B 1 361 ? 22.266 -4.301 -19.422 1 95.88 361 VAL B C 1
ATOM 7288 O O . VAL B 1 361 ? 22.734 -4.398 -20.562 1 95.88 361 VAL B O 1
ATOM 7291 N N . ARG B 1 362 ? 22.641 -5.098 -18.5 1 97 362 ARG B N 1
ATOM 7292 C CA . ARG B 1 362 ? 23.5 -6.258 -18.703 1 97 362 ARG B CA 1
ATOM 7293 C C . ARG B 1 362 ? 22.672 -7.539 -18.797 1 97 362 ARG B C 1
ATOM 7295 O O . ARG B 1 362 ? 21.797 -7.777 -17.984 1 97 362 ARG B O 1
ATOM 7302 N N . MET B 1 363 ? 22.984 -8.359 -19.781 1 96.81 363 MET B N 1
ATOM 7303 C CA . MET B 1 363 ? 22.203 -9.562 -20.031 1 96.81 363 MET B CA 1
ATOM 7304 C C . MET B 1 363 ? 23.109 -10.781 -20.234 1 96.81 363 MET B C 1
ATOM 7306 O O . MET B 1 363 ? 24.234 -10.648 -20.719 1 96.81 363 MET B O 1
ATOM 7310 N N . VAL B 1 364 ? 22.625 -11.891 -19.812 1 97.31 364 VAL B N 1
ATOM 7311 C CA . VAL B 1 364 ? 23.203 -13.188 -20.109 1 97.31 364 VAL B CA 1
ATOM 7312 C C . VAL B 1 364 ? 22.188 -14.047 -20.859 1 97.31 364 VAL B C 1
ATOM 7314 O O . VAL B 1 364 ? 21.031 -14.164 -20.438 1 97.31 364 VAL B O 1
ATOM 7317 N N . SER B 1 365 ? 22.578 -14.578 -22 1 97 365 SER B N 1
ATOM 7318 C CA . SER B 1 365 ? 21.688 -15.453 -22.75 1 97 365 SER B CA 1
ATOM 7319 C C . SER B 1 365 ? 22.438 -16.641 -23.328 1 97 365 SER B C 1
ATOM 7321 O O . SER B 1 365 ? 23.562 -16.5 -23.812 1 97 365 SER B O 1
ATOM 7323 N N . THR B 1 366 ? 21.875 -17.766 -23.25 1 96.94 366 THR B N 1
ATOM 7324 C CA . THR B 1 366 ? 22.406 -18.953 -23.922 1 96.94 366 THR B CA 1
ATOM 7325 C C . THR B 1 366 ? 21.625 -19.234 -25.219 1 96.94 366 THR B C 1
ATOM 7327 O O . THR B 1 366 ? 21.875 -20.234 -25.875 1 96.94 366 THR B O 1
ATOM 7330 N N . LYS B 1 367 ? 20.734 -18.359 -25.547 1 95.19 367 LYS B N 1
ATOM 7331 C CA . LYS B 1 367 ? 19.844 -18.562 -26.672 1 95.19 367 LYS B CA 1
ATOM 7332 C C . LYS B 1 367 ? 20.047 -17.484 -27.75 1 95.19 367 LYS B C 1
ATOM 7334 O O . LYS B 1 367 ? 19.844 -17.75 -28.938 1 95.19 367 LYS B O 1
ATOM 7339 N N . HIS B 1 368 ? 20.5 -16.375 -27.359 1 94.5 368 HIS B N 1
ATOM 7340 C CA . HIS B 1 368 ? 20.562 -15.227 -28.25 1 94.5 368 HIS B CA 1
ATOM 7341 C C . HIS B 1 368 ? 21.984 -14.703 -28.375 1 94.5 368 HIS B C 1
ATOM 7343 O O . HIS B 1 368 ? 22.781 -14.844 -27.453 1 94.5 368 HIS B O 1
ATOM 7349 N N . GLY B 1 369 ? 22.188 -14.086 -29.516 1 93.94 369 GLY B N 1
ATOM 7350 C CA . GLY B 1 369 ? 23.375 -13.258 -29.672 1 93.94 369 GLY B CA 1
ATOM 7351 C C . GLY B 1 369 ? 23.156 -11.805 -29.297 1 93.94 369 GLY B C 1
ATOM 7352 O O . GLY B 1 369 ? 22.484 -11.516 -28.312 1 93.94 369 GLY B O 1
ATOM 7353 N N . ILE B 1 370 ? 23.797 -10.906 -29.938 1 94.12 370 ILE B N 1
ATOM 7354 C CA . ILE B 1 370 ? 23.656 -9.492 -29.625 1 94.12 370 ILE B CA 1
ATOM 7355 C C . ILE B 1 370 ? 22.984 -8.766 -30.797 1 94.12 370 ILE B C 1
ATOM 7357 O O . ILE B 1 370 ? 23.297 -7.605 -31.062 1 94.12 370 ILE B O 1
ATOM 7361 N N . GLU B 1 371 ? 22.141 -9.414 -31.516 1 92.5 371 GLU B N 1
ATOM 7362 C CA . GLU B 1 371 ? 21.453 -8.836 -32.656 1 92.5 371 GLU B CA 1
ATOM 7363 C C . GLU B 1 371 ? 20.406 -7.824 -32.219 1 92.5 371 GLU B C 1
ATOM 7365 O O . GLU B 1 371 ? 19.703 -8.039 -31.234 1 92.5 371 GLU B O 1
ATOM 7370 N N . MET B 1 372 ? 20.375 -6.719 -32.906 1 93.81 372 MET B N 1
ATOM 7371 C CA . MET B 1 372 ? 19.359 -5.688 -32.656 1 93.81 372 MET B CA 1
ATOM 7372 C C . MET B 1 372 ? 18.141 -5.902 -33.562 1 93.81 372 MET B C 1
ATOM 7374 O O . MET B 1 372 ? 18.281 -6.098 -34.781 1 93.81 372 MET B O 1
ATOM 7378 N N . ILE B 1 373 ? 17.031 -5.902 -32.969 1 93.81 373 ILE B N 1
ATOM 7379 C CA . ILE B 1 373 ? 15.828 -6.109 -33.781 1 93.81 373 ILE B CA 1
ATOM 7380 C C . ILE B 1 373 ? 14.859 -4.953 -33.531 1 93.81 373 ILE B C 1
ATOM 7382 O O . ILE B 1 373 ? 14.93 -4.273 -32.5 1 93.81 373 ILE B O 1
ATOM 7386 N N . SER B 1 374 ? 13.945 -4.762 -34.469 1 92.19 374 SER B N 1
ATOM 7387 C CA . SER B 1 374 ? 12.938 -3.711 -34.375 1 92.19 374 SER B CA 1
ATOM 7388 C C . SER B 1 374 ? 11.867 -4.062 -33.344 1 92.19 374 SER B C 1
ATOM 7390 O O . SER B 1 374 ? 11.43 -5.211 -33.281 1 92.19 374 SER B O 1
ATOM 7392 N N . THR B 1 375 ? 11.531 -3.152 -32.562 1 89.5 375 THR B N 1
ATOM 7393 C CA . THR B 1 375 ? 10.492 -3.361 -31.547 1 89.5 375 THR B CA 1
ATOM 7394 C C . THR B 1 375 ? 9.102 -3.199 -32.156 1 89.5 375 THR B C 1
ATOM 7396 O O . THR B 1 375 ? 8.109 -3.594 -31.547 1 89.5 375 THR B O 1
ATOM 7399 N N . GLY B 1 376 ? 9.016 -2.666 -33.312 1 86.44 376 GLY B N 1
ATOM 7400 C CA . GLY B 1 376 ? 7.738 -2.342 -33.938 1 86.44 376 GLY B CA 1
ATOM 7401 C C . GLY B 1 376 ? 7.238 -0.954 -33.562 1 86.44 376 GLY B C 1
ATOM 7402 O O . GLY B 1 376 ? 6.219 -0.499 -34.094 1 86.44 376 GLY B O 1
ATOM 7403 N N . LYS B 1 377 ? 7.902 -0.255 -32.656 1 85.94 377 LYS B N 1
ATOM 7404 C CA . LYS B 1 377 ? 7.527 1.1 -32.25 1 85.94 377 LYS B CA 1
ATOM 7405 C C . LYS B 1 377 ? 8.414 2.137 -32.938 1 85.94 377 LYS B C 1
ATOM 7407 O O . LYS B 1 377 ? 9.539 1.826 -33.344 1 85.94 377 LYS B O 1
ATOM 7412 N N . THR B 1 378 ? 7.824 3.314 -33.156 1 85.69 378 THR B N 1
ATOM 7413 C CA . THR B 1 378 ? 8.562 4.41 -33.75 1 85.69 378 THR B CA 1
ATOM 7414 C C . THR B 1 378 ? 8.656 5.605 -32.812 1 85.69 378 THR B C 1
ATOM 7416 O O . THR B 1 378 ? 7.719 5.879 -32.062 1 85.69 378 THR B O 1
ATOM 7419 N N . SER B 1 379 ? 9.812 6.117 -32.75 1 79.25 379 SER B N 1
ATOM 7420 C CA . SER B 1 379 ? 9.984 7.324 -31.953 1 79.25 379 SER B CA 1
ATOM 7421 C C . SER B 1 379 ? 9.117 8.461 -32.5 1 79.25 379 SER B C 1
ATOM 7423 O O . SER B 1 379 ? 8.547 8.359 -33.562 1 79.25 379 SER B O 1
ATOM 7425 N N . ARG B 1 380 ? 8.938 9.539 -31.641 1 79.69 380 ARG B N 1
ATOM 7426 C CA . ARG B 1 380 ? 8.172 10.734 -31.984 1 79.69 380 ARG B CA 1
ATOM 7427 C C . ARG B 1 380 ? 8.648 11.32 -33.312 1 79.69 380 ARG B C 1
ATOM 7429 O O . ARG B 1 380 ? 7.859 11.883 -34.062 1 79.69 380 ARG B O 1
ATOM 7436 N N . ASN B 1 381 ? 9.961 11.164 -33.625 1 84.25 381 ASN B N 1
ATOM 7437 C CA . ASN B 1 381 ? 10.57 11.68 -34.844 1 84.25 381 ASN B CA 1
ATOM 7438 C C . ASN B 1 381 ? 10.477 10.672 -36 1 84.25 381 ASN B C 1
ATOM 7440 O O . ASN B 1 381 ? 11.125 10.836 -37.031 1 84.25 381 ASN B O 1
ATOM 7444 N N . GLY B 1 382 ? 9.805 9.516 -35.719 1 83.44 382 GLY B N 1
ATOM 7445 C CA . GLY B 1 382 ? 9.555 8.547 -36.781 1 83.44 382 GLY B CA 1
ATOM 7446 C C . GLY B 1 382 ? 10.648 7.5 -36.906 1 83.44 382 GLY B C 1
ATOM 7447 O O . GLY B 1 382 ? 10.695 6.75 -37.875 1 83.44 382 GLY B O 1
ATOM 7448 N N . VAL B 1 383 ? 11.609 7.555 -36.062 1 85.5 383 VAL B N 1
ATOM 7449 C CA . VAL B 1 383 ? 12.703 6.59 -36.125 1 85.5 383 VAL B CA 1
ATOM 7450 C C . VAL B 1 383 ? 12.281 5.285 -35.469 1 85.5 383 VAL B C 1
ATOM 7452 O O . VAL B 1 383 ? 11.695 5.301 -34.375 1 85.5 383 VAL B O 1
ATOM 7455 N N . VAL B 1 384 ? 12.594 4.195 -36.25 1 88.75 384 VAL B N 1
ATOM 7456 C CA . VAL B 1 384 ? 12.258 2.877 -35.719 1 88.75 384 VAL B CA 1
ATOM 7457 C C . VAL B 1 384 ? 13.125 2.584 -34.5 1 88.75 384 VAL B C 1
ATOM 7459 O O . VAL B 1 384 ? 14.352 2.721 -34.562 1 88.75 384 VAL B O 1
ATOM 7462 N N . ILE B 1 385 ? 12.555 2.277 -33.438 1 88.56 385 ILE B N 1
ATOM 7463 C CA . ILE B 1 385 ? 13.273 1.973 -32.219 1 88.56 385 ILE B CA 1
ATOM 7464 C C . ILE B 1 385 ? 13.75 0.522 -32.25 1 88.56 385 ILE B C 1
ATOM 7466 O O . ILE B 1 385 ? 12.945 -0.399 -32.375 1 88.56 385 ILE B O 1
ATOM 7470 N N . LYS B 1 386 ? 15.047 0.322 -32.188 1 91.81 386 LYS B N 1
ATOM 7471 C CA . LYS B 1 386 ? 15.633 -1.016 -32.188 1 91.81 386 LYS B CA 1
ATOM 7472 C C . LYS B 1 386 ? 16.172 -1.359 -30.781 1 91.81 386 LYS B C 1
ATOM 7474 O O . LYS B 1 386 ? 16.656 -0.485 -30.062 1 91.81 386 LYS B O 1
ATOM 7479 N N . LYS B 1 387 ? 15.992 -2.617 -30.344 1 94.38 387 LYS B N 1
ATOM 7480 C CA . LYS B 1 387 ? 16.516 -3.156 -29.094 1 94.38 387 LYS B CA 1
ATOM 7481 C C . LYS B 1 387 ? 17.141 -4.535 -29.312 1 94.38 387 LYS B C 1
ATOM 7483 O O . LYS B 1 387 ? 16.828 -5.215 -30.297 1 94.38 387 LYS B O 1
ATOM 7488 N N . PRO B 1 388 ? 18.094 -4.926 -28.516 1 95 388 PRO B N 1
ATOM 7489 C CA . PRO B 1 388 ? 18.609 -6.289 -28.625 1 95 388 PRO B CA 1
ATOM 7490 C C . PRO B 1 388 ? 17.516 -7.352 -28.516 1 95 388 PRO B C 1
ATOM 7492 O O . PRO B 1 388 ? 16.594 -7.211 -27.703 1 95 388 PRO B O 1
ATOM 7495 N N . GLU B 1 389 ? 17.625 -8.367 -29.281 1 94.88 389 GLU B N 1
ATOM 7496 C CA . GLU B 1 389 ? 16.625 -9.438 -29.312 1 94.88 389 GLU B CA 1
ATOM 7497 C C . GLU B 1 389 ? 16.438 -10.055 -27.922 1 94.88 389 GLU B C 1
ATOM 7499 O O . GLU B 1 389 ? 15.312 -10.359 -27.516 1 94.88 389 GLU B O 1
ATOM 7504 N N . ALA B 1 390 ? 17.578 -10.266 -27.234 1 95.12 390 ALA B N 1
ATOM 7505 C CA . ALA B 1 390 ? 17.516 -10.875 -25.906 1 95.12 390 ALA B CA 1
ATOM 7506 C C . ALA B 1 390 ? 16.672 -10.023 -24.953 1 95.12 390 ALA B C 1
ATOM 7508 O O . ALA B 1 390 ? 15.93 -10.562 -24.125 1 95.12 390 ALA B O 1
ATOM 7509 N N . ILE B 1 391 ? 16.75 -8.742 -25.047 1 95.69 391 ILE B N 1
ATOM 7510 C CA . ILE B 1 391 ? 16.031 -7.832 -24.172 1 95.69 391 ILE B CA 1
ATOM 7511 C C . ILE B 1 391 ? 14.539 -7.863 -24.5 1 95.69 391 ILE B C 1
ATOM 7513 O O . ILE B 1 391 ? 13.695 -7.883 -23.609 1 95.69 391 ILE B O 1
ATOM 7517 N N . ILE B 1 392 ? 14.203 -7.848 -25.781 1 94.5 392 ILE B N 1
ATOM 7518 C CA . ILE B 1 392 ? 12.812 -7.926 -26.203 1 94.5 392 ILE B CA 1
ATOM 7519 C C . ILE B 1 392 ? 12.195 -9.227 -25.703 1 94.5 392 ILE B C 1
ATOM 7521 O O . ILE B 1 392 ? 11.086 -9.227 -25.156 1 94.5 392 ILE B O 1
ATOM 7525 N N . PHE B 1 393 ? 12.977 -10.312 -25.922 1 94.69 393 PHE B N 1
ATOM 7526 C CA . PHE B 1 393 ? 12.531 -11.625 -25.484 1 94.69 393 PHE B CA 1
ATOM 7527 C C . PHE B 1 393 ? 12.312 -11.641 -23.984 1 94.69 393 PHE B C 1
ATOM 7529 O O . PHE B 1 393 ? 11.273 -12.102 -23.5 1 94.69 393 PHE B O 1
ATOM 7536 N N . TYR B 1 394 ? 13.242 -11.102 -23.25 1 95.81 394 TYR B N 1
ATOM 7537 C CA . TYR B 1 394 ? 13.203 -11.055 -21.797 1 95.81 394 TYR B CA 1
ATOM 7538 C C . TYR B 1 394 ? 11.977 -10.297 -21.312 1 95.81 394 TYR B C 1
ATOM 7540 O O . TYR B 1 394 ? 11.219 -10.789 -20.469 1 95.81 394 TYR B O 1
ATOM 7548 N N . ASN B 1 395 ? 11.75 -9.094 -21.797 1 91.75 395 ASN B N 1
ATOM 7549 C CA . ASN B 1 395 ? 10.656 -8.227 -21.359 1 91.75 395 ASN B CA 1
ATOM 7550 C C . ASN B 1 395 ? 9.297 -8.852 -21.656 1 91.75 395 ASN B C 1
ATOM 7552 O O . ASN B 1 395 ? 8.359 -8.719 -20.875 1 91.75 395 ASN B O 1
ATOM 7556 N N . LYS B 1 396 ? 9.227 -9.508 -22.703 1 90.81 396 LYS B N 1
ATOM 7557 C CA . LYS B 1 396 ? 7.977 -10.148 -23.109 1 90.81 396 LYS B CA 1
ATOM 7558 C C . LYS B 1 396 ? 7.609 -11.289 -22.172 1 90.81 396 LYS B C 1
ATOM 7560 O O . LYS B 1 396 ? 6.441 -11.469 -21.828 1 90.81 396 LYS B O 1
ATOM 7565 N N . ASN B 1 397 ? 8.578 -12.016 -21.766 1 92.5 397 ASN B N 1
ATOM 7566 C CA . ASN B 1 397 ? 8.289 -13.242 -21.031 1 92.5 397 ASN B CA 1
ATOM 7567 C C . ASN B 1 397 ? 8.328 -13.016 -19.531 1 92.5 397 ASN B C 1
ATOM 7569 O O . ASN B 1 397 ? 7.664 -13.727 -18.766 1 92.5 397 ASN B O 1
ATOM 7573 N N . LYS B 1 398 ? 9.031 -12.023 -19.062 1 92.81 398 LYS B N 1
ATOM 7574 C CA . LYS B 1 398 ? 9.125 -11.742 -17.641 1 92.81 398 LYS B CA 1
ATOM 7575 C C . LYS B 1 398 ? 7.805 -11.195 -17.109 1 92.81 398 LYS B C 1
ATOM 7577 O O . LYS B 1 398 ? 7.516 -11.305 -15.906 1 92.81 398 LYS B O 1
ATOM 7582 N N . GLN B 1 399 ? 6.988 -10.633 -17.844 1 89.56 399 GLN B N 1
ATOM 7583 C CA . GLN B 1 399 ? 5.766 -9.938 -17.453 1 89.56 399 GLN B CA 1
ATOM 7584 C C . GLN B 1 399 ? 4.781 -10.883 -16.781 1 89.56 399 GLN B C 1
ATOM 7586 O O . GLN B 1 399 ? 3.939 -10.453 -15.992 1 89.56 399 GLN B O 1
ATOM 7591 N N . GLY B 1 400 ? 4.902 -12.172 -17.047 1 88.81 400 GLY B N 1
ATOM 7592 C CA . GLY B 1 400 ? 3.965 -13.148 -16.5 1 88.81 400 GLY B CA 1
ATOM 7593 C C . GLY B 1 400 ? 3.908 -13.141 -14.984 1 88.81 400 GLY B C 1
ATOM 7594 O O . GLY B 1 400 ? 2.822 -13.172 -14.398 1 88.81 400 GLY B O 1
ATOM 7595 N N . ILE B 1 401 ? 4.98 -13.094 -14.406 1 90.69 401 ILE B N 1
ATOM 7596 C CA . ILE B 1 401 ? 5.035 -13.141 -12.953 1 90.69 401 ILE B CA 1
ATOM 7597 C C . ILE B 1 401 ? 4.473 -11.844 -12.367 1 90.69 401 ILE B C 1
ATOM 7599 O O . ILE B 1 401 ? 3.822 -11.859 -11.32 1 90.69 401 ILE B O 1
ATOM 7603 N N . ASP B 1 402 ? 4.754 -10.766 -12.977 1 87.94 402 ASP B N 1
ATOM 7604 C CA . ASP B 1 402 ? 4.207 -9.484 -12.539 1 87.94 402 ASP B CA 1
ATOM 7605 C C . ASP B 1 402 ? 2.682 -9.492 -12.602 1 87.94 402 ASP B C 1
ATOM 7607 O O . ASP B 1 402 ? 2.018 -8.969 -11.703 1 87.94 402 ASP B O 1
ATOM 7611 N N . VAL B 1 403 ? 2.24 -10.086 -13.617 1 90.06 403 VAL B N 1
ATOM 7612 C CA . VAL B 1 403 ? 0.796 -10.203 -13.789 1 90.06 403 VAL B CA 1
ATOM 7613 C C . VAL B 1 403 ? 0.217 -11.078 -12.68 1 90.06 403 VAL B C 1
ATOM 7615 O O . VAL B 1 403 ? -0.801 -10.734 -12.078 1 90.06 403 VAL B O 1
ATOM 7618 N N . SER B 1 404 ? 0.841 -12.164 -12.492 1 93.38 404 SER B N 1
ATOM 7619 C CA . SER B 1 404 ? 0.4 -13.062 -11.438 1 93.38 404 SER B CA 1
ATOM 7620 C C . SER B 1 404 ? 0.338 -12.352 -10.086 1 93.38 404 SER B C 1
ATOM 7622 O O . SER B 1 404 ? -0.668 -12.43 -9.383 1 93.38 404 SER B O 1
ATOM 7624 N N . ASP B 1 405 ? 1.359 -11.656 -9.758 1 92.19 405 ASP B N 1
ATOM 7625 C CA . ASP B 1 405 ? 1.431 -10.945 -8.484 1 92.19 405 ASP B CA 1
ATOM 7626 C C . ASP B 1 405 ? 0.385 -9.836 -8.414 1 92.19 405 ASP B C 1
ATOM 7628 O O . ASP B 1 405 ? -0.241 -9.633 -7.367 1 92.19 405 ASP B O 1
ATOM 7632 N N . GLN B 1 406 ? 0.277 -9.141 -9.484 1 90.69 406 GLN B N 1
ATOM 7633 C CA . GLN B 1 406 ? -0.715 -8.07 -9.531 1 90.69 406 GLN B CA 1
ATOM 7634 C C . GLN B 1 406 ? -2.125 -8.625 -9.336 1 90.69 406 GLN B C 1
ATOM 7636 O O . GLN B 1 406 ? -2.898 -8.094 -8.531 1 90.69 406 GLN B O 1
ATOM 7641 N N . MET B 1 407 ? -2.426 -9.648 -10.031 1 93.31 407 MET B N 1
ATOM 7642 C CA . MET B 1 407 ? -3.76 -10.234 -9.953 1 93.31 407 MET B CA 1
ATOM 7643 C C . MET B 1 407 ? -4.043 -10.758 -8.547 1 93.31 407 MET B C 1
ATOM 7645 O O . MET B 1 407 ? -5.164 -10.641 -8.047 1 93.31 407 MET B O 1
ATOM 7649 N N . THR B 1 408 ? -3.078 -11.305 -7.996 1 94.12 408 THR B N 1
ATOM 7650 C CA . THR B 1 408 ? -3.242 -11.852 -6.652 1 94.12 408 THR B CA 1
ATOM 7651 C C . THR B 1 408 ? -3.475 -10.742 -5.637 1 94.12 408 THR B C 1
ATOM 7653 O O . THR B 1 408 ? -4.109 -10.953 -4.605 1 94.12 408 THR B O 1
ATOM 7656 N N . SER B 1 409 ? -2.986 -9.602 -5.918 1 91.88 409 SER B N 1
ATOM 7657 C CA . SER B 1 409 ? -3.096 -8.484 -4.984 1 91.88 409 SER B CA 1
ATOM 7658 C C . SER B 1 409 ? -4.48 -7.848 -5.043 1 91.88 409 SER B C 1
ATOM 7660 O O . SER B 1 409 ? -4.891 -7.152 -4.113 1 91.88 409 SER B O 1
ATOM 7662 N N . TYR B 1 410 ? -5.168 -8.102 -6.137 1 92.12 410 TYR B N 1
ATOM 7663 C CA . TYR B 1 410 ? -6.5 -7.527 -6.258 1 92.12 410 TYR B CA 1
ATOM 7664 C C . TYR B 1 410 ? -7.477 -8.195 -5.297 1 92.12 410 TYR B C 1
ATOM 7666 O O . TYR B 1 410 ? -7.707 -9.406 -5.379 1 92.12 410 TYR B O 1
ATOM 7674 N N . PHE B 1 411 ? -7.984 -7.406 -4.402 1 93.69 411 PHE B N 1
ATOM 7675 C CA . PHE B 1 411 ? -8.992 -7.844 -3.443 1 93.69 411 PHE B CA 1
ATOM 7676 C C . PHE B 1 411 ? -8.438 -8.945 -2.549 1 93.69 411 PHE B C 1
ATOM 7678 O O . PHE B 1 411 ? -9.102 -9.969 -2.342 1 93.69 411 PHE B O 1
ATOM 7685 N N . THR B 1 412 ? -7.195 -8.758 -2.184 1 93.19 412 THR B N 1
ATOM 7686 C CA . THR B 1 412 ? -6.543 -9.719 -1.295 1 93.19 412 THR B CA 1
ATOM 7687 C C . THR B 1 412 ? -7.242 -9.758 0.061 1 93.19 412 THR B C 1
ATOM 7689 O O . THR B 1 412 ? -7.641 -8.719 0.592 1 93.19 412 THR B O 1
ATOM 7692 N N . PRO B 1 413 ? -7.441 -10.945 0.607 1 92.62 413 PRO B N 1
ATOM 7693 C CA . PRO B 1 413 ? -8.094 -11.07 1.913 1 92.62 413 PRO B CA 1
ATOM 7694 C C . PRO B 1 413 ? -7.105 -10.992 3.076 1 92.62 413 PRO B C 1
ATOM 7696 O O . PRO B 1 413 ? -7.492 -11.172 4.234 1 92.62 413 PRO B O 1
ATOM 7699 N N . LEU B 1 414 ? -5.891 -10.75 2.844 1 91.25 414 LEU B N 1
ATOM 7700 C CA . LEU B 1 414 ? -4.867 -10.773 3.885 1 91.25 414 LEU B CA 1
ATOM 7701 C C . LEU B 1 414 ? -5.051 -9.617 4.855 1 91.25 414 LEU B C 1
ATOM 7703 O O . LEU B 1 414 ? -5.184 -8.461 4.438 1 91.25 414 LEU B O 1
ATOM 7707 N N . ARG B 1 415 ? -5.141 -9.906 6.055 1 87.44 415 ARG B N 1
ATOM 7708 C CA . ARG B 1 415 ? -5.254 -8.93 7.137 1 87.44 415 ARG B CA 1
ATOM 7709 C C . ARG B 1 415 ? -4.062 -9.023 8.086 1 87.44 415 ARG B C 1
ATOM 7711 O O . ARG B 1 415 ? -3.268 -9.961 7.996 1 87.44 415 ARG B O 1
ATOM 7718 N N . LYS B 1 416 ? -3.969 -8.047 8.891 1 83.75 416 LYS B N 1
ATOM 7719 C CA . LYS B 1 416 ? -2.895 -8.055 9.875 1 83.75 416 LYS B CA 1
ATOM 7720 C C . LYS B 1 416 ? -3.074 -9.195 10.875 1 83.75 416 LYS B C 1
ATOM 7722 O O . LYS B 1 416 ? -4.18 -9.43 11.367 1 83.75 416 LYS B O 1
ATOM 7727 N N . THR B 1 417 ? -2.035 -9.977 11 1 84.12 417 THR B N 1
ATOM 7728 C CA . THR B 1 417 ? -2.035 -11.102 11.93 1 84.12 417 THR B CA 1
ATOM 7729 C C . THR B 1 417 ? -0.623 -11.383 12.438 1 84.12 417 THR B C 1
ATOM 7731 O O . THR B 1 417 ? 0.359 -10.992 11.797 1 84.12 417 THR B O 1
ATOM 7734 N N . ILE B 1 418 ? -0.555 -11.984 13.578 1 81.69 418 ILE B N 1
ATOM 7735 C CA . ILE B 1 418 ? 0.746 -12.359 14.117 1 81.69 418 ILE B CA 1
ATOM 7736 C C . ILE B 1 418 ? 1.127 -13.758 13.625 1 81.69 418 ILE B C 1
ATOM 7738 O O . ILE B 1 418 ? 2.277 -14.18 13.766 1 81.69 418 ILE B O 1
ATOM 7742 N N . ARG B 1 419 ? 0.145 -14.445 13.078 1 91.44 419 ARG B N 1
ATOM 7743 C CA . ARG B 1 419 ? 0.392 -15.805 12.602 1 91.44 419 ARG B CA 1
ATOM 7744 C C . ARG B 1 419 ? 0.783 -15.797 11.125 1 91.44 419 ARG B C 1
ATOM 7746 O O . ARG B 1 419 ? -0.083 -15.82 10.25 1 91.44 419 ARG B O 1
ATOM 7753 N N . TRP B 1 420 ? 2.023 -15.961 10.914 1 93.81 420 TRP B N 1
ATOM 7754 C CA . TRP B 1 420 ? 2.553 -15.836 9.555 1 93.81 420 TRP B CA 1
ATOM 7755 C C . TRP B 1 420 ? 2.027 -16.953 8.664 1 93.81 420 TRP B C 1
ATOM 7757 O O . TRP B 1 420 ? 1.789 -16.734 7.469 1 93.81 420 TRP B O 1
ATOM 7767 N N . TYR B 1 421 ? 1.869 -18.188 9.211 1 94.88 421 TYR B N 1
ATOM 7768 C CA . TYR B 1 421 ? 1.481 -19.328 8.391 1 94.88 421 TYR B CA 1
ATOM 7769 C C . TYR B 1 421 ? 0.028 -19.203 7.945 1 94.88 421 TYR B C 1
ATOM 7771 O O . TYR B 1 421 ? -0.358 -19.766 6.91 1 94.88 421 TYR B O 1
ATOM 7779 N N . HIS B 1 422 ? -0.865 -18.453 8.648 1 95.69 422 HIS B N 1
ATOM 7780 C CA . HIS B 1 422 ? -2.207 -18.141 8.172 1 95.69 422 HIS B CA 1
ATOM 7781 C C . HIS B 1 422 ? -2.154 -17.312 6.898 1 95.69 422 HIS B C 1
ATOM 7783 O O . HIS B 1 422 ? -2.867 -17.594 5.934 1 95.69 422 HIS B O 1
ATOM 7789 N N . LYS B 1 423 ? -1.301 -16.344 6.977 1 95.88 423 LYS B N 1
ATOM 7790 C CA . LYS B 1 423 ? -1.179 -15.43 5.84 1 95.88 423 LYS B CA 1
ATOM 7791 C C . LYS B 1 423 ? -0.722 -16.172 4.586 1 95.88 423 LYS B C 1
ATOM 7793 O O . LYS B 1 423 ? -1.261 -15.953 3.5 1 95.88 423 LYS B O 1
ATOM 7798 N N . VAL B 1 424 ? 0.242 -16.984 4.781 1 97.19 424 VAL B N 1
ATOM 7799 C CA . VAL B 1 424 ? 0.765 -17.75 3.654 1 97.19 424 VAL B CA 1
ATOM 7800 C C . VAL B 1 424 ? -0.313 -18.703 3.127 1 97.19 424 VAL B C 1
ATOM 7802 O O . VAL B 1 424 ? -0.521 -18.797 1.915 1 97.19 424 VAL B O 1
ATOM 7805 N N . ALA B 1 425 ? -0.975 -19.344 4.027 1 98 425 ALA B N 1
ATOM 7806 C CA . ALA B 1 425 ? -2.033 -20.281 3.633 1 98 425 ALA B CA 1
ATOM 7807 C C . ALA B 1 425 ? -3.129 -19.562 2.852 1 98 425 ALA B C 1
ATOM 7809 O O . ALA B 1 425 ? -3.545 -20.016 1.787 1 98 425 ALA B O 1
ATOM 7810 N N . PHE B 1 426 ? -3.572 -18.453 3.346 1 97.75 426 PHE B N 1
ATOM 7811 C CA . PHE B 1 426 ? -4.633 -17.703 2.684 1 97.75 426 PHE B CA 1
ATOM 7812 C C . PHE B 1 426 ? -4.156 -17.156 1.346 1 97.75 426 PHE B C 1
ATOM 7814 O O . PHE B 1 426 ? -4.918 -17.109 0.379 1 97.75 426 PHE B O 1
ATOM 7821 N N . GLN B 1 427 ? -2.938 -16.734 1.296 1 97.62 427 GLN B N 1
ATOM 7822 C CA . GLN B 1 427 ? -2.385 -16.266 0.033 1 97.62 427 GLN B CA 1
ATOM 7823 C C . GLN B 1 427 ? -2.391 -17.359 -1.022 1 97.62 427 GLN B C 1
ATOM 7825 O O . GLN B 1 427 ? -2.75 -17.125 -2.176 1 97.62 427 GLN B O 1
ATOM 7830 N N . LEU B 1 428 ? -1.985 -18.484 -0.629 1 98.06 428 LEU B N 1
ATOM 7831 C CA . LEU B 1 428 ? -1.892 -19.594 -1.583 1 98.06 428 LEU B CA 1
ATOM 7832 C C . LEU B 1 428 ? -3.277 -20.094 -1.969 1 98.06 428 LEU B C 1
ATOM 7834 O O . LEU B 1 428 ? -3.557 -20.312 -3.15 1 98.06 428 LEU B O 1
ATOM 7838 N N . LEU B 1 429 ? -4.188 -20.188 -1.005 1 98.44 429 LEU B N 1
ATOM 7839 C CA . LEU B 1 429 ? -5.508 -20.766 -1.223 1 98.44 429 LEU B CA 1
ATOM 7840 C C . LEU B 1 429 ? -6.438 -19.781 -1.906 1 98.44 429 LEU B C 1
ATOM 7842 O O . LEU B 1 429 ? -7.219 -20.141 -2.781 1 98.44 429 LEU B O 1
ATOM 7846 N N . LEU B 1 430 ? -6.332 -18.531 -1.472 1 98.25 430 LEU B N 1
ATOM 7847 C CA . LEU B 1 430 ? -7.332 -17.547 -1.883 1 98.25 430 LEU B CA 1
ATOM 7848 C C . LEU B 1 430 ? -6.715 -16.5 -2.801 1 98.25 430 LEU B C 1
ATOM 7850 O O . LEU B 1 430 ? -7.398 -15.562 -3.232 1 98.25 430 LEU B O 1
ATOM 7854 N N . GLY B 1 431 ? -5.496 -16.578 -3.094 1 97.38 431 GLY B N 1
ATOM 7855 C CA . GLY B 1 431 ? -4.797 -15.711 -4.023 1 97.38 431 GLY B CA 1
ATOM 7856 C C . GLY B 1 431 ? -4.238 -16.438 -5.227 1 97.38 431 GLY B C 1
ATOM 7857 O O . GLY B 1 431 ? -4.867 -16.484 -6.285 1 97.38 431 GLY B O 1
ATOM 7858 N N . THR B 1 432 ? -3.205 -17.203 -4.992 1 97.81 432 THR B N 1
ATOM 7859 C CA . THR B 1 432 ? -2.516 -17.891 -6.078 1 97.81 432 THR B CA 1
ATOM 7860 C C . THR B 1 432 ? -3.441 -18.891 -6.75 1 97.81 432 THR B C 1
ATOM 7862 O O . THR B 1 432 ? -3.545 -18.922 -7.98 1 97.81 432 THR B O 1
ATOM 7865 N N . ALA B 1 433 ? -4.07 -19.688 -5.957 1 98.38 433 ALA B N 1
ATOM 7866 C CA . ALA B 1 433 ? -4.977 -20.703 -6.508 1 98.38 433 ALA B CA 1
ATOM 7867 C C . ALA B 1 433 ? -6.125 -20.047 -7.27 1 98.38 433 ALA B C 1
ATOM 7869 O O . ALA B 1 433 ? -6.562 -20.547 -8.305 1 98.38 433 ALA B O 1
ATOM 7870 N N . VAL B 1 434 ? -6.605 -18.953 -6.781 1 98.25 434 VAL B N 1
ATOM 7871 C CA . VAL B 1 434 ? -7.699 -18.25 -7.434 1 98.25 434 VAL B CA 1
ATOM 7872 C C . VAL B 1 434 ? -7.227 -17.688 -8.773 1 98.25 434 VAL B C 1
ATOM 7874 O O . VAL B 1 434 ? -7.93 -17.797 -9.781 1 98.25 434 VAL B O 1
ATOM 7877 N N . VAL B 1 435 ? -6.078 -17.109 -8.805 1 97.88 435 VAL B N 1
ATOM 7878 C CA . VAL B 1 435 ? -5.535 -16.562 -10.047 1 97.88 435 VAL B CA 1
ATOM 7879 C C . VAL B 1 435 ? -5.289 -17.688 -11.047 1 97.88 435 VAL B C 1
ATOM 7881 O O . VAL B 1 435 ? -5.629 -17.578 -12.227 1 97.88 435 VAL B O 1
ATOM 7884 N N . ASN B 1 436 ? -4.676 -18.797 -10.578 1 97.94 436 ASN B N 1
ATOM 7885 C CA . ASN B 1 436 ? -4.523 -19.969 -11.438 1 97.94 436 ASN B CA 1
ATOM 7886 C C . ASN B 1 436 ? -5.867 -20.422 -12.008 1 97.94 436 ASN B C 1
ATOM 7888 O O . ASN B 1 436 ? -5.973 -20.719 -13.195 1 97.94 436 ASN B O 1
ATOM 7892 N N . SER B 1 437 ? -6.879 -20.438 -11.133 1 98.06 437 SER B N 1
ATOM 7893 C CA . SER B 1 437 ? -8.219 -20.844 -11.562 1 98.06 437 SER B CA 1
ATOM 7894 C C . SER B 1 437 ? -8.773 -19.875 -12.609 1 98.06 437 SER B C 1
ATOM 7896 O O . SER B 1 437 ? -9.391 -20.312 -13.586 1 98.06 437 SER B O 1
ATOM 7898 N N . LEU B 1 438 ? -8.609 -18.656 -12.391 1 97.81 438 LEU B N 1
ATOM 7899 C CA . LEU B 1 438 ? -9.086 -17.641 -13.32 1 97.81 438 LEU B CA 1
ATOM 7900 C C . LEU B 1 438 ? -8.453 -17.828 -14.695 1 97.81 438 LEU B C 1
ATOM 7902 O O . LEU B 1 438 ? -9.156 -17.781 -15.711 1 97.81 438 LEU B O 1
ATOM 7906 N N . LEU B 1 439 ? -7.168 -18.062 -14.711 1 96.38 439 LEU B N 1
ATOM 7907 C CA . LEU B 1 439 ? -6.445 -18.219 -15.969 1 96.38 439 LEU B CA 1
ATOM 7908 C C . LEU B 1 439 ? -6.914 -19.469 -16.703 1 96.38 439 LEU B C 1
ATOM 7910 O O . LEU B 1 439 ? -7.098 -19.438 -17.922 1 96.38 439 LEU B O 1
ATOM 7914 N N . ILE B 1 440 ? -7.113 -20.531 -15.977 1 96.75 440 ILE B N 1
ATOM 7915 C CA . ILE B 1 440 ? -7.617 -21.766 -16.562 1 96.75 440 ILE B CA 1
ATOM 7916 C C . ILE B 1 440 ? -9.031 -21.531 -17.109 1 96.75 440 ILE B C 1
ATOM 7918 O O . ILE B 1 440 ? -9.352 -21.969 -18.219 1 96.75 440 ILE B O 1
ATOM 7922 N N . TYR B 1 441 ? -9.859 -20.859 -16.312 1 97.44 441 TYR B N 1
ATOM 7923 C CA . TYR B 1 441 ? -11.234 -20.578 -16.719 1 97.44 441 TYR B CA 1
ATOM 7924 C C . TYR B 1 441 ? -11.273 -19.797 -18.031 1 97.44 441 TYR B C 1
ATOM 7926 O O . TYR B 1 441 ? -12.047 -20.141 -18.938 1 97.44 441 TYR B O 1
ATOM 7934 N N . LYS B 1 442 ? -10.484 -18.812 -18.109 1 95.75 442 LYS B N 1
ATOM 7935 C CA . LYS B 1 442 ? -10.422 -18 -19.312 1 95.75 442 LYS B CA 1
ATOM 7936 C C . LYS B 1 442 ? -9.961 -18.828 -20.516 1 95.75 442 LYS B C 1
ATOM 7938 O O . LYS B 1 442 ? -10.453 -18.656 -21.625 1 95.75 442 LYS B O 1
ATOM 7943 N N . GLU B 1 443 ? -9 -19.703 -20.297 1 93.38 443 GLU B N 1
ATOM 7944 C CA . GLU B 1 443 ? -8.484 -20.547 -21.359 1 93.38 443 GLU B CA 1
ATOM 7945 C C . GLU B 1 443 ? -9.547 -21.531 -21.844 1 93.38 443 GLU B C 1
ATOM 7947 O O . GLU B 1 443 ? -9.672 -21.797 -23.047 1 93.38 443 GLU B O 1
ATOM 7952 N N . LEU B 1 444 ? -10.281 -22.062 -20.906 1 94.69 444 LEU B N 1
ATOM 7953 C CA . LEU B 1 444 ? -11.289 -23.078 -21.219 1 94.69 444 LEU B CA 1
ATOM 7954 C C . LEU B 1 444 ? -12.492 -22.438 -21.906 1 94.69 444 LEU B C 1
ATOM 7956 O O . LEU B 1 444 ? -13.055 -23.016 -22.828 1 94.69 444 LEU B O 1
ATOM 7960 N N . THR B 1 445 ? -12.914 -21.266 -21.484 1 95.31 445 THR B N 1
ATOM 7961 C CA . THR B 1 445 ? -14.203 -20.703 -21.906 1 95.31 445 THR B CA 1
ATOM 7962 C C . THR B 1 445 ? -14.008 -19.578 -22.906 1 95.31 445 THR B C 1
ATOM 7964 O O . THR B 1 445 ? -14.938 -19.234 -23.641 1 95.31 445 THR B O 1
ATOM 7967 N N . GLY B 1 446 ? -12.875 -18.938 -22.875 1 93.31 446 GLY B N 1
ATOM 7968 C CA . GLY B 1 446 ? -12.664 -17.75 -23.688 1 93.31 446 GLY B CA 1
ATOM 7969 C C . GLY B 1 446 ? -13.32 -16.5 -23.109 1 93.31 446 GLY B C 1
ATOM 7970 O O . GLY B 1 446 ? -13.266 -15.43 -23.703 1 93.31 446 GLY B O 1
ATOM 7971 N N . ASN B 1 447 ? -13.883 -16.656 -21.891 1 92.56 447 ASN B N 1
ATOM 7972 C CA . ASN B 1 447 ? -14.578 -15.562 -21.219 1 92.56 447 ASN B CA 1
ATOM 7973 C C . ASN B 1 447 ? -13.602 -14.57 -20.609 1 92.56 447 ASN B C 1
ATOM 7975 O O . ASN B 1 447 ? -12.625 -14.961 -19.969 1 92.56 447 ASN B O 1
ATOM 7979 N N . LYS B 1 448 ? -13.852 -13.297 -20.812 1 92.25 448 LYS B N 1
ATOM 7980 C CA . LYS B 1 448 ? -12.992 -12.25 -20.266 1 92.25 448 LYS B CA 1
ATOM 7981 C C . LYS B 1 448 ? -13.555 -11.703 -18.953 1 92.25 448 LYS B C 1
ATOM 7983 O O . LYS B 1 448 ? -13.625 -10.492 -18.766 1 92.25 448 LYS B O 1
ATOM 7988 N N . ILE B 1 449 ? -13.766 -12.57 -18.031 1 94.19 449 ILE B N 1
ATOM 7989 C CA . ILE B 1 449 ? -14.367 -12.219 -16.75 1 94.19 449 ILE B CA 1
ATOM 7990 C C . ILE B 1 449 ? -13.367 -11.414 -15.922 1 94.19 449 ILE B C 1
ATOM 7992 O O . ILE B 1 449 ? -12.172 -11.719 -15.914 1 94.19 449 ILE B O 1
ATOM 7996 N N . GLN B 1 450 ? -13.867 -10.398 -15.219 1 93.62 450 GLN B N 1
ATOM 7997 C CA . GLN B 1 450 ? -13.023 -9.641 -14.289 1 93.62 450 GLN B CA 1
ATOM 7998 C C . GLN B 1 450 ? -12.82 -10.414 -12.984 1 93.62 450 GLN B C 1
ATOM 8000 O O . GLN B 1 450 ? -13.695 -11.172 -12.562 1 93.62 450 GLN B O 1
ATOM 8005 N N . ILE B 1 451 ? -11.672 -10.195 -12.422 1 94.75 451 ILE B N 1
ATOM 8006 C CA . ILE B 1 451 ? -11.289 -10.961 -11.242 1 94.75 451 ILE B CA 1
ATOM 8007 C C . ILE B 1 451 ? -12.297 -10.719 -10.117 1 94.75 451 ILE B C 1
ATOM 8009 O O . ILE B 1 451 ? -12.602 -11.625 -9.336 1 94.75 451 ILE B O 1
ATOM 8013 N N . SER B 1 452 ? -12.82 -9.461 -9.969 1 93.62 452 SER B N 1
ATOM 8014 C CA . SER B 1 452 ? -13.805 -9.172 -8.938 1 93.62 452 SER B CA 1
ATOM 8015 C C . SER B 1 452 ? -15.055 -10.039 -9.109 1 93.62 452 SER B C 1
ATOM 8017 O O . SER B 1 452 ? -15.523 -10.656 -8.148 1 93.62 452 SER B O 1
ATOM 8019 N N . ASN B 1 453 ? -15.539 -10.125 -10.32 1 94.5 453 ASN B N 1
ATOM 8020 C CA . ASN B 1 453 ? -16.703 -10.953 -10.617 1 94.5 453 ASN B CA 1
ATOM 8021 C C . ASN B 1 453 ? -16.406 -12.438 -10.453 1 94.5 453 ASN B C 1
ATOM 8023 O O . ASN B 1 453 ? -17.25 -13.203 -9.992 1 94.5 453 ASN B O 1
ATOM 8027 N N . PHE B 1 454 ? -15.25 -12.828 -10.938 1 97.19 454 PHE B N 1
ATOM 8028 C CA . PHE B 1 454 ? -14.82 -14.219 -10.789 1 97.19 454 PHE B CA 1
ATOM 8029 C C . PHE B 1 454 ? -14.844 -14.633 -9.328 1 97.19 454 PHE B C 1
ATOM 8031 O O . PHE B 1 454 ? -15.391 -15.68 -8.984 1 97.19 454 PHE B O 1
ATOM 8038 N N . ARG B 1 455 ? -14.25 -13.797 -8.445 1 96.94 455 ARG B N 1
ATOM 8039 C CA . ARG B 1 455 ? -14.242 -14.055 -7.004 1 96.94 455 ARG B CA 1
ATOM 8040 C C . ARG B 1 455 ? -15.656 -14.094 -6.445 1 96.94 455 ARG B C 1
ATOM 8042 O O . ARG B 1 455 ? -15.977 -14.938 -5.602 1 96.94 455 ARG B O 1
ATOM 8049 N N . GLN B 1 456 ? -16.484 -13.18 -6.898 1 95.31 456 GLN B N 1
ATOM 8050 C CA . GLN B 1 456 ? -17.875 -13.148 -6.438 1 95.31 456 GLN B CA 1
ATOM 8051 C C . GLN B 1 456 ? -18.594 -14.469 -6.73 1 95.31 456 GLN B C 1
ATOM 8053 O O . GLN B 1 456 ? -19.266 -15.016 -5.867 1 95.31 456 GLN B O 1
ATOM 8058 N N . GLN B 1 457 ? -18.391 -14.969 -7.871 1 96.69 457 GLN B N 1
ATOM 8059 C CA . GLN B 1 457 ? -19.031 -16.219 -8.266 1 96.69 457 GLN B CA 1
ATOM 8060 C C . GLN B 1 457 ? -18.531 -17.391 -7.441 1 96.69 457 GLN B C 1
ATOM 8062 O O . GLN B 1 457 ? -19.297 -18.266 -7.059 1 96.69 457 GLN B O 1
ATOM 8067 N N . ILE B 1 458 ? -17.234 -17.391 -7.203 1 97.81 458 ILE B N 1
ATOM 8068 C CA . ILE B 1 458 ? -16.656 -18.438 -6.371 1 97.81 458 ILE B CA 1
ATOM 8069 C C . ILE B 1 458 ? -17.234 -18.359 -4.961 1 97.81 458 ILE B C 1
ATOM 8071 O O . ILE B 1 458 ? -17.656 -19.375 -4.395 1 97.81 458 ILE B O 1
ATOM 8075 N N . ILE B 1 459 ? -17.281 -17.156 -4.41 1 97.06 459 ILE B N 1
ATOM 8076 C CA . ILE B 1 459 ? -17.781 -16.938 -3.053 1 97.06 459 ILE B CA 1
ATOM 8077 C C . ILE B 1 459 ? -19.219 -17.422 -2.949 1 97.06 459 ILE B C 1
ATOM 8079 O O . ILE B 1 459 ? -19.578 -18.125 -2.006 1 97.06 459 ILE B O 1
ATOM 8083 N N . GLU B 1 460 ? -20.031 -17.078 -3.904 1 95.12 460 GLU B N 1
ATOM 8084 C CA . GLU B 1 460 ? -21.438 -17.453 -3.912 1 95.12 460 GLU B CA 1
ATOM 8085 C C . GLU B 1 460 ? -21.609 -18.969 -3.822 1 95.12 460 GLU B C 1
ATOM 8087 O O . GLU B 1 460 ? -22.484 -19.469 -3.102 1 95.12 460 GLU B O 1
ATOM 8092 N N . GLU B 1 461 ? -20.766 -19.625 -4.484 1 95.88 461 GLU B N 1
ATOM 8093 C CA . GLU B 1 461 ? -20.859 -21.094 -4.516 1 95.88 461 GLU B CA 1
ATOM 8094 C C . GLU B 1 461 ? -20.281 -21.703 -3.248 1 95.88 461 GLU B C 1
ATOM 8096 O O . GLU B 1 461 ? -20.781 -22.734 -2.766 1 95.88 461 GLU B O 1
ATOM 8101 N N . LEU B 1 462 ? -19.219 -21.141 -2.723 1 96.31 462 LEU B N 1
ATOM 8102 C CA . LEU B 1 462 ? -18.578 -21.672 -1.518 1 96.31 462 LEU B CA 1
ATOM 8103 C C . LEU B 1 462 ? -19.531 -21.578 -0.323 1 96.31 462 LEU B C 1
ATOM 8105 O O . LEU B 1 462 ? -19.531 -22.453 0.537 1 96.31 462 LEU B O 1
ATOM 8109 N N . VAL B 1 463 ? -20.281 -20.484 -0.275 1 94.19 463 VAL B N 1
ATOM 8110 C CA . VAL B 1 463 ? -21.062 -20.219 0.93 1 94.19 463 VAL B CA 1
ATOM 8111 C C . VAL B 1 463 ? -22.453 -20.859 0.8 1 94.19 463 VAL B C 1
ATOM 8113 O O . VAL B 1 463 ? -23.203 -20.891 1.768 1 94.19 463 VAL B O 1
ATOM 8116 N N . LYS B 1 464 ? -22.781 -21.328 -0.396 1 85.31 464 LYS B N 1
ATOM 8117 C CA . LYS B 1 464 ? -24.078 -21.969 -0.611 1 85.31 464 LYS B CA 1
ATOM 8118 C C . LYS B 1 464 ? -24.25 -23.188 0.289 1 85.31 464 LYS B C 1
ATOM 8120 O O . LYS B 1 464 ? -23.312 -23.969 0.468 1 85.31 464 LYS B O 1
ATOM 8125 N N . SER B 1 465 ? -25.016 -22.953 1.342 1 63.75 465 SER B N 1
ATOM 8126 C CA . SER B 1 465 ? -25.328 -24.078 2.209 1 63.75 465 SER B CA 1
ATOM 8127 C C . SER B 1 465 ? -26.047 -25.188 1.443 1 63.75 465 SER B C 1
ATOM 8129 O O . SER B 1 465 ? -26.781 -24.906 0.498 1 63.75 465 SER B O 1
ATOM 8131 N N . GLN B 1 466 ? -25.406 -26.328 1.146 1 49.31 466 GLN B N 1
ATOM 8132 C CA . GLN B 1 466 ? -26.312 -27.406 0.757 1 49.31 466 GLN B CA 1
ATOM 8133 C C . GLN B 1 466 ? -27.672 -27.25 1.419 1 49.31 466 GLN B C 1
ATOM 8135 O O . GLN B 1 466 ? -27.797 -26.609 2.467 1 49.31 466 GLN B O 1
ATOM 8140 N N . ASP B 1 467 ? -28.703 -27.547 0.774 1 40.41 467 ASP B N 1
ATOM 8141 C CA . ASP B 1 467 ? -30.078 -27.562 1.264 1 40.41 467 ASP B CA 1
ATOM 8142 C C . ASP B 1 467 ? -30.125 -27.844 2.764 1 40.41 467 ASP B C 1
ATOM 8144 O O . ASP B 1 467 ? -30.562 -28.922 3.189 1 40.41 467 ASP B O 1
ATOM 8148 N N . PHE B 1 468 ? -28.906 -27.844 3.41 1 36.16 468 PHE B N 1
ATOM 8149 C CA . PHE B 1 468 ? -29.375 -28.203 4.742 1 36.16 468 PHE B CA 1
ATOM 8150 C C . PHE B 1 468 ? -30.391 -27.188 5.254 1 36.16 468 PHE B C 1
ATOM 8152 O O . PHE B 1 468 ? -30.344 -26.016 4.867 1 36.16 468 PHE B O 1
ATOM 8159 N N . ASN B 1 469 ? -31.453 -27.625 5.656 1 33.03 469 ASN B N 1
ATOM 8160 C CA . ASN B 1 469 ? -32.438 -26.984 6.527 1 33.03 469 ASN B CA 1
ATOM 8161 C C . ASN B 1 469 ? -31.766 -26.016 7.504 1 33.03 469 ASN B C 1
ATOM 8163 O O . ASN B 1 469 ? -31.25 -26.438 8.539 1 33.03 469 ASN B O 1
ATOM 8167 N N . LEU B 1 470 ? -30.734 -25.438 7.062 1 35.72 470 LEU B N 1
ATOM 8168 C CA . LEU B 1 470 ? -30.266 -24.469 8.062 1 35.72 470 LEU B CA 1
ATOM 8169 C C . LEU B 1 470 ? -31.438 -23.938 8.891 1 35.72 470 LEU B C 1
ATOM 8171 O O . LEU B 1 470 ? -32.375 -23.344 8.344 1 35.72 470 LEU B O 1
ATOM 8175 N N . VAL B 1 471 ? -31.703 -24.641 9.812 1 31.16 471 VAL B N 1
ATOM 8176 C CA . VAL B 1 471 ? -32.562 -24.156 10.898 1 31.16 471 VAL B CA 1
ATOM 8177 C C . VAL B 1 471 ? -32.125 -22.734 11.281 1 31.16 471 VAL B C 1
ATOM 8179 O O . VAL B 1 471 ? -31 -22.5 11.703 1 31.16 471 VAL B O 1
ATOM 8182 N N . SER B 1 472 ? -32.188 -21.734 10.43 1 32.19 472 SER B N 1
ATOM 8183 C CA . SER B 1 472 ? -32.062 -20.375 10.922 1 32.19 472 SER B CA 1
ATOM 8184 C C . SER B 1 472 ? -32.156 -20.312 12.438 1 32.19 472 SER B C 1
ATOM 8186 O O . SER B 1 472 ? -33 -21 13.023 1 32.19 472 SER B O 1
ATOM 8188 N N . PRO B 1 473 ? -31.125 -20.297 13.062 1 31.12 473 PRO B N 1
ATOM 8189 C CA . PRO B 1 473 ? -31.766 -20.031 14.352 1 31.12 473 PRO B CA 1
ATOM 8190 C C . PRO B 1 473 ? -33.031 -19.188 14.211 1 31.12 473 PRO B C 1
ATOM 8192 O O . PRO B 1 473 ? -33.188 -18.453 13.227 1 31.12 473 PRO B O 1
ATOM 8195 N N . SER B 1 474 ? -34.125 -19.594 14.688 1 31.84 474 SER B N 1
ATOM 8196 C CA . SER B 1 474 ? -35.438 -18.953 14.766 1 31.84 474 SER B CA 1
ATOM 8197 C C . SER B 1 474 ? -35.281 -17.438 14.844 1 31.84 474 SER B C 1
ATOM 8199 O O . SER B 1 474 ? -34.938 -16.891 15.891 1 31.84 474 SER B O 1
ATOM 8201 N N . SER B 1 475 ? -34.312 -16.953 14.148 1 36.72 475 SER B N 1
ATOM 8202 C CA . SER B 1 475 ? -34.781 -15.57 14.141 1 36.72 475 SER B CA 1
ATOM 8203 C C . SER B 1 475 ? -36.25 -15.477 13.805 1 36.72 475 SER B C 1
ATOM 8205 O O . SER B 1 475 ? -36.688 -15.961 12.766 1 36.72 475 SER B O 1
ATOM 8207 N N . ARG B 1 476 ? -37 -15.633 14.703 1 38.56 476 ARG B N 1
ATOM 8208 C CA . ARG B 1 476 ? -38.469 -15.773 14.703 1 38.56 476 ARG B CA 1
ATOM 8209 C C . ARG B 1 476 ? -39.094 -14.875 13.656 1 38.56 476 ARG B C 1
ATOM 8211 O O . ARG B 1 476 ? -39.125 -13.648 13.805 1 38.56 476 ARG B O 1
ATOM 8218 N N . LYS B 1 477 ? -38.719 -15.008 12.445 1 46.69 477 LYS B N 1
ATOM 8219 C CA . LYS B 1 477 ? -39.656 -14.297 11.586 1 46.69 477 LYS B CA 1
ATOM 8220 C C . LYS B 1 477 ? -41.094 -14.43 12.109 1 46.69 477 LYS B C 1
ATOM 8222 O O . LYS B 1 477 ? -41.594 -15.539 12.25 1 46.69 477 LYS B O 1
ATOM 8227 N N . HIS B 1 478 ? -41.312 -13.375 12.75 1 55.75 478 HIS B N 1
ATOM 8228 C CA . HIS B 1 478 ? -42.656 -13.375 13.328 1 55.75 478 HIS B CA 1
ATOM 8229 C C . HIS B 1 478 ? -43.719 -13.453 12.25 1 55.75 478 HIS B C 1
ATOM 8231 O O . HIS B 1 478 ? -43.656 -12.727 11.258 1 55.75 478 HIS B O 1
ATOM 8237 N N . LYS B 1 479 ? -44.281 -14.484 12.031 1 62.59 479 LYS B N 1
ATOM 8238 C CA . LYS B 1 479 ? -45.438 -14.656 11.148 1 62.59 479 LYS B CA 1
ATOM 8239 C C . LYS B 1 479 ? -46.75 -14.508 11.914 1 62.59 479 LYS B C 1
ATOM 8241 O O . LYS B 1 479 ? -46.906 -15.109 12.984 1 62.59 479 LYS B O 1
ATOM 8246 N N . LEU B 1 480 ? -47.438 -13.617 11.414 1 69.19 480 LEU B N 1
ATOM 8247 C CA . LEU B 1 480 ? -48.781 -13.461 11.984 1 69.19 480 LEU B CA 1
ATOM 8248 C C . LEU B 1 480 ? -49.75 -14.508 11.422 1 69.19 480 LEU B C 1
ATOM 8250 O O . LEU B 1 480 ? -49.938 -14.602 10.203 1 69.19 480 LEU B O 1
ATOM 8254 N N . ILE B 1 481 ? -50.125 -15.445 12.188 1 76.75 481 ILE B N 1
ATOM 8255 C CA . ILE B 1 481 ? -51.031 -16.516 11.781 1 76.75 481 ILE B CA 1
ATOM 8256 C C . ILE B 1 481 ? -52.375 -16.359 12.523 1 76.75 481 ILE B C 1
ATOM 8258 O O . ILE B 1 481 ? -52.406 -15.914 13.672 1 76.75 481 ILE B O 1
ATOM 8262 N N . GLU B 1 482 ? -53.406 -16.656 11.805 1 77.31 482 GLU B N 1
ATOM 8263 C CA . GLU B 1 482 ? -54.719 -16.688 12.438 1 77.31 482 GLU B CA 1
ATOM 8264 C C . GLU B 1 482 ? -54.938 -17.969 13.219 1 77.31 482 GLU B C 1
ATOM 8266 O O . GLU B 1 482 ? -54.594 -19.062 12.75 1 77.31 482 GLU B O 1
ATOM 8271 N N . THR B 1 483 ? -55.281 -17.828 14.344 1 77.69 483 THR B N 1
ATOM 8272 C CA . THR B 1 483 ? -55.531 -19 15.172 1 77.69 483 THR B CA 1
ATOM 8273 C C . THR B 1 483 ? -56.688 -19.828 14.617 1 77.69 483 THR B C 1
ATOM 8275 O O . THR B 1 483 ? -57.688 -19.281 14.156 1 77.69 483 THR B O 1
ATOM 8278 N N . ASP B 1 484 ? -56.594 -21.156 14.586 1 73.81 484 ASP B N 1
ATOM 8279 C CA . ASP B 1 484 ? -57.688 -22.062 14.258 1 73.81 484 ASP B CA 1
ATOM 8280 C C . ASP B 1 484 ? -58.375 -22.547 15.516 1 73.81 484 ASP B C 1
ATOM 8282 O O . ASP B 1 484 ? -59.281 -23.391 15.445 1 73.81 484 ASP B O 1
ATOM 8286 N N . GLU B 1 485 ? -57.938 -22.016 16.594 1 74.75 485 GLU B N 1
ATOM 8287 C CA . GLU B 1 485 ? -58.594 -22.453 17.844 1 74.75 485 GLU B CA 1
ATOM 8288 C C . GLU B 1 485 ? -59.969 -21.812 18.016 1 74.75 485 GLU B C 1
ATOM 8290 O O . GLU B 1 485 ? -60.125 -20.594 17.844 1 74.75 485 GLU B O 1
ATOM 8295 N N . LYS B 1 486 ? -60.969 -22.641 18.016 1 70.19 486 LYS B N 1
ATOM 8296 C CA . LYS B 1 486 ? -62.344 -22.172 18.203 1 70.19 486 LYS B CA 1
ATOM 8297 C C . LYS B 1 486 ? -62.656 -21.984 19.688 1 70.19 486 LYS B C 1
ATOM 8299 O O . LYS B 1 486 ? -62.094 -22.656 20.547 1 70.19 486 LYS B O 1
ATOM 8304 N N . LEU B 1 487 ? -63.344 -20.75 19.875 1 65.69 487 LEU B N 1
ATOM 8305 C CA . LEU B 1 487 ? -63.875 -20.531 21.219 1 65.69 487 LEU B CA 1
ATOM 8306 C C . LEU B 1 487 ? -65.062 -21.453 21.484 1 65.69 487 LEU B C 1
ATOM 8308 O O . LEU B 1 487 ? -66.125 -21.297 20.891 1 65.69 487 LEU B O 1
ATOM 8312 N N . GLY B 1 488 ? -65.062 -22.484 22.297 1 64.5 488 GLY B N 1
ATOM 8313 C CA . GLY B 1 488 ? -66.125 -23.422 22.625 1 64.5 488 GLY B CA 1
ATOM 8314 C C . GLY B 1 488 ? -66.625 -24.156 21.406 1 64.5 488 GLY B C 1
ATOM 8315 O O . GLY B 1 488 ? -65.938 -24.391 20.453 1 64.5 488 GLY B O 1
ATOM 8316 N N . GLN B 1 489 ? -68 -24.672 21.516 1 63.91 489 GLN B N 1
ATOM 8317 C CA . GLN B 1 489 ? -68.75 -25.438 20.5 1 63.91 489 GLN B CA 1
ATOM 8318 C C . GLN B 1 489 ? -69.062 -24.578 19.281 1 63.91 489 GLN B C 1
ATOM 8320 O O . GLN B 1 489 ? -69.5 -25.094 18.266 1 63.91 489 GLN B O 1
ATOM 8325 N N . GLY B 1 490 ? -68.812 -23.219 19.234 1 61.03 490 GLY B N 1
ATOM 8326 C CA . GLY B 1 490 ? -69.25 -22.406 18.094 1 61.03 490 GLY B CA 1
ATOM 8327 C C . GLY B 1 490 ? -68.125 -22.125 17.125 1 61.03 490 GLY B C 1
ATOM 8328 O O . GLY B 1 490 ? -67 -22.516 17.359 1 61.03 490 GLY B O 1
ATOM 8329 N N . ASN B 1 491 ? -68.438 -21.719 15.828 1 66.31 491 ASN B N 1
ATOM 8330 C CA . ASN B 1 491 ? -67.562 -21.469 14.68 1 66.31 491 ASN B CA 1
ATOM 8331 C C . ASN B 1 491 ? -66.688 -20.219 14.883 1 66.31 491 ASN B C 1
ATOM 8333 O O . ASN B 1 491 ? -66.062 -19.719 13.938 1 66.31 491 ASN B O 1
ATOM 8337 N N . LYS B 1 492 ? -66.625 -19.656 16.203 1 73.06 492 LYS B N 1
ATOM 8338 C CA . LYS B 1 492 ? -65.875 -18.422 16.359 1 73.06 492 LYS B CA 1
ATOM 8339 C C . LYS B 1 492 ? -64.438 -18.719 16.844 1 73.06 492 LYS B C 1
ATOM 8341 O O . LYS B 1 492 ? -64.25 -19.516 17.766 1 73.06 492 LYS B O 1
ATOM 8346 N N . LYS B 1 493 ? -63.5 -18.141 16.172 1 77 493 LYS B N 1
ATOM 8347 C CA . LYS B 1 493 ? -62.062 -18.328 16.469 1 77 493 LYS B CA 1
ATOM 8348 C C . LYS B 1 493 ? -61.688 -17.625 17.766 1 77 493 LYS B C 1
ATOM 8350 O O . LYS B 1 493 ? -62.25 -16.578 18.094 1 77 493 LYS B O 1
ATOM 8355 N N . LYS B 1 494 ? -60.938 -18.281 18.547 1 79 494 LYS B N 1
ATOM 8356 C CA . LYS B 1 494 ? -60.469 -17.719 19.797 1 79 494 LYS B CA 1
ATOM 8357 C C . LYS B 1 494 ? -59.656 -16.438 19.578 1 79 494 LYS B C 1
ATOM 8359 O O . LYS B 1 494 ? -58.719 -16.422 18.766 1 79 494 LYS B O 1
ATOM 8364 N N . ARG B 1 495 ? -60.188 -15.375 20.141 1 81.5 495 ARG B N 1
ATOM 8365 C CA . ARG B 1 495 ? -59.531 -14.078 20 1 81.5 495 ARG B CA 1
ATOM 8366 C C . ARG B 1 495 ? -58.719 -13.758 21.25 1 81.5 495 ARG B C 1
ATOM 8368 O O . ARG B 1 495 ? -59.094 -14.109 22.359 1 81.5 495 ARG B O 1
ATOM 8375 N N . ARG B 1 496 ? -57.469 -13.258 21.062 1 84.62 496 ARG B N 1
ATOM 8376 C CA . ARG B 1 496 ? -56.562 -12.82 22.109 1 84.62 496 ARG B CA 1
ATOM 8377 C C . ARG B 1 496 ? -56.219 -11.336 21.984 1 84.62 496 ARG B C 1
ATOM 8379 O O . ARG B 1 496 ? -56.375 -10.766 20.891 1 84.62 496 ARG B O 1
ATOM 8386 N N . ARG B 1 497 ? -55.938 -10.727 23.109 1 84.19 497 ARG B N 1
ATOM 8387 C CA . ARG B 1 497 ? -55.562 -9.312 23.094 1 84.19 497 ARG B CA 1
ATOM 8388 C C . ARG B 1 497 ? -54.219 -9.102 22.438 1 84.19 497 ARG B C 1
ATOM 8390 O O . ARG B 1 497 ? -53.281 -9.891 22.656 1 84.19 497 ARG B O 1
ATOM 8397 N N . CYS B 1 498 ? -54.125 -8.125 21.578 1 85.38 498 CYS B N 1
ATOM 8398 C CA . CYS B 1 498 ? -52.844 -7.719 21 1 85.38 498 CYS B CA 1
ATOM 8399 C C . CYS B 1 498 ? -51.906 -7.242 22.094 1 85.38 498 CYS B C 1
ATOM 8401 O O . CYS B 1 498 ? -52.219 -6.332 22.859 1 85.38 498 CYS B O 1
ATOM 8403 N N . VAL B 1 499 ? -50.75 -7.742 22.172 1 85.56 499 VAL B N 1
ATOM 8404 C CA . VAL B 1 499 ? -49.844 -7.504 23.281 1 85.56 499 VAL B CA 1
ATOM 8405 C C . VAL B 1 499 ? -49.344 -6.055 23.25 1 85.56 499 VAL B C 1
ATOM 8407 O O . VAL B 1 499 ? -49.25 -5.402 24.281 1 85.56 499 VAL B O 1
ATOM 8410 N N . LYS B 1 500 ? -49.219 -5.469 22.156 1 83.06 500 LYS B N 1
ATOM 8411 C CA . LYS B 1 500 ? -48.656 -4.117 22.047 1 83.06 500 LYS B CA 1
ATOM 8412 C C . LYS B 1 500 ? -49.75 -3.074 22.297 1 83.06 500 LYS B C 1
ATOM 8414 O O . LYS B 1 500 ? -49.5 -2.066 22.969 1 83.06 500 LYS B O 1
ATOM 8419 N N . CYS B 1 501 ? -50.875 -3.314 21.672 1 80.94 501 CYS B N 1
ATOM 8420 C CA . CYS B 1 501 ? -52 -2.432 21.953 1 80.94 501 CYS B CA 1
ATOM 8421 C C . CYS B 1 501 ? -52.344 -2.426 23.453 1 80.94 501 CYS B C 1
ATOM 8423 O O . CYS B 1 501 ? -52.625 -1.376 24.016 1 80.94 501 CYS B O 1
ATOM 8425 N N . TYR B 1 502 ? -52.219 -3.609 24.047 1 85.12 502 TYR B N 1
ATOM 8426 C CA . TYR B 1 502 ? -52.5 -3.725 25.469 1 85.12 502 TYR B CA 1
ATOM 8427 C C . TYR B 1 502 ? -51.469 -2.934 26.281 1 85.12 502 TYR B C 1
ATOM 8429 O O . TYR B 1 502 ? -51.812 -2.195 27.188 1 85.12 502 TYR B O 1
ATOM 8437 N N . GLU B 1 503 ? -50.25 -3.084 25.969 1 83.25 503 GLU B N 1
ATOM 8438 C CA . GLU B 1 503 ? -49.156 -2.371 26.641 1 83.25 503 GLU B CA 1
ATOM 8439 C C . GLU B 1 503 ? -49.344 -0.861 26.531 1 83.25 503 GLU B C 1
ATOM 8441 O O . GLU B 1 503 ? -49.156 -0.13 27.5 1 83.25 503 GLU B O 1
ATOM 8446 N N . LYS B 1 504 ? -49.688 -0.4 25.391 1 82.12 504 LYS B N 1
ATOM 8447 C CA . LYS B 1 504 ? -49.906 1.022 25.141 1 82.12 504 LYS B CA 1
ATOM 8448 C C . LYS B 1 504 ? -51.094 1.537 25.969 1 82.12 504 LYS B C 1
ATOM 8450 O O . LYS B 1 504 ? -51 2.605 26.578 1 82.12 504 LYS B O 1
ATOM 8455 N N . LEU B 1 505 ? -52.094 0.712 26 1 81.81 505 LEU B N 1
ATOM 8456 C CA . LEU B 1 505 ? -53.312 1.119 26.734 1 81.81 505 LEU B CA 1
ATOM 8457 C C . LEU B 1 505 ? -53.062 1.083 28.234 1 81.81 505 LEU B C 1
ATOM 8459 O O . LEU B 1 505 ? -53.562 1.931 28.969 1 81.81 505 LEU B O 1
ATOM 8463 N N . VAL B 1 506 ? -52.312 0.166 28.625 1 83 506 VAL B N 1
ATOM 8464 C CA . VAL B 1 506 ? -51.969 0.1 30.047 1 83 506 VAL B CA 1
ATOM 8465 C C . VAL B 1 506 ? -51.188 1.337 30.453 1 83 506 VAL B C 1
ATOM 8467 O O . VAL B 1 506 ? -51.438 1.925 31.5 1 83 506 VAL B O 1
ATOM 8470 N N . SER B 1 507 ? -50.312 1.679 29.609 1 81.19 507 SER B N 1
ATOM 8471 C CA . SER B 1 507 ? -49.469 2.834 29.891 1 81.19 507 SER B CA 1
ATOM 8472 C C . SER B 1 507 ? -50.281 4.129 29.875 1 81.19 507 SER B C 1
ATOM 8474 O O . SER B 1 507 ? -50.031 5.035 30.672 1 81.19 507 SER B O 1
ATOM 8476 N N . GLU B 1 508 ? -51.375 4.18 29.047 1 78.62 508 GLU B N 1
ATOM 8477 C CA . GLU B 1 508 ? -52.125 5.414 28.859 1 78.62 508 GLU B CA 1
ATOM 8478 C C . GLU B 1 508 ? -53.312 5.48 29.828 1 78.62 508 GLU B C 1
ATOM 8480 O O . GLU B 1 508 ? -53.562 6.531 30.406 1 78.62 508 GLU B O 1
ATOM 8485 N N . LYS B 1 509 ? -54.062 4.281 30 1 81.31 509 LYS B N 1
ATOM 8486 C CA . LYS B 1 509 ? -55.344 4.363 30.703 1 81.31 509 LYS B CA 1
ATOM 8487 C C . LYS B 1 509 ? -55.406 3.391 31.875 1 81.31 509 LYS B C 1
ATOM 8489 O O . LYS B 1 509 ? -56.406 3.291 32.562 1 81.31 509 LYS B O 1
ATOM 8494 N N . GLY B 1 510 ? -54.344 2.707 32.094 1 77.94 510 GLY B N 1
ATOM 8495 C CA . GLY B 1 510 ? -54.312 1.795 33.219 1 77.94 510 GLY B CA 1
ATOM 8496 C C . GLY B 1 510 ? -54.719 0.382 32.875 1 77.94 510 GLY B C 1
ATOM 8497 O O . GLY B 1 510 ? -55.344 0.157 31.828 1 77.94 510 GLY B O 1
ATOM 8498 N N . ARG B 1 511 ? -54.406 -0.607 33.75 1 79.25 511 ARG B N 1
ATOM 8499 C CA . ARG B 1 511 ? -54.594 -2.033 33.5 1 79.25 511 ARG B CA 1
ATOM 8500 C C . ARG B 1 511 ? -56.062 -2.379 33.406 1 79.25 511 ARG B C 1
ATOM 8502 O O . ARG B 1 511 ? -56.469 -3.17 32.562 1 79.25 511 ARG B O 1
ATOM 8509 N N . ALA B 1 512 ? -56.938 -1.811 34.281 1 79.5 512 ALA B N 1
ATOM 8510 C CA . ALA B 1 512 ? -58.375 -2.143 34.344 1 79.5 512 ALA B CA 1
ATOM 8511 C C . ALA B 1 512 ? -59.094 -1.751 33.062 1 79.5 512 ALA B C 1
ATOM 8513 O O . ALA B 1 512 ? -59.906 -2.51 32.562 1 79.5 512 ALA B O 1
ATOM 8514 N N . VAL B 1 513 ? -58.688 -0.678 32.531 1 79.88 513 VAL B N 1
ATOM 8515 C CA . VAL B 1 513 ? -59.312 -0.178 31.312 1 79.88 513 VAL B CA 1
ATOM 8516 C C . VAL B 1 513 ? -58.75 -0.929 30.109 1 79.88 513 VAL B C 1
ATOM 8518 O O . VAL B 1 513 ? -59.5 -1.264 29.172 1 79.88 513 VAL B O 1
ATOM 8521 N N . ALA B 1 514 ? -57.469 -1.274 30.109 1 80.12 514 ALA B N 1
ATOM 8522 C CA . ALA B 1 514 ? -56.844 -1.977 29 1 80.12 514 ALA B CA 1
ATOM 8523 C C . ALA B 1 514 ? -57.438 -3.373 28.812 1 80.12 514 ALA B C 1
ATOM 8525 O O . ALA B 1 514 ? -57.625 -3.828 27.688 1 80.12 514 ALA B O 1
ATOM 8526 N N . GLN B 1 515 ? -57.781 -3.943 29.938 1 79.81 515 GLN B N 1
ATOM 8527 C CA . GLN B 1 515 ? -58.312 -5.289 29.891 1 79.81 515 GLN B CA 1
ATOM 8528 C C . GLN B 1 515 ? -59.688 -5.297 29.234 1 79.81 515 GLN B C 1
ATOM 8530 O O . GLN B 1 515 ? -60.062 -6.273 28.578 1 79.81 515 GLN B O 1
ATOM 8535 N N . LYS B 1 516 ? -60.438 -4.172 29.344 1 79.56 516 LYS B N 1
ATOM 8536 C CA . LYS B 1 516 ? -61.812 -4.109 28.844 1 79.56 516 LYS B CA 1
ATOM 8537 C C . LYS B 1 516 ? -61.844 -3.535 27.438 1 79.56 516 LYS B C 1
ATOM 8539 O O . LYS B 1 516 ? -62.719 -3.908 26.641 1 79.56 516 LYS B O 1
ATOM 8544 N N . THR B 1 517 ? -60.844 -2.711 27.094 1 80 517 THR B N 1
ATOM 8545 C CA . THR B 1 517 ? -61 -1.931 25.859 1 80 517 THR B CA 1
ATOM 8546 C C . THR B 1 517 ? -60 -2.381 24.812 1 80 517 THR B C 1
ATOM 8548 O O . THR B 1 517 ? -60.062 -1.966 23.656 1 80 517 THR B O 1
ATOM 8551 N N . CYS B 1 518 ? -59.031 -3.223 25.094 1 82.25 518 CYS B N 1
ATOM 8552 C CA . CYS B 1 518 ? -57.969 -3.578 24.172 1 82.25 518 CYS B CA 1
ATOM 8553 C C . CYS B 1 518 ? -58.5 -4.371 22.984 1 82.25 518 CYS B C 1
ATOM 8555 O O . CYS B 1 518 ? -59.375 -5.227 23.156 1 82.25 518 CYS B O 1
ATOM 8557 N N . LYS B 1 519 ? -58.031 -4.023 21.828 1 79.62 519 LYS B N 1
ATOM 8558 C CA . LYS B 1 519 ? -58.406 -4.703 20.594 1 79.62 519 LYS B CA 1
ATOM 8559 C C . LYS B 1 519 ? -58 -6.176 20.641 1 79.62 519 LYS B C 1
ATOM 8561 O O . LYS B 1 519 ? -56.906 -6.512 21.062 1 79.62 519 LYS B O 1
ATOM 8566 N N . THR B 1 520 ? -59 -7.062 20.422 1 83.81 520 THR B N 1
ATOM 8567 C CA . THR B 1 520 ? -58.719 -8.492 20.344 1 83.81 520 THR B CA 1
ATOM 8568 C C . THR B 1 520 ? -58.531 -8.938 18.906 1 83.81 520 THR B C 1
ATOM 8570 O O . THR B 1 520 ? -59.125 -8.359 17.984 1 83.81 520 THR B O 1
ATOM 8573 N N . THR B 1 521 ? -57.562 -9.727 18.672 1 84.31 521 THR B N 1
ATOM 8574 C CA . THR B 1 521 ? -57.25 -10.203 17.344 1 84.31 521 THR B CA 1
ATOM 8575 C C . THR B 1 521 ? -57.125 -11.727 17.312 1 84.31 521 THR B C 1
ATOM 8577 O O . THR B 1 521 ? -56.875 -12.352 18.359 1 84.31 521 THR B O 1
ATOM 8580 N N . THR B 1 522 ? -57.438 -12.328 16.125 1 81.56 522 THR B N 1
ATOM 8581 C CA . THR B 1 522 ? -57.281 -13.766 15.922 1 81.56 522 THR B CA 1
ATOM 8582 C C . THR B 1 522 ? -55.906 -14.094 15.406 1 81.56 522 THR B C 1
ATOM 8584 O O . THR B 1 522 ? -55.562 -15.266 15.219 1 81.56 522 THR B O 1
ATOM 8587 N N . LEU B 1 523 ? -55.156 -13.055 15.312 1 84.56 523 LEU B N 1
ATOM 8588 C CA . LEU B 1 523 ? -53.844 -13.211 14.719 1 84.56 523 LEU B CA 1
ATOM 8589 C C . LEU B 1 523 ? -52.75 -13.289 15.789 1 84.56 523 LEU B C 1
ATOM 8591 O O . LEU B 1 523 ? -52.875 -12.633 16.828 1 84.56 523 LEU B O 1
ATOM 8595 N N . TYR B 1 524 ? -51.844 -14.219 15.656 1 84.75 524 TYR B N 1
ATOM 8596 C CA . TYR B 1 524 ? -50.719 -14.305 16.578 1 84.75 524 TYR B CA 1
ATOM 8597 C C . TYR B 1 524 ? -49.438 -14.586 15.828 1 84.75 524 TYR B C 1
ATOM 8599 O O . TYR B 1 524 ? -49.438 -15.07 14.695 1 84.75 524 TYR B O 1
ATOM 8607 N N . CYS B 1 525 ? -48.344 -14.141 16.422 1 76.25 525 CYS B N 1
ATOM 8608 C CA . CYS B 1 525 ? -47.031 -14.406 15.852 1 76.25 525 CYS B CA 1
ATOM 8609 C C . CYS B 1 525 ? -46.531 -15.789 16.25 1 76.25 525 CYS B C 1
ATOM 8611 O O . CYS B 1 525 ? -46.344 -16.062 17.438 1 76.25 525 CYS B O 1
ATOM 8613 N N . ASN B 1 526 ? -46.344 -16.656 15.312 1 74.81 526 ASN B N 1
ATOM 8614 C CA . ASN B 1 526 ? -45.969 -18.047 15.586 1 74.81 526 ASN B CA 1
ATOM 8615 C C . ASN B 1 526 ? -44.469 -18.188 15.852 1 74.81 526 ASN B C 1
ATOM 8617 O O . ASN B 1 526 ? -44.031 -19.219 16.375 1 74.81 526 ASN B O 1
ATOM 8621 N N . SER B 1 527 ? -43.875 -17.078 15.617 1 71.38 527 SER B N 1
ATOM 8622 C CA . SER B 1 527 ? -42.406 -17.219 15.695 1 71.38 527 SER B CA 1
ATOM 8623 C C . SER B 1 527 ? -41.875 -16.672 17.016 1 71.38 527 SER B C 1
ATOM 8625 O O . SER B 1 527 ? -40.781 -17.016 17.422 1 71.38 527 SER B O 1
ATOM 8627 N N . CYS B 1 528 ? -42.625 -15.734 17.578 1 69.75 528 CYS B N 1
ATOM 8628 C CA . CYS B 1 528 ? -42.219 -15.188 18.859 1 69.75 528 CYS B CA 1
ATOM 8629 C C . CYS B 1 528 ? -42.375 -16.234 19.969 1 69.75 528 CYS B C 1
ATOM 8631 O O . CYS B 1 528 ? -43.188 -17.141 19.859 1 69.75 528 CYS B O 1
ATOM 8633 N N . GLU B 1 529 ? -41.531 -16.031 20.984 1 73.56 529 GLU B N 1
ATOM 8634 C CA . GLU B 1 529 ? -41.688 -16.875 22.172 1 73.56 529 GLU B CA 1
ATOM 8635 C C . GLU B 1 529 ? -43.062 -16.688 22.812 1 73.56 529 GLU B C 1
ATOM 8637 O O . GLU B 1 529 ? -43.562 -15.562 22.891 1 73.56 529 GLU B O 1
ATOM 8642 N N . LYS B 1 530 ? -44 -17.734 23.031 1 75.06 530 LYS B N 1
ATOM 8643 C CA . LYS B 1 530 ? -45.281 -17.812 23.688 1 75.06 530 LYS B CA 1
ATOM 8644 C C . LYS B 1 530 ? -46.438 -17.469 22.719 1 75.06 530 LYS B C 1
ATOM 8646 O O . LYS B 1 530 ? -47.562 -17.281 23.141 1 75.06 530 LYS B O 1
ATOM 8651 N N . ASN B 1 531 ? -46.031 -17.141 21.438 1 79.62 531 ASN B N 1
ATOM 8652 C CA . ASN B 1 531 ? -47 -16.891 20.391 1 79.62 531 ASN B CA 1
ATOM 8653 C C . ASN B 1 531 ? -47.969 -15.758 20.75 1 79.62 531 ASN B C 1
ATOM 8655 O O . ASN B 1 531 ? -49.156 -15.953 20.859 1 79.62 531 ASN B O 1
ATOM 8659 N N . PRO B 1 532 ? -47.406 -14.594 21.125 1 83 532 PRO B N 1
ATOM 8660 C CA . PRO B 1 532 ? -48.281 -13.461 21.484 1 83 532 PRO B CA 1
ATOM 8661 C C . PRO B 1 532 ? -49.188 -13.008 20.344 1 83 532 PRO B C 1
ATOM 8663 O O . PRO B 1 532 ? -48.812 -13.117 19.172 1 83 532 PRO B O 1
ATOM 8666 N N . ALA B 1 533 ? -50.406 -12.578 20.688 1 86.5 533 ALA B N 1
ATOM 8667 C CA . ALA B 1 533 ? -51.375 -12.039 19.719 1 86.5 533 ALA B CA 1
ATOM 8668 C C . ALA B 1 533 ? -51 -10.602 19.328 1 86.5 533 ALA B C 1
ATOM 8670 O O . ALA B 1 533 ? -50.625 -9.805 20.188 1 86.5 533 ALA B O 1
ATOM 8671 N N . PHE B 1 534 ? -51 -10.336 18.031 1 85.38 534 PHE B N 1
ATOM 8672 C CA . PHE B 1 534 ? -50.719 -9.016 17.469 1 85.38 534 PHE B CA 1
ATOM 8673 C C . PHE B 1 534 ? -51.812 -8.602 16.5 1 85.38 534 PHE B C 1
ATOM 8675 O O . PHE B 1 534 ? -52.312 -9.422 15.711 1 85.38 534 PHE B O 1
ATOM 8682 N N . CYS B 1 535 ? -52.312 -7.293 16.688 1 79.94 535 CYS B N 1
ATOM 8683 C CA . CYS B 1 535 ? -53.031 -6.738 15.539 1 79.94 535 CYS B CA 1
ATOM 8684 C C . CYS B 1 535 ? -52.062 -6.434 14.391 1 79.94 535 CYS B C 1
ATOM 8686 O O . CYS B 1 535 ? -50.844 -6.367 14.586 1 79.94 535 CYS B O 1
ATOM 8688 N N . LEU B 1 536 ? -52.625 -6.387 13.219 1 76.88 536 LEU B N 1
ATOM 8689 C CA . LEU B 1 536 ? -51.812 -6.234 12.008 1 76.88 536 LEU B CA 1
ATOM 8690 C C . LEU B 1 536 ? -50.875 -5.039 12.125 1 76.88 536 LEU B C 1
ATOM 8692 O O . LEU B 1 536 ? -49.688 -5.129 11.766 1 76.88 536 LEU B O 1
ATOM 8696 N N . GLU B 1 537 ? -51.312 -3.945 12.672 1 76.44 537 GLU B N 1
ATOM 8697 C CA . GLU B 1 537 ? -50.531 -2.725 12.781 1 76.44 537 GLU B CA 1
ATOM 8698 C C . GLU B 1 537 ? -49.375 -2.896 13.773 1 76.44 537 GLU B C 1
ATOM 8700 O O . GLU B 1 537 ? -48.25 -2.504 13.5 1 76.44 537 GLU B O 1
ATOM 8705 N N . CYS B 1 538 ? -49.688 -3.498 14.82 1 78.06 538 CYS B N 1
ATOM 8706 C CA . CYS B 1 538 ? -48.688 -3.676 15.875 1 78.06 538 CYS B CA 1
ATOM 8707 C C . CYS B 1 538 ? -47.625 -4.684 15.453 1 78.06 538 CYS B C 1
ATOM 8709 O O . CYS B 1 538 ? -46.469 -4.531 15.797 1 78.06 538 CYS B O 1
ATOM 8711 N N . PHE B 1 539 ? -48 -5.699 14.781 1 77.38 539 PHE B N 1
ATOM 8712 C CA . PHE B 1 539 ? -47.062 -6.691 14.297 1 77.38 539 PHE B CA 1
ATOM 8713 C C . PHE B 1 539 ? -46.031 -6.051 13.367 1 77.38 539 PHE B C 1
ATOM 8715 O O . PHE B 1 539 ? -44.812 -6.273 13.516 1 77.38 539 PHE B O 1
ATOM 8722 N N . GLN B 1 540 ? -46.625 -5.238 12.477 1 72 540 GLN B N 1
ATOM 8723 C CA . GLN B 1 540 ? -45.75 -4.59 11.5 1 72 540 GLN B CA 1
ATOM 8724 C C . GLN B 1 540 ? -44.781 -3.621 12.172 1 72 540 GLN B C 1
ATOM 8726 O O . GLN B 1 540 ? -43.656 -3.469 11.734 1 72 540 GLN B O 1
ATOM 8731 N N . ALA B 1 541 ? -45.219 -3.055 13.227 1 72.44 541 ALA B N 1
ATOM 8732 C CA . ALA B 1 541 ? -44.406 -2.076 13.945 1 72.44 541 ALA B CA 1
ATOM 8733 C C . ALA B 1 541 ? -43.344 -2.762 14.789 1 72.44 541 ALA B C 1
ATOM 8735 O O . ALA B 1 541 ? -42.219 -2.25 14.93 1 72.44 541 ALA B O 1
ATOM 8736 N N . SER B 1 542 ? -43.719 -3.928 15.344 1 69.88 542 SER B N 1
ATOM 8737 C CA . SER B 1 542 ? -42.844 -4.586 16.312 1 69.88 542 SER B CA 1
ATOM 8738 C C . SER B 1 542 ? -41.875 -5.551 15.641 1 69.88 542 SER B C 1
ATOM 8740 O O . SER B 1 542 ? -40.812 -5.848 16.172 1 69.88 542 SER B O 1
ATOM 8742 N N . HIS B 1 543 ? -42.406 -6.164 14.656 1 66.44 543 HIS B N 1
ATOM 8743 C CA . HIS B 1 543 ? -41.562 -7.141 13.961 1 66.44 543 HIS B CA 1
ATOM 8744 C C . HIS B 1 543 ? -41.062 -6.582 12.633 1 66.44 543 HIS B C 1
ATOM 8746 O O . HIS B 1 543 ? -41.844 -6.27 11.742 1 66.44 543 HIS B O 1
ATOM 8752 N N . LYS B 1 544 ? -40.062 -5.633 12.68 1 56.09 544 LYS B N 1
ATOM 8753 C CA . LYS B 1 544 ? -39.5 -5.059 11.461 1 56.09 544 LYS B CA 1
ATOM 8754 C C . LYS B 1 544 ? -38.625 -6.074 10.727 1 56.09 544 LYS B C 1
ATOM 8756 O O . LYS B 1 544 ? -37.938 -6.875 11.352 1 56.09 544 LYS B O 1
#

Nearest PDB structures (foldseek):
  6x68-assembly1_C  TM=7.427E-01  e=2.019E-25  Trichoplusia ni
  6x68-assembly1_C  TM=7.485E-01  e=1.183E-25  Trichoplusia ni